Protein AF-0000000079758275 (afdb_homodimer)

Structure (mmCIF, N/CA/C/O backbone):
data_AF-0000000079758275-model_v1
#
loop_
_entity.id
_entity.type
_entity.pdbx_description
1 polymer 'HD domain-containing protein'
#
loop_
_atom_site.group_PDB
_atom_site.id
_atom_site.type_symbol
_atom_site.label_atom_id
_atom_site.label_alt_id
_atom_site.label_comp_id
_atom_site.label_asym_id
_atom_site.label_entity_id
_atom_site.label_seq_id
_atom_site.pdbx_PDB_ins_code
_atom_site.Cartn_x
_atom_site.Cartn_y
_atom_site.Cartn_z
_atom_site.occupancy
_atom_site.B_iso_or_equiv
_atom_site.auth_seq_id
_atom_site.auth_comp_id
_atom_site.auth_asym_id
_atom_site.auth_atom_id
_atom_site.pdbx_PDB_model_num
ATOM 1 N N . MET A 1 1 ? -28.609 33.938 28.312 1 25.16 1 MET A N 1
ATOM 2 C CA . MET A 1 1 ? -28.484 33.344 26.984 1 25.16 1 MET A CA 1
ATOM 3 C C . MET A 1 1 ? -27.688 32.062 27.047 1 25.16 1 MET A C 1
ATOM 5 O O . MET A 1 1 ? -26.531 32.031 27.469 1 25.16 1 MET A O 1
ATOM 9 N N . GLN A 1 2 ? -28.266 30.922 27.328 1 29.19 2 GLN A N 1
ATOM 10 C CA . GLN A 1 2 ? -27.719 29.609 27.656 1 29.19 2 GLN A CA 1
ATOM 11 C C . GLN A 1 2 ? -26.75 29.125 26.578 1 29.19 2 GLN A C 1
ATOM 13 O O . GLN A 1 2 ? -27.109 29.047 25.406 1 29.19 2 GLN A O 1
ATOM 18 N N . THR A 1 3 ? -25.484 29.609 26.594 1 32.81 3 THR A N 1
ATOM 19 C CA . THR A 1 3 ? -24.375 29.312 25.688 1 32.81 3 THR A CA 1
ATOM 20 C C . THR A 1 3 ? -24.359 27.844 25.297 1 32.81 3 THR A C 1
ATOM 22 O O . THR A 1 3 ? -24.109 26.984 26.141 1 32.81 3 THR A O 1
ATOM 25 N N . THR A 1 4 ? -25.406 27.344 24.641 1 35 4 THR A N 1
ATOM 26 C CA . THR A 1 4 ? -25.562 25.984 24.141 1 35 4 THR A CA 1
ATOM 27 C C . THR A 1 4 ? -24.25 25.453 23.578 1 35 4 THR A C 1
ATOM 29 O O . THR A 1 4 ? -23.75 25.984 22.578 1 35 4 THR A O 1
ATOM 32 N N . ASN A 1 5 ? -23.25 25.172 24.297 1 41.06 5 ASN A N 1
ATOM 33 C CA . ASN A 1 5 ? -21.969 24.547 23.969 1 41.06 5 ASN A CA 1
ATOM 34 C C . ASN A 1 5 ? -22.109 23.516 22.859 1 41.06 5 ASN A C 1
ATOM 36 O O . ASN A 1 5 ? -22.922 22.578 22.969 1 41.06 5 ASN A O 1
ATOM 40 N N . PRO A 1 6 ? -22.172 23.844 21.562 1 46.91 6 PRO A N 1
ATOM 41 C CA . PRO A 1 6 ? -22.344 22.797 20.562 1 46.91 6 PRO A CA 1
ATOM 42 C C . PRO A 1 6 ? -21.891 21.422 21.062 1 46.91 6 PRO A C 1
ATOM 44 O O . PRO A 1 6 ? -20.797 21.281 21.609 1 46.91 6 PRO A O 1
ATOM 47 N N . SER A 1 7 ? -22.688 20.703 21.828 1 52.34 7 SER A N 1
ATOM 48 C CA . SER A 1 7 ? -22.578 19.375 22.422 1 52.34 7 SER A CA 1
ATOM 49 C C . SER A 1 7 ? -21.812 18.422 21.516 1 52.34 7 SER A C 1
ATOM 51 O O . SER A 1 7 ? -22.188 18.203 20.375 1 52.34 7 SER A O 1
ATOM 53 N N . PHE A 1 8 ? -20.469 18.422 21.547 1 64.56 8 PHE A N 1
ATOM 54 C CA . PHE A 1 8 ? -19.547 17.422 21.016 1 64.56 8 PHE A CA 1
ATOM 55 C C . PHE A 1 8 ? -20.047 16 21.312 1 64.56 8 PHE A C 1
ATOM 57 O O . PHE A 1 8 ? -19.984 15.555 22.453 1 64.56 8 PHE A O 1
ATOM 64 N N . LYS A 1 9 ? -21.094 15.594 20.547 1 70.06 9 LYS A N 1
ATOM 65 C CA . LYS A 1 9 ? -21.609 14.266 20.875 1 70.06 9 LYS A CA 1
ATOM 66 C C . LYS A 1 9 ? -20.5 13.227 20.859 1 70.06 9 LYS A C 1
ATOM 68 O O . LYS A 1 9 ? -19.781 13.102 19.859 1 70.06 9 LYS A O 1
ATOM 73 N N . LYS A 1 10 ? -20.047 12.781 21.984 1 72.19 10 LYS A N 1
ATOM 74 C CA . LYS A 1 10 ? -19.109 11.656 22.125 1 72.19 10 LYS A CA 1
ATOM 75 C C . LYS A 1 10 ? -19.812 10.328 21.844 1 72.19 10 LYS A C 1
ATOM 77 O O . LYS A 1 10 ? -21.016 10.195 22.094 1 72.19 10 LYS A O 1
ATOM 82 N N . PHE A 1 11 ? -19.188 9.508 21.141 1 71.12 11 PHE A N 1
ATOM 83 C CA . PHE A 1 11 ? -19.75 8.172 20.938 1 71.12 11 PHE A CA 1
ATOM 84 C C . PHE A 1 11 ? -20.031 7.496 22.281 1 71.12 11 PHE A C 1
ATOM 86 O O . PHE A 1 11 ? -19.266 7.645 23.234 1 71.12 11 PHE A O 1
ATOM 93 N N . LEU A 1 12 ? -21.25 6.898 22.375 1 57.09 12 LEU A N 1
ATOM 94 C CA . LEU A 1 12 ? -21.516 6.004 23.484 1 57.09 12 LEU A CA 1
ATOM 95 C C . LEU A 1 12 ? -20.656 4.742 23.391 1 57.09 12 LEU A C 1
ATOM 97 O O . LEU A 1 12 ? -20.125 4.262 24.391 1 57.09 12 LEU A O 1
ATOM 101 N N . ARG A 1 13 ? -20.594 4.188 22.156 1 63.12 13 ARG A N 1
ATOM 102 C CA . ARG A 1 13 ? -19.672 3.094 21.828 1 63.12 13 ARG A CA 1
ATOM 103 C C . ARG A 1 13 ? -18.672 3.52 20.766 1 63.12 13 ARG A C 1
ATOM 105 O O . ARG A 1 13 ? -19.047 3.953 19.688 1 63.12 13 ARG A O 1
ATOM 112 N N . SER A 1 14 ? -17.438 3.387 21.109 1 67.69 14 SER A N 1
ATOM 113 C CA . SER A 1 14 ? -16.375 3.938 20.281 1 67.69 14 SER A CA 1
ATOM 114 C C . SER A 1 14 ? -16.219 3.146 18.984 1 67.69 14 SER A C 1
ATOM 116 O O . SER A 1 14 ? -16.234 1.915 19 1 67.69 14 SER A O 1
ATOM 118 N N . GLU A 1 15 ? -16.406 3.789 17.844 1 81.31 15 GLU A N 1
ATOM 119 C CA . GLU A 1 15 ? -15.953 3.234 16.578 1 81.31 15 GLU A CA 1
ATOM 120 C C . GLU A 1 15 ? -14.43 3.141 16.547 1 81.31 15 GLU A C 1
ATOM 122 O O . GLU A 1 15 ? -13.734 3.977 17.125 1 81.31 15 GLU A O 1
ATOM 127 N N . VAL A 1 16 ? -14 2.068 16.062 1 89.88 16 VAL A N 1
ATOM 128 C CA . VAL A 1 16 ? -12.562 1.854 16.125 1 89.88 16 VAL A CA 1
ATOM 129 C C . VAL A 1 16 ? -12.031 1.479 14.734 1 89.88 16 VAL A C 1
ATOM 131 O O . VAL A 1 16 ? -12.781 0.979 13.898 1 89.88 16 VAL A O 1
ATOM 134 N N . PHE A 1 17 ? -10.859 1.883 14.484 1 92.31 17 PHE A N 1
ATOM 135 C CA . PHE A 1 17 ? -10.062 1.355 13.383 1 92.31 17 PHE A CA 1
ATOM 136 C C . PHE A 1 17 ? -8.977 0.413 13.898 1 92.31 17 PHE A C 1
ATOM 138 O O . PHE A 1 17 ? -8.375 0.667 14.938 1 92.31 17 PHE A O 1
ATOM 145 N N . ARG A 1 18 ? -8.789 -0.633 13.211 1 92.25 18 ARG A N 1
ATOM 146 C CA . ARG A 1 18 ? -7.66 -1.501 13.547 1 92.25 18 ARG A CA 1
ATOM 147 C C . ARG A 1 18 ? -6.383 -1.026 12.867 1 92.25 18 ARG A C 1
ATOM 149 O O . ARG A 1 18 ? -6.363 -0.814 11.648 1 92.25 18 ARG A O 1
ATOM 156 N N . ASP A 1 19 ? -5.363 -0.848 13.656 1 94.88 19 ASP A N 1
ATOM 157 C CA . ASP A 1 19 ? -4.066 -0.365 13.188 1 94.88 19 ASP A CA 1
ATOM 158 C C . ASP A 1 19 ? -2.953 -1.35 13.531 1 94.88 19 ASP A C 1
ATOM 160 O O . ASP A 1 19 ? -2.904 -1.869 14.648 1 94.88 19 ASP A O 1
ATOM 164 N N . PRO A 1 20 ? -2.113 -1.639 12.594 1 92.88 20 PRO A N 1
ATOM 165 C CA . PRO A 1 20 ? -1.048 -2.613 12.844 1 92.88 20 PRO A CA 1
ATOM 166 C C . PRO A 1 20 ? -0.094 -2.172 13.953 1 92.88 20 PRO A C 1
ATOM 168 O O . PRO A 1 20 ? 0.509 -3.012 14.625 1 92.88 20 PRO A O 1
ATOM 171 N N . ILE A 1 21 ? 0.08 -0.93 14.195 1 93.25 21 ILE A N 1
ATOM 172 C CA . ILE A 1 21 ? 1.073 -0.416 15.133 1 93.25 21 ILE A CA 1
ATOM 173 C C . ILE A 1 21 ? 0.417 -0.139 16.484 1 93.25 21 ILE A C 1
ATOM 175 O O . ILE A 1 21 ? 0.935 -0.543 17.531 1 93.25 21 ILE A O 1
ATOM 179 N N . TYR A 1 22 ? -0.768 0.456 16.453 1 94.19 22 TYR A N 1
ATOM 180 C CA . TYR A 1 22 ? -1.34 0.981 17.688 1 94.19 22 TYR A CA 1
ATOM 181 C C . TYR A 1 22 ? -2.49 0.105 18.172 1 94.19 22 TYR A C 1
ATOM 183 O O . TYR A 1 22 ? -3.082 0.372 19.219 1 94.19 22 TYR A O 1
ATOM 191 N N . GLY A 1 23 ? -2.771 -0.949 17.484 1 92.31 23 GLY A N 1
ATOM 192 C CA . GLY A 1 23 ? -3.965 -1.714 17.812 1 92.31 23 GLY A CA 1
ATOM 193 C C . GLY A 1 23 ? -5.25 -1.019 17.406 1 92.31 23 GLY A C 1
ATOM 194 O O . GLY A 1 23 ? -5.453 -0.719 16.234 1 92.31 23 GLY A O 1
ATOM 195 N N . TYR A 1 24 ? -5.98 -0.643 18.359 1 91.69 24 TYR A N 1
ATOM 196 C CA . TYR A 1 24 ? -7.223 0.052 18.047 1 91.69 24 TYR A CA 1
ATOM 197 C C . TYR A 1 24 ? -7.031 1.563 18.094 1 91.69 24 TYR A C 1
ATOM 199 O O . TYR A 1 24 ? -6.418 2.086 19.031 1 91.69 24 TYR A O 1
ATOM 207 N N . ILE A 1 25 ? -7.473 2.225 17.094 1 95.25 25 ILE A N 1
ATOM 208 C CA . ILE A 1 25 ? -7.609 3.676 17.094 1 95.25 25 ILE A CA 1
ATOM 209 C C . ILE A 1 25 ? -9.047 4.062 17.422 1 95.25 25 ILE A C 1
ATOM 211 O O . ILE A 1 25 ? -9.977 3.754 16.672 1 95.25 25 ILE A O 1
ATOM 215 N N . TYR A 1 26 ? -9.203 4.699 18.531 1 92.5 26 TYR A N 1
ATOM 216 C CA . TYR A 1 26 ? -10.531 5.016 19.031 1 92.5 26 TYR A CA 1
ATOM 217 C C . TYR A 1 26 ? -10.984 6.391 18.562 1 92.5 26 TYR A C 1
ATOM 219 O O . TYR A 1 26 ? -10.227 7.363 18.641 1 92.5 26 TYR A O 1
ATOM 227 N N . LEU A 1 27 ? -12.164 6.426 18.016 1 93.56 27 LEU A N 1
ATOM 228 C CA . LEU A 1 27 ? -12.766 7.703 17.656 1 93.56 27 LEU A CA 1
ATOM 229 C C . LEU A 1 27 ? -13.641 8.227 18.781 1 93.56 27 LEU A C 1
ATOM 231 O O . LEU A 1 27 ? -14.742 7.723 19.016 1 93.56 27 LEU A O 1
ATOM 235 N N . GLU A 1 28 ? -13.234 9.195 19.469 1 87.88 28 GLU A N 1
ATOM 236 C CA . GLU A 1 28 ? -13.898 9.688 20.672 1 87.88 28 GLU A CA 1
ATOM 237 C C . GLU A 1 28 ? -15.094 10.57 20.312 1 87.88 28 GLU A C 1
ATOM 239 O O . GLU A 1 28 ? -16.094 10.578 21.031 1 87.88 28 GLU A O 1
ATOM 244 N N . TYR A 1 29 ? -15 11.344 19.266 1 91.31 29 TYR A N 1
ATOM 245 C CA . TYR A 1 29 ? -16.031 12.289 18.859 1 91.31 29 TYR A CA 1
ATOM 246 C C . TYR A 1 29 ? -16.656 11.875 17.531 1 91.31 29 TYR A C 1
ATOM 248 O O . TYR A 1 29 ? -15.961 11.406 16.625 1 91.31 29 TYR A O 1
ATOM 256 N N . GLU A 1 30 ? -17.938 12.078 17.406 1 92.69 30 GLU A N 1
ATOM 257 C CA . GLU A 1 30 ? -18.625 11.805 16.141 1 92.69 30 GLU A CA 1
ATOM 258 C C . GLU A 1 30 ? -18.047 12.641 15 1 92.69 30 GLU A C 1
ATOM 260 O O . GLU A 1 30 ? -18 12.188 13.859 1 92.69 30 GLU A O 1
ATOM 265 N N . LEU A 1 31 ? -17.609 13.82 15.414 1 94.75 31 LEU A N 1
ATOM 266 C CA . LEU A 1 31 ? -17.031 14.734 14.445 1 94.75 31 LEU A CA 1
ATOM 267 C C . LEU A 1 31 ? -15.852 14.078 13.727 1 94.75 31 LEU A C 1
ATOM 269 O O . LEU A 1 31 ? -15.688 14.234 12.516 1 94.75 31 LEU A O 1
ATOM 273 N N . ILE A 1 32 ? -15.086 13.344 14.477 1 96.38 32 ILE A N 1
ATOM 274 C CA . ILE A 1 32 ? -13.891 12.719 13.922 1 96.38 32 ILE A CA 1
ATOM 275 C C . ILE A 1 32 ? -14.289 11.68 12.867 1 96.38 32 ILE A C 1
ATOM 277 O O . ILE A 1 32 ? -13.695 11.625 11.789 1 96.38 32 ILE A O 1
ATOM 281 N N . GLU A 1 33 ? -15.273 10.906 13.141 1 95.06 33 GLU A N 1
ATOM 282 C CA . GLU A 1 33 ? -15.758 9.914 12.18 1 95.06 33 GLU A CA 1
ATOM 283 C C . GLU A 1 33 ? -16.281 10.586 10.914 1 95.06 33 GLU A C 1
ATOM 285 O O . GLU A 1 33 ? -16 10.125 9.805 1 95.06 33 GLU A O 1
ATOM 290 N N . LYS A 1 34 ? -17.047 11.617 11.086 1 96.12 34 LYS A N 1
ATOM 291 C CA . LYS A 1 34 ? -17.625 12.336 9.945 1 96.12 34 LYS A CA 1
ATOM 292 C C . LYS A 1 34 ? -16.531 12.945 9.078 1 96.12 34 LYS A C 1
ATOM 294 O O . LYS A 1 34 ? -16.641 12.961 7.852 1 96.12 34 LYS A O 1
ATOM 299 N N . LEU A 1 35 ? -15.5 13.469 9.75 1 97.69 35 LEU A N 1
ATOM 300 C CA . LEU A 1 35 ? -14.367 14.031 9.008 1 97.69 35 LEU A CA 1
ATOM 301 C C . LEU A 1 35 ? -13.656 12.953 8.203 1 97.69 35 LEU A C 1
ATOM 303 O O . LEU A 1 35 ? -13.305 13.172 7.047 1 97.69 35 LEU A O 1
ATOM 307 N N . ILE A 1 36 ? -13.477 11.773 8.82 1 97.19 36 ILE A N 1
ATOM 308 C CA . ILE A 1 36 ? -12.82 10.656 8.156 1 97.19 36 ILE A CA 1
ATOM 309 C C . ILE A 1 36 ? -13.625 10.227 6.938 1 97.19 36 ILE A C 1
ATOM 311 O O . ILE A 1 36 ? -13.055 9.836 5.914 1 97.19 36 ILE A O 1
ATOM 315 N N . ASP A 1 37 ? -14.914 10.414 6.961 1 95.81 37 ASP A N 1
ATOM 316 C CA . ASP A 1 37 ? -15.805 9.922 5.914 1 95.81 37 ASP A CA 1
ATOM 317 C C . ASP A 1 37 ? -15.906 10.922 4.762 1 95.81 37 ASP A C 1
ATOM 319 O O . ASP A 1 37 ? -16.5 10.625 3.725 1 95.81 37 ASP A O 1
ATOM 323 N N . THR A 1 38 ? -15.328 12.133 4.926 1 97.62 38 THR A N 1
ATOM 324 C CA . THR A 1 38 ? -15.359 13.109 3.842 1 97.62 38 THR A CA 1
ATOM 325 C C . THR A 1 38 ? -14.531 12.625 2.654 1 97.62 38 THR A C 1
ATOM 327 O O . THR A 1 38 ? -13.562 11.875 2.828 1 97.62 38 THR A O 1
ATOM 330 N N . SER A 1 39 ? -14.93 13.055 1.446 1 97.06 39 SER A N 1
ATOM 331 C CA . SER A 1 39 ? -14.258 12.648 0.215 1 97.06 39 SER A CA 1
ATOM 332 C C . SER A 1 39 ? -12.797 13.094 0.209 1 97.06 39 SER A C 1
ATOM 334 O O . SER A 1 39 ? -11.922 12.352 -0.25 1 97.06 39 SER A O 1
ATOM 336 N N . VAL A 1 40 ? -12.547 14.289 0.775 1 97.19 40 VAL A N 1
ATOM 337 C CA . VAL A 1 40 ? -11.203 14.844 0.736 1 97.19 40 VAL A CA 1
ATOM 338 C C . VAL A 1 40 ? -10.289 14.062 1.681 1 97.19 40 VAL A C 1
ATOM 340 O O . VAL A 1 40 ? -9.117 13.844 1.383 1 97.19 40 VAL A O 1
ATOM 343 N N . PHE A 1 41 ? -10.836 13.617 2.842 1 98.19 41 PHE A N 1
ATOM 344 C CA . PHE A 1 41 ? -10.016 12.797 3.727 1 98.19 41 PHE A CA 1
ATOM 345 C C . PHE A 1 41 ? -9.797 11.406 3.137 1 98.19 41 PHE A C 1
ATOM 347 O O . PHE A 1 41 ? -8.695 10.859 3.205 1 98.19 41 PHE A O 1
ATOM 354 N N . GLN A 1 42 ? -10.852 10.781 2.527 1 97.81 42 GLN A N 1
ATOM 355 C CA . GLN A 1 42 ? -10.734 9.477 1.894 1 97.81 42 GLN A CA 1
ATOM 356 C C . GLN A 1 42 ? -9.719 9.5 0.758 1 97.81 42 GLN A C 1
ATOM 358 O O . GLN A 1 42 ? -9.062 8.492 0.483 1 97.81 42 GLN A O 1
ATOM 363 N N . ARG A 1 43 ? -9.539 10.672 0.148 1 97.38 43 ARG A N 1
ATOM 364 C CA . ARG A 1 43 ? -8.539 10.859 -0.901 1 97.38 43 ARG A CA 1
ATOM 365 C C . ARG A 1 43 ? -7.148 10.5 -0.402 1 97.38 43 ARG A C 1
ATOM 367 O O . ARG A 1 43 ? -6.293 10.07 -1.182 1 97.38 43 ARG A O 1
ATOM 374 N N . LEU A 1 44 ? -6.926 10.594 0.909 1 97.62 44 LEU A N 1
ATOM 375 C CA . LEU A 1 44 ? -5.617 10.305 1.482 1 97.62 44 LEU A CA 1
ATOM 376 C C . LEU A 1 44 ? -5.262 8.828 1.319 1 97.62 44 LEU A C 1
ATOM 378 O O . LEU A 1 44 ? -4.09 8.461 1.396 1 97.62 44 LEU A O 1
ATOM 382 N N . ARG A 1 45 ? -6.281 7.949 1.06 1 97.06 45 ARG A N 1
ATOM 383 C CA . ARG A 1 45 ? -6.023 6.543 0.766 1 97.06 45 ARG A CA 1
ATOM 384 C C . ARG A 1 45 ? -5.277 6.391 -0.556 1 97.06 45 ARG A C 1
ATOM 386 O O . ARG A 1 45 ? -4.645 5.359 -0.8 1 97.06 45 ARG A O 1
ATOM 393 N N . ARG A 1 46 ? -5.383 7.422 -1.35 1 96.69 46 ARG A N 1
ATOM 394 C CA . ARG A 1 46 ? -4.824 7.363 -2.697 1 96.69 46 ARG A CA 1
ATOM 395 C C . ARG A 1 46 ? -3.562 8.211 -2.805 1 96.69 46 ARG A C 1
ATOM 397 O O . ARG A 1 46 ? -3.193 8.648 -3.898 1 96.69 46 ARG A O 1
ATOM 404 N N . ILE A 1 47 ? -2.979 8.523 -1.683 1 96.44 47 ILE A N 1
ATOM 405 C CA . ILE A 1 47 ? -1.7 9.219 -1.604 1 96.44 47 ILE A CA 1
ATOM 406 C C . ILE A 1 47 ? -0.733 8.43 -0.728 1 96.44 47 ILE A C 1
ATOM 408 O O . ILE A 1 47 ? -0.944 8.297 0.48 1 96.44 47 ILE A O 1
ATOM 412 N N . LYS A 1 48 ? 0.314 7.926 -1.329 1 95.75 48 LYS A N 1
ATOM 413 C CA . LYS A 1 48 ? 1.295 7.141 -0.588 1 95.75 48 LYS A CA 1
ATOM 414 C C . LYS A 1 48 ? 2.076 8.016 0.388 1 95.75 48 LYS A C 1
ATOM 416 O O . LYS A 1 48 ? 2.424 9.156 0.068 1 95.75 48 LYS A O 1
ATOM 421 N N . GLN A 1 49 ? 2.426 7.441 1.521 1 96.06 49 GLN A N 1
ATOM 422 C CA . GLN A 1 49 ? 3.184 8.141 2.555 1 96.06 49 GLN A CA 1
ATOM 423 C C . GLN A 1 49 ? 4.621 8.391 2.109 1 96.06 49 GLN A C 1
ATOM 425 O O . GLN A 1 49 ? 5.195 9.438 2.406 1 96.06 49 GLN A O 1
ATOM 430 N N . LEU A 1 50 ? 5.184 7.402 1.406 1 94.81 50 LEU A N 1
ATOM 431 C CA . LEU A 1 50 ? 6.605 7.48 1.088 1 94.81 50 LEU A CA 1
ATOM 432 C C . LEU A 1 50 ? 6.82 7.547 -0.421 1 94.81 50 LEU A C 1
ATOM 434 O O . LEU A 1 50 ? 7.836 7.066 -0.929 1 94.81 50 LEU A O 1
ATOM 438 N N . SER A 1 51 ? 5.836 8 -1.132 1 91.12 51 SER A N 1
ATOM 439 C CA . SER A 1 51 ? 5.93 8.227 -2.57 1 91.12 51 SER A CA 1
ATOM 440 C C . SER A 1 51 ? 6.473 6.992 -3.285 1 91.12 51 SER A C 1
ATOM 442 O O . SER A 1 51 ? 5.852 5.93 -3.258 1 91.12 51 SER A O 1
ATOM 444 N N . GLY A 1 52 ? 7.633 7.109 -3.811 1 90.81 52 GLY A N 1
ATOM 445 C CA . GLY A 1 52 ? 8.18 6.039 -4.633 1 90.81 52 GLY A CA 1
ATOM 446 C C . GLY A 1 52 ? 9.117 5.125 -3.873 1 90.81 52 GLY A C 1
ATOM 447 O O . GLY A 1 52 ? 9.805 4.297 -4.473 1 90.81 52 GLY A O 1
ATOM 448 N N . ALA A 1 53 ? 9.102 5.125 -2.555 1 93.44 53 ALA A N 1
ATOM 449 C CA . ALA A 1 53 ? 10.062 4.367 -1.757 1 93.44 53 ALA A CA 1
ATOM 450 C C . ALA A 1 53 ? 9.828 2.865 -1.899 1 93.44 53 ALA A C 1
ATOM 452 O O . ALA A 1 53 ? 10.727 2.064 -1.643 1 93.44 53 ALA A O 1
ATOM 453 N N . ASN A 1 54 ? 8.609 2.479 -2.33 1 94.06 54 ASN A N 1
ATOM 454 C CA . ASN A 1 54 ? 8.281 1.062 -2.443 1 94.06 54 ASN A CA 1
ATOM 455 C C . ASN A 1 54 ? 9.086 0.385 -3.551 1 94.06 54 ASN A C 1
ATOM 457 O O . ASN A 1 54 ? 9.133 -0.844 -3.625 1 94.06 54 ASN A O 1
ATOM 461 N N . ILE A 1 55 ? 9.711 1.14 -4.391 1 93.81 55 ILE A N 1
ATOM 462 C CA . ILE A 1 55 ? 10.5 0.573 -5.48 1 93.81 55 ILE A CA 1
ATOM 463 C C . ILE A 1 55 ? 11.781 -0.036 -4.926 1 93.81 55 ILE A C 1
ATOM 465 O O . ILE A 1 55 ? 12.391 -0.898 -5.562 1 93.81 55 ILE A O 1
ATOM 469 N N . VAL A 1 56 ? 12.25 0.504 -3.822 1 93.94 56 VAL A N 1
ATOM 470 C CA . VAL A 1 56 ? 13.445 0.001 -3.143 1 93.94 56 VAL A CA 1
ATOM 471 C C . VAL A 1 56 ? 13.031 -0.853 -1.944 1 93.94 56 VAL A C 1
ATOM 473 O O . VAL A 1 56 ? 13.531 -1.967 -1.769 1 93.94 56 VAL A O 1
ATOM 476 N N . PHE A 1 57 ? 12.156 -0.308 -1.133 1 94.94 57 PHE A N 1
ATOM 477 C CA . PHE A 1 57 ? 11.57 -1.006 0.004 1 94.94 57 PHE A CA 1
ATOM 478 C C . PHE A 1 57 ? 10.172 -1.505 -0.335 1 94.94 57 PHE A C 1
ATOM 480 O O . PHE A 1 57 ? 9.188 -0.789 -0.142 1 94.94 57 PHE A O 1
ATOM 487 N N . HIS A 1 58 ? 10.047 -2.709 -0.731 1 95.44 58 HIS A N 1
ATOM 488 C CA . HIS A 1 58 ? 8.844 -3.191 -1.406 1 95.44 58 HIS A CA 1
ATOM 489 C C . HIS A 1 58 ? 7.648 -3.215 -0.459 1 95.44 58 HIS A C 1
ATOM 491 O O . HIS A 1 58 ? 6.5 -3.244 -0.904 1 95.44 58 HIS A O 1
ATOM 497 N N . GLY A 1 59 ? 7.836 -3.137 0.88 1 94.81 59 GLY A N 1
ATOM 498 C CA . GLY A 1 59 ? 6.742 -3.096 1.839 1 94.81 59 GLY A CA 1
ATOM 499 C C . GLY A 1 59 ? 6.254 -1.688 2.125 1 94.81 59 GLY A C 1
ATOM 500 O O . GLY A 1 59 ? 5.23 -1.504 2.787 1 94.81 59 GLY A O 1
ATOM 501 N N . ALA A 1 60 ? 6.941 -0.657 1.655 1 95.31 60 ALA A N 1
ATOM 502 C CA . ALA A 1 60 ? 6.629 0.741 1.939 1 95.31 60 ALA A CA 1
ATOM 503 C C . ALA A 1 60 ? 5.496 1.241 1.048 1 95.31 60 ALA A C 1
ATOM 505 O O . ALA A 1 60 ? 5.68 2.186 0.276 1 95.31 60 ALA A O 1
ATOM 506 N N . GLU A 1 61 ? 4.305 0.719 1.195 1 96.19 61 GLU A N 1
ATOM 507 C CA . GLU A 1 61 ? 3.199 1.039 0.297 1 96.19 61 GLU A CA 1
ATOM 508 C C . GLU A 1 61 ? 2.057 1.718 1.047 1 96.19 61 GLU A C 1
ATOM 510 O O . GLU A 1 61 ? 1.014 2.02 0.46 1 96.19 61 GLU A O 1
ATOM 515 N N . HIS A 1 62 ? 2.256 2.004 2.363 1 96.69 62 HIS A N 1
ATOM 516 C CA . HIS A 1 62 ? 1.188 2.561 3.188 1 96.69 62 HIS A CA 1
ATOM 517 C C . HIS A 1 62 ? 0.85 3.986 2.764 1 96.69 62 HIS A C 1
ATOM 519 O O . HIS A 1 62 ? 1.678 4.672 2.16 1 96.69 62 HIS A O 1
ATOM 525 N N . SER A 1 63 ? -0.343 4.441 3.08 1 97.31 63 SER A N 1
ATOM 526 C CA . SER A 1 63 ? -0.871 5.711 2.59 1 97.31 63 SER A CA 1
ATOM 527 C C . SER A 1 63 ? -0.858 6.77 3.686 1 97.31 63 SER A C 1
ATOM 529 O O . SER A 1 63 ? -0.626 6.461 4.855 1 97.31 63 SER A O 1
ATOM 531 N N . ARG A 1 64 ? -1.097 8 3.252 1 97.31 64 ARG A N 1
ATOM 532 C CA . ARG A 1 64 ? -1.196 9.109 4.195 1 97.31 64 ARG A CA 1
ATOM 533 C C . ARG A 1 64 ? -2.455 8.992 5.047 1 97.31 64 ARG A C 1
ATOM 535 O O . ARG A 1 64 ? -2.541 9.594 6.121 1 97.31 64 ARG A O 1
ATOM 542 N N . PHE A 1 65 ? -3.482 8.242 4.586 1 98.25 65 PHE A N 1
ATOM 543 C CA . PHE A 1 65 ? -4.66 7.977 5.402 1 98.25 65 PHE A CA 1
ATOM 544 C C . PHE A 1 65 ? -4.273 7.289 6.703 1 98.25 65 PHE A C 1
ATOM 546 O O . PHE A 1 65 ? -4.672 7.727 7.785 1 98.25 65 PHE A O 1
ATOM 553 N N . THR A 1 66 ? -3.447 6.199 6.582 1 97.81 66 THR A N 1
ATOM 554 C CA . THR A 1 66 ? -3.018 5.441 7.75 1 97.81 66 THR A CA 1
ATOM 555 C C . THR A 1 66 ? -2.158 6.301 8.672 1 97.81 66 THR A C 1
ATOM 557 O O . THR A 1 66 ? -2.281 6.223 9.891 1 97.81 66 THR A O 1
ATOM 560 N N . HIS A 1 67 ? -1.34 7.102 8.07 1 98.12 67 HIS A N 1
ATOM 561 C CA . HIS A 1 67 ? -0.493 8.008 8.844 1 98.12 67 HIS A CA 1
ATOM 562 C C . HIS A 1 67 ? -1.331 9.016 9.625 1 98.12 67 HIS A C 1
ATOM 564 O O . HIS A 1 67 ? -1.104 9.219 10.82 1 98.12 67 HIS A O 1
ATOM 570 N N . SER A 1 68 ? -2.271 9.625 8.953 1 98.44 68 SER A N 1
ATOM 571 C CA . SER A 1 68 ? -3.111 10.633 9.586 1 98.44 68 SER A CA 1
ATOM 572 C C . SER A 1 68 ? -3.896 10.039 10.758 1 98.44 68 SER A C 1
ATOM 574 O O . SER A 1 68 ? -4.023 10.672 11.805 1 98.44 68 SER A O 1
ATOM 576 N N . LEU A 1 69 ? -4.414 8.836 10.586 1 98.25 69 LEU A N 1
ATOM 577 C CA . LEU A 1 69 ? -5.109 8.156 11.672 1 98.25 69 LEU A CA 1
ATOM 578 C C . LEU A 1 69 ? -4.164 7.898 12.844 1 98.25 69 LEU A C 1
ATOM 580 O O . LEU A 1 69 ? -4.562 8.023 14.008 1 98.25 69 LEU A O 1
ATOM 584 N N . GLY A 1 70 ? -2.971 7.52 12.484 1 98.06 70 GLY A N 1
ATOM 585 C CA . GLY A 1 70 ? -1.978 7.297 13.523 1 98.06 70 GLY A CA 1
ATOM 586 C C . GLY A 1 70 ? -1.654 8.547 14.32 1 98.06 70 GLY A C 1
ATOM 587 O O . GLY A 1 70 ? -1.546 8.5 15.547 1 98.06 70 GLY A O 1
ATOM 588 N N . VAL A 1 71 ? -1.498 9.656 13.633 1 98.19 71 VAL A N 1
ATOM 589 C CA . VAL A 1 71 ? -1.207 10.914 14.297 1 98.19 71 VAL A CA 1
ATOM 590 C C . VAL A 1 71 ? -2.373 11.305 15.203 1 98.19 71 VAL A C 1
ATOM 592 O O . VAL A 1 71 ? -2.166 11.75 16.344 1 98.19 71 VAL A O 1
ATOM 595 N N . TYR A 1 72 ? -3.572 11.156 14.734 1 98.19 72 TYR A N 1
ATOM 596 C CA . TYR A 1 72 ? -4.75 11.383 15.562 1 98.19 72 TYR A CA 1
ATOM 597 C C . TYR A 1 72 ? -4.695 10.539 16.828 1 98.19 72 TYR A C 1
ATOM 599 O O . TYR A 1 72 ? -4.949 11.031 17.922 1 98.19 72 TYR A O 1
ATOM 607 N N . GLU A 1 73 ? -4.395 9.234 16.672 1 97.5 73 GLU A N 1
ATOM 608 C CA . GLU A 1 73 ? -4.363 8.328 17.812 1 97.5 73 GLU A CA 1
ATOM 609 C C . GLU A 1 73 ? -3.314 8.758 18.828 1 97.5 73 GLU A C 1
ATOM 611 O O . GLU A 1 73 ? -3.564 8.727 20.047 1 97.5 73 GLU A O 1
ATOM 616 N N . LEU A 1 74 ? -2.18 9.156 18.344 1 96.56 74 LEU A N 1
ATOM 617 C CA . LEU A 1 74 ? -1.143 9.625 19.266 1 96.56 74 LEU A CA 1
ATOM 618 C C . LEU A 1 74 ? -1.6 10.875 20 1 96.56 74 LEU A C 1
ATOM 620 O O . LEU A 1 74 ? -1.34 11.023 21.203 1 96.56 74 LEU A O 1
ATOM 624 N N . ALA A 1 75 ? -2.258 11.781 19.297 1 96.88 75 ALA A N 1
ATOM 625 C CA . ALA A 1 75 ? -2.818 12.961 19.953 1 96.88 75 ALA A CA 1
ATOM 626 C C . ALA A 1 75 ? -3.797 12.562 21.047 1 96.88 75 ALA A C 1
ATOM 628 O O . ALA A 1 75 ? -3.768 13.125 22.141 1 96.88 75 ALA A O 1
ATOM 629 N N . ARG A 1 76 ? -4.664 11.625 20.766 1 95.62 76 ARG A N 1
ATOM 630 C CA . ARG A 1 76 ? -5.633 11.141 21.734 1 95.62 76 ARG A CA 1
ATOM 631 C C . ARG A 1 76 ? -4.934 10.578 22.969 1 95.62 76 ARG A C 1
ATOM 633 O O . ARG A 1 76 ? -5.32 10.883 24.094 1 95.62 76 ARG A O 1
ATOM 640 N N . ARG A 1 77 ? -3.957 9.812 22.719 1 93.75 77 ARG A N 1
ATOM 641 C CA . ARG A 1 77 ? -3.207 9.211 23.828 1 93.75 77 ARG A CA 1
ATOM 642 C C . ARG A 1 77 ? -2.482 10.273 24.641 1 93.75 77 ARG A C 1
ATOM 644 O O . ARG A 1 77 ? -2.396 10.18 25.859 1 93.75 77 ARG A O 1
ATOM 651 N N . PHE A 1 78 ? -1.974 11.242 23.922 1 92.62 78 PHE A N 1
ATOM 652 C CA . PHE A 1 78 ? -1.313 12.359 24.594 1 92.62 78 PHE A CA 1
ATOM 653 C C . PHE A 1 78 ? -2.277 13.078 25.531 1 92.62 78 PHE A C 1
ATOM 655 O O . PHE A 1 78 ? -1.908 13.438 26.641 1 92.62 78 PHE A O 1
ATOM 662 N N . LEU A 1 79 ? -3.49 13.203 25.125 1 93.62 79 LEU A N 1
ATOM 663 C CA . LEU A 1 79 ? -4.508 13.922 25.891 1 93.62 79 LEU A CA 1
ATOM 664 C C . LEU A 1 79 ? -5.02 13.07 27.047 1 93.62 79 LEU A C 1
ATOM 666 O O . LEU A 1 79 ? -5.758 13.562 27.906 1 93.62 79 LEU A O 1
ATOM 670 N N . LYS A 1 80 ? -4.633 11.844 27.094 1 91.88 80 LYS A N 1
ATOM 671 C CA . LYS A 1 80 ? -5.027 10.977 28.203 1 91.88 80 LYS A CA 1
ATOM 672 C C . LYS A 1 80 ? -4.051 11.102 29.375 1 91.88 80 LYS A C 1
ATOM 674 O O . LYS A 1 80 ? -4.352 10.664 30.484 1 91.88 80 LYS A O 1
ATOM 679 N N . ILE A 1 81 ? -2.873 11.656 29.062 1 89.38 81 ILE A N 1
ATOM 680 C CA . ILE A 1 81 ? -1.912 11.906 30.141 1 89.38 81 ILE A CA 1
ATOM 681 C C . ILE A 1 81 ? -2.402 13.055 31.016 1 89.38 81 ILE A C 1
ATOM 683 O O . ILE A 1 81 ? -2.543 14.188 30.531 1 89.38 81 ILE A O 1
ATOM 687 N N . THR A 1 82 ? -2.58 12.805 32.219 1 89.5 82 THR A N 1
ATOM 688 C CA . THR A 1 82 ? -3.232 13.727 33.156 1 89.5 82 THR A CA 1
ATOM 689 C C . THR A 1 82 ? -2.484 15.055 33.188 1 89.5 82 THR A C 1
ATOM 691 O O . THR A 1 82 ? -3.102 16.125 33.156 1 89.5 82 THR A O 1
ATOM 694 N N . ASN A 1 83 ? -1.194 15 33.344 1 87.31 83 ASN A N 1
ATOM 695 C CA . ASN A 1 83 ? -0.375 16.203 33.469 1 87.31 83 ASN A CA 1
ATOM 696 C C . ASN A 1 83 ? -0.416 17.062 32.219 1 87.31 83 ASN A C 1
ATOM 698 O O . ASN A 1 83 ? -0.038 18.234 32.25 1 87.31 83 ASN A O 1
ATOM 702 N N . ILE A 1 84 ? -0.866 16.516 31.141 1 90.25 84 ILE A N 1
ATOM 703 C CA . ILE A 1 84 ? -0.99 17.25 29.891 1 90.25 84 ILE A CA 1
ATOM 704 C C . ILE A 1 84 ? -2.432 17.719 29.703 1 90.25 84 ILE A C 1
ATOM 706 O O . ILE A 1 84 ? -2.674 18.891 29.406 1 90.25 84 ILE A O 1
ATOM 710 N N . LYS A 1 85 ? -3.287 16.844 30.016 1 90.88 85 LYS A N 1
ATOM 711 C CA . LYS A 1 85 ? -4.715 17.062 29.797 1 90.88 85 LYS A CA 1
ATOM 712 C C . LYS A 1 85 ? -5.195 18.328 30.5 1 90.88 85 LYS A C 1
ATOM 714 O O . LYS A 1 85 ? -6.012 19.078 29.969 1 90.88 85 LYS A O 1
ATOM 719 N N . LYS A 1 86 ? -4.711 18.578 31.641 1 93.06 86 LYS A N 1
ATOM 720 C CA . LYS A 1 86 ? -5.195 19.641 32.5 1 93.06 86 LYS A CA 1
ATOM 721 C C . LYS A 1 86 ? -4.891 21.016 31.906 1 93.06 86 LYS A C 1
ATOM 723 O O . LYS A 1 86 ? -5.465 22.016 32.312 1 93.06 86 LYS A O 1
ATOM 728 N N . HIS A 1 87 ? -4.047 21.047 30.953 1 92.94 87 HIS A N 1
ATOM 729 C CA . HIS A 1 87 ? -3.611 22.328 30.406 1 92.94 87 HIS A CA 1
ATOM 730 C C . HIS A 1 87 ? -4.465 22.734 29.203 1 92.94 87 HIS A C 1
ATOM 732 O O . HIS A 1 87 ? -4.301 23.828 28.656 1 92.94 87 HIS A O 1
ATOM 738 N N . PHE A 1 88 ? -5.426 21.891 28.812 1 94.62 88 PHE A N 1
ATOM 739 C CA . PHE A 1 88 ? -6.215 22.156 27.625 1 94.62 88 PHE A CA 1
ATOM 740 C C . PHE A 1 88 ? -7.703 22.188 27.953 1 94.62 88 PHE A C 1
ATOM 742 O O . PHE A 1 88 ? -8.203 21.344 28.688 1 94.62 88 PHE A O 1
ATOM 749 N N . SER A 1 89 ? -8.375 23.234 27.406 1 94.31 89 SER A N 1
ATOM 750 C CA . SER A 1 89 ? -9.836 23.234 27.438 1 94.31 89 SER A CA 1
ATOM 751 C C . SER A 1 89 ? -10.406 22.172 26.5 1 94.31 89 SER A C 1
ATOM 753 O O . SER A 1 89 ? -9.68 21.609 25.672 1 94.31 89 SER A O 1
ATOM 755 N N . GLU A 1 90 ? -11.648 21.859 26.672 1 92.19 90 GLU A N 1
ATOM 756 C CA . GLU A 1 90 ? -12.297 20.875 25.812 1 92.19 90 GLU A CA 1
ATOM 757 C C . GLU A 1 90 ? -12.211 21.281 24.344 1 92.19 90 GLU A C 1
ATOM 759 O O . GLU A 1 90 ? -11.992 20.438 23.469 1 92.19 90 GLU A O 1
ATOM 764 N N . THR A 1 91 ? -12.414 22.562 24.141 1 94.12 91 THR A N 1
ATOM 765 C CA . THR A 1 91 ? -12.312 23.062 22.781 1 94.12 91 THR A CA 1
ATOM 766 C C . THR A 1 91 ? -10.898 22.906 22.234 1 94.12 91 THR A C 1
ATOM 768 O O . THR A 1 91 ? -10.703 22.531 21.078 1 94.12 91 THR A O 1
ATOM 771 N N . GLN A 1 92 ? -9.938 23.172 23.078 1 95.69 92 GLN A N 1
ATOM 772 C CA . GLN A 1 92 ? -8.547 23.031 22.672 1 95.69 92 GLN A CA 1
ATOM 773 C C . GLN A 1 92 ? -8.188 21.578 22.391 1 95.69 92 GLN A C 1
ATOM 775 O O . GLN A 1 92 ? -7.418 21.281 21.469 1 95.69 92 GLN A O 1
ATOM 780 N N . LYS A 1 93 ? -8.742 20.734 23.219 1 96.12 93 LYS A N 1
ATOM 781 C CA . LYS A 1 93 ? -8.547 19.297 22.984 1 96.12 93 LYS A CA 1
ATOM 782 C C . LYS A 1 93 ? -9.062 18.906 21.609 1 96.12 93 LYS A C 1
ATOM 784 O O . LYS A 1 93 ? -8.391 18.172 20.875 1 96.12 93 LYS A O 1
ATOM 789 N N . LEU A 1 94 ? -10.211 19.391 21.281 1 96.25 94 LEU A N 1
ATOM 790 C CA . LEU A 1 94 ? -10.812 19.078 20 1 96.25 94 LEU A CA 1
ATOM 791 C C . LEU A 1 94 ? -9.992 19.688 18.859 1 96.25 94 LEU A C 1
ATOM 793 O O . LEU A 1 94 ? -9.844 19.062 17.797 1 96.25 94 LEU A O 1
ATOM 797 N N . ILE A 1 95 ? -9.492 20.859 19.078 1 97.5 95 ILE A N 1
ATOM 798 C CA . ILE A 1 95 ? -8.641 21.5 18.078 1 97.5 95 ILE A CA 1
ATOM 799 C C . ILE A 1 95 ? -7.402 20.641 17.828 1 97.5 95 ILE A C 1
ATOM 801 O O . ILE A 1 95 ? -7.012 20.422 16.688 1 97.5 95 ILE A O 1
ATOM 805 N N . LEU A 1 96 ? -6.809 20.125 18.891 1 97.69 96 LEU A N 1
ATOM 806 C CA . LEU A 1 96 ? -5.633 19.266 18.75 1 97.69 96 LEU A CA 1
ATOM 807 C C . LEU A 1 96 ? -5.965 18 17.984 1 97.69 96 LEU A C 1
ATOM 809 O O . LEU A 1 96 ? -5.238 17.609 17.062 1 97.69 96 LEU A O 1
ATOM 813 N N . LEU A 1 97 ? -7.07 17.359 18.328 1 97.88 97 LEU A N 1
ATOM 814 C CA . LEU A 1 97 ? -7.465 16.109 17.688 1 97.88 97 LEU A CA 1
ATOM 815 C C . LEU A 1 97 ? -7.758 16.328 16.203 1 97.88 97 LEU A C 1
ATOM 817 O O . LEU A 1 97 ? -7.277 15.57 15.359 1 97.88 97 LEU A O 1
ATOM 821 N N . VAL A 1 98 ? -8.477 17.359 15.867 1 98.38 98 VAL A N 1
ATOM 822 C CA . VAL A 1 98 ? -8.891 17.641 14.492 1 98.38 98 VAL A CA 1
ATOM 823 C C . VAL A 1 98 ? -7.684 18.078 13.664 1 98.38 98 VAL A C 1
ATOM 825 O O . VAL A 1 98 ? -7.508 17.625 12.531 1 98.38 98 VAL A O 1
ATOM 828 N N . SER A 1 99 ? -6.848 18.938 14.234 1 98.56 99 SER A N 1
ATOM 829 C CA . SER A 1 99 ? -5.645 19.359 13.523 1 98.56 99 SER A CA 1
ATOM 830 C C . SER A 1 99 ? -4.711 18.188 13.266 1 98.56 99 SER A C 1
ATOM 832 O O . SER A 1 99 ? -4.078 18.109 12.211 1 98.56 99 SER A O 1
ATOM 834 N N . SER A 1 100 ? -4.59 17.281 14.227 1 98.38 100 SER A N 1
ATOM 835 C CA . SER A 1 100 ? -3.773 16.078 14.062 1 98.38 100 SER A CA 1
ATOM 836 C C . SER A 1 100 ? -4.305 15.195 12.938 1 98.38 100 SER A C 1
ATOM 838 O O . SER A 1 100 ? -3.529 14.688 12.125 1 98.38 100 SER A O 1
ATOM 840 N N . LEU A 1 101 ? -5.562 15.07 12.875 1 98.5 101 LEU A N 1
ATOM 841 C CA . LEU A 1 101 ? -6.203 14.234 11.859 1 98.5 101 LEU A CA 1
ATOM 842 C C . LEU A 1 101 ? -6.016 14.836 10.469 1 98.5 101 LEU A C 1
ATOM 844 O O . LEU A 1 101 ? -5.746 14.117 9.508 1 98.5 101 LEU A O 1
ATOM 848 N N . LEU A 1 102 ? -6.121 16.172 10.367 1 98.56 102 LEU A N 1
ATOM 849 C CA . LEU A 1 102 ? -6.254 16.812 9.07 1 98.56 102 LEU A CA 1
ATOM 850 C C . LEU A 1 102 ? -4.93 17.438 8.633 1 98.56 102 LEU A C 1
ATOM 852 O O . LEU A 1 102 ? -4.848 18.047 7.566 1 98.56 102 LEU A O 1
ATOM 856 N N . HIS A 1 103 ? -3.844 17.266 9.391 1 97.62 103 HIS A N 1
ATOM 857 C CA . HIS A 1 103 ? -2.607 18.016 9.172 1 97.62 103 HIS A CA 1
ATOM 858 C C . HIS A 1 103 ? -2.033 17.719 7.789 1 97.62 103 HIS A C 1
ATOM 860 O O . HIS A 1 103 ? -1.396 18.594 7.18 1 97.62 103 HIS A O 1
ATOM 866 N N . ASP A 1 104 ? -2.297 16.531 7.27 1 96.25 104 ASP A N 1
ATOM 867 C CA . ASP A 1 104 ? -1.696 16.094 6.016 1 96.25 104 ASP A CA 1
ATOM 868 C C . ASP A 1 104 ? -2.721 16.109 4.883 1 96.25 104 ASP A C 1
ATOM 870 O O . ASP A 1 104 ? -2.451 15.609 3.789 1 96.25 104 ASP A O 1
ATOM 874 N N . ILE A 1 105 ? -3.885 16.703 5.059 1 97.69 105 ILE A N 1
ATOM 875 C CA . ILE A 1 105 ? -4.996 16.578 4.121 1 97.69 105 ILE A CA 1
ATOM 876 C C . ILE A 1 105 ? -4.66 17.328 2.824 1 97.69 105 ILE A C 1
ATOM 878 O O . ILE A 1 105 ? -5.285 17.078 1.788 1 97.69 105 ILE A O 1
ATOM 882 N N . GLY A 1 106 ? -3.67 18.188 2.855 1 96.19 106 GLY A N 1
ATOM 883 C CA . GLY A 1 106 ? -3.312 19.016 1.712 1 96.19 106 GLY A CA 1
ATOM 884 C C . GLY A 1 106 ? -2.232 18.391 0.844 1 96.19 106 GLY A C 1
ATOM 885 O O . GLY A 1 106 ? -1.861 18.953 -0.188 1 96.19 106 GLY A O 1
ATOM 886 N N . HIS A 1 107 ? -1.756 17.188 1.203 1 94.75 107 HIS A N 1
ATOM 887 C CA . HIS A 1 107 ? -0.748 16.547 0.377 1 94.75 107 HIS A CA 1
ATOM 888 C C . HIS A 1 107 ? -1.322 16.141 -0.976 1 94.75 107 HIS A C 1
ATOM 890 O O . HIS A 1 107 ? -2.461 15.664 -1.057 1 94.75 107 HIS A O 1
ATOM 896 N N . GLY A 1 108 ? -0.549 16.359 -1.993 1 91.94 108 GLY A N 1
ATOM 897 C CA . GLY A 1 108 ? -0.913 15.93 -3.334 1 91.94 108 GLY A CA 1
ATOM 898 C C . GLY A 1 108 ? -0.217 14.656 -3.76 1 91.94 108 GLY A C 1
ATOM 899 O O . GLY A 1 108 ? 0.333 13.93 -2.926 1 91.94 108 GLY A O 1
ATOM 900 N N . ALA A 1 109 ? -0.333 14.398 -5.074 1 92.25 109 ALA A N 1
ATOM 901 C CA . ALA A 1 109 ? 0.244 13.18 -5.621 1 92.25 109 ALA A CA 1
ATOM 902 C C . ALA A 1 109 ? 1.745 13.117 -5.359 1 92.25 109 ALA A C 1
ATOM 904 O O . ALA A 1 109 ? 2.451 14.117 -5.512 1 92.25 109 ALA A O 1
ATOM 905 N N . TYR A 1 110 ? 2.268 11.977 -4.918 1 87.81 110 TYR A N 1
ATOM 906 C CA . TYR A 1 110 ? 3.668 11.641 -4.695 1 87.81 110 TYR A CA 1
ATOM 907 C C . TYR A 1 110 ? 4.348 12.688 -3.814 1 87.81 110 TYR A C 1
ATOM 909 O O . TYR A 1 110 ? 5.555 12.914 -3.93 1 87.81 110 TYR A O 1
ATOM 917 N N . SER A 1 111 ? 3.637 13.391 -3.033 1 81.12 111 SER A N 1
ATOM 918 C CA . SER A 1 111 ? 3.973 14.227 -1.885 1 81.12 111 SER A CA 1
ATOM 919 C C . SER A 1 111 ? 5.043 15.25 -2.24 1 81.12 111 SER A C 1
ATOM 921 O O . SER A 1 111 ? 4.867 16.047 -3.164 1 81.12 111 SER A O 1
ATOM 923 N N . HIS A 1 112 ? 6.312 15.109 -1.714 1 72.25 112 HIS A N 1
ATOM 924 C CA . HIS A 1 112 ? 7.348 16.141 -1.734 1 72.25 112 HIS A CA 1
ATOM 925 C C . HIS A 1 112 ? 7.859 16.375 -3.152 1 72.25 112 HIS A C 1
ATOM 927 O O . HIS A 1 112 ? 8.125 17.516 -3.533 1 72.25 112 HIS A O 1
ATOM 933 N N . SER A 1 113 ? 7.844 15.344 -3.896 1 74.44 113 SER A N 1
ATOM 934 C CA . SER A 1 113 ? 8.297 15.5 -5.273 1 74.44 113 SER A CA 1
ATOM 935 C C . SER A 1 113 ? 7.355 16.391 -6.07 1 74.44 113 SER A C 1
ATOM 937 O O . SER A 1 113 ? 7.801 17.281 -6.805 1 74.44 113 SER A O 1
ATOM 939 N N . PHE A 1 114 ? 6.121 16.172 -5.828 1 79.94 114 PHE A N 1
ATOM 940 C CA . PHE A 1 114 ? 5.094 16.953 -6.512 1 79.94 114 PHE A CA 1
ATOM 941 C C . PHE A 1 114 ? 5.086 18.391 -6.02 1 79.94 114 PHE A C 1
ATOM 943 O O . PHE A 1 114 ? 4.906 19.328 -6.809 1 79.94 114 PHE A O 1
ATOM 950 N N . GLU A 1 115 ? 5.359 18.562 -4.734 1 80.81 115 GLU A N 1
ATOM 951 C CA . GLU A 1 115 ? 5.391 19.891 -4.137 1 80.81 115 GLU A CA 1
ATOM 952 C C . GLU A 1 115 ? 6.543 20.719 -4.699 1 80.81 115 GLU A C 1
ATOM 954 O O . GLU A 1 115 ? 6.375 21.906 -4.988 1 80.81 115 GLU A O 1
ATOM 959 N N . THR A 1 116 ? 7.629 20.062 -4.836 1 79.19 116 THR A N 1
ATOM 960 C CA . THR A 1 116 ? 8.805 20.766 -5.34 1 79.19 116 THR A CA 1
ATOM 961 C C . THR A 1 116 ? 8.633 21.125 -6.812 1 79.19 116 THR A C 1
ATOM 963 O O . THR A 1 116 ? 8.953 22.25 -7.219 1 79.19 116 THR A O 1
ATOM 966 N N . LEU A 1 117 ? 8.07 20.281 -7.5 1 81.12 117 LEU A N 1
ATOM 967 C CA . LEU A 1 117 ? 7.926 20.469 -8.945 1 81.12 117 LEU A CA 1
ATOM 968 C C . LEU A 1 117 ? 6.93 21.578 -9.25 1 81.12 117 LEU A C 1
ATOM 970 O O . LEU A 1 117 ? 7.133 22.359 -10.188 1 81.12 117 LEU A O 1
ATOM 974 N N . PHE A 1 118 ? 5.914 21.672 -8.484 1 87.62 118 PHE A N 1
ATOM 975 C CA . PHE A 1 118 ? 4.844 22.609 -8.828 1 87.62 118 PHE A CA 1
ATOM 976 C C . PHE A 1 118 ? 4.777 23.75 -7.82 1 87.62 118 PHE A C 1
ATOM 978 O O . PHE A 1 118 ? 3.838 24.547 -7.836 1 87.62 118 PHE A O 1
ATOM 985 N N . ASP A 1 119 ? 5.762 23.797 -6.91 1 85.44 119 ASP A N 1
ATOM 986 C CA . ASP A 1 119 ? 5.887 24.859 -5.914 1 85.44 119 ASP A CA 1
ATOM 987 C C . ASP A 1 119 ? 4.609 25 -5.09 1 85.44 119 ASP A C 1
ATOM 989 O O . ASP A 1 119 ? 4.043 26.078 -4.984 1 85.44 119 ASP A O 1
ATOM 993 N N . VAL A 1 120 ? 4.113 23.906 -4.746 1 87.25 120 VAL A N 1
ATOM 994 C CA . VAL A 1 120 ? 2.969 23.859 -3.84 1 87.25 120 VAL A CA 1
ATOM 995 C C . VAL A 1 120 ? 3.428 23.406 -2.455 1 87.25 120 VAL A C 1
ATOM 997 O O . VAL A 1 120 ? 4.445 22.719 -2.326 1 87.25 120 VAL A O 1
ATOM 1000 N N . ASN A 1 121 ? 2.764 23.922 -1.471 1 89.81 121 ASN A N 1
ATOM 1001 C CA . ASN A 1 121 ? 3.037 23.562 -0.083 1 89.81 121 ASN A CA 1
ATOM 1002 C C . ASN A 1 121 ? 1.849 22.844 0.559 1 89.81 121 ASN A C 1
ATOM 1004 O O . ASN A 1 121 ? 0.753 23.406 0.635 1 89.81 121 ASN A O 1
ATOM 1008 N N . HIS A 1 122 ? 2.105 21.625 1.071 1 90.56 122 HIS A N 1
ATOM 1009 C CA . HIS A 1 122 ? 0.994 20.828 1.576 1 90.56 122 HIS A CA 1
ATOM 1010 C C . HIS A 1 122 ? 0.366 21.469 2.807 1 90.56 122 HIS A C 1
ATOM 1012 O O . HIS A 1 122 ? -0.833 21.312 3.053 1 90.56 122 HIS A O 1
ATOM 1018 N N . GLU A 1 123 ? 1.125 22.219 3.648 1 91.5 123 GLU A N 1
ATOM 1019 C CA . GLU A 1 123 ? 0.553 22.875 4.816 1 91.5 123 GLU A CA 1
ATOM 1020 C C . GLU A 1 123 ? -0.417 23.984 4.406 1 91.5 123 GLU A C 1
ATOM 1022 O O . GLU A 1 123 ? -1.508 24.094 4.969 1 91.5 123 GLU A O 1
ATOM 1027 N N . THR A 1 124 ? 0.025 24.75 3.406 1 93.81 124 THR A N 1
ATOM 1028 C CA . THR A 1 124 ? -0.841 25.797 2.873 1 93.81 124 THR A CA 1
ATOM 1029 C C . THR A 1 124 ? -2.111 25.203 2.279 1 93.81 124 THR A C 1
ATOM 1031 O O . THR A 1 124 ? -3.213 25.703 2.521 1 93.81 124 THR A O 1
ATOM 1034 N N . GLN A 1 125 ? -1.938 24.172 1.521 1 95 125 GLN A N 1
ATOM 1035 C CA . GLN A 1 125 ? -3.092 23.516 0.906 1 95 125 GLN A CA 1
ATOM 1036 C C . GLN A 1 125 ? -4 22.891 1.961 1 95 125 GLN A C 1
ATOM 1038 O O . GLN A 1 125 ? -5.223 22.891 1.811 1 95 125 GLN A O 1
ATOM 1043 N N . SER A 1 126 ? -3.404 22.328 3.029 1 97.06 126 SER A N 1
ATOM 1044 C CA . SER A 1 126 ? -4.203 21.781 4.121 1 97.06 126 SER A CA 1
ATOM 1045 C C . SER A 1 126 ? -5.082 22.859 4.758 1 97.06 126 SER A C 1
ATOM 1047 O O . SER A 1 126 ? -6.277 22.641 4.969 1 97.06 126 SER A O 1
ATOM 1049 N N . ALA A 1 127 ? -4.484 24 5.062 1 97.31 127 ALA A N 1
ATOM 1050 C CA . ALA A 1 127 ? -5.242 25.109 5.648 1 97.31 127 ALA A CA 1
ATOM 1051 C C . ALA A 1 127 ? -6.359 25.562 4.715 1 97.31 127 ALA A C 1
ATOM 1053 O O . ALA A 1 127 ? -7.477 25.828 5.164 1 97.31 127 ALA A O 1
ATOM 1054 N N . ARG A 1 128 ? -6.07 25.641 3.445 1 96.94 128 ARG A N 1
ATOM 1055 C CA . ARG A 1 128 ? -7.066 26.047 2.459 1 96.94 128 ARG A CA 1
ATOM 1056 C C . ARG A 1 128 ? -8.227 25.062 2.418 1 96.94 128 ARG A C 1
ATOM 1058 O O . ARG A 1 128 ? -9.391 25.453 2.342 1 96.94 128 ARG A O 1
ATOM 1065 N N . ILE A 1 129 ? -7.902 23.781 2.43 1 97.81 129 ILE A N 1
ATOM 1066 C CA . ILE A 1 129 ? -8.93 22.75 2.408 1 97.81 129 ILE A CA 1
ATOM 1067 C C . ILE A 1 129 ? -9.805 22.875 3.648 1 97.81 129 ILE A C 1
ATOM 1069 O O . ILE A 1 129 ? -11.039 22.844 3.551 1 97.81 129 ILE A O 1
ATOM 1073 N N . ILE A 1 130 ? -9.219 23.062 4.793 1 98.06 130 ILE A N 1
ATOM 1074 C CA . ILE A 1 130 ? -9.93 23.156 6.062 1 98.06 130 ILE A CA 1
ATOM 1075 C C . ILE A 1 130 ? -10.875 24.359 6.035 1 98.06 130 ILE A C 1
ATOM 1077 O O . ILE A 1 130 ? -12.023 24.266 6.473 1 98.06 130 ILE A O 1
ATOM 1081 N N . LYS A 1 131 ? -10.469 25.453 5.441 1 96.75 131 LYS A N 1
ATOM 1082 C CA . LYS A 1 131 ? -11.227 26.703 5.453 1 96.75 131 LYS A CA 1
ATOM 1083 C C . LYS A 1 131 ? -12.281 26.719 4.352 1 96.75 131 LYS A C 1
ATOM 1085 O O . LYS A 1 131 ? -13.367 27.266 4.531 1 96.75 131 LYS A O 1
ATOM 1090 N N . HIS A 1 132 ? -11.984 26.031 3.219 1 96 132 HIS A N 1
ATOM 1091 C CA . HIS A 1 132 ? -12.789 26.359 2.043 1 96 132 HIS A CA 1
ATOM 1092 C C . HIS A 1 132 ? -13.461 25.109 1.471 1 96 132 HIS A C 1
ATOM 1094 O O . HIS A 1 132 ? -14.367 25.219 0.642 1 96 132 HIS A O 1
ATOM 1100 N N . ASN A 1 133 ? -12.969 23.922 1.779 1 96.31 133 ASN A N 1
ATOM 1101 C CA . ASN A 1 133 ? -13.664 22.734 1.297 1 96.31 133 ASN A CA 1
ATOM 1102 C C . ASN A 1 133 ? -15.07 22.641 1.88 1 96.31 133 ASN A C 1
ATOM 1104 O O . ASN A 1 133 ? -15.258 22.781 3.09 1 96.31 133 ASN A O 1
ATOM 1108 N N . LYS A 1 134 ? -15.992 22.359 1.087 1 95.25 134 LYS A N 1
ATOM 1109 C CA . LYS A 1 134 ? -17.406 22.391 1.481 1 95.25 134 LYS A CA 1
ATOM 1110 C C . LYS A 1 134 ? -17.703 21.328 2.525 1 95.25 134 LYS A C 1
ATOM 1112 O O . LYS A 1 134 ? -18.391 21.594 3.514 1 95.25 134 LYS A O 1
ATOM 1117 N N . GLU A 1 135 ? -17.203 20.094 2.334 1 95.75 135 GLU A N 1
ATOM 1118 C CA . GLU A 1 135 ? -17.484 19 3.258 1 95.75 135 GLU A CA 1
ATOM 1119 C C . GLU A 1 135 ? -16.875 19.266 4.629 1 95.75 135 GLU A C 1
ATOM 1121 O O . GLU A 1 135 ? -17.562 19.188 5.648 1 95.75 135 GLU A O 1
ATOM 1126 N N . ILE A 1 136 ? -15.648 19.656 4.66 1 97.06 136 ILE A N 1
ATOM 1127 C CA . ILE A 1 136 ? -14.906 19.859 5.895 1 97.06 136 ILE A CA 1
ATOM 1128 C C . ILE A 1 136 ? -15.422 21.094 6.625 1 97.06 136 ILE A C 1
ATOM 1130 O O . ILE A 1 136 ? -15.688 21.047 7.828 1 97.06 136 ILE A O 1
ATOM 1134 N N . GLY A 1 137 ? -15.609 22.156 5.875 1 95.38 137 GLY A N 1
ATOM 1135 C CA . GLY A 1 137 ? -16.109 23.391 6.453 1 95.38 137 GLY A CA 1
ATOM 1136 C C . GLY A 1 137 ? -17.453 23.25 7.117 1 95.38 137 GLY A C 1
ATOM 1137 O O . GLY A 1 137 ? -17.672 23.75 8.219 1 95.38 137 GLY A O 1
ATOM 1138 N N . ALA A 1 138 ? -18.328 22.531 6.465 1 95.5 138 ALA A N 1
ATOM 1139 C CA . ALA A 1 138 ? -19.672 22.328 7 1 95.5 138 ALA A CA 1
ATOM 1140 C C . ALA A 1 138 ? -19.625 21.594 8.344 1 95.5 138 ALA A C 1
ATOM 1142 O O . ALA A 1 138 ? -20.406 21.906 9.242 1 95.5 138 ALA A O 1
ATOM 1143 N N . LEU A 1 139 ? -18.766 20.656 8.469 1 96.44 139 LEU A N 1
ATOM 1144 C CA . LEU A 1 139 ? -18.641 19.875 9.695 1 96.44 139 LEU A CA 1
ATOM 1145 C C . LEU A 1 139 ? -18.016 20.703 10.812 1 96.44 139 LEU A C 1
ATOM 1147 O O . LEU A 1 139 ? -18.5 20.688 11.945 1 96.44 139 LEU A O 1
ATOM 1151 N N . LEU A 1 140 ? -16.984 21.469 10.461 1 97.25 140 LEU A N 1
ATOM 1152 C CA . LEU A 1 140 ? -16.266 22.234 11.469 1 97.25 140 LEU A CA 1
ATOM 1153 C C . LEU A 1 140 ? -17.078 23.438 11.93 1 97.25 140 LEU A C 1
ATOM 1155 O O . LEU A 1 140 ? -17 23.844 13.086 1 97.25 140 LEU A O 1
ATOM 1159 N N . ASP A 1 141 ? -17.938 23.922 11.07 1 95.38 141 ASP A N 1
ATOM 1160 C CA . ASP A 1 141 ? -18.797 25.062 11.391 1 95.38 141 ASP A CA 1
ATOM 1161 C C . ASP A 1 141 ? -19.844 24.688 12.43 1 95.38 141 ASP A C 1
ATOM 1163 O O . ASP A 1 141 ? -20.422 25.562 13.094 1 95.38 141 ASP A O 1
ATOM 1167 N N . GLN A 1 142 ? -20.125 23.422 12.531 1 93.12 142 GLN A N 1
ATOM 1168 C CA . GLN A 1 142 ? -21.109 22.953 13.492 1 93.12 142 GLN A CA 1
ATOM 1169 C C . GLN A 1 142 ? -20.609 23.109 14.922 1 93.12 142 GLN A C 1
ATOM 1171 O O . GLN A 1 142 ? -21.391 23.125 15.875 1 93.12 142 GLN A O 1
ATOM 1176 N N . ILE A 1 143 ? -19.297 23.219 15.094 1 92.69 143 ILE A N 1
ATOM 1177 C CA . ILE A 1 143 ? -18.719 23.391 16.422 1 92.69 143 ILE A CA 1
ATOM 1178 C C . ILE A 1 143 ? -18.781 24.859 16.828 1 92.69 143 ILE A C 1
ATOM 1180 O O . ILE A 1 143 ? -19.312 25.188 17.906 1 92.69 143 ILE A O 1
ATOM 1184 N N . SER A 1 144 ? -18.266 25.719 16.062 1 93.19 144 SER A N 1
ATOM 1185 C CA . SER A 1 144 ? -18.312 27.172 16.219 1 93.19 144 SER A CA 1
ATOM 1186 C C . SER A 1 144 ? -17.906 27.875 14.922 1 93.19 144 SER A C 1
ATOM 1188 O O . SER A 1 144 ? -17.219 27.281 14.086 1 93.19 144 SER A O 1
ATOM 1190 N N . PRO A 1 145 ? -18.312 29.094 14.758 1 91.31 145 PRO A N 1
ATOM 1191 C CA . PRO A 1 145 ? -18 29.797 13.516 1 91.31 145 PRO A CA 1
ATOM 1192 C C . PRO A 1 145 ? -16.5 29.969 13.281 1 91.31 145 PRO A C 1
ATOM 1194 O O . PRO A 1 145 ? -16.062 30.078 12.133 1 91.31 145 PRO A O 1
ATOM 1197 N N . ASP A 1 146 ? -15.766 29.906 14.359 1 94.75 146 ASP A N 1
ATOM 1198 C CA . ASP A 1 146 ? -14.344 30.188 14.195 1 94.75 146 ASP A CA 1
ATOM 1199 C C . ASP A 1 146 ? -13.523 28.906 14.312 1 94.75 146 ASP A C 1
ATOM 1201 O O . ASP A 1 146 ? -12.289 28.938 14.242 1 94.75 146 ASP A O 1
ATOM 1205 N N . PHE A 1 147 ? -14.125 27.828 14.43 1 96.81 147 PHE A N 1
ATOM 1206 C CA . PHE A 1 147 ? -13.422 26.594 14.719 1 96.81 147 PHE A CA 1
ATOM 1207 C C . PHE A 1 147 ? -12.5 26.203 13.562 1 96.81 147 PHE A C 1
ATOM 1209 O O . PHE A 1 147 ? -11.352 25.828 13.781 1 96.81 147 PHE A O 1
ATOM 1216 N N . LYS A 1 148 ? -13.055 26.312 12.305 1 97.5 148 LYS A N 1
ATOM 1217 C CA . LYS A 1 148 ? -12.242 25.938 11.156 1 97.5 148 LYS A CA 1
ATOM 1218 C C . LYS A 1 148 ? -11.016 26.844 11.031 1 97.5 148 LYS A C 1
ATOM 1220 O O . LYS A 1 148 ? -9.938 26.391 10.648 1 97.5 148 LYS A O 1
ATOM 1225 N N . ASN A 1 149 ? -11.172 28.109 11.398 1 97.81 149 ASN A N 1
ATOM 1226 C CA . ASN A 1 149 ? -10.039 29.031 11.375 1 97.81 149 ASN A CA 1
ATOM 1227 C C . ASN A 1 149 ? -9.023 28.703 12.469 1 97.81 149 ASN A C 1
ATOM 1229 O O . ASN A 1 149 ? -7.816 28.859 12.273 1 97.81 149 ASN A O 1
ATOM 1233 N N . ASP A 1 150 ? -9.555 28.297 13.594 1 97.88 150 ASP A N 1
ATOM 1234 C CA . ASP A 1 150 ? -8.68 27.875 14.688 1 97.88 150 ASP A CA 1
ATOM 1235 C C . ASP A 1 150 ? -7.848 26.656 14.289 1 97.88 150 ASP A C 1
ATOM 1237 O O . ASP A 1 150 ? -6.637 26.625 14.508 1 97.88 150 ASP A O 1
ATOM 1241 N N . VAL A 1 151 ? -8.484 25.672 13.656 1 98.31 151 VAL A N 1
ATOM 1242 C CA . VAL A 1 151 ? -7.793 24.469 13.211 1 98.31 151 VAL A CA 1
ATOM 1243 C C . VAL A 1 151 ? -6.758 24.828 12.148 1 98.31 151 VAL A C 1
ATOM 1245 O O . VAL A 1 151 ? -5.609 24.391 12.219 1 98.31 151 VAL A O 1
ATOM 1248 N N . ALA A 1 152 ? -7.156 25.641 11.203 1 98.25 152 ALA A N 1
ATOM 1249 C CA . ALA A 1 152 ? -6.254 26.078 10.141 1 98.25 152 ALA A CA 1
ATOM 1250 C C . ALA A 1 152 ? -5.055 26.828 10.703 1 98.25 152 ALA A C 1
ATOM 1252 O O . ALA A 1 152 ? -3.939 26.703 10.195 1 98.25 152 ALA A O 1
ATOM 1253 N N . SER A 1 153 ? -5.27 27.609 11.734 1 97.81 153 SER A N 1
ATOM 1254 C CA . SER A 1 153 ? -4.199 28.391 12.328 1 97.81 153 SER A CA 1
ATOM 1255 C C . SER A 1 153 ? -3.111 27.5 12.922 1 97.81 153 SER A C 1
ATOM 1257 O O . SER A 1 153 ? -1.934 27.859 12.914 1 97.81 153 SER A O 1
ATOM 1259 N N . VAL A 1 154 ? -3.488 26.344 13.438 1 97.38 154 VAL A N 1
ATOM 1260 C CA . VAL A 1 154 ? -2.531 25.391 13.992 1 97.38 154 VAL A CA 1
ATOM 1261 C C . VAL A 1 154 ? -1.638 24.859 12.875 1 97.38 154 VAL A C 1
ATOM 1263 O O . VAL A 1 154 ? -0.416 24.781 13.031 1 97.38 154 VAL A O 1
ATOM 1266 N N . ILE A 1 155 ? -2.244 24.5 11.742 1 96.69 155 ILE A N 1
ATOM 1267 C CA . ILE A 1 155 ? -1.531 23.922 10.609 1 96.69 155 ILE A CA 1
ATOM 1268 C C . ILE A 1 155 ? -0.582 24.969 10.008 1 96.69 155 ILE A C 1
ATOM 1270 O O . ILE A 1 155 ? 0.547 24.641 9.633 1 96.69 155 ILE A O 1
ATOM 1274 N N . GLU A 1 156 ? -1.024 26.172 10.008 1 95.69 156 GLU A N 1
ATOM 1275 C CA . GLU A 1 156 ? -0.236 27.266 9.453 1 95.69 156 GLU A CA 1
ATOM 1276 C C . GLU A 1 156 ? 0.788 27.781 10.461 1 95.69 156 GLU A C 1
ATOM 1278 O O . GLU A 1 156 ? 1.652 28.594 10.117 1 95.69 156 GLU A O 1
ATOM 1283 N N . LYS A 1 157 ? 0.655 27.359 11.641 1 93.81 157 LYS A N 1
ATOM 1284 C CA . LYS A 1 157 ? 1.583 27.75 12.703 1 93.81 157 LYS A CA 1
ATOM 1285 C C . LYS A 1 157 ? 1.571 29.266 12.922 1 93.81 157 LYS A C 1
ATOM 1287 O O . LYS A 1 157 ? 2.623 29.906 12.906 1 93.81 157 LYS A O 1
ATOM 1292 N N . THR A 1 158 ? 0.401 29.828 13.18 1 93.75 158 THR A N 1
ATOM 1293 C CA . THR A 1 158 ? 0.241 31.281 13.344 1 93.75 158 THR A CA 1
ATOM 1294 C C . THR A 1 158 ? 0.571 31.688 14.773 1 93.75 158 THR A C 1
ATOM 1296 O O . THR A 1 158 ? 0.581 32.875 15.094 1 93.75 158 THR A O 1
ATOM 1299 N N . LYS A 1 159 ? 0.729 30.75 15.766 1 91.12 159 LYS A N 1
ATOM 1300 C CA . LYS A 1 159 ? 1.068 30.953 17.172 1 91.12 159 LYS A CA 1
ATOM 1301 C C . LYS A 1 159 ? -0.167 31.328 17.984 1 91.12 159 LYS A C 1
ATOM 1303 O O . LYS A 1 159 ? -0.052 31.828 19.109 1 91.12 159 LYS A O 1
ATOM 1308 N N . LYS A 1 160 ? -1.288 31.094 17.406 1 94.56 160 LYS A N 1
ATOM 1309 C CA . LYS A 1 160 ? -2.529 31.281 18.156 1 94.56 160 LYS A CA 1
ATOM 1310 C C . LYS A 1 160 ? -2.67 30.266 19.266 1 94.56 160 LYS A C 1
ATOM 1312 O O . LYS A 1 160 ? -3.184 30.562 20.344 1 94.56 160 LYS A O 1
ATOM 1317 N N . PHE A 1 161 ? -2.273 29.031 18.953 1 94.56 161 PHE A N 1
ATOM 1318 C CA . PHE A 1 161 ? -2.256 27.938 19.922 1 94.56 161 PHE A CA 1
ATOM 1319 C C . PHE A 1 161 ? -0.863 27.328 20.031 1 94.56 161 PHE A C 1
ATOM 1321 O O . PHE A 1 161 ? -0.644 26.188 19.594 1 94.56 161 PHE A O 1
ATOM 1328 N N . PRO A 1 162 ? 0.046 27.984 20.688 1 91.69 162 PRO A N 1
ATOM 1329 C CA . PRO A 1 162 ? 1.46 27.594 20.656 1 91.69 162 PRO A CA 1
ATOM 1330 C C . PRO A 1 162 ? 1.7 26.188 21.188 1 91.69 162 PRO A C 1
ATOM 1332 O O . PRO A 1 162 ? 2.512 25.438 20.625 1 91.69 162 PRO A O 1
ATOM 1335 N N . LEU A 1 163 ? 1.037 25.797 22.25 1 92.75 163 LEU A N 1
ATOM 1336 C CA . LEU A 1 163 ? 1.237 24.469 22.828 1 92.75 163 LEU A CA 1
ATOM 1337 C C . LEU A 1 163 ? 0.771 23.391 21.859 1 92.75 163 LEU A C 1
ATOM 1339 O O . LEU A 1 163 ? 1.45 22.375 21.688 1 92.75 163 LEU A O 1
ATOM 1343 N N . ILE A 1 164 ? -0.351 23.609 21.25 1 95.75 164 ILE A N 1
ATOM 1344 C CA . ILE A 1 164 ? -0.904 22.656 20.297 1 95.75 164 ILE A CA 1
ATOM 1345 C C . ILE A 1 164 ? 0.019 22.547 19.078 1 95.75 164 ILE A C 1
ATOM 1347 O O . ILE A 1 164 ? 0.288 21.438 18.609 1 95.75 164 ILE A O 1
ATOM 1351 N N . GLU A 1 165 ? 0.483 23.641 18.656 1 94.94 165 GLU A N 1
ATOM 1352 C CA . GLU A 1 165 ? 1.413 23.656 17.531 1 94.94 165 GLU A CA 1
ATOM 1353 C C . GLU A 1 165 ? 2.684 22.875 17.844 1 94.94 165 GLU A C 1
ATOM 1355 O O . GLU A 1 165 ? 3.197 22.141 17 1 94.94 165 GLU A O 1
ATOM 1360 N N . GLN A 1 166 ? 3.168 23 19.047 1 92.12 166 GLN A N 1
ATOM 1361 C CA . GLN A 1 166 ? 4.375 22.297 19.469 1 92.12 166 GLN A CA 1
ATOM 1362 C C . GLN A 1 166 ? 4.145 20.781 19.516 1 92.12 166 GLN A C 1
ATOM 1364 O O . GLN A 1 166 ? 5.047 20 19.188 1 92.12 166 GLN A O 1
ATOM 1369 N N . ILE A 1 167 ? 2.994 20.391 19.891 1 92.81 167 ILE A N 1
ATOM 1370 C CA . ILE A 1 167 ? 2.664 18.969 19.984 1 92.81 167 ILE A CA 1
ATOM 1371 C C . ILE A 1 167 ? 2.613 18.359 18.594 1 92.81 167 ILE A C 1
ATOM 1373 O O . ILE A 1 167 ? 3.049 17.219 18.391 1 92.81 167 ILE A O 1
ATOM 1377 N N . LEU A 1 168 ? 2.137 19.109 17.656 1 93.44 168 LEU A N 1
ATOM 1378 C CA . LEU A 1 168 ? 1.937 18.609 16.312 1 93.44 168 LEU A CA 1
ATOM 1379 C C . LEU A 1 168 ? 3.193 18.797 15.469 1 93.44 168 LEU A C 1
ATOM 1381 O O . LEU A 1 168 ? 3.484 17.984 14.586 1 93.44 168 LEU A O 1
ATOM 1385 N N . THR A 1 169 ? 3.9 19.891 15.711 1 88.12 169 THR A N 1
ATOM 1386 C CA . THR A 1 169 ? 5.074 20.203 14.898 1 88.12 169 THR A CA 1
ATOM 1387 C C . THR A 1 169 ? 6.203 20.75 15.773 1 88.12 169 THR A C 1
ATOM 1389 O O . THR A 1 169 ? 6.105 21.859 16.297 1 88.12 169 THR A O 1
ATOM 1392 N N . SER A 1 170 ? 7.164 20.094 16 1 88.06 170 SER A N 1
ATOM 1393 C CA . SER A 1 170 ? 8.375 20.438 16.734 1 88.06 170 SER A CA 1
ATOM 1394 C C . SER A 1 170 ? 9.508 19.453 16.438 1 88.06 170 SER A C 1
ATOM 1396 O O . SER A 1 170 ? 9.484 18.766 15.414 1 88.06 170 SER A O 1
ATOM 1398 N N . GLN A 1 171 ? 10.5 19.422 17.203 1 85.31 171 GLN A N 1
ATOM 1399 C CA . GLN A 1 171 ? 11.594 18.469 17.031 1 85.31 171 GLN A CA 1
ATOM 1400 C C . GLN A 1 171 ? 11.188 17.078 17.484 1 85.31 171 GLN A C 1
ATOM 1402 O O . GLN A 1 171 ? 11.727 16.078 17.016 1 85.31 171 GLN A O 1
ATOM 1407 N N . ILE A 1 172 ? 10.375 17.062 18.438 1 89.56 172 ILE A N 1
ATOM 1408 C CA . ILE A 1 172 ? 9.711 15.852 18.891 1 89.56 172 ILE A CA 1
ATOM 1409 C C . ILE A 1 172 ? 8.203 16.078 18.953 1 89.56 172 ILE A C 1
ATOM 1411 O O . ILE A 1 172 ? 7.707 16.75 19.844 1 89.56 172 ILE A O 1
ATOM 1415 N N . ASP A 1 173 ? 7.57 15.586 18.016 1 92.12 173 ASP A N 1
ATOM 1416 C CA . ASP A 1 173 ? 6.137 15.828 17.906 1 92.12 173 ASP A CA 1
ATOM 1417 C C . ASP A 1 173 ? 5.395 14.57 17.453 1 92.12 173 ASP A C 1
ATOM 1419 O O . ASP A 1 173 ? 6.02 13.578 17.078 1 92.12 173 ASP A O 1
ATOM 1423 N N . ILE A 1 174 ? 4.121 14.586 17.547 1 94.69 174 ILE A N 1
ATOM 1424 C CA . ILE A 1 174 ? 3.332 13.375 17.344 1 94.69 174 ILE A CA 1
ATOM 1425 C C . ILE A 1 174 ? 3.355 13 15.859 1 94.69 174 ILE A C 1
ATOM 1427 O O . ILE A 1 174 ? 3.221 11.828 15.508 1 94.69 174 ILE A O 1
ATOM 1431 N N . ASP A 1 175 ? 3.457 13.969 14.961 1 95.94 175 ASP A N 1
ATOM 1432 C CA . ASP A 1 175 ? 3.617 13.68 13.539 1 95.94 175 ASP A CA 1
ATOM 1433 C C . ASP A 1 175 ? 4.867 12.844 13.281 1 95.94 175 ASP A C 1
ATOM 1435 O O . ASP A 1 175 ? 4.785 11.758 12.711 1 95.94 175 ASP A O 1
ATOM 1439 N N . ARG A 1 176 ? 6 13.289 13.758 1 94.5 176 ARG A N 1
ATOM 1440 C CA . ARG A 1 176 ? 7.277 12.617 13.562 1 94.5 176 ARG A CA 1
ATOM 1441 C C . ARG A 1 176 ? 7.297 11.266 14.266 1 94.5 176 ARG A C 1
ATOM 1443 O O . ARG A 1 176 ? 7.863 10.297 13.75 1 94.5 176 ARG A O 1
ATOM 1450 N N . LEU A 1 177 ? 6.723 11.25 15.438 1 94.75 177 LEU A N 1
ATOM 1451 C CA . LEU A 1 177 ? 6.68 10 16.188 1 94.75 177 LEU A CA 1
ATOM 1452 C C . LEU A 1 177 ? 5.945 8.922 15.398 1 94.75 177 LEU A C 1
ATOM 1454 O O . LEU A 1 177 ? 6.41 7.781 15.312 1 94.75 177 LEU A O 1
ATOM 1458 N N . ASP A 1 178 ? 4.855 9.312 14.836 1 96.5 178 ASP A N 1
ATOM 1459 C CA . ASP A 1 178 ? 4.098 8.312 14.086 1 96.5 178 ASP A CA 1
ATOM 1460 C C . ASP A 1 178 ? 4.855 7.867 12.844 1 96.5 178 ASP A C 1
ATOM 1462 O O . ASP A 1 178 ? 5.004 6.668 12.594 1 96.5 178 ASP A O 1
ATOM 1466 N N . TYR A 1 179 ? 5.277 8.883 11.977 1 95.19 179 TYR A N 1
ATOM 1467 C CA . TYR A 1 179 ? 5.805 8.438 10.695 1 95.19 179 TYR A CA 1
ATOM 1468 C C . TYR A 1 179 ? 7.117 7.68 10.875 1 95.19 179 TYR A C 1
ATOM 1470 O O . TYR A 1 179 ? 7.438 6.785 10.086 1 95.19 179 TYR A O 1
ATOM 1478 N N . LEU A 1 180 ? 7.918 7.969 11.914 1 94.19 180 LEU A N 1
ATOM 1479 C CA . LEU A 1 180 ? 9.141 7.203 12.141 1 94.19 180 LEU A CA 1
ATOM 1480 C C . LEU A 1 180 ? 8.82 5.754 12.484 1 94.19 180 LEU A C 1
ATOM 1482 O O . LEU A 1 180 ? 9.43 4.832 11.93 1 94.19 180 LEU A O 1
ATOM 1486 N N . GLU A 1 181 ? 7.844 5.574 13.375 1 94.44 181 GLU A N 1
ATOM 1487 C CA . GLU A 1 181 ? 7.445 4.227 13.766 1 94.44 181 GLU A CA 1
ATOM 1488 C C . GLU A 1 181 ? 6.781 3.492 12.602 1 94.44 181 GLU A C 1
ATOM 1490 O O . GLU A 1 181 ? 7.117 2.34 12.32 1 94.44 181 GLU A O 1
ATOM 1495 N N . ARG A 1 182 ? 5.906 4.156 11.977 1 96.31 182 ARG A N 1
ATOM 1496 C CA . ARG A 1 182 ? 5.109 3.549 10.914 1 96.31 182 ARG A CA 1
ATOM 1497 C C . ARG A 1 182 ? 5.957 3.268 9.68 1 96.31 182 ARG A C 1
ATOM 1499 O O . ARG A 1 182 ? 5.848 2.199 9.078 1 96.31 182 ARG A O 1
ATOM 1506 N N . ASP A 1 183 ? 6.73 4.23 9.258 1 96.19 183 ASP A N 1
ATOM 1507 C CA . ASP A 1 183 ? 7.609 4.031 8.109 1 96.19 183 ASP A CA 1
ATOM 1508 C C . ASP A 1 183 ? 8.578 2.881 8.352 1 96.19 183 ASP A C 1
ATOM 1510 O O . ASP A 1 183 ? 8.844 2.084 7.449 1 96.19 183 ASP A O 1
ATOM 1514 N N . SER A 1 184 ? 9.141 2.838 9.547 1 94.69 184 SER A N 1
ATOM 1515 C CA . SER A 1 184 ? 10.023 1.731 9.883 1 94.69 184 SER A CA 1
ATOM 1516 C C . SER A 1 184 ? 9.289 0.396 9.828 1 94.69 184 SER A C 1
ATOM 1518 O O . SER A 1 184 ? 9.82 -0.586 9.297 1 94.69 184 SER A O 1
ATOM 1520 N N . TYR A 1 185 ? 8.102 0.349 10.305 1 93.62 185 TYR A N 1
ATOM 1521 C CA . TYR A 1 185 ? 7.27 -0.851 10.32 1 93.62 185 TYR A CA 1
ATOM 1522 C C . TYR A 1 185 ? 7.035 -1.373 8.906 1 93.62 185 TYR A C 1
ATOM 1524 O O . TYR A 1 185 ? 7.258 -2.553 8.633 1 93.62 185 TYR A O 1
ATOM 1532 N N . PHE A 1 186 ? 6.766 -0.556 7.992 1 94.62 186 PHE A N 1
ATOM 1533 C CA . PHE A 1 186 ? 6.332 -0.989 6.668 1 94.62 186 PHE A CA 1
ATOM 1534 C C . PHE A 1 186 ? 7.527 -1.201 5.75 1 94.62 186 PHE A C 1
ATOM 1536 O O . PHE A 1 186 ? 7.48 -2.037 4.844 1 94.62 186 PHE A O 1
ATOM 1543 N N . THR A 1 187 ? 8.602 -0.492 5.934 1 93.75 187 THR A N 1
ATOM 1544 C CA . THR A 1 187 ? 9.789 -0.654 5.109 1 93.75 187 THR A CA 1
ATOM 1545 C C . THR A 1 187 ? 10.602 -1.867 5.559 1 93.75 187 THR A C 1
ATOM 1547 O O . THR A 1 187 ? 11.438 -2.373 4.812 1 93.75 187 THR A O 1
ATOM 1550 N N . GLY A 1 188 ? 10.406 -2.283 6.797 1 90.75 188 GLY A N 1
ATOM 1551 C CA . GLY A 1 188 ? 11.227 -3.33 7.383 1 90.75 188 GLY A CA 1
ATOM 1552 C C . GLY A 1 188 ? 12.578 -2.83 7.855 1 90.75 188 GLY A C 1
ATOM 1553 O O . GLY A 1 188 ? 13.477 -3.627 8.133 1 90.75 188 GLY A O 1
ATOM 1554 N N . ALA A 1 189 ? 12.727 -1.541 7.934 1 87.56 189 ALA A N 1
ATOM 1555 C CA . ALA A 1 189 ? 13.977 -0.975 8.438 1 87.56 189 ALA A CA 1
ATOM 1556 C C . ALA A 1 189 ? 14.141 -1.248 9.93 1 87.56 189 ALA A C 1
ATOM 1558 O O . ALA A 1 189 ? 13.172 -1.158 10.695 1 87.56 189 ALA A O 1
ATOM 1559 N N . THR A 1 190 ? 15.297 -1.727 10.25 1 79.69 190 THR A N 1
ATOM 1560 C CA . THR A 1 190 ? 15.562 -2.102 11.641 1 79.69 190 THR A CA 1
ATOM 1561 C C . THR A 1 190 ? 15.797 -0.864 12.5 1 79.69 190 THR A C 1
ATOM 1563 O O . THR A 1 190 ? 15.742 -0.938 13.727 1 79.69 190 THR A O 1
ATOM 1566 N N . TYR A 1 191 ? 15.992 0.163 11.703 1 76.19 191 TYR A N 1
ATOM 1567 C CA . TYR A 1 191 ? 16.219 1.425 12.398 1 76.19 191 TYR A CA 1
ATOM 1568 C C . TYR A 1 191 ? 14.938 2.24 12.484 1 76.19 191 TYR A C 1
ATOM 1570 O O . TYR A 1 191 ? 13.984 2.002 11.734 1 76.19 191 TYR A O 1
ATOM 1578 N N . GLY A 1 192 ? 14.289 2.43 13.68 1 69.88 192 GLY A N 1
ATOM 1579 C CA . GLY A 1 192 ? 13.156 3.342 13.719 1 69.88 192 GLY A CA 1
ATOM 1580 C C . GLY A 1 192 ? 12.234 3.088 14.891 1 69.88 192 GLY A C 1
ATOM 1581 O O . GLY A 1 192 ? 11.297 3.855 15.125 1 69.88 192 GLY A O 1
ATOM 1582 N N . HIS A 1 193 ? 12.641 1.945 15.391 1 80.25 193 HIS A N 1
ATOM 1583 C CA . HIS A 1 193 ? 11.789 1.676 16.547 1 80.25 193 HIS A CA 1
ATOM 1584 C C . HIS A 1 193 ? 12.047 2.678 17.656 1 80.25 193 HIS A C 1
ATOM 1586 O O . HIS A 1 193 ? 13.203 2.906 18.047 1 80.25 193 HIS A O 1
ATOM 1592 N N . ILE A 1 194 ? 11.039 3.357 18.031 1 87.44 194 ILE A N 1
ATOM 1593 C CA . ILE A 1 194 ? 11.133 4.355 19.078 1 87.44 194 ILE A CA 1
ATOM 1594 C C . ILE A 1 194 ? 10.273 3.932 20.281 1 87.44 194 ILE A C 1
ATOM 1596 O O . ILE A 1 194 ? 9.242 3.279 20.094 1 87.44 194 ILE A O 1
ATOM 1600 N N . ASP A 1 195 ? 10.812 4.191 21.438 1 87.75 195 ASP A N 1
ATOM 1601 C CA . ASP A 1 195 ? 10.016 3.959 22.641 1 87.75 195 ASP A CA 1
ATOM 1602 C C . ASP A 1 195 ? 8.984 5.07 22.828 1 87.75 195 ASP A C 1
ATOM 1604 O O . ASP A 1 195 ? 9.156 5.941 23.688 1 87.75 195 ASP A O 1
ATOM 1608 N N . LEU A 1 196 ? 7.906 4.91 22.156 1 89.19 196 LEU A N 1
ATOM 1609 C CA . LEU A 1 196 ? 6.875 5.938 22.094 1 89.19 196 LEU A CA 1
ATOM 1610 C C . LEU A 1 196 ? 6.258 6.176 23.469 1 89.19 196 LEU A C 1
ATOM 1612 O O . LEU A 1 196 ? 6.039 7.324 23.859 1 89.19 196 LEU A O 1
ATOM 1616 N N . GLU A 1 197 ? 6.012 5.16 24.141 1 86.69 197 GLU A N 1
ATOM 1617 C CA . GLU A 1 197 ? 5.355 5.277 25.438 1 86.69 197 GLU A CA 1
ATOM 1618 C C . GLU A 1 197 ? 6.23 6.035 26.422 1 86.69 197 GLU A C 1
ATOM 1620 O O . GLU A 1 197 ? 5.75 6.926 27.141 1 86.69 197 GLU A O 1
ATOM 1625 N N . ARG A 1 198 ? 7.457 5.691 26.516 1 89.62 198 ARG A N 1
ATOM 1626 C CA . ARG A 1 198 ? 8.383 6.363 27.422 1 89.62 198 ARG A CA 1
ATOM 1627 C C . ARG A 1 198 ? 8.539 7.836 27.047 1 89.62 198 ARG A C 1
ATOM 1629 O O . ARG A 1 198 ? 8.602 8.695 27.922 1 89.62 198 ARG A O 1
ATOM 1636 N N . LEU A 1 199 ? 8.641 8.078 25.781 1 91.19 199 LEU A N 1
ATOM 1637 C CA . LEU A 1 199 ? 8.781 9.453 25.312 1 91.19 199 LEU A CA 1
ATOM 1638 C C . LEU A 1 199 ? 7.559 10.281 25.672 1 91.19 199 LEU A C 1
ATOM 1640 O O . LEU A 1 199 ? 7.691 11.391 26.203 1 91.19 199 LEU A O 1
ATOM 1644 N N . MET A 1 200 ? 6.434 9.727 25.453 1 88.69 200 MET A N 1
ATOM 1645 C CA . MET A 1 200 ? 5.191 10.453 25.703 1 88.69 200 MET A CA 1
ATOM 1646 C C . MET A 1 200 ? 5 10.68 27.203 1 88.69 200 MET A C 1
ATOM 1648 O O . MET A 1 200 ? 4.586 11.758 27.625 1 88.69 200 MET A O 1
ATOM 1652 N N . ARG A 1 201 ? 5.371 9.766 28.016 1 88.38 201 ARG A N 1
ATOM 1653 C CA . ARG A 1 201 ? 5.207 9.867 29.469 1 88.38 201 ARG A CA 1
ATOM 1654 C C . ARG A 1 201 ? 6.203 10.859 30.062 1 88.38 201 ARG A C 1
ATOM 1656 O O . ARG A 1 201 ? 5.984 11.391 31.141 1 88.38 201 ARG A O 1
ATOM 1663 N N . SER A 1 202 ? 7.27 11.047 29.375 1 91.62 202 SER A N 1
ATOM 1664 C CA . SER A 1 202 ? 8.289 11.953 29.875 1 91.62 202 SER A CA 1
ATOM 1665 C C . SER A 1 202 ? 7.961 13.406 29.547 1 91.62 202 SER A C 1
ATOM 1667 O O . SER A 1 202 ? 8.586 14.328 30.062 1 91.62 202 SER A O 1
ATOM 1669 N N . MET A 1 203 ? 6.996 13.586 28.719 1 90.69 203 MET A N 1
ATOM 1670 C CA . MET A 1 203 ? 6.629 14.93 28.281 1 90.69 203 MET A CA 1
ATOM 1671 C C . MET A 1 203 ? 5.91 15.695 29.375 1 90.69 203 MET A C 1
ATOM 1673 O O . MET A 1 203 ? 5.078 15.125 30.094 1 90.69 203 MET A O 1
ATOM 1677 N N . ILE A 1 204 ? 6.27 16.938 29.609 1 91.56 204 ILE A N 1
ATOM 1678 C CA . ILE A 1 204 ? 5.648 17.812 30.609 1 91.56 204 ILE A CA 1
ATOM 1679 C C . ILE A 1 204 ? 5.434 19.203 30.016 1 91.56 204 ILE A C 1
ATOM 1681 O O . ILE A 1 204 ? 6.027 19.531 28.984 1 91.56 204 ILE A O 1
ATOM 1685 N N . ILE A 1 205 ? 4.531 19.922 30.531 1 92.19 205 ILE A N 1
ATOM 1686 C CA . ILE A 1 205 ? 4.285 21.297 30.141 1 92.19 205 ILE A CA 1
ATOM 1687 C C . ILE A 1 205 ? 4.805 22.25 31.219 1 92.19 205 ILE A C 1
ATOM 1689 O O . ILE A 1 205 ? 4.457 22.109 32.406 1 92.19 205 ILE A O 1
ATOM 1693 N N . GLU A 1 206 ? 5.605 23.125 30.891 1 91 206 GLU A N 1
ATOM 1694 C CA . GLU A 1 206 ? 6.242 24.062 31.797 1 91 206 GLU A CA 1
ATOM 1695 C C . GLU A 1 206 ? 6.086 25.5 31.312 1 91 206 GLU A C 1
ATOM 1697 O O . GLU A 1 206 ? 5.816 25.75 30.141 1 91 206 GLU A O 1
ATOM 1702 N N . PRO A 1 207 ? 6.227 26.422 32.312 1 88.94 207 PRO A N 1
ATOM 1703 C CA . PRO A 1 207 ? 6.262 27.812 31.875 1 88.94 207 PRO A CA 1
ATOM 1704 C C . PRO A 1 207 ? 7.426 28.109 30.922 1 88.94 207 PRO A C 1
ATOM 1706 O O . PRO A 1 207 ? 8.523 27.578 31.109 1 88.94 207 PRO A O 1
ATOM 1709 N N . HIS A 1 208 ? 7.117 28.812 29.938 1 85.62 208 HIS A N 1
ATOM 1710 C CA . HIS A 1 208 ? 8.164 29.188 29 1 85.62 208 HIS A CA 1
ATOM 1711 C C . HIS A 1 208 ? 9.242 30.031 29.672 1 85.62 208 HIS A C 1
ATOM 1713 O O . HIS A 1 208 ? 8.93 30.953 30.422 1 85.62 208 HIS A O 1
ATOM 1719 N N . PRO A 1 209 ? 10.438 29.766 29.391 1 77.5 209 PRO A N 1
ATOM 1720 C CA . PRO A 1 209 ? 11.508 30.484 30.094 1 77.5 209 PRO A CA 1
ATOM 1721 C C . PRO A 1 209 ? 11.609 31.938 29.672 1 77.5 209 PRO A C 1
ATOM 1723 O O . PRO A 1 209 ? 12 32.781 30.484 1 77.5 209 PRO A O 1
ATOM 1726 N N . SER A 1 210 ? 11.328 32.219 28.438 1 76.31 210 SER A N 1
ATOM 1727 C CA . SER A 1 210 ? 11.602 33.531 27.938 1 76.31 210 SER A CA 1
ATOM 1728 C C . SER A 1 210 ? 10.312 34.312 27.672 1 76.31 210 SER A C 1
ATOM 1730 O O . SER A 1 210 ? 10.344 35.5 27.375 1 76.31 210 SER A O 1
ATOM 1732 N N . LYS A 1 211 ? 9.258 33.719 27.516 1 79.5 211 LYS A N 1
ATOM 1733 C CA . LYS A 1 211 ? 7.996 34.375 27.219 1 79.5 211 LYS A CA 1
ATOM 1734 C C . LYS A 1 211 ? 7.039 34.312 28.406 1 79.5 211 LYS A C 1
ATOM 1736 O O . LYS A 1 211 ? 6.617 33.219 28.797 1 79.5 211 LYS A O 1
ATOM 1741 N N . ASN A 1 212 ? 6.707 35.5 28.812 1 76.44 212 ASN A N 1
ATOM 1742 C CA . ASN A 1 212 ? 5.828 35.594 29.984 1 76.44 212 ASN A CA 1
ATOM 1743 C C . ASN A 1 212 ? 4.438 35.031 29.672 1 76.44 212 ASN A C 1
ATOM 1745 O O . ASN A 1 212 ? 3.904 35.281 28.578 1 76.44 212 ASN A O 1
ATOM 1749 N N . ASN A 1 213 ? 3.855 34.125 30.531 1 81.56 213 ASN A N 1
ATOM 1750 C CA . ASN A 1 213 ? 2.496 33.594 30.516 1 81.56 213 ASN A CA 1
ATOM 1751 C C . ASN A 1 213 ? 2.305 32.594 29.406 1 81.56 213 ASN A C 1
ATOM 1753 O O . ASN A 1 213 ? 1.188 32.375 28.922 1 81.56 213 ASN A O 1
ATOM 1757 N N . GLU A 1 214 ? 3.508 32.219 28.859 1 86.12 214 GLU A N 1
ATOM 1758 C CA . GLU A 1 214 ? 3.404 31.141 27.859 1 86.12 214 GLU A CA 1
ATOM 1759 C C . GLU A 1 214 ? 3.963 29.828 28.391 1 86.12 214 GLU A C 1
ATOM 1761 O O . GLU A 1 214 ? 4.797 29.828 29.297 1 86.12 214 GLU A O 1
ATOM 1766 N N . LYS A 1 215 ? 3.379 28.828 27.875 1 90.25 215 LYS A N 1
ATOM 1767 C CA . LYS A 1 215 ? 3.836 27.5 28.266 1 90.25 215 LYS A CA 1
ATOM 1768 C C . LYS A 1 215 ? 4.59 26.828 27.125 1 90.25 215 LYS A C 1
ATOM 1770 O O . LYS A 1 215 ? 4.5 27.25 25.969 1 90.25 215 LYS A O 1
ATOM 1775 N N . CYS A 1 216 ? 5.402 25.891 27.531 1 89.88 216 CYS A N 1
ATOM 1776 C CA . CYS A 1 216 ? 6.148 25.125 26.531 1 89.88 216 CYS A CA 1
ATOM 1777 C C . CYS A 1 216 ? 6.211 23.656 26.891 1 89.88 216 CYS A C 1
ATOM 1779 O O . CYS A 1 216 ? 5.973 23.281 28.047 1 89.88 216 CYS A O 1
ATOM 1781 N N . ILE A 1 217 ? 6.453 22.859 25.844 1 90.44 217 ILE A N 1
ATOM 1782 C CA . ILE A 1 217 ? 6.641 21.438 26.062 1 90.44 217 ILE A CA 1
ATOM 1783 C C . ILE A 1 217 ? 8.086 21.156 26.484 1 90.44 217 ILE A C 1
ATOM 1785 O O . ILE A 1 217 ? 9.016 21.734 25.906 1 90.44 217 ILE A O 1
ATOM 1789 N N . ALA A 1 218 ? 8.242 20.438 27.5 1 91.88 218 ALA A N 1
ATOM 1790 C CA . ALA A 1 218 ? 9.539 19.984 27.984 1 91.88 218 ALA A CA 1
ATOM 1791 C C . ALA A 1 218 ? 9.5 18.5 28.344 1 91.88 218 ALA A C 1
ATOM 1793 O O . ALA A 1 218 ? 8.469 17.828 28.156 1 91.88 218 ALA A O 1
ATOM 1794 N N . PHE A 1 219 ? 10.672 17.938 28.688 1 92.81 219 PHE A N 1
ATOM 1795 C CA . PHE A 1 219 ? 10.758 16.516 29.016 1 92.81 219 PHE A CA 1
ATOM 1796 C C . PHE A 1 219 ? 11.453 16.312 30.359 1 92.81 219 PHE A C 1
ATOM 1798 O O . PHE A 1 219 ? 12.352 17.078 30.719 1 92.81 219 PHE A O 1
ATOM 1805 N N . ARG A 1 220 ? 11.008 15.336 31.062 1 92.12 220 ARG A N 1
ATOM 1806 C CA . ARG A 1 220 ? 11.672 14.961 32.312 1 92.12 220 ARG A CA 1
ATOM 1807 C C . ARG A 1 220 ? 13.07 14.414 32.031 1 92.12 220 ARG A C 1
ATOM 1809 O O . ARG A 1 220 ? 13.312 13.828 30.969 1 92.12 220 ARG A O 1
ATOM 1816 N N . GLN A 1 221 ? 13.898 14.492 32.969 1 90.19 221 GLN A N 1
ATOM 1817 C CA . GLN A 1 221 ? 15.266 13.992 32.875 1 90.19 221 GLN A CA 1
ATOM 1818 C C . GLN A 1 221 ? 15.289 12.492 32.594 1 90.19 221 GLN A C 1
ATOM 1820 O O . GLN A 1 221 ? 16.156 11.992 31.891 1 90.19 221 GLN A O 1
ATOM 1825 N N . SER A 1 222 ? 14.383 11.836 33.125 1 88 222 SER A N 1
ATOM 1826 C CA . SER A 1 222 ? 14.312 10.391 32.969 1 88 222 SER A CA 1
ATOM 1827 C C . SER A 1 222 ? 14.047 9.992 31.516 1 88 222 SER A C 1
ATOM 1829 O O . SER A 1 222 ? 14.227 8.828 31.141 1 88 222 SER A O 1
ATOM 1831 N N . GLY A 1 223 ? 13.578 10.922 30.703 1 90.44 223 GLY A N 1
ATOM 1832 C CA . GLY A 1 223 ? 13.25 10.633 29.312 1 90.44 223 GLY A CA 1
ATOM 1833 C C . GLY A 1 223 ? 14.398 10.883 28.359 1 90.44 223 GLY A C 1
ATOM 1834 O O . GLY A 1 223 ? 14.273 10.672 27.156 1 90.44 223 GLY A O 1
ATOM 1835 N N . VAL A 1 224 ? 15.547 11.266 28.844 1 89.5 224 VAL A N 1
ATOM 1836 C CA . VAL A 1 224 ? 16.656 11.711 28.016 1 89.5 224 VAL A CA 1
ATOM 1837 C C . VAL A 1 224 ? 17.125 10.57 27.109 1 89.5 224 VAL A C 1
ATOM 1839 O O . VAL A 1 224 ? 17.375 10.773 25.922 1 89.5 224 VAL A O 1
ATOM 1842 N N . PHE A 1 225 ? 17.156 9.328 27.625 1 87.5 225 PHE A N 1
ATOM 1843 C CA . PHE A 1 225 ? 17.609 8.195 26.828 1 87.5 225 PHE A CA 1
ATOM 1844 C C . PHE A 1 225 ? 16.641 7.898 25.703 1 87.5 225 PHE A C 1
ATOM 1846 O O . PHE A 1 225 ? 17.047 7.539 24.594 1 87.5 225 PHE A O 1
ATOM 1853 N N . ALA A 1 226 ? 15.422 8.047 25.969 1 90.56 226 ALA A N 1
ATOM 1854 C CA . ALA A 1 226 ? 14.406 7.852 24.938 1 90.56 226 ALA A CA 1
ATOM 1855 C C . ALA A 1 226 ? 14.539 8.898 23.844 1 90.56 226 ALA A C 1
ATOM 1857 O O . ALA A 1 226 ? 14.359 8.602 22.656 1 90.56 226 ALA A O 1
ATOM 1858 N N . ILE A 1 227 ? 14.836 10.047 24.219 1 91.25 227 ILE A N 1
ATOM 1859 C CA . ILE A 1 227 ? 15.008 11.141 23.266 1 91.25 227 ILE A CA 1
ATOM 1860 C C . ILE A 1 227 ? 16.25 10.891 22.406 1 91.25 227 ILE A C 1
ATOM 1862 O O . ILE A 1 227 ? 16.219 11.102 21.188 1 91.25 227 ILE A O 1
ATOM 1866 N N . GLU A 1 228 ? 17.281 10.461 23.031 1 87.81 228 GLU A N 1
ATOM 1867 C CA . GLU A 1 228 ? 18.5 10.117 22.297 1 87.81 228 GLU A CA 1
ATOM 1868 C C . GLU A 1 228 ? 18.234 9.047 21.25 1 87.81 228 GLU A C 1
ATOM 1870 O O . GLU A 1 228 ? 18.641 9.18 20.094 1 87.81 228 GLU A O 1
ATOM 1875 N N . ASN A 1 229 ? 17.562 8.047 21.719 1 88.69 229 ASN A N 1
ATOM 1876 C CA . ASN A 1 229 ? 17.203 6.969 20.797 1 88.69 229 ASN A CA 1
ATOM 1877 C C . ASN A 1 229 ? 16.359 7.48 19.641 1 88.69 229 ASN A C 1
ATOM 1879 O O . ASN A 1 229 ? 16.578 7.078 18.484 1 88.69 229 ASN A O 1
ATOM 1883 N N . TYR A 1 230 ? 15.461 8.312 19.953 1 91.5 230 TYR A N 1
ATOM 1884 C CA . TYR A 1 230 ? 14.602 8.922 18.938 1 91.5 230 TYR A CA 1
ATOM 1885 C C . TYR A 1 230 ? 15.422 9.68 17.906 1 91.5 230 TYR A C 1
ATOM 1887 O O . TYR A 1 230 ? 15.242 9.492 16.703 1 91.5 230 TYR A O 1
ATOM 1895 N N . LEU A 1 231 ? 16.266 10.469 18.328 1 88.44 231 LEU A N 1
ATOM 1896 C CA . LEU A 1 231 ? 17.047 11.32 17.438 1 88.44 231 LEU A CA 1
ATOM 1897 C C . LEU A 1 231 ? 17.984 10.484 16.562 1 88.44 231 LEU A C 1
ATOM 1899 O O . LEU A 1 231 ? 18.172 10.789 15.383 1 88.44 231 LEU A O 1
ATOM 1903 N N . ILE A 1 232 ? 18.547 9.484 17.141 1 87.19 232 ILE A N 1
ATOM 1904 C CA . ILE A 1 232 ? 19.453 8.602 16.391 1 87.19 232 ILE A CA 1
ATOM 1905 C C . ILE A 1 232 ? 18.656 7.836 15.336 1 87.19 232 ILE A C 1
ATOM 1907 O O . ILE A 1 232 ? 19.094 7.723 14.188 1 87.19 232 ILE A O 1
ATOM 1911 N N . ASN A 1 233 ? 17.531 7.32 15.758 1 89.44 233 ASN A N 1
ATOM 1912 C CA . ASN A 1 233 ? 16.672 6.594 14.82 1 89.44 233 ASN A CA 1
ATOM 1913 C C . ASN A 1 233 ? 16.203 7.496 13.68 1 89.44 233 ASN A C 1
ATOM 1915 O O . ASN A 1 233 ? 16.125 7.062 12.531 1 89.44 233 ASN A O 1
ATOM 1919 N N . ARG A 1 234 ? 15.859 8.672 14.047 1 89.56 234 ARG A N 1
ATOM 1920 C CA . ARG A 1 234 ? 15.469 9.648 13.031 1 89.56 234 ARG A CA 1
ATOM 1921 C C . ARG A 1 234 ? 16.594 9.875 12.023 1 89.56 234 ARG A C 1
ATOM 1923 O O . ARG A 1 234 ? 16.359 9.875 10.812 1 89.56 234 ARG A O 1
ATOM 1930 N N . TYR A 1 235 ? 17.75 10.016 12.516 1 87.31 235 TYR A N 1
ATOM 1931 C CA . TYR A 1 235 ? 18.922 10.219 11.672 1 87.31 235 TYR A CA 1
ATOM 1932 C C . TYR A 1 235 ? 19.125 9.031 10.734 1 87.31 235 TYR A C 1
ATOM 1934 O O . TYR A 1 235 ? 19.359 9.219 9.539 1 87.31 235 TYR A O 1
ATOM 1942 N N . HIS A 1 236 ? 19.016 7.879 11.25 1 88.81 236 HIS A N 1
ATOM 1943 C CA . HIS A 1 236 ? 19.203 6.672 10.445 1 88.81 236 HIS A CA 1
ATOM 1944 C C . HIS A 1 236 ? 18.109 6.531 9.398 1 88.81 236 HIS A C 1
ATOM 1946 O O . HIS A 1 236 ? 18.391 6.168 8.25 1 88.81 236 HIS A O 1
ATOM 1952 N N . MET A 1 237 ? 16.922 6.785 9.805 1 92.38 237 MET A N 1
ATOM 1953 C CA . MET A 1 237 ? 15.805 6.691 8.859 1 92.38 237 MET A CA 1
ATOM 1954 C C . MET A 1 237 ? 15.992 7.668 7.703 1 92.38 237 MET A C 1
ATOM 1956 O O . MET A 1 237 ? 15.695 7.336 6.555 1 92.38 237 MET A O 1
ATOM 1960 N N . PHE A 1 238 ? 16.453 8.812 7.945 1 89.81 238 PHE A N 1
ATOM 1961 C CA . PHE A 1 238 ? 16.641 9.805 6.898 1 89.81 238 PHE A CA 1
ATOM 1962 C C . PHE A 1 238 ? 17.656 9.312 5.863 1 89.81 238 PHE A C 1
ATOM 1964 O O . PHE A 1 238 ? 17.375 9.359 4.66 1 89.81 238 PHE A O 1
ATOM 1971 N N . TRP A 1 239 ? 18.703 8.727 6.281 1 88.19 239 TRP A N 1
ATOM 1972 C CA . TRP A 1 239 ? 19.781 8.383 5.355 1 88.19 239 TRP A CA 1
ATOM 1973 C C . TRP A 1 239 ? 19.547 7.012 4.734 1 88.19 239 TRP A C 1
ATOM 1975 O O . TRP A 1 239 ? 19.922 6.766 3.586 1 88.19 239 TRP A O 1
ATOM 1985 N N . GLN A 1 240 ? 18.875 6.176 5.445 1 90.38 240 GLN A N 1
ATOM 1986 C CA . GLN A 1 240 ? 18.703 4.809 4.957 1 90.38 240 GLN A CA 1
ATOM 1987 C C . GLN A 1 240 ? 17.453 4.676 4.102 1 90.38 240 GLN A C 1
ATOM 1989 O O . GLN A 1 240 ? 17.391 3.832 3.207 1 90.38 240 GLN A O 1
ATOM 1994 N N . VAL A 1 241 ? 16.469 5.523 4.414 1 93 241 VAL A N 1
ATOM 1995 C CA . VAL A 1 241 ? 15.18 5.332 3.74 1 93 241 VAL A CA 1
ATOM 1996 C C . VAL A 1 241 ? 14.828 6.582 2.936 1 93 241 VAL A C 1
ATOM 1998 O O . VAL A 1 241 ? 14.797 6.547 1.703 1 93 241 VAL A O 1
ATOM 2001 N N . TYR A 1 242 ? 14.758 7.738 3.549 1 91.81 242 TYR A N 1
ATOM 2002 C CA . TYR A 1 242 ? 14.195 8.93 2.932 1 91.81 242 TYR A CA 1
ATOM 2003 C C . TYR A 1 242 ? 15.125 9.492 1.865 1 91.81 242 TYR A C 1
ATOM 2005 O O . TYR A 1 242 ? 14.672 9.945 0.812 1 91.81 242 TYR A O 1
ATOM 2013 N N . TYR A 1 243 ? 16.438 9.398 2.117 1 91.69 243 TYR A N 1
ATOM 2014 C CA . TYR A 1 243 ? 17.406 9.945 1.176 1 91.69 243 TYR A CA 1
ATOM 2015 C C . TYR A 1 243 ? 18.156 8.836 0.448 1 91.69 243 TYR A C 1
ATOM 2017 O O . TYR A 1 243 ? 19.234 9.062 -0.097 1 91.69 243 TYR A O 1
ATOM 2025 N N . HIS A 1 244 ? 17.625 7.617 0.535 1 93.31 244 HIS A N 1
ATOM 2026 C CA . HIS A 1 244 ? 18.234 6.527 -0.216 1 93.31 244 HIS A CA 1
ATOM 2027 C C . HIS A 1 244 ? 18.438 6.91 -1.68 1 93.31 244 HIS A C 1
ATOM 2029 O O . HIS A 1 244 ? 17.5 7.387 -2.332 1 93.31 244 HIS A O 1
ATOM 2035 N N . PRO A 1 245 ? 19.609 6.727 -2.217 1 94.44 245 PRO A N 1
ATOM 2036 C CA . PRO A 1 245 ? 19.922 7.219 -3.561 1 94.44 245 PRO A CA 1
ATOM 2037 C C . PRO A 1 245 ? 18.984 6.652 -4.629 1 94.44 245 PRO A C 1
ATOM 2039 O O . PRO A 1 245 ? 18.578 7.375 -5.543 1 94.44 245 PRO A O 1
ATOM 2042 N N . LYS A 1 246 ? 18.656 5.398 -4.539 1 95.5 246 LYS A N 1
ATOM 2043 C CA . LYS A 1 246 ? 17.781 4.793 -5.535 1 95.5 246 LYS A CA 1
ATOM 2044 C C . LYS A 1 246 ? 16.375 5.379 -5.465 1 95.5 246 LYS A C 1
ATOM 2046 O O . LYS A 1 246 ? 15.688 5.488 -6.484 1 95.5 246 LYS A O 1
ATOM 2051 N N . VAL A 1 247 ? 15.906 5.703 -4.254 1 94.44 247 VAL A N 1
ATOM 2052 C CA . VAL A 1 247 ? 14.609 6.344 -4.09 1 94.44 247 VAL A CA 1
ATOM 2053 C C . VAL A 1 247 ? 14.633 7.73 -4.727 1 94.44 247 VAL A C 1
ATOM 2055 O O . VAL A 1 247 ? 13.688 8.117 -5.422 1 94.44 247 VAL A O 1
ATOM 2058 N N . ARG A 1 248 ? 15.734 8.453 -4.508 1 94.06 248 ARG A N 1
ATOM 2059 C CA . ARG A 1 248 ? 15.891 9.781 -5.098 1 94.06 248 ARG A CA 1
ATOM 2060 C C . ARG A 1 248 ? 15.922 9.703 -6.621 1 94.06 248 ARG A C 1
ATOM 2062 O O . ARG A 1 248 ? 15.328 10.531 -7.305 1 94.06 248 ARG A O 1
ATOM 2069 N N . ALA A 1 249 ? 16.625 8.688 -7.117 1 95.56 249 ALA A N 1
ATOM 2070 C CA . ALA A 1 249 ? 16.688 8.484 -8.562 1 95.56 249 ALA A CA 1
ATOM 2071 C C . ALA A 1 249 ? 15.305 8.227 -9.148 1 95.56 249 ALA A C 1
ATOM 2073 O O . ALA A 1 249 ? 14.953 8.773 -10.195 1 95.56 249 ALA A O 1
ATOM 2074 N N . TYR A 1 250 ? 14.555 7.426 -8.484 1 95 250 TYR A N 1
ATOM 2075 C CA . TYR A 1 250 ? 13.211 7.105 -8.938 1 95 250 TYR A CA 1
ATOM 2076 C C . TYR A 1 250 ? 12.32 8.344 -8.914 1 95 250 TYR A C 1
ATOM 2078 O O . TYR A 1 250 ? 11.523 8.562 -9.828 1 95 250 TYR A O 1
ATOM 2086 N N . SER A 1 251 ? 12.414 9.133 -7.848 1 93.75 251 SER A N 1
ATOM 2087 C CA . SER A 1 251 ? 11.656 10.375 -7.734 1 93.75 251 SER A CA 1
ATOM 2088 C C . SER A 1 251 ? 12 11.336 -8.867 1 93.75 251 SER A C 1
ATOM 2090 O O . SER A 1 251 ? 11.141 12.062 -9.352 1 93.75 251 SER A O 1
ATOM 2092 N N . THR A 1 252 ? 13.25 11.305 -9.242 1 94.62 252 THR A N 1
ATOM 2093 C CA . THR A 1 252 ? 13.703 12.148 -10.344 1 94.62 252 THR A CA 1
ATOM 2094 C C . THR A 1 252 ? 12.992 11.773 -11.641 1 94.62 252 THR A C 1
ATOM 2096 O O . THR A 1 252 ? 12.648 12.648 -12.438 1 94.62 252 THR A O 1
ATOM 2099 N N . ILE A 1 253 ? 12.812 10.484 -11.883 1 96.44 253 ILE A N 1
ATOM 2100 C CA . ILE A 1 253 ? 12.117 10.031 -13.086 1 96.44 253 ILE A CA 1
ATOM 2101 C C . ILE A 1 253 ? 10.711 10.625 -13.133 1 96.44 253 ILE A C 1
ATOM 2103 O O . ILE A 1 253 ? 10.289 11.156 -14.164 1 96.44 253 ILE A O 1
ATOM 2107 N N . LEU A 1 254 ? 10.008 10.57 -12.016 1 95.44 254 LEU A N 1
ATOM 2108 C CA . LEU A 1 254 ? 8.664 11.133 -11.93 1 95.44 254 LEU A CA 1
ATOM 2109 C C . LEU A 1 254 ? 8.68 12.625 -12.211 1 95.44 254 LEU A C 1
ATOM 2111 O O . LEU A 1 254 ? 7.82 13.133 -12.945 1 95.44 254 LEU A O 1
ATOM 2115 N N . GLU A 1 255 ? 9.641 13.32 -11.625 1 95 255 GLU A N 1
ATOM 2116 C CA . GLU A 1 255 ? 9.773 14.758 -11.844 1 95 255 GLU A CA 1
ATOM 2117 C C . GLU A 1 255 ? 9.977 15.078 -13.32 1 95 255 GLU A C 1
ATOM 2119 O O . GLU A 1 255 ? 9.391 16.031 -13.836 1 95 255 GLU A O 1
ATOM 2124 N N . LYS A 1 256 ? 10.812 14.297 -13.961 1 96.69 256 LYS A N 1
ATOM 2125 C CA . LYS A 1 256 ? 11.109 14.523 -15.367 1 96.69 256 LYS A CA 1
ATOM 2126 C C . LYS A 1 256 ? 9.898 14.219 -16.25 1 96.69 256 LYS A C 1
ATOM 2128 O O . LYS A 1 256 ? 9.695 14.867 -17.281 1 96.69 256 LYS A O 1
ATOM 2133 N N . ILE A 1 257 ? 9.078 13.227 -15.852 1 97.31 257 ILE A N 1
ATOM 2134 C CA . ILE A 1 257 ? 7.832 12.945 -16.562 1 97.31 257 ILE A CA 1
ATOM 2135 C C . ILE A 1 257 ? 6.934 14.18 -16.531 1 97.31 257 ILE A C 1
ATOM 2137 O O . ILE A 1 257 ? 6.453 14.625 -17.578 1 97.31 257 ILE A O 1
ATOM 2141 N N . CYS A 1 258 ? 6.711 14.766 -15.328 1 96.06 258 CYS A N 1
ATOM 2142 C CA . CYS A 1 258 ? 5.852 15.93 -15.18 1 96.06 258 CYS A CA 1
ATOM 2143 C C . CYS A 1 258 ? 6.414 17.125 -15.938 1 96.06 258 CYS A C 1
ATOM 2145 O O . CYS A 1 258 ? 5.676 17.844 -16.625 1 96.06 258 CYS A O 1
ATOM 2147 N N . LYS A 1 259 ? 7.723 17.297 -15.852 1 95.88 259 LYS A N 1
ATOM 2148 C CA . LYS A 1 259 ? 8.367 18.406 -16.547 1 95.88 259 LYS A CA 1
ATOM 2149 C C . LYS A 1 259 ? 8.195 18.281 -18.062 1 95.88 259 LYS A C 1
ATOM 2151 O O . LYS A 1 259 ? 7.867 19.25 -18.734 1 95.88 259 LYS A O 1
ATOM 2156 N N . ARG A 1 260 ? 8.445 17.062 -18.562 1 97.44 260 ARG A N 1
ATOM 2157 C CA . ARG A 1 260 ? 8.32 16.844 -20 1 97.44 260 ARG A CA 1
ATOM 2158 C C . ARG A 1 260 ? 6.887 17.047 -20.469 1 97.44 260 ARG A C 1
ATOM 2160 O O . ARG A 1 260 ? 6.648 17.672 -21.516 1 97.44 260 ARG A O 1
ATOM 2167 N N . LEU A 1 261 ? 5.957 16.547 -19.719 1 97.19 261 LEU A N 1
ATOM 2168 C CA . LEU A 1 261 ? 4.555 16.719 -20.078 1 97.19 261 LEU A CA 1
ATOM 2169 C C . LEU A 1 261 ? 4.172 18.188 -20.094 1 97.19 261 LEU A C 1
ATOM 2171 O O . LEU A 1 261 ? 3.461 18.641 -20.984 1 97.19 261 LEU A O 1
ATOM 2175 N N . CYS A 1 262 ? 4.621 18.969 -19.094 1 95.88 262 CYS A N 1
ATOM 2176 C CA . CYS A 1 262 ? 4.367 20.406 -19.047 1 95.88 262 CYS A CA 1
ATOM 2177 C C . CYS A 1 262 ? 4.922 21.094 -20.297 1 95.88 262 CYS A C 1
ATOM 2179 O O . CYS A 1 262 ? 4.234 21.891 -20.922 1 95.88 262 CYS A O 1
ATOM 2181 N N . ASP A 1 263 ? 6.156 20.688 -20.656 1 96.56 263 ASP A N 1
ATOM 2182 C CA . ASP A 1 263 ? 6.785 21.266 -21.844 1 96.56 263 ASP A CA 1
ATOM 2183 C C . ASP A 1 263 ? 6 20.938 -23.109 1 96.56 263 ASP A C 1
ATOM 2185 O O . ASP A 1 263 ? 5.812 21.781 -23.969 1 96.56 263 ASP A O 1
ATOM 2189 N N . LEU A 1 264 ? 5.562 19.734 -23.172 1 97.38 264 LEU A N 1
ATOM 2190 C CA . LEU A 1 264 ? 4.801 19.297 -24.344 1 97.38 264 LEU A CA 1
ATOM 2191 C C . LEU A 1 264 ? 3.459 20.016 -24.422 1 97.38 264 LEU A C 1
ATOM 2193 O O . LEU A 1 264 ? 3.033 20.422 -25.5 1 97.38 264 LEU A O 1
ATOM 2197 N N . LEU A 1 265 ? 2.832 20.156 -23.281 1 96.12 265 LEU A N 1
ATOM 2198 C CA . LEU A 1 265 ? 1.531 20.812 -23.234 1 96.12 265 LEU A CA 1
ATOM 2199 C C . LEU A 1 265 ? 1.652 22.281 -23.625 1 96.12 265 LEU A C 1
ATOM 2201 O O . LEU A 1 265 ? 0.745 22.844 -24.25 1 96.12 265 LEU A O 1
ATOM 2205 N N . GLN A 1 266 ? 2.727 22.891 -23.312 1 95 266 GLN A N 1
ATOM 2206 C CA . GLN A 1 266 ? 2.992 24.266 -23.703 1 95 266 GLN A CA 1
ATOM 2207 C C . GLN A 1 266 ? 3.225 24.359 -25.219 1 95 266 GLN A C 1
ATOM 2209 O O . GLN A 1 266 ? 3.043 25.438 -25.797 1 95 266 GLN A O 1
ATOM 2214 N N . ASN A 1 267 ? 3.58 23.219 -25.859 1 94.94 267 ASN A N 1
ATOM 2215 C CA . ASN A 1 267 ? 3.832 23.172 -27.297 1 94.94 267 ASN A CA 1
ATOM 2216 C C . ASN A 1 267 ? 2.713 22.453 -28.031 1 94.94 267 ASN A C 1
ATOM 2218 O O . ASN A 1 267 ? 2.975 21.656 -28.938 1 94.94 267 ASN A O 1
ATOM 2222 N N . ASN A 1 268 ? 1.483 22.531 -27.562 1 93 268 ASN A N 1
ATOM 2223 C CA . ASN A 1 268 ? 0.244 22.094 -28.188 1 93 268 ASN A CA 1
ATOM 2224 C C . ASN A 1 268 ? 0.165 20.578 -28.281 1 93 268 ASN A C 1
ATOM 2226 O O . ASN A 1 268 ? -0.252 20.031 -29.312 1 93 268 ASN A O 1
ATOM 2230 N N . TYR A 1 269 ? 0.824 19.922 -27.359 1 93.62 269 TYR A N 1
ATOM 2231 C CA . TYR A 1 269 ? 0.581 18.5 -27.219 1 93.62 269 TYR A CA 1
ATOM 2232 C C . TYR A 1 269 ? -0.907 18.203 -27.062 1 93.62 269 TYR A C 1
ATOM 2234 O O . TYR A 1 269 ? -1.617 18.938 -26.375 1 93.62 269 TYR A O 1
ATOM 2242 N N . PRO A 1 270 ? -1.405 17.172 -27.781 1 94.19 270 PRO A N 1
ATOM 2243 C CA . PRO A 1 270 ? -2.84 16.891 -27.703 1 94.19 270 PRO A CA 1
ATOM 2244 C C . PRO A 1 270 ? -3.311 16.609 -26.281 1 94.19 270 PRO A C 1
ATOM 2246 O O . PRO A 1 270 ? -2.664 15.852 -25.547 1 94.19 270 PRO A O 1
ATOM 2249 N N . VAL A 1 271 ? -4.402 17.25 -25.953 1 95.62 271 VAL A N 1
ATOM 2250 C CA . VAL A 1 271 ? -4.984 17.062 -24.625 1 95.62 271 VAL A CA 1
ATOM 2251 C C . VAL A 1 271 ? -6.246 16.203 -24.734 1 95.62 271 VAL A C 1
ATOM 2253 O O . VAL A 1 271 ? -7.316 16.703 -25.078 1 95.62 271 VAL A O 1
ATOM 2256 N N . ASP A 1 272 ? -6.102 14.945 -24.438 1 94.5 272 ASP A N 1
ATOM 2257 C CA . ASP A 1 272 ? -7.289 14.094 -24.406 1 94.5 272 ASP A CA 1
ATOM 2258 C C . ASP A 1 272 ? -7.996 14.188 -23.062 1 94.5 272 ASP A C 1
ATOM 2260 O O . ASP A 1 272 ? -7.531 14.883 -22.156 1 94.5 272 ASP A O 1
ATOM 2264 N N . PRO A 1 273 ? -9.164 13.523 -22.875 1 94.25 273 PRO A N 1
ATOM 2265 C CA . PRO A 1 273 ? -9.961 13.703 -21.656 1 94.25 273 PRO A CA 1
ATOM 2266 C C . PRO A 1 273 ? -9.211 13.312 -20.391 1 94.25 273 PRO A C 1
ATOM 2268 O O . PRO A 1 273 ? -9.438 13.891 -19.328 1 94.25 273 PRO A O 1
ATOM 2271 N N . TYR A 1 274 ? -8.367 12.391 -20.484 1 96.19 274 TYR A N 1
ATOM 2272 C CA . TYR A 1 274 ? -7.676 11.953 -19.281 1 96.19 274 TYR A CA 1
ATOM 2273 C C . TYR A 1 274 ? -6.57 12.93 -18.906 1 96.19 274 TYR A C 1
ATOM 2275 O O . TYR A 1 274 ? -6.348 13.195 -17.719 1 96.19 274 TYR A O 1
ATOM 2283 N N . ILE A 1 275 ? -5.867 13.531 -19.891 1 96.88 275 ILE A N 1
ATOM 2284 C CA . ILE A 1 275 ? -4.785 14.484 -19.656 1 96.88 275 ILE A CA 1
ATOM 2285 C C . ILE A 1 275 ? -5.363 15.82 -19.188 1 96.88 275 ILE A C 1
ATOM 2287 O O . ILE A 1 275 ? -4.664 16.625 -18.562 1 96.88 275 ILE A O 1
ATOM 2291 N N . GLN A 1 276 ? -6.645 16.047 -19.453 1 96.31 276 GLN A N 1
ATOM 2292 C CA . GLN A 1 276 ? -7.312 17.312 -19.234 1 96.31 276 GLN A CA 1
ATOM 2293 C C . GLN A 1 276 ? -7.176 17.766 -17.781 1 96.31 276 GLN A C 1
ATOM 2295 O O . GLN A 1 276 ? -6.965 18.953 -17.5 1 96.31 276 GLN A O 1
ATOM 2300 N N . SER A 1 277 ? -7.285 16.859 -16.859 1 95.31 277 SER A N 1
ATOM 2301 C CA . SER A 1 277 ? -7.191 17.203 -15.453 1 95.31 277 SER A CA 1
ATOM 2302 C C . SER A 1 277 ? -5.809 17.766 -15.109 1 95.31 277 SER A C 1
ATOM 2304 O O . SER A 1 277 ? -5.691 18.734 -14.359 1 95.31 277 SER A O 1
ATOM 2306 N N . PHE A 1 278 ? -4.789 17.156 -15.648 1 96.19 278 PHE A N 1
ATOM 2307 C CA . PHE A 1 278 ? -3.428 17.625 -15.43 1 96.19 278 PHE A CA 1
ATOM 2308 C C . PHE A 1 278 ? -3.225 19 -16.062 1 96.19 278 PHE A C 1
ATOM 2310 O O . PHE A 1 278 ? -2.631 19.891 -15.453 1 96.19 278 PHE A O 1
ATOM 2317 N N . TYR A 1 279 ? -3.738 19.109 -17.219 1 96.56 279 TYR A N 1
ATOM 2318 C CA . TYR A 1 279 ? -3.66 20.375 -17.953 1 96.56 279 TYR A CA 1
ATOM 2319 C C . TYR A 1 279 ? -4.324 21.5 -17.156 1 96.56 279 TYR A C 1
ATOM 2321 O O . TYR A 1 279 ? -3.768 22.594 -17.031 1 96.56 279 TYR A O 1
ATOM 2329 N N . ASN A 1 280 ? -5.52 21.188 -16.625 1 95.44 280 ASN A N 1
ATOM 2330 C CA . ASN A 1 280 ? -6.254 22.172 -15.836 1 95.44 280 ASN A CA 1
ATOM 2331 C C . ASN A 1 280 ? -5.477 22.578 -14.586 1 95.44 280 ASN A C 1
ATOM 2333 O O . ASN A 1 280 ? -5.434 23.766 -14.234 1 95.44 280 ASN A O 1
ATOM 2337 N N . PHE A 1 281 ? -4.848 21.656 -13.961 1 94.06 281 PHE A N 1
ATOM 2338 C CA . PHE A 1 281 ? -4.082 21.922 -12.742 1 94.06 281 PHE A CA 1
ATOM 2339 C C . PHE A 1 281 ? -2.871 22.797 -13.039 1 94.06 281 PHE A C 1
ATOM 2341 O O . PHE A 1 281 ? -2.641 23.797 -12.359 1 94.06 281 PHE A O 1
ATOM 2348 N N . VAL A 1 282 ? -2.15 22.422 -14.094 1 92.94 282 VAL A N 1
ATOM 2349 C CA . VAL A 1 282 ? -0.915 23.125 -14.43 1 92.94 282 VAL A CA 1
ATOM 2350 C C . VAL A 1 282 ? -1.226 24.578 -14.805 1 92.94 282 VAL A C 1
ATOM 2352 O O . VAL A 1 282 ? -0.442 25.469 -14.508 1 92.94 282 VAL A O 1
ATOM 2355 N N . ASN A 1 283 ? -2.385 24.766 -15.398 1 92.69 283 ASN A N 1
ATOM 2356 C CA . ASN A 1 283 ? -2.746 26.094 -15.867 1 92.69 283 ASN A CA 1
ATOM 2357 C C . ASN A 1 283 ? -3.361 26.938 -14.75 1 92.69 283 ASN A C 1
ATOM 2359 O O . ASN A 1 283 ? -3.447 28.172 -14.859 1 92.69 283 ASN A O 1
ATOM 2363 N N . ASN A 1 284 ? -3.844 26.281 -13.727 1 91.62 284 ASN A N 1
ATOM 2364 C CA . ASN A 1 284 ? -4.426 26.969 -12.586 1 91.62 284 ASN A CA 1
ATOM 2365 C C . ASN A 1 284 ? -4.168 26.219 -11.281 1 91.62 284 ASN A C 1
ATOM 2367 O O . ASN A 1 284 ? -5.086 25.625 -10.711 1 91.62 284 ASN A O 1
ATOM 2371 N N . GLN A 1 285 ? -3.113 26.5 -10.68 1 86.38 285 GLN A N 1
ATOM 2372 C CA . GLN A 1 285 ? -2.666 25.766 -9.5 1 86.38 285 GLN A CA 1
ATOM 2373 C C . GLN A 1 285 ? -3.336 26.281 -8.234 1 86.38 285 GLN A C 1
ATOM 2375 O O . GLN A 1 285 ? -3.293 25.641 -7.188 1 86.38 285 GLN A O 1
ATOM 2380 N N . THR A 1 286 ? -4.062 27.391 -8.352 1 87.69 286 THR A N 1
ATOM 2381 C CA . THR A 1 286 ? -4.66 28.016 -7.176 1 87.69 286 THR A CA 1
ATOM 2382 C C . THR A 1 286 ? -6.055 27.453 -6.914 1 87.69 286 THR A C 1
ATOM 2384 O O . THR A 1 286 ? -6.613 27.641 -5.832 1 87.69 286 THR A O 1
ATOM 2387 N N . ASP A 1 287 ? -6.562 26.812 -7.949 1 92.69 287 ASP A N 1
ATOM 2388 C CA . ASP A 1 287 ? -7.887 26.219 -7.793 1 92.69 287 ASP A CA 1
ATOM 2389 C C . ASP A 1 287 ? -7.82 24.938 -6.965 1 92.69 287 ASP A C 1
ATOM 2391 O O . ASP A 1 287 ? -7.176 23.969 -7.371 1 92.69 287 ASP A O 1
ATOM 2395 N N . LEU A 1 288 ? -8.555 24.938 -5.875 1 93.44 288 LEU A N 1
ATOM 2396 C CA . LEU A 1 288 ? -8.477 23.844 -4.91 1 93.44 288 LEU A CA 1
ATOM 2397 C C . LEU A 1 288 ? -9 22.547 -5.516 1 93.44 288 LEU A C 1
ATOM 2399 O O . LEU A 1 288 ? -8.43 21.484 -5.281 1 93.44 288 LEU A O 1
ATOM 2403 N N . ASP A 1 289 ? -10.094 22.625 -6.27 1 94 289 ASP A N 1
ATOM 2404 C CA . ASP A 1 289 ? -10.68 21.438 -6.871 1 94 289 ASP A CA 1
ATOM 2405 C C . ASP A 1 289 ? -9.727 20.797 -7.879 1 94 289 ASP A C 1
ATOM 2407 O O . ASP A 1 289 ? -9.633 19.578 -7.969 1 94 289 ASP A O 1
ATOM 2411 N N . LYS A 1 290 ? -9.086 21.641 -8.672 1 94.69 290 LYS A N 1
ATOM 2412 C CA . LYS A 1 290 ? -8.109 21.141 -9.641 1 94.69 290 LYS A CA 1
ATOM 2413 C C . LYS A 1 290 ? -6.91 20.516 -8.93 1 94.69 290 LYS A C 1
ATOM 2415 O O . LYS A 1 290 ? -6.371 19.5 -9.391 1 94.69 290 LYS A O 1
ATOM 2420 N N . TYR A 1 291 ? -6.492 21.109 -7.809 1 94.06 291 TYR A N 1
ATOM 2421 C CA . TYR A 1 291 ? -5.406 20.562 -7 1 94.06 291 TYR A CA 1
ATOM 2422 C C . TYR A 1 291 ? -5.781 19.203 -6.434 1 94.06 291 TYR A C 1
ATOM 2424 O O . TYR A 1 291 ? -5 18.25 -6.512 1 94.06 291 TYR A O 1
ATOM 2432 N N . LEU A 1 292 ? -6.992 19.062 -5.938 1 94.81 292 LEU A N 1
ATOM 2433 C CA . LEU A 1 292 ? -7.465 17.859 -5.273 1 94.81 292 LEU A CA 1
ATOM 2434 C C . LEU A 1 292 ? -7.707 16.734 -6.285 1 94.81 292 LEU A C 1
ATOM 2436 O O . LEU A 1 292 ? -7.777 15.562 -5.918 1 94.81 292 LEU A O 1
ATOM 2440 N N . ALA A 1 293 ? -7.793 17.078 -7.551 1 94.81 293 ALA A N 1
ATOM 2441 C CA . ALA A 1 293 ? -8.055 16.094 -8.594 1 94.81 293 ALA A CA 1
ATOM 2442 C C . ALA A 1 293 ? -6.809 15.281 -8.914 1 94.81 293 ALA A C 1
ATOM 2444 O O . ALA A 1 293 ? -6.891 14.227 -9.547 1 94.81 293 ALA A O 1
ATOM 2445 N N . ILE A 1 294 ? -5.672 15.805 -8.5 1 95.19 294 ILE A N 1
ATOM 2446 C CA . ILE A 1 294 ? -4.41 15.148 -8.828 1 95.19 294 ILE A CA 1
ATOM 2447 C C . ILE A 1 294 ? -3.922 14.344 -7.629 1 95.19 294 ILE A C 1
ATOM 2449 O O . ILE A 1 294 ? -3.252 14.875 -6.742 1 95.19 294 ILE A O 1
ATOM 2453 N N . ASP A 1 295 ? -4.238 13.102 -7.559 1 96 295 ASP A N 1
ATOM 2454 C CA . ASP A 1 295 ? -3.713 12.18 -6.559 1 96 295 ASP A CA 1
ATOM 2455 C C . ASP A 1 295 ? -2.914 11.055 -7.215 1 96 295 ASP A C 1
ATOM 2457 O O . ASP A 1 295 ? -2.633 11.102 -8.414 1 96 295 ASP A O 1
ATOM 2461 N N . ASP A 1 296 ? -2.471 10.078 -6.465 1 96.56 296 ASP A N 1
ATOM 2462 C CA . ASP A 1 296 ? -1.616 9.023 -7.012 1 96.56 296 ASP A CA 1
ATOM 2463 C C . ASP A 1 296 ? -2.379 8.164 -8.008 1 96.56 296 ASP A C 1
ATOM 2465 O O . ASP A 1 296 ? -1.802 7.668 -8.984 1 96.56 296 ASP A O 1
ATOM 2469 N N . TYR A 1 297 ? -3.723 7.93 -7.758 1 96.56 297 TYR A N 1
ATOM 2470 C CA . TYR A 1 297 ? -4.531 7.184 -8.711 1 96.56 297 TYR A CA 1
ATOM 2471 C C . TYR A 1 297 ? -4.48 7.828 -10.094 1 96.56 297 TYR A C 1
ATOM 2473 O O . TYR A 1 297 ? -4.242 7.152 -11.094 1 96.56 297 TYR A O 1
ATOM 2481 N N . TYR A 1 298 ? -4.66 9.148 -10.086 1 97.19 298 TYR A N 1
ATOM 2482 C CA . TYR A 1 298 ? -4.672 9.883 -11.344 1 97.19 298 TYR A CA 1
ATOM 2483 C C . TYR A 1 298 ? -3.303 9.844 -12.016 1 97.19 298 TYR A C 1
ATOM 2485 O O . TYR A 1 298 ? -3.191 9.539 -13.203 1 97.19 298 TYR A O 1
ATOM 2493 N N . MET A 1 299 ? -2.279 10.117 -11.219 1 96.81 299 MET A N 1
ATOM 2494 C CA . MET A 1 299 ? -0.934 10.188 -11.781 1 96.81 299 MET A CA 1
ATOM 2495 C C . MET A 1 299 ? -0.498 8.836 -12.328 1 96.81 299 MET A C 1
ATOM 2497 O O . MET A 1 299 ? 0.123 8.758 -13.391 1 96.81 299 MET A O 1
ATOM 2501 N N . ASN A 1 300 ? -0.758 7.797 -11.602 1 97.25 300 ASN A N 1
ATOM 2502 C CA . ASN A 1 300 ? -0.43 6.457 -12.078 1 97.25 300 ASN A CA 1
ATOM 2503 C C . ASN A 1 300 ? -1.126 6.145 -13.398 1 97.25 300 ASN A C 1
ATOM 2505 O O . ASN A 1 300 ? -0.505 5.617 -14.32 1 97.25 300 ASN A O 1
ATOM 2509 N N . GLY A 1 301 ? -2.439 6.48 -13.445 1 97.5 301 GLY A N 1
ATOM 2510 C CA . GLY A 1 301 ? -3.17 6.309 -14.695 1 97.5 301 GLY A CA 1
ATOM 2511 C C . GLY A 1 301 ? -2.613 7.141 -15.836 1 97.5 301 GLY A C 1
ATOM 2512 O O . GLY A 1 301 ? -2.568 6.688 -16.984 1 97.5 301 GLY A O 1
ATOM 2513 N N . LEU A 1 302 ? -2.209 8.344 -15.469 1 97.62 302 LEU A N 1
ATOM 2514 C CA . LEU A 1 302 ? -1.645 9.242 -16.469 1 97.62 302 LEU A CA 1
ATOM 2515 C C . LEU A 1 302 ? -0.355 8.672 -17.047 1 97.62 302 LEU A C 1
ATOM 2517 O O . LEU A 1 302 ? -0.155 8.688 -18.266 1 97.62 302 LEU A O 1
ATOM 2521 N N . ILE A 1 303 ? 0.487 8.164 -16.203 1 97.81 303 ILE A N 1
ATOM 2522 C CA . ILE A 1 303 ? 1.763 7.598 -16.641 1 97.81 303 ILE A CA 1
ATOM 2523 C C . ILE A 1 303 ? 1.517 6.363 -17.5 1 97.81 303 ILE A C 1
ATOM 2525 O O . ILE A 1 303 ? 2.164 6.188 -18.531 1 97.81 303 ILE A O 1
ATOM 2529 N N . LEU A 1 304 ? 0.569 5.543 -17.125 1 97.25 304 LEU A N 1
ATOM 2530 C CA . LEU A 1 304 ? 0.201 4.379 -17.922 1 97.25 304 LEU A CA 1
ATOM 2531 C C . LEU A 1 304 ? -0.316 4.805 -19.297 1 97.25 304 LEU A C 1
ATOM 2533 O O . LEU A 1 304 ? -0.011 4.164 -20.297 1 97.25 304 LEU A O 1
ATOM 2537 N N . HIS A 1 305 ? -1.089 5.883 -19.25 1 96.75 305 HIS A N 1
ATOM 2538 C CA . HIS A 1 305 ? -1.688 6.418 -20.469 1 96.75 305 HIS A CA 1
ATOM 2539 C C . HIS A 1 305 ? -0.62 6.922 -21.422 1 96.75 305 HIS A C 1
ATOM 2541 O O . HIS A 1 305 ? -0.783 6.82 -22.641 1 96.75 305 HIS A O 1
ATOM 2547 N N . LEU A 1 306 ? 0.473 7.367 -20.875 1 97.56 306 LEU A N 1
ATOM 2548 C CA . LEU A 1 306 ? 1.473 8.07 -21.672 1 97.56 306 LEU A CA 1
ATOM 2549 C C . LEU A 1 306 ? 2.646 7.156 -22.016 1 97.56 306 LEU A C 1
ATOM 2551 O O . LEU A 1 306 ? 3.574 7.559 -22.719 1 97.56 306 LEU A O 1
ATOM 2555 N N . LYS A 1 307 ? 2.582 5.906 -21.594 1 96.94 307 LYS A N 1
ATOM 2556 C CA . LYS A 1 307 ? 3.732 5.016 -21.719 1 96.94 307 LYS A CA 1
ATOM 2557 C C . LYS A 1 307 ? 4.023 4.695 -23.188 1 96.94 307 LYS A C 1
ATOM 2559 O O . LYS A 1 307 ? 5.129 4.266 -23.516 1 96.94 307 LYS A O 1
ATOM 2564 N N . ASN A 1 308 ? 2.998 4.855 -24.094 1 95.44 308 ASN A N 1
ATOM 2565 C CA . ASN A 1 308 ? 3.174 4.629 -25.531 1 95.44 308 ASN A CA 1
ATOM 2566 C C . ASN A 1 308 ? 3.082 5.93 -26.312 1 95.44 308 ASN A C 1
ATOM 2568 O O . ASN A 1 308 ? 2.697 5.93 -27.484 1 95.44 308 ASN A O 1
ATOM 2572 N N . SER A 1 309 ? 3.393 7.027 -25.656 1 96.44 309 SER A N 1
ATOM 2573 C CA . SER A 1 309 ? 3.367 8.336 -26.297 1 96.44 309 SER A CA 1
ATOM 2574 C C . SER A 1 309 ? 4.266 8.375 -27.531 1 96.44 309 SER A C 1
ATOM 2576 O O . SER A 1 309 ? 5.27 7.656 -27.594 1 96.44 309 SER A O 1
ATOM 2578 N N . LYS A 1 310 ? 3.949 9.195 -28.5 1 95.62 310 LYS A N 1
ATOM 2579 C CA . LYS A 1 310 ? 4.777 9.391 -29.688 1 95.62 310 LYS A CA 1
ATOM 2580 C C . LYS A 1 310 ? 6.062 10.141 -29.344 1 95.62 310 LYS A C 1
ATOM 2582 O O . LYS A 1 310 ? 7.047 10.055 -30.078 1 95.62 310 LYS A O 1
ATOM 2587 N N . ASP A 1 311 ? 5.98 10.938 -28.266 1 96.94 311 ASP A N 1
ATOM 2588 C CA . ASP A 1 311 ? 7.188 11.609 -27.797 1 96.94 311 ASP A CA 1
ATOM 2589 C C . ASP A 1 311 ? 8.148 10.609 -27.141 1 96.94 311 ASP A C 1
ATOM 2591 O O . ASP A 1 311 ? 7.832 10.023 -26.109 1 96.94 311 ASP A O 1
ATOM 2595 N N . THR A 1 312 ? 9.297 10.508 -27.703 1 96.44 312 THR A N 1
ATOM 2596 C CA . THR A 1 312 ? 10.258 9.484 -27.312 1 96.44 312 THR A CA 1
ATOM 2597 C C . THR A 1 312 ? 10.711 9.703 -25.859 1 96.44 312 THR A C 1
ATOM 2599 O O . THR A 1 312 ? 10.875 8.742 -25.109 1 96.44 312 THR A O 1
ATOM 2602 N N . ILE A 1 313 ? 10.977 10.945 -25.484 1 97.69 313 ILE A N 1
ATOM 2603 C CA . ILE A 1 313 ? 11.445 11.258 -24.141 1 97.69 313 ILE A CA 1
ATOM 2604 C C . ILE A 1 313 ? 10.391 10.852 -23.125 1 97.69 313 ILE A C 1
ATOM 2606 O O . ILE A 1 313 ? 10.688 10.156 -22.156 1 97.69 313 ILE A O 1
ATOM 2610 N N . LEU A 1 314 ? 9.148 11.305 -23.391 1 98.06 314 LEU A N 1
ATOM 2611 C CA . LEU A 1 314 ? 8.047 10.992 -22.484 1 98.06 314 LEU A CA 1
ATOM 2612 C C . LEU A 1 314 ? 7.812 9.492 -22.391 1 98.06 314 LEU A C 1
ATOM 2614 O O . LEU A 1 314 ? 7.625 8.945 -21.297 1 98.06 314 LEU A O 1
ATOM 2618 N N . LYS A 1 315 ? 7.828 8.852 -23.531 1 98.06 315 LYS A N 1
ATOM 2619 C CA . LYS A 1 315 ? 7.68 7.398 -23.609 1 98.06 315 LYS A CA 1
ATOM 2620 C C . LYS A 1 315 ? 8.742 6.695 -22.766 1 98.06 315 LYS A C 1
ATOM 2622 O O . LYS A 1 315 ? 8.43 5.812 -21.969 1 98.06 315 LYS A O 1
ATOM 2627 N N . ASN A 1 316 ? 10 7.098 -22.906 1 98 316 ASN A N 1
ATOM 2628 C CA . ASN A 1 316 ? 11.109 6.496 -22.172 1 98 316 ASN A CA 1
ATOM 2629 C C . ASN A 1 316 ? 10.961 6.703 -20.672 1 98 316 ASN A C 1
ATOM 2631 O O . ASN A 1 316 ? 11.133 5.766 -19.891 1 98 316 ASN A O 1
ATOM 2635 N N . LEU A 1 317 ? 10.633 7.883 -20.297 1 98.25 317 LEU A N 1
ATOM 2636 C CA . LEU A 1 317 ? 10.508 8.219 -18.891 1 98.25 317 LEU A CA 1
ATOM 2637 C C . LEU A 1 317 ? 9.375 7.43 -18.234 1 98.25 317 LEU A C 1
ATOM 2639 O O . LEU A 1 317 ? 9.547 6.879 -17.141 1 98.25 317 LEU A O 1
ATOM 2643 N N . CYS A 1 318 ? 8.227 7.355 -18.922 1 98.38 318 CYS A N 1
ATOM 2644 C CA . CYS A 1 318 ? 7.082 6.621 -18.391 1 98.38 318 CYS A CA 1
ATOM 2645 C C . CYS A 1 318 ? 7.414 5.141 -18.219 1 98.38 318 CYS A C 1
ATOM 2647 O O . CYS A 1 318 ? 7.082 4.539 -17.203 1 98.38 318 CYS A O 1
ATOM 2649 N N . ASN A 1 319 ? 8.102 4.59 -19.172 1 97.94 319 ASN A N 1
ATOM 2650 C CA . ASN A 1 319 ? 8.477 3.18 -19.094 1 97.94 319 ASN A CA 1
ATOM 2651 C C . ASN A 1 319 ? 9.523 2.938 -18.016 1 97.94 319 ASN A C 1
ATOM 2653 O O . ASN A 1 319 ? 9.508 1.896 -17.359 1 97.94 319 ASN A O 1
ATOM 2657 N N . ASP A 1 320 ? 10.492 3.941 -17.859 1 98.06 320 ASP A N 1
ATOM 2658 C CA . ASP A 1 320 ? 11.453 3.832 -16.766 1 98.06 320 ASP A CA 1
ATOM 2659 C C . ASP A 1 320 ? 10.734 3.779 -15.414 1 98.06 320 ASP A C 1
ATOM 2661 O O . ASP A 1 320 ? 11.086 2.965 -14.555 1 98.06 320 ASP A O 1
ATOM 2665 N N . PHE A 1 321 ? 9.75 4.641 -15.242 1 97.25 321 PHE A N 1
ATOM 2666 C CA . PHE A 1 321 ? 8.992 4.73 -14 1 97.25 321 PHE A CA 1
ATOM 2667 C C . PHE A 1 321 ? 8.195 3.455 -13.758 1 97.25 321 PHE A C 1
ATOM 2669 O O . PHE A 1 321 ? 8.242 2.891 -12.664 1 97.25 321 PHE A O 1
ATOM 2676 N N . LEU A 1 322 ? 7.508 2.893 -14.75 1 97.31 322 LEU A N 1
ATOM 2677 C CA . LEU A 1 322 ? 6.578 1.777 -14.609 1 97.31 322 LEU A CA 1
ATOM 2678 C C . LEU A 1 322 ? 7.332 0.466 -14.406 1 97.31 322 LEU A C 1
ATOM 2680 O O . LEU A 1 322 ? 6.848 -0.431 -13.711 1 97.31 322 LEU A O 1
ATOM 2684 N N . ASN A 1 323 ? 8.531 0.38 -14.953 1 95.88 323 ASN A N 1
ATOM 2685 C CA . ASN A 1 323 ? 9.219 -0.907 -14.977 1 95.88 323 ASN A CA 1
ATOM 2686 C C . ASN A 1 323 ? 10.461 -0.891 -14.094 1 95.88 323 ASN A C 1
ATOM 2688 O O . ASN A 1 323 ? 11.359 -1.714 -14.266 1 95.88 323 ASN A O 1
ATOM 2692 N N . ARG A 1 324 ? 10.586 0.084 -13.211 1 95.81 324 ARG A N 1
ATOM 2693 C CA . ARG A 1 324 ? 11.656 0.192 -12.219 1 95.81 324 ARG A CA 1
ATOM 2694 C C . ARG A 1 324 ? 13.023 0.216 -12.898 1 95.81 324 ARG A C 1
ATOM 2696 O O . ARG A 1 324 ? 13.922 -0.525 -12.508 1 95.81 324 ARG A O 1
ATOM 2703 N N . ARG A 1 325 ? 13.086 0.935 -13.992 1 95.94 325 ARG A N 1
ATOM 2704 C CA . ARG A 1 325 ? 14.398 1.186 -14.586 1 95.94 325 ARG A CA 1
ATOM 2705 C C . ARG A 1 325 ? 15.078 2.381 -13.93 1 95.94 325 ARG A C 1
ATOM 2707 O O . ARG A 1 325 ? 15.117 3.471 -14.5 1 95.94 325 ARG A O 1
ATOM 2714 N N . ILE A 1 326 ? 15.672 2.137 -12.789 1 95.06 326 ILE A N 1
ATOM 2715 C CA . ILE A 1 326 ? 16.266 3.189 -11.961 1 95.06 326 ILE A CA 1
ATOM 2716 C C . ILE A 1 326 ? 17.516 3.729 -12.633 1 95.06 326 ILE A C 1
ATOM 2718 O O . ILE A 1 326 ? 18.344 2.957 -13.125 1 95.06 326 ILE A O 1
ATOM 2722 N N . TRP A 1 327 ? 17.625 4.957 -12.617 1 97.19 327 TRP A N 1
ATOM 2723 C CA . TRP A 1 327 ? 18.75 5.645 -13.258 1 97.19 327 TRP A CA 1
ATOM 2724 C C . TRP A 1 327 ? 20.047 5.367 -12.523 1 97.19 327 TRP A C 1
ATOM 2726 O O . TRP A 1 327 ? 20.047 4.984 -11.352 1 97.19 327 TRP A O 1
ATOM 2736 N N . HIS A 1 328 ? 21.141 5.5 -13.273 1 97.19 328 HIS A N 1
ATOM 2737 C CA . HIS A 1 328 ? 22.469 5.391 -12.672 1 97.19 328 HIS A CA 1
ATOM 2738 C C . HIS A 1 328 ? 22.734 6.555 -11.727 1 97.19 328 HIS A C 1
ATOM 2740 O O . HIS A 1 328 ? 22.188 7.645 -11.898 1 97.19 328 HIS A O 1
ATOM 2746 N N . ILE A 1 329 ? 23.547 6.254 -10.711 1 97.06 329 ILE A N 1
ATOM 2747 C CA . ILE A 1 329 ? 23.828 7.227 -9.664 1 97.06 329 ILE A CA 1
ATOM 2748 C C . ILE A 1 329 ? 25.328 7.43 -9.523 1 97.06 329 ILE A C 1
ATOM 2750 O O . ILE A 1 329 ? 26.094 6.465 -9.445 1 97.06 329 ILE A O 1
ATOM 2754 N N . LEU A 1 330 ? 25.75 8.633 -9.594 1 96.38 330 LEU A N 1
ATOM 2755 C CA . LEU A 1 330 ? 27.141 9.016 -9.305 1 96.38 330 LEU A CA 1
ATOM 2756 C C . LEU A 1 330 ? 27.188 10.023 -8.164 1 96.38 330 LEU A C 1
ATOM 2758 O O . LEU A 1 330 ? 26.281 10.852 -8.016 1 96.38 330 LEU A O 1
ATOM 2762 N N . ASP A 1 331 ? 28.219 9.891 -7.371 1 94.94 331 ASP A N 1
ATOM 2763 C CA . ASP A 1 331 ? 28.469 10.977 -6.43 1 94.94 331 ASP A CA 1
ATOM 2764 C C . ASP A 1 331 ? 28.828 12.266 -7.16 1 94.94 331 ASP A C 1
ATOM 2766 O O . ASP A 1 331 ? 29.609 12.25 -8.117 1 94.94 331 ASP A O 1
ATOM 2770 N N . ASP A 1 332 ? 28.188 13.25 -6.844 1 94.31 332 ASP A N 1
ATOM 2771 C CA . ASP A 1 332 ? 28.484 14.547 -7.445 1 94.31 332 ASP A CA 1
ATOM 2772 C C . ASP A 1 332 ? 29.516 15.305 -6.625 1 94.31 332 ASP A C 1
ATOM 2774 O O . ASP A 1 332 ? 29.172 16.141 -5.789 1 94.31 332 ASP A O 1
ATOM 2778 N N . ASN A 1 333 ? 30.703 15.039 -6.898 1 92 333 ASN A N 1
ATOM 2779 C CA . ASN A 1 333 ? 31.844 15.672 -6.23 1 92 333 ASN A CA 1
ATOM 2780 C C . ASN A 1 333 ? 32.969 15.992 -7.211 1 92 333 ASN A C 1
ATOM 2782 O O . ASN A 1 333 ? 32.812 15.844 -8.422 1 92 333 ASN A O 1
ATOM 2786 N N . ASP A 1 334 ? 34.094 16.5 -6.648 1 92.25 334 ASP A N 1
ATOM 2787 C CA . ASP A 1 334 ? 35.188 16.969 -7.484 1 92.25 334 ASP A CA 1
ATOM 2788 C C . ASP A 1 334 ? 35.781 15.82 -8.297 1 92.25 334 ASP A C 1
ATOM 2790 O O . ASP A 1 334 ? 36.188 16.016 -9.445 1 92.25 334 ASP A O 1
ATOM 2794 N N . GLN A 1 335 ? 35.75 14.664 -7.801 1 93.69 335 GLN A N 1
ATOM 2795 C CA . GLN A 1 335 ? 36.406 13.516 -8.438 1 93.69 335 GLN A CA 1
ATOM 2796 C C . GLN A 1 335 ? 35.562 13.031 -9.633 1 93.69 335 GLN A C 1
ATOM 2798 O O . GLN A 1 335 ? 36.125 12.461 -10.578 1 93.69 335 GLN A O 1
ATOM 2803 N N . THR A 1 336 ? 34.25 13.273 -9.57 1 95 336 THR A N 1
ATOM 2804 C CA . THR A 1 336 ? 33.406 12.695 -10.602 1 95 336 THR A CA 1
ATOM 2805 C C . THR A 1 336 ? 32.969 13.758 -11.609 1 95 336 THR A C 1
ATOM 2807 O O . THR A 1 336 ? 32.219 13.477 -12.523 1 95 336 THR A O 1
ATOM 2810 N N . GLN A 1 337 ? 33.469 14.961 -11.508 1 94.94 337 GLN A N 1
ATOM 2811 C CA . GLN A 1 337 ? 33.031 16.078 -12.344 1 94.94 337 GLN A CA 1
ATOM 2812 C C . GLN A 1 337 ? 33.344 15.805 -13.812 1 94.94 337 GLN A C 1
ATOM 2814 O O . GLN A 1 337 ? 32.562 16.141 -14.695 1 94.94 337 GLN A O 1
ATOM 2819 N N . GLU A 1 338 ? 34.531 15.266 -14.055 1 96.06 338 GLU A N 1
ATOM 2820 C CA . GLU A 1 338 ? 34.906 14.969 -15.43 1 96.06 338 GLU A CA 1
ATOM 2821 C C . GLU A 1 338 ? 34 13.906 -16.047 1 96.06 338 GLU A C 1
ATOM 2823 O O . GLU A 1 338 ? 33.594 14.023 -17.203 1 96.06 338 GLU A O 1
ATOM 2828 N N . GLN A 1 339 ? 33.781 12.875 -15.273 1 96.5 339 GLN A N 1
ATOM 2829 C CA . GLN A 1 339 ? 32.875 11.82 -15.734 1 96.5 339 GLN A CA 1
ATOM 2830 C C . GLN A 1 339 ? 31.484 12.367 -16.016 1 96.5 339 GLN A C 1
ATOM 2832 O O . GLN A 1 339 ? 30.859 12 -17.016 1 96.5 339 GLN A O 1
ATOM 2837 N N . ILE A 1 340 ? 31 13.211 -15.156 1 97 340 ILE A N 1
ATOM 2838 C CA . ILE A 1 340 ? 29.672 13.82 -15.305 1 97 340 ILE A CA 1
ATOM 2839 C C . ILE A 1 340 ? 29.641 14.672 -16.578 1 97 340 ILE A C 1
ATOM 2841 O O . ILE A 1 340 ? 28.672 14.609 -17.328 1 97 340 ILE A O 1
ATOM 2845 N N . ALA A 1 341 ? 30.719 15.367 -16.797 1 96.31 341 ALA A N 1
ATOM 2846 C CA . ALA A 1 341 ? 30.797 16.203 -18 1 96.31 341 ALA A CA 1
ATOM 2847 C C . ALA A 1 341 ? 30.781 15.352 -19.266 1 96.31 341 ALA A C 1
ATOM 2849 O O . ALA A 1 341 ? 30.156 15.727 -20.25 1 96.31 341 ALA A O 1
ATOM 2850 N N . GLN A 1 342 ? 31.438 14.258 -19.188 1 96.44 342 GLN A N 1
ATOM 2851 C CA . GLN A 1 342 ? 31.469 13.352 -20.328 1 96.44 342 GLN A CA 1
ATOM 2852 C C . GLN A 1 342 ? 30.078 12.773 -20.625 1 96.44 342 GLN A C 1
ATOM 2854 O O . GLN A 1 342 ? 29.688 12.656 -21.781 1 96.44 342 GLN A O 1
ATOM 2859 N N . ILE A 1 343 ? 29.422 12.406 -19.578 1 96.19 343 ILE A N 1
ATOM 2860 C CA . ILE A 1 343 ? 28.078 11.859 -19.719 1 96.19 343 ILE A CA 1
ATOM 2861 C C . ILE A 1 343 ? 27.156 12.906 -20.328 1 96.19 343 ILE A C 1
ATOM 2863 O O . ILE A 1 343 ? 26.391 12.609 -21.25 1 96.19 343 ILE A O 1
ATOM 2867 N N . LYS A 1 344 ? 27.234 14.102 -19.828 1 96.06 344 LYS A N 1
ATOM 2868 C CA . LYS A 1 344 ? 26.406 15.188 -20.359 1 96.06 344 LYS A CA 1
ATOM 2869 C C . LYS A 1 344 ? 26.719 15.445 -21.828 1 96.06 344 LYS A C 1
ATOM 2871 O O . LYS A 1 344 ? 25.812 15.703 -22.625 1 96.06 344 LYS A O 1
ATOM 2876 N N . GLN A 1 345 ? 28 15.312 -22.141 1 95.44 345 GLN A N 1
ATOM 2877 C CA . GLN A 1 345 ? 28.406 15.508 -23.531 1 95.44 345 GLN A CA 1
ATOM 2878 C C . GLN A 1 345 ? 27.859 14.406 -24.422 1 95.44 345 GLN A C 1
ATOM 2880 O O . GLN A 1 345 ? 27.484 14.656 -25.578 1 95.44 345 GLN A O 1
ATOM 2885 N N . GLN A 1 346 ? 27.859 13.258 -23.922 1 95.69 346 GLN A N 1
ATOM 2886 C CA . GLN A 1 346 ? 27.297 12.148 -24.688 1 95.69 346 GLN A CA 1
ATOM 2887 C C . GLN A 1 346 ? 25.828 12.375 -25 1 95.69 346 GLN A C 1
ATOM 2889 O O . GLN A 1 346 ? 25.375 12.133 -26.125 1 95.69 346 GLN A O 1
ATOM 2894 N N . TYR A 1 347 ? 25.062 12.812 -23.984 1 94.81 347 TYR A N 1
ATOM 2895 C CA . TYR A 1 347 ? 23.656 13.133 -24.203 1 94.81 347 TYR A CA 1
ATOM 2896 C C . TYR A 1 347 ? 23.516 14.273 -25.203 1 94.81 347 TYR A C 1
ATOM 2898 O O . TYR A 1 347 ? 22.656 14.227 -26.094 1 94.81 347 TYR A O 1
ATOM 2906 N N . HIS A 1 348 ? 24.359 15.258 -25.016 1 93.44 348 HIS A N 1
ATOM 2907 C CA . HIS A 1 348 ? 24.328 16.422 -25.875 1 93.44 348 HIS A CA 1
ATOM 2908 C C . HIS A 1 348 ? 24.578 16.047 -27.344 1 93.44 348 HIS A C 1
ATOM 2910 O O . HIS A 1 348 ? 23.922 16.562 -28.25 1 93.44 348 HIS A O 1
ATOM 2916 N N . SER A 1 349 ? 25.516 15.172 -27.531 1 94.88 349 SER A N 1
ATOM 2917 C CA . SER A 1 349 ? 25.891 14.734 -28.875 1 94.88 349 SER A CA 1
ATOM 2918 C C . SER A 1 349 ? 24.75 13.977 -29.547 1 94.88 349 SER A C 1
ATOM 2920 O O . SER A 1 349 ? 24.609 14.016 -30.781 1 94.88 349 SER A O 1
ATOM 2922 N N . GLN A 1 350 ? 23.969 13.289 -28.812 1 94.06 350 GLN A N 1
ATOM 2923 C CA . GLN A 1 350 ? 22.828 12.57 -29.344 1 94.06 350 GLN A CA 1
ATOM 2924 C C . GLN A 1 350 ? 21.641 13.508 -29.594 1 94.06 350 GLN A C 1
ATOM 2926 O O . GLN A 1 350 ? 21.078 13.523 -30.688 1 94.06 350 GLN A O 1
ATOM 2931 N N . ASN A 1 351 ? 21.266 14.227 -28.625 1 93.56 351 ASN A N 1
ATOM 2932 C CA . ASN A 1 351 ? 20.188 15.211 -28.609 1 93.56 351 ASN A CA 1
ATOM 2933 C C . ASN A 1 351 ? 20.312 16.172 -27.438 1 93.56 351 ASN A C 1
ATOM 2935 O O . ASN A 1 351 ? 20.219 15.758 -26.281 1 93.56 351 ASN A O 1
ATOM 2939 N N . HIS A 1 352 ? 20.484 17.406 -27.688 1 92.38 352 HIS A N 1
ATOM 2940 C CA . HIS A 1 352 ? 20.734 18.391 -26.656 1 92.38 352 HIS A CA 1
ATOM 2941 C C . HIS A 1 352 ? 19.609 18.391 -25.609 1 92.38 352 HIS A C 1
ATOM 2943 O O . HIS A 1 352 ? 19.844 18.688 -24.438 1 92.38 352 HIS A O 1
ATOM 2949 N N . THR A 1 353 ? 18.391 18 -25.969 1 93.81 353 THR A N 1
ATOM 2950 C CA . THR A 1 353 ? 17.234 18.016 -25.062 1 93.81 353 THR A CA 1
ATOM 2951 C C . THR A 1 353 ? 17.359 16.906 -24.031 1 93.81 353 THR A C 1
ATOM 2953 O O . THR A 1 353 ? 16.734 16.953 -22.969 1 93.81 353 THR A O 1
ATOM 2956 N N . TYR A 1 354 ? 18.203 15.93 -24.328 1 95.69 354 TYR A N 1
ATOM 2957 C CA . TYR A 1 354 ? 18.328 14.766 -23.469 1 95.69 354 TYR A CA 1
ATOM 2958 C C . TYR A 1 354 ? 18.969 15.141 -22.141 1 95.69 354 TYR A C 1
ATOM 2960 O O . TYR A 1 354 ? 18.656 14.539 -21.109 1 95.69 354 TYR A O 1
ATOM 2968 N N . ILE A 1 355 ? 19.812 16.109 -22.141 1 95.38 355 ILE A N 1
ATOM 2969 C CA . ILE A 1 355 ? 20.469 16.531 -20.906 1 95.38 355 ILE A CA 1
ATOM 2970 C C . ILE A 1 355 ? 19.422 17 -19.906 1 95.38 355 ILE A C 1
ATOM 2972 O O . ILE A 1 355 ? 19.516 16.688 -18.719 1 95.38 355 ILE A O 1
ATOM 2976 N N . LYS A 1 356 ? 18.453 17.719 -20.391 1 95.94 356 LYS A N 1
ATOM 2977 C CA . LYS A 1 356 ? 17.422 18.328 -19.547 1 95.94 356 LYS A CA 1
ATOM 2978 C C . LYS A 1 356 ? 16.547 17.266 -18.906 1 95.94 356 LYS A C 1
ATOM 2980 O O . LYS A 1 356 ? 16.094 17.406 -17.766 1 95.94 356 LYS A O 1
ATOM 2985 N N . TYR A 1 357 ? 16.375 16.141 -19.609 1 97.38 357 TYR A N 1
ATOM 2986 C CA . TYR A 1 357 ? 15.328 15.219 -19.172 1 97.38 357 TYR A CA 1
ATOM 2987 C C . TYR A 1 357 ? 15.938 13.898 -18.703 1 97.38 357 TYR A C 1
ATOM 2989 O O . TYR A 1 357 ? 15.273 13.117 -18.016 1 97.38 357 TYR A O 1
ATOM 2997 N N . TYR A 1 358 ? 17.203 13.625 -19.062 1 97.75 358 TYR A N 1
ATOM 2998 C CA . TYR A 1 358 ? 17.781 12.328 -18.734 1 97.75 358 TYR A CA 1
ATOM 2999 C C . TYR A 1 358 ? 18.906 12.469 -17.719 1 97.75 358 TYR A C 1
ATOM 3001 O O . TYR A 1 358 ? 19.688 11.539 -17.516 1 97.75 358 TYR A O 1
ATOM 3009 N N . THR A 1 359 ? 19.078 13.656 -17.109 1 96.88 359 THR A N 1
ATOM 3010 C CA . THR A 1 359 ? 20.031 13.867 -16.047 1 96.88 359 THR A CA 1
ATOM 3011 C C . THR A 1 359 ? 19.438 14.75 -14.945 1 96.88 359 THR A C 1
ATOM 3013 O O . THR A 1 359 ? 18.469 15.469 -15.18 1 96.88 359 THR A O 1
ATOM 3016 N N . SER A 1 360 ? 19.922 14.562 -13.75 1 95.25 360 SER A N 1
ATOM 3017 C CA . SER A 1 360 ? 19.516 15.406 -12.633 1 95.25 360 SER A CA 1
ATOM 3018 C C . SER A 1 360 ? 20.578 15.391 -11.523 1 95.25 360 SER A C 1
ATOM 3020 O O . SER A 1 360 ? 21.234 14.375 -11.297 1 95.25 360 SER A O 1
ATOM 3022 N N . SER A 1 361 ? 20.766 16.516 -10.953 1 93.44 361 SER A N 1
ATOM 3023 C CA . SER A 1 361 ? 21.609 16.625 -9.773 1 93.44 361 SER A CA 1
ATOM 3024 C C . SER A 1 361 ? 20.812 17.094 -8.562 1 93.44 361 SER A C 1
ATOM 3026 O O . SER A 1 361 ? 20 18.016 -8.672 1 93.44 361 SER A O 1
ATOM 3028 N N . ASN A 1 362 ? 20.938 16.344 -7.578 1 89.5 362 ASN A N 1
ATOM 3029 C CA . ASN A 1 362 ? 20.234 16.797 -6.375 1 89.5 362 ASN A CA 1
ATOM 3030 C C . ASN A 1 362 ? 21.078 16.562 -5.121 1 89.5 362 ASN A C 1
ATOM 3032 O O . ASN A 1 362 ? 21.969 15.719 -5.113 1 89.5 362 ASN A O 1
ATOM 3036 N N . ALA A 1 363 ? 20.844 17.438 -4.176 1 88.88 363 ALA A N 1
ATOM 3037 C CA . ALA A 1 363 ? 21.562 17.375 -2.898 1 88.88 363 ALA A CA 1
ATOM 3038 C C . ALA A 1 363 ? 20.594 17.062 -1.756 1 88.88 363 ALA A C 1
ATOM 3040 O O . ALA A 1 363 ? 19.453 17.531 -1.742 1 88.88 363 ALA A O 1
ATOM 3041 N N . ALA A 1 364 ? 21.016 16.203 -0.904 1 86.56 364 ALA A N 1
ATOM 3042 C CA . ALA A 1 364 ? 20.328 15.945 0.354 1 86.56 364 ALA A CA 1
ATOM 3043 C C . ALA A 1 364 ? 21.156 16.391 1.547 1 86.56 364 ALA A C 1
ATOM 3045 O O . ALA A 1 364 ? 22.391 16.203 1.556 1 86.56 364 ALA A O 1
ATOM 3046 N N . PHE A 1 365 ? 20.516 17.094 2.436 1 81.25 365 PHE A N 1
ATOM 3047 C CA . PHE A 1 365 ? 21.188 17.562 3.641 1 81.25 365 PHE A CA 1
ATOM 3048 C C . PHE A 1 365 ? 20.375 17.219 4.883 1 81.25 365 PHE A C 1
ATOM 3050 O O . PHE A 1 365 ? 19.141 17.328 4.879 1 81.25 365 PHE A O 1
ATOM 3057 N N . GLN A 1 366 ? 21.016 16.656 5.82 1 77.19 366 GLN A N 1
ATOM 3058 C CA . GLN A 1 366 ? 20.328 16.359 7.074 1 77.19 366 GLN A CA 1
ATOM 3059 C C . GLN A 1 366 ? 21.281 16.5 8.266 1 77.19 366 GLN A C 1
ATOM 3061 O O . GLN A 1 366 ? 22.469 16.188 8.164 1 77.19 366 GLN A O 1
ATOM 3066 N N . ASN A 1 367 ? 20.672 17.125 9.281 1 74.88 367 ASN A N 1
ATOM 3067 C CA . ASN A 1 367 ? 21.297 17.125 10.594 1 74.88 367 ASN A CA 1
ATOM 3068 C C . ASN A 1 367 ? 20.484 16.312 11.602 1 74.88 367 ASN A C 1
ATOM 3070 O O . ASN A 1 367 ? 19.25 16.281 11.531 1 74.88 367 ASN A O 1
ATOM 3074 N N . ALA A 1 368 ? 21.203 15.516 12.398 1 69.75 368 ALA A N 1
ATOM 3075 C CA . ALA A 1 368 ? 20.484 14.742 13.406 1 69.75 368 ALA A CA 1
ATOM 3076 C C . ALA A 1 368 ? 19.672 15.664 14.32 1 69.75 368 ALA A C 1
ATOM 3078 O O . ALA A 1 368 ? 18.531 15.352 14.672 1 69.75 368 ALA A O 1
ATOM 3079 N N . TYR A 1 369 ? 20.281 16.672 14.797 1 73.62 369 TYR A N 1
ATOM 3080 C CA . TYR A 1 369 ? 19.672 17.641 15.703 1 73.62 369 TYR A CA 1
ATOM 3081 C C . TYR A 1 369 ? 20.391 18.984 15.617 1 73.62 369 TYR A C 1
ATOM 3083 O O . TYR A 1 369 ? 21.625 19.031 15.484 1 73.62 369 TYR A O 1
ATOM 3091 N N . SER A 1 370 ? 19.625 20.047 15.352 1 68.62 370 SER A N 1
ATOM 3092 C CA . SER A 1 370 ? 20.25 21.359 15.32 1 68.62 370 SER A CA 1
ATOM 3093 C C . SER A 1 370 ? 19.594 22.312 16.328 1 68.62 370 SER A C 1
ATOM 3095 O O . SER A 1 370 ? 18.375 22.344 16.438 1 68.62 370 SER A O 1
ATOM 3097 N N . GLU A 1 371 ? 20.375 22.828 17.219 1 65.5 371 GLU A N 1
ATOM 3098 C CA . GLU A 1 371 ? 19.891 23.844 18.156 1 65.5 371 GLU A CA 1
ATOM 3099 C C . GLU A 1 371 ? 20.266 25.25 17.688 1 65.5 371 GLU A C 1
ATOM 3101 O O . GLU A 1 371 ? 19.922 26.234 18.344 1 65.5 371 GLU A O 1
ATOM 3106 N N . SER A 1 372 ? 21.094 25.422 16.609 1 52.69 372 SER A N 1
ATOM 3107 C CA . SER A 1 372 ? 21.625 26.719 16.234 1 52.69 372 SER A CA 1
ATOM 3108 C C . SER A 1 372 ? 20.516 27.703 15.875 1 52.69 372 SER A C 1
ATOM 3110 O O . SER A 1 372 ? 20.734 28.906 15.82 1 52.69 372 SER A O 1
ATOM 3112 N N . LYS A 1 373 ? 19.531 27.359 15.133 1 51.5 373 LYS A N 1
ATOM 3113 C CA . LYS A 1 373 ? 18.703 28.5 14.812 1 51.5 373 LYS A CA 1
ATOM 3114 C C . LYS A 1 373 ? 17.984 29.031 16.062 1 51.5 373 LYS A C 1
ATOM 3116 O O . LYS A 1 373 ? 17.5 28.25 16.875 1 51.5 373 LYS A O 1
ATOM 3121 N N . PRO A 1 374 ? 18.031 30.266 16.406 1 46.81 374 PRO A N 1
ATOM 3122 C CA . PRO A 1 374 ? 17.641 31.016 17.594 1 46.81 374 PRO A CA 1
ATOM 3123 C C . PRO A 1 374 ? 16.219 30.703 18.047 1 46.81 374 PRO A C 1
ATOM 3125 O O . PRO A 1 374 ? 15.75 31.234 19.062 1 46.81 374 PRO A O 1
ATOM 3128 N N . LYS A 1 375 ? 15.523 30.016 17.359 1 49.56 375 LYS A N 1
ATOM 3129 C CA . LYS A 1 375 ? 14.156 30.016 17.891 1 49.56 375 LYS A CA 1
ATOM 3130 C C . LYS A 1 375 ? 13.977 28.953 18.969 1 49.56 375 LYS A C 1
ATOM 3132 O O . LYS A 1 375 ? 14.312 27.781 18.75 1 49.56 375 LYS A O 1
ATOM 3137 N N . PHE A 1 376 ? 14.016 29.406 20.25 1 45.59 376 PHE A N 1
ATOM 3138 C CA . PHE A 1 376 ? 13.703 28.625 21.438 1 45.59 376 PHE A CA 1
ATOM 3139 C C . PHE A 1 376 ? 12.766 27.469 21.094 1 45.59 376 PHE A C 1
ATOM 3141 O O . PHE A 1 376 ? 12.852 26.391 21.703 1 45.59 376 PHE A O 1
ATOM 3148 N N . GLU A 1 377 ? 12.062 27.734 20.094 1 52.94 377 GLU A N 1
ATOM 3149 C CA . GLU A 1 377 ? 10.977 26.828 19.734 1 52.94 377 GLU A CA 1
ATOM 3150 C C . GLU A 1 377 ? 11.516 25.578 19.047 1 52.94 377 GLU A C 1
ATOM 3152 O O . GLU A 1 377 ? 10.797 24.594 18.891 1 52.94 377 GLU A O 1
ATOM 3157 N N . THR A 1 378 ? 12.883 25.625 18.844 1 60.28 378 THR A N 1
ATOM 3158 C CA . THR A 1 378 ? 13.43 24.5 18.094 1 60.28 378 THR A CA 1
ATOM 3159 C C . THR A 1 378 ? 14.242 23.594 19.016 1 60.28 378 THR A C 1
ATOM 3161 O O . THR A 1 378 ? 14.797 22.594 18.562 1 60.28 378 THR A O 1
ATOM 3164 N N . LYS A 1 379 ? 14.164 23.906 20.312 1 74.12 379 LYS A N 1
ATOM 3165 C CA . LYS A 1 379 ? 15 23.109 21.219 1 74.12 379 LYS A CA 1
ATOM 3166 C C . LYS A 1 379 ? 14.164 22.078 21.969 1 74.12 379 LYS A C 1
ATOM 3168 O O . LYS A 1 379 ? 13 22.328 22.281 1 74.12 379 LYS A O 1
ATOM 3173 N N . ILE A 1 380 ? 14.805 21.016 22.125 1 82.88 380 ILE A N 1
ATOM 3174 C CA . ILE A 1 380 ? 14.25 20.031 23.062 1 82.88 380 ILE A CA 1
ATOM 3175 C C . ILE A 1 380 ? 14.664 20.391 24.484 1 82.88 380 ILE A C 1
ATOM 3177 O O . ILE A 1 380 ? 15.852 20.453 24.797 1 82.88 380 ILE A O 1
ATOM 3181 N N . LEU A 1 381 ? 13.68 20.688 25.344 1 85.94 381 LEU A N 1
ATOM 3182 C CA . LEU A 1 381 ? 13.938 21.141 26.703 1 85.94 381 LEU A CA 1
ATOM 3183 C C . LEU A 1 381 ? 13.797 20 27.703 1 85.94 381 LEU A C 1
ATOM 3185 O O . LEU A 1 381 ? 12.867 19.203 27.609 1 85.94 381 LEU A O 1
ATOM 3189 N N . ILE A 1 382 ? 14.773 19.984 28.578 1 88.62 382 ILE A N 1
ATOM 3190 C CA . ILE A 1 382 ? 14.781 18.969 29.625 1 88.62 382 ILE A CA 1
ATOM 3191 C C . ILE A 1 382 ? 14.609 19.656 30.984 1 88.62 382 ILE A C 1
ATOM 3193 O O . ILE A 1 382 ? 15.281 20.641 31.297 1 88.62 382 ILE A O 1
ATOM 3197 N N . LYS A 1 383 ? 13.672 19.188 31.75 1 89.5 383 LYS A N 1
ATOM 3198 C CA . LYS A 1 383 ? 13.516 19.688 33.125 1 89.5 383 LYS A CA 1
ATOM 3199 C C . LYS A 1 383 ? 14.516 19.031 34.062 1 89.5 383 LYS A C 1
ATOM 3201 O O . LYS A 1 383 ? 14.516 17.812 34.219 1 89.5 383 LYS A O 1
ATOM 3206 N N . SER A 1 384 ? 15.352 19.844 34.594 1 83.31 384 SER A N 1
ATOM 3207 C CA . SER A 1 384 ? 16.344 19.391 35.594 1 83.31 384 SER A CA 1
ATOM 3208 C C . SER A 1 384 ? 16.219 20.156 36.906 1 83.31 384 SER A C 1
ATOM 3210 O O . SER A 1 384 ? 15.359 21.031 37.031 1 83.31 384 SER A O 1
ATOM 3212 N N . LYS A 1 385 ? 16.969 19.781 38 1 81.12 385 LYS A N 1
ATOM 3213 C CA . LYS A 1 385 ? 16.938 20.406 39.312 1 81.12 385 LYS A CA 1
ATOM 3214 C C . LYS A 1 385 ? 17.188 21.922 39.219 1 81.12 385 LYS A C 1
ATOM 3216 O O . LYS A 1 385 ? 16.625 22.703 39.969 1 81.12 385 LYS A O 1
ATOM 3221 N N . GLY A 1 386 ? 17.797 22.375 38.25 1 75 386 GLY A N 1
ATOM 3222 C CA . GLY A 1 386 ? 18.125 23.781 38.062 1 75 386 GLY A CA 1
ATOM 3223 C C . GLY A 1 386 ? 17.219 24.484 37.094 1 75 386 GLY A C 1
ATOM 3224 O O . GLY A 1 386 ? 17.484 25.609 36.688 1 75 386 GLY A O 1
ATOM 3225 N N . GLY A 1 387 ? 16.156 23.844 36.719 1 83.62 387 GLY A N 1
ATOM 3226 C CA . GLY A 1 387 ? 15.258 24.453 35.75 1 83.62 387 GLY A CA 1
ATOM 3227 C C . GLY A 1 387 ? 15.266 23.781 34.406 1 83.62 387 GLY A C 1
ATOM 3228 O O . GLY A 1 387 ? 15.555 22.578 34.281 1 83.62 387 GLY A O 1
ATOM 3229 N N . LEU A 1 388 ? 14.805 24.516 33.344 1 86.69 388 LEU A N 1
ATOM 3230 C CA . LEU A 1 388 ? 14.758 23.984 31.984 1 86.69 388 LEU A CA 1
ATOM 3231 C C . LEU A 1 388 ? 16.094 24.156 31.281 1 86.69 388 LEU A C 1
ATOM 3233 O O . LEU A 1 388 ? 16.672 25.25 31.281 1 86.69 388 LEU A O 1
ATOM 3237 N N . LYS A 1 389 ? 16.641 23.062 30.766 1 82.81 389 LYS A N 1
ATOM 3238 C CA . LYS A 1 389 ? 17.891 23.062 30 1 82.81 389 LYS A CA 1
ATOM 3239 C C . LYS A 1 389 ? 17.688 22.438 28.625 1 82.81 389 LYS A C 1
ATOM 3241 O O . LYS A 1 389 ? 16.75 21.672 28.422 1 82.81 389 LYS A O 1
ATOM 3246 N N . SER A 1 390 ? 18.547 22.844 27.75 1 82.19 390 SER A N 1
ATOM 3247 C CA . SER A 1 390 ? 18.484 22.25 26.422 1 82.19 390 SER A CA 1
ATOM 3248 C C . SER A 1 390 ? 19.047 20.828 26.422 1 82.19 390 SER A C 1
ATOM 3250 O O . SER A 1 390 ? 19.891 20.484 27.266 1 82.19 390 SER A O 1
ATOM 3252 N N . LEU A 1 391 ? 18.578 20.062 25.484 1 82.69 391 LEU A N 1
ATOM 3253 C CA . LEU A 1 391 ? 19.047 18.688 25.375 1 82.69 391 LEU A CA 1
ATOM 3254 C C . LEU A 1 391 ? 20.547 18.641 25.156 1 82.69 391 LEU A C 1
ATOM 3256 O O . LEU A 1 391 ? 21.234 17.734 25.672 1 82.69 391 LEU A O 1
ATOM 3260 N N . LYS A 1 392 ? 21.078 19.531 24.312 1 77.81 392 LYS A N 1
ATOM 3261 C CA . LYS A 1 392 ? 22.516 19.578 24.031 1 77.81 392 LYS A CA 1
ATOM 3262 C C . LYS A 1 392 ? 23.328 19.688 25.328 1 77.81 392 LYS A C 1
ATOM 3264 O O . LYS A 1 392 ? 24.391 19.078 25.438 1 77.81 392 LYS A O 1
ATOM 3269 N N . GLU A 1 393 ? 22.781 20.359 26.234 1 77.69 393 GLU A N 1
ATOM 3270 C CA . GLU A 1 393 ? 23.453 20.578 27.516 1 77.69 393 GLU A CA 1
ATOM 3271 C C . GLU A 1 393 ? 23.359 19.328 28.406 1 77.69 393 GLU A C 1
ATOM 3273 O O . GLU A 1 393 ? 24.25 19.078 29.219 1 77.69 393 GLU A O 1
ATOM 3278 N N . GLU A 1 394 ? 22.406 18.594 28.203 1 79.06 394 GLU A N 1
ATOM 3279 C CA . GLU A 1 394 ? 22.125 17.516 29.141 1 79.06 394 GLU A CA 1
ATOM 3280 C C . GLU A 1 394 ? 22.641 16.172 28.609 1 79.06 394 GLU A C 1
ATOM 3282 O O . GLU A 1 394 ? 22.812 15.219 29.375 1 79.06 394 GLU A O 1
ATOM 3287 N N . SER A 1 395 ? 22.828 16.078 27.281 1 82 395 SER A N 1
ATOM 3288 C CA . SER A 1 395 ? 23.219 14.805 26.672 1 82 395 SER A CA 1
ATOM 3289 C C . SER A 1 395 ? 24.516 14.93 25.906 1 82 395 SER A C 1
ATOM 3291 O O . SER A 1 395 ? 24.531 15.445 24.781 1 82 395 SER A O 1
ATOM 3293 N N . PRO A 1 396 ? 25.594 14.344 26.375 1 77 396 PRO A N 1
ATOM 3294 C CA . PRO A 1 396 ? 26.875 14.383 25.672 1 77 396 PRO A CA 1
ATOM 3295 C C . PRO A 1 396 ? 26.812 13.695 24.312 1 77 396 PRO A C 1
ATOM 3297 O O . PRO A 1 396 ? 27.469 14.141 23.359 1 77 396 PRO A O 1
ATOM 3300 N N . ILE A 1 397 ? 26.078 12.703 24.25 1 75.56 397 ILE A N 1
ATOM 3301 C CA . ILE A 1 397 ? 25.969 11.953 23 1 75.56 397 ILE A CA 1
ATOM 3302 C C . ILE A 1 397 ? 25.375 12.852 21.922 1 75.56 397 ILE A C 1
ATOM 3304 O O . ILE A 1 397 ? 25.875 12.883 20.797 1 75.56 397 ILE A O 1
ATOM 3308 N N . ILE A 1 398 ? 24.375 13.523 22.312 1 77.5 398 ILE A N 1
ATOM 3309 C CA . ILE A 1 398 ? 23.719 14.391 21.344 1 77.5 398 ILE A CA 1
ATOM 3310 C C . ILE A 1 398 ? 24.641 15.555 20.969 1 77.5 398 ILE A C 1
ATOM 3312 O O . ILE A 1 398 ? 24.672 15.992 19.828 1 77.5 398 ILE A O 1
ATOM 3316 N N . LYS A 1 399 ? 25.344 16.016 21.938 1 76.31 399 LYS A N 1
ATOM 3317 C CA . LYS A 1 399 ? 26.312 17.062 21.656 1 76.31 399 LYS A CA 1
ATOM 3318 C C . LYS A 1 399 ? 27.297 16.641 20.578 1 76.31 399 LYS A C 1
ATOM 3320 O O . LYS A 1 399 ? 27.594 17.406 19.656 1 76.31 399 LYS A O 1
ATOM 3325 N N . SER A 1 400 ? 27.672 15.422 20.625 1 75.62 400 SER A N 1
ATOM 3326 C CA . SER A 1 400 ? 28.594 14.867 19.641 1 75.62 400 SER A CA 1
ATOM 3327 C C . SER A 1 400 ? 27.906 14.664 18.297 1 75.62 400 SER A C 1
ATOM 3329 O O . SER A 1 400 ? 28.5 14.906 17.25 1 75.62 400 SER A O 1
ATOM 3331 N N . LEU A 1 401 ? 26.703 14.242 18.422 1 74.69 401 LEU A N 1
ATOM 3332 C CA . LEU A 1 401 ? 25.938 13.977 17.219 1 74.69 401 LEU A CA 1
ATOM 3333 C C . LEU A 1 401 ? 25.688 15.266 16.438 1 74.69 401 LEU A C 1
ATOM 3335 O O . LEU A 1 401 ? 25.734 15.281 15.211 1 74.69 401 LEU A O 1
ATOM 3339 N N . ILE A 1 402 ? 25.406 16.328 17.188 1 72.62 402 ILE A N 1
ATOM 3340 C CA . ILE A 1 402 ? 25.141 17.625 16.578 1 72.62 402 ILE A CA 1
ATOM 3341 C C . ILE A 1 402 ? 26.375 18.109 15.812 1 72.62 402 ILE A C 1
ATOM 3343 O O . ILE A 1 402 ? 26.25 18.656 14.719 1 72.62 402 ILE A O 1
ATOM 3347 N N . LYS A 1 403 ? 27.469 17.859 16.328 1 70.12 403 LYS A N 1
ATOM 3348 C CA . LYS A 1 403 ? 28.719 18.328 15.719 1 70.12 403 LYS A CA 1
ATOM 3349 C C . LYS A 1 403 ? 29.094 17.484 14.508 1 70.12 403 LYS A C 1
ATOM 3351 O O . LYS A 1 403 ? 29.594 18 13.516 1 70.12 403 LYS A O 1
ATOM 3356 N N . SER A 1 404 ? 28.734 16.281 14.484 1 70.56 404 SER A N 1
ATOM 3357 C CA . SER A 1 404 ? 29.266 15.352 13.492 1 70.56 404 SER A CA 1
ATOM 3358 C C . SER A 1 404 ? 28.203 14.938 12.492 1 70.56 404 SER A C 1
ATOM 3360 O O . SER A 1 404 ? 28.516 14.359 11.445 1 70.56 404 SER A O 1
ATOM 3362 N N . SER A 1 405 ? 27.062 15.438 12.781 1 68.69 405 SER A N 1
ATOM 3363 C CA . SER A 1 405 ? 25.969 14.773 12.078 1 68.69 405 SER A CA 1
ATOM 3364 C C . SER A 1 405 ? 25.672 15.477 10.758 1 68.69 405 SER A C 1
ATOM 3366 O O . SER A 1 405 ? 25.125 14.852 9.836 1 68.69 405 SER A O 1
ATOM 3368 N N . PRO A 1 406 ? 26.047 16.828 10.703 1 73.5 406 PRO A N 1
ATOM 3369 C CA . PRO A 1 406 ? 25.703 17.406 9.398 1 73.5 406 PRO A CA 1
ATOM 3370 C C . PRO A 1 406 ? 26.328 16.625 8.234 1 73.5 406 PRO A C 1
ATOM 3372 O O . PRO A 1 406 ? 27.531 16.359 8.242 1 73.5 406 PRO A O 1
ATOM 3375 N N . LYS A 1 407 ? 25.516 16.125 7.406 1 81.94 407 LYS A N 1
ATOM 3376 C CA . LYS A 1 407 ? 25.922 15.344 6.242 1 81.94 407 LYS A CA 1
ATOM 3377 C C . LYS A 1 407 ? 25.188 15.797 4.988 1 81.94 407 LYS A C 1
ATOM 3379 O O . LYS A 1 407 ? 23.984 16.078 5.035 1 81.94 407 LYS A O 1
ATOM 3384 N N . GLN A 1 408 ? 25.984 16.047 4.055 1 86.31 408 GLN A N 1
ATOM 3385 C CA . GLN A 1 408 ? 25.453 16.375 2.736 1 86.31 408 GLN A CA 1
ATOM 3386 C C . GLN A 1 408 ? 25.75 15.281 1.726 1 86.31 408 GLN A C 1
ATOM 3388 O O . GLN A 1 408 ? 26.844 14.711 1.729 1 86.31 408 GLN A O 1
ATOM 3393 N N . ASP A 1 409 ? 24.797 14.906 0.987 1 91.38 409 ASP A N 1
ATOM 3394 C CA . ASP A 1 409 ? 24.938 13.859 -0.021 1 91.38 409 ASP A CA 1
ATOM 3395 C C . ASP A 1 409 ? 24.484 14.359 -1.394 1 91.38 409 ASP A C 1
ATOM 3397 O O . ASP A 1 409 ? 23.281 14.375 -1.692 1 91.38 409 ASP A O 1
ATOM 3401 N N . ASN A 1 410 ? 25.484 14.734 -2.176 1 93.81 410 ASN A N 1
ATOM 3402 C CA . ASN A 1 410 ? 25.219 15.203 -3.533 1 93.81 410 ASN A CA 1
ATOM 3403 C C . ASN A 1 410 ? 25.312 14.062 -4.543 1 93.81 410 ASN A C 1
ATOM 3405 O O . ASN A 1 410 ? 26.328 13.367 -4.617 1 93.81 410 ASN A O 1
ATOM 3409 N N . LYS A 1 411 ? 24.266 13.922 -5.273 1 96.25 411 LYS A N 1
ATOM 3410 C CA . LYS A 1 411 ? 24.234 12.836 -6.246 1 96.25 411 LYS A CA 1
ATOM 3411 C C . LYS A 1 411 ? 23.875 13.352 -7.641 1 96.25 411 LYS A C 1
ATOM 3413 O O . LYS A 1 411 ? 23.156 14.352 -7.773 1 96.25 411 LYS A O 1
ATOM 3418 N N . PHE A 1 412 ? 24.5 12.781 -8.617 1 97.38 412 PHE A N 1
ATOM 3419 C CA . PHE A 1 412 ? 24.172 12.953 -10.023 1 97.38 412 PHE A CA 1
ATOM 3420 C C . PHE A 1 412 ? 23.484 11.711 -10.57 1 97.38 412 PHE A C 1
ATOM 3422 O O . PHE A 1 412 ? 24.016 10.609 -10.492 1 97.38 412 PHE A O 1
ATOM 3429 N N . PHE A 1 413 ? 22.234 11.93 -11.023 1 97.81 413 PHE A N 1
ATOM 3430 C CA . PHE A 1 413 ? 21.438 10.844 -11.594 1 97.81 413 PHE A CA 1
ATOM 3431 C C . PHE A 1 413 ? 21.391 10.953 -13.117 1 97.81 413 PHE A C 1
ATOM 3433 O O . PHE A 1 413 ? 21.281 12.055 -13.664 1 97.81 413 PHE A O 1
ATOM 3440 N N . TYR A 1 414 ? 21.484 9.812 -13.812 1 97.81 414 TYR A N 1
ATOM 3441 C CA . TYR A 1 414 ? 21.359 9.875 -15.266 1 97.81 414 TYR A CA 1
ATOM 3442 C C . TYR A 1 414 ? 20.797 8.57 -15.812 1 97.81 414 TYR A C 1
ATOM 3444 O O . TYR A 1 414 ? 21.062 7.492 -15.273 1 97.81 414 TYR A O 1
ATOM 3452 N N . ARG A 1 415 ? 19.922 8.633 -16.797 1 96.75 415 ARG A N 1
ATOM 3453 C CA . ARG A 1 415 ? 19.312 7.488 -17.469 1 96.75 415 ARG A CA 1
ATOM 3454 C C . ARG A 1 415 ? 20.359 6.672 -18.219 1 96.75 415 ARG A C 1
ATOM 3456 O O . ARG A 1 415 ? 21.266 7.234 -18.844 1 96.75 415 ARG A O 1
ATOM 3463 N N . PRO A 1 416 ? 20.266 5.371 -18.156 1 90.19 416 PRO A N 1
ATOM 3464 C CA . PRO A 1 416 ? 21.25 4.559 -18.875 1 90.19 416 PRO A CA 1
ATOM 3465 C C . PRO A 1 416 ? 21.25 4.832 -20.375 1 90.19 416 PRO A C 1
ATOM 3467 O O . PRO A 1 416 ? 20.172 4.98 -20.984 1 90.19 416 PRO A O 1
ATOM 3470 N N . LEU A 1 417 ? 22.422 5.02 -20.953 1 79.31 417 LEU A N 1
ATOM 3471 C CA . LEU A 1 417 ? 22.656 5.309 -22.359 1 79.31 417 LEU A CA 1
ATOM 3472 C C . LEU A 1 417 ? 22.406 4.07 -23.219 1 79.31 417 LEU A C 1
ATOM 3474 O O . LEU A 1 417 ? 22.625 2.943 -22.766 1 79.31 417 LEU A O 1
ATOM 3478 N N . MET B 1 1 ? 29.656 -36.406 -24.688 1 24.88 1 MET B N 1
ATOM 3479 C CA . MET B 1 1 ? 28.938 -35.156 -24.875 1 24.88 1 MET B CA 1
ATOM 3480 C C . MET B 1 1 ? 28.797 -34.406 -23.562 1 24.88 1 MET B C 1
ATOM 3482 O O . MET B 1 1 ? 28.203 -34.906 -22.609 1 24.88 1 MET B O 1
ATOM 3486 N N . GLN B 1 2 ? 29.734 -33.594 -23.125 1 28.84 2 GLN B N 1
ATOM 3487 C CA . GLN B 1 2 ? 29.922 -32.938 -21.828 1 28.84 2 GLN B CA 1
ATOM 3488 C C . GLN B 1 2 ? 28.688 -32.125 -21.453 1 28.84 2 GLN B C 1
ATOM 3490 O O . GLN B 1 2 ? 28.234 -31.266 -22.203 1 28.84 2 GLN B O 1
ATOM 3495 N N . THR B 1 3 ? 27.641 -32.781 -20.891 1 33.25 3 THR B N 1
ATOM 3496 C CA . THR B 1 3 ? 26.375 -32.219 -20.406 1 33.25 3 THR B CA 1
ATOM 3497 C C . THR B 1 3 ? 26.578 -30.891 -19.703 1 33.25 3 THR B C 1
ATOM 3499 O O . THR B 1 3 ? 27.156 -30.828 -18.625 1 33.25 3 THR B O 1
ATOM 3502 N N . THR B 1 4 ? 27.109 -29.891 -20.406 1 35.31 4 THR B N 1
ATOM 3503 C CA . THR B 1 4 ? 27.312 -28.516 -19.938 1 35.31 4 THR B CA 1
ATOM 3504 C C . THR B 1 4 ? 26.125 -28.062 -19.094 1 35.31 4 THR B C 1
ATOM 3506 O O . THR B 1 4 ? 25.016 -27.922 -19.594 1 35.31 4 THR B O 1
ATOM 3509 N N . ASN B 1 5 ? 25.891 -28.531 -17.922 1 41.41 5 ASN B N 1
ATOM 3510 C CA . ASN B 1 5 ? 24.922 -28.141 -16.922 1 41.41 5 ASN B CA 1
ATOM 3511 C C . ASN B 1 5 ? 24.703 -26.625 -16.906 1 41.41 5 ASN B C 1
ATOM 3513 O O . ASN B 1 5 ? 25.641 -25.859 -16.766 1 41.41 5 ASN B O 1
ATOM 3517 N N . PRO B 1 6 ? 23.875 -26.016 -17.781 1 46.41 6 PRO B N 1
ATOM 3518 C CA . PRO B 1 6 ? 23.734 -24.562 -17.719 1 46.41 6 PRO B CA 1
ATOM 3519 C C . PRO B 1 6 ? 24.078 -24 -16.344 1 46.41 6 PRO B C 1
ATOM 3521 O O . PRO B 1 6 ? 23.531 -24.453 -15.328 1 46.41 6 PRO B O 1
ATOM 3524 N N . SER B 1 7 ? 25.344 -23.906 -15.93 1 52.78 7 SER B N 1
ATOM 3525 C CA . SER B 1 7 ? 25.922 -23.312 -14.727 1 52.78 7 SER B CA 1
ATOM 3526 C C . SER B 1 7 ? 25.125 -22.094 -14.266 1 52.78 7 SER B C 1
ATOM 3528 O O . SER B 1 7 ? 25.016 -21.109 -14.992 1 52.78 7 SER B O 1
ATOM 3530 N N . PHE B 1 8 ? 23.938 -22.266 -13.641 1 62.97 8 PHE B N 1
ATOM 3531 C CA . PHE B 1 8 ? 23.188 -21.172 -13.008 1 62.97 8 PHE B CA 1
ATOM 3532 C C . PHE B 1 8 ? 24.109 -20.312 -12.164 1 62.97 8 PHE B C 1
ATOM 3534 O O . PHE B 1 8 ? 24.719 -20.797 -11.211 1 62.97 8 PHE B O 1
ATOM 3541 N N . LYS B 1 9 ? 24.688 -19.281 -12.82 1 69.69 9 LYS B N 1
ATOM 3542 C CA . LYS B 1 9 ? 25.609 -18.438 -12.086 1 69.69 9 LYS B CA 1
ATOM 3543 C C . LYS B 1 9 ? 25 -17.953 -10.773 1 69.69 9 LYS B C 1
ATOM 3545 O O . LYS B 1 9 ? 23.891 -17.406 -10.758 1 69.69 9 LYS B O 1
ATOM 3550 N N . LYS B 1 10 ? 25.406 -18.5 -9.664 1 71.19 10 LYS B N 1
ATOM 3551 C CA . LYS B 1 10 ? 25.062 -18.016 -8.328 1 71.19 10 LYS B CA 1
ATOM 3552 C C . LYS B 1 10 ? 25.781 -16.719 -8.008 1 71.19 10 LYS B C 1
ATOM 3554 O O . LYS B 1 10 ? 26.891 -16.484 -8.492 1 71.19 10 LYS B O 1
ATOM 3559 N N . PHE B 1 11 ? 25.094 -15.805 -7.48 1 70 11 PHE B N 1
ATOM 3560 C CA . PHE B 1 11 ? 25.75 -14.578 -7.047 1 70 11 PHE B CA 1
ATOM 3561 C C . PHE B 1 11 ? 26.906 -14.883 -6.113 1 70 11 PHE B C 1
ATOM 3563 O O . PHE B 1 11 ? 26.828 -15.797 -5.289 1 70 11 PHE B O 1
ATOM 3570 N N . LEU B 1 12 ? 28.062 -14.227 -6.398 1 57 12 LEU B N 1
ATOM 3571 C CA . LEU B 1 12 ? 29.141 -14.242 -5.422 1 57 12 LEU B CA 1
ATOM 3572 C C . LEU B 1 12 ? 28.75 -13.492 -4.156 1 57 12 LEU B C 1
ATOM 3574 O O . LEU B 1 12 ? 29.031 -13.938 -3.043 1 57 12 LEU B O 1
ATOM 3578 N N . ARG B 1 13 ? 28.125 -12.289 -4.344 1 62.84 13 ARG B N 1
ATOM 3579 C CA . ARG B 1 13 ? 27.516 -11.539 -3.254 1 62.84 13 ARG B CA 1
ATOM 3580 C C . ARG B 1 13 ? 26 -11.422 -3.453 1 62.84 13 ARG B C 1
ATOM 3582 O O . ARG B 1 13 ? 25.547 -10.938 -4.488 1 62.84 13 ARG B O 1
ATOM 3589 N N . SER B 1 14 ? 25.281 -11.891 -2.502 1 67.38 14 SER B N 1
ATOM 3590 C CA . SER B 1 14 ? 23.828 -12.008 -2.635 1 67.38 14 SER B CA 1
ATOM 3591 C C . SER B 1 14 ? 23.156 -10.641 -2.641 1 67.38 14 SER B C 1
ATOM 3593 O O . SER B 1 14 ? 23.5 -9.773 -1.833 1 67.38 14 SER B O 1
ATOM 3595 N N . GLU B 1 15 ? 22.469 -10.297 -3.719 1 81.12 15 GLU B N 1
ATOM 3596 C CA . GLU B 1 15 ? 21.516 -9.188 -3.688 1 81.12 15 GLU B CA 1
ATOM 3597 C C . GLU B 1 15 ? 20.359 -9.484 -2.752 1 81.12 15 GLU B C 1
ATOM 3599 O O . G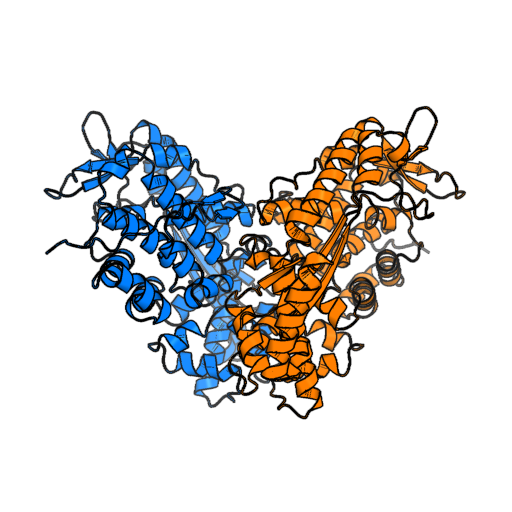LU B 1 15 ? 19.953 -10.633 -2.607 1 81.12 15 GLU B O 1
ATOM 3604 N N . VAL B 1 16 ? 20.016 -8.508 -2.033 1 89.88 16 VAL B N 1
ATOM 3605 C CA . VAL B 1 16 ? 19 -8.766 -1.021 1 89.88 16 VAL B CA 1
ATOM 3606 C C . VAL B 1 16 ? 17.891 -7.73 -1.138 1 89.88 16 VAL B C 1
ATOM 3608 O O . VAL B 1 16 ? 18.094 -6.633 -1.657 1 89.88 16 VAL B O 1
ATOM 3611 N N . PHE B 1 17 ? 16.734 -8.164 -0.839 1 92.25 17 PHE B N 1
ATOM 3612 C CA . PHE B 1 17 ? 15.609 -7.27 -0.562 1 92.25 17 PHE B CA 1
ATOM 3613 C C . PHE B 1 17 ? 15.32 -7.211 0.934 1 92.25 17 PHE B C 1
ATOM 3615 O O . PHE B 1 17 ? 15.391 -8.234 1.625 1 92.25 17 PHE B O 1
ATOM 3622 N N . ARG B 1 18 ? 15.047 -6.055 1.401 1 92.19 18 ARG B N 1
ATOM 3623 C CA . ARG B 1 18 ? 14.602 -5.941 2.785 1 92.19 18 ARG B CA 1
ATOM 3624 C C . ARG B 1 18 ? 13.094 -6.176 2.895 1 92.19 18 ARG B C 1
ATOM 3626 O O . ARG B 1 18 ? 12.312 -5.555 2.17 1 92.19 18 ARG B O 1
ATOM 3633 N N . ASP B 1 19 ? 12.734 -7.09 3.77 1 94.81 19 ASP B N 1
ATOM 3634 C CA . ASP B 1 19 ? 11.336 -7.465 3.982 1 94.81 19 ASP B CA 1
ATOM 3635 C C . ASP B 1 19 ? 10.938 -7.277 5.445 1 94.81 19 ASP B C 1
ATOM 3637 O O . ASP B 1 19 ? 11.688 -7.641 6.352 1 94.81 19 ASP B O 1
ATOM 3641 N N . PRO B 1 20 ? 9.812 -6.68 5.668 1 92.88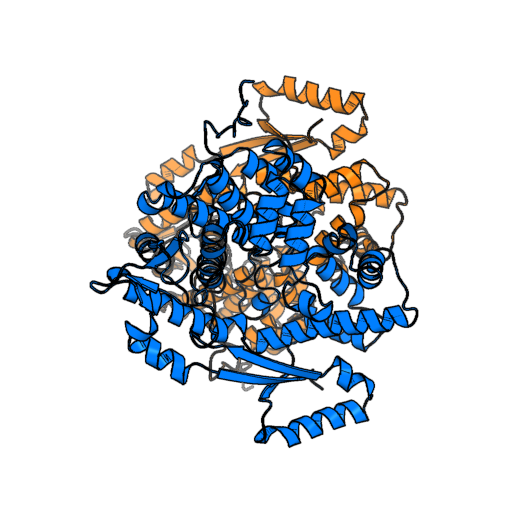 20 PRO B N 1
ATOM 3642 C CA . PRO B 1 20 ? 9.391 -6.426 7.047 1 92.88 20 PRO B CA 1
ATOM 3643 C C . PRO B 1 20 ? 9.195 -7.707 7.852 1 92.88 20 PRO B C 1
ATOM 3645 O O . PRO B 1 20 ? 9.336 -7.703 9.078 1 92.88 20 PRO B O 1
ATOM 3648 N N . ILE B 1 21 ? 8.883 -8.789 7.258 1 93.12 21 ILE B N 1
ATOM 3649 C CA . ILE B 1 21 ? 8.531 -10.016 7.957 1 93.12 21 ILE B CA 1
ATOM 3650 C C . ILE B 1 21 ? 9.758 -10.93 8.047 1 93.12 21 ILE B C 1
ATOM 3652 O O . ILE B 1 21 ? 10.07 -11.453 9.117 1 93.12 21 ILE B O 1
ATOM 3656 N N . TYR B 1 22 ? 10.5 -11.031 6.949 1 94.12 22 TYR B N 1
ATOM 3657 C CA . TYR B 1 22 ? 11.523 -12.062 6.867 1 94.12 22 TYR B CA 1
ATOM 3658 C C . TYR B 1 22 ? 12.914 -11.461 7 1 94.12 22 TYR B C 1
ATOM 3660 O O . TYR B 1 22 ? 13.922 -12.18 6.988 1 94.12 22 TYR B O 1
ATOM 3668 N N . GLY B 1 23 ? 13 -10.18 7.184 1 92.31 23 GLY B N 1
ATOM 3669 C CA . GLY B 1 23 ? 14.312 -9.539 7.148 1 92.31 23 GLY B CA 1
ATOM 3670 C C . GLY B 1 23 ? 14.883 -9.438 5.746 1 92.31 23 GLY B C 1
ATOM 3671 O O . GLY B 1 23 ? 14.281 -8.82 4.867 1 92.31 23 GLY B O 1
ATOM 3672 N N . TYR B 1 24 ? 15.906 -10.148 5.535 1 91.62 24 TYR B N 1
ATOM 3673 C CA . TYR B 1 24 ? 16.484 -10.109 4.199 1 91.62 24 TYR B CA 1
ATOM 3674 C C . TYR B 1 24 ? 15.992 -11.273 3.35 1 91.62 24 TYR B C 1
ATOM 3676 O O . TYR B 1 24 ? 15.93 -12.414 3.816 1 91.62 24 TYR B O 1
ATOM 3684 N N . ILE B 1 25 ? 15.57 -10.984 2.186 1 95.12 25 ILE B N 1
ATOM 3685 C CA . ILE B 1 25 ? 15.297 -11.977 1.152 1 95.12 25 ILE B CA 1
ATOM 3686 C C . ILE B 1 25 ? 16.5 -12.102 0.224 1 95.12 25 ILE B C 1
ATOM 3688 O O . ILE B 1 25 ? 16.859 -11.148 -0.477 1 95.12 25 ILE B O 1
ATOM 3692 N N . TYR B 1 26 ? 17.094 -13.234 0.239 1 92.31 26 TYR B N 1
ATOM 3693 C CA . TYR B 1 26 ? 18.328 -13.445 -0.498 1 92.31 26 TYR B CA 1
ATOM 3694 C C . TYR B 1 26 ? 18.047 -14 -1.891 1 92.31 26 TYR B C 1
ATOM 3696 O O . TYR B 1 26 ? 17.281 -14.945 -2.045 1 92.31 26 TYR B O 1
ATOM 3704 N N . LEU B 1 27 ? 18.625 -13.359 -2.859 1 93.38 27 LEU B N 1
ATOM 3705 C CA . LEU B 1 27 ? 18.562 -13.875 -4.223 1 93.38 27 LEU B CA 1
ATOM 3706 C C . LEU B 1 27 ? 19.766 -14.758 -4.535 1 93.38 27 LEU B C 1
ATOM 3708 O O . LEU B 1 27 ? 20.859 -14.25 -4.762 1 93.38 27 LEU B O 1
ATOM 3712 N N . GLU B 1 28 ? 19.609 -15.992 -4.59 1 87.38 28 GLU B N 1
ATOM 3713 C CA . GLU B 1 28 ? 20.703 -16.953 -4.719 1 87.38 28 GLU B CA 1
ATOM 3714 C C . GLU B 1 28 ? 21.172 -17.047 -6.168 1 87.38 28 GLU B C 1
ATOM 3716 O O . GLU B 1 28 ? 22.359 -17.25 -6.422 1 87.38 28 GLU B O 1
ATOM 3721 N N . TYR B 1 29 ? 20.281 -16.953 -7.109 1 91 29 TYR B N 1
ATOM 3722 C CA . TYR B 1 29 ? 20.594 -17.094 -8.531 1 91 29 TYR B CA 1
ATOM 3723 C C . TYR B 1 29 ? 20.391 -15.773 -9.266 1 91 29 TYR B C 1
ATOM 3725 O O . TYR B 1 29 ? 19.453 -15.031 -8.984 1 91 29 TYR B O 1
ATOM 3733 N N . GLU B 1 30 ? 21.25 -15.516 -10.211 1 92.5 30 GLU B N 1
ATOM 3734 C CA . GLU B 1 30 ? 21.109 -14.32 -11.039 1 92.5 30 GLU B CA 1
ATOM 3735 C C . GLU B 1 30 ? 19.781 -14.328 -11.797 1 92.5 30 GLU B C 1
ATOM 3737 O O . GLU B 1 30 ? 19.203 -13.273 -12.031 1 92.5 30 GLU B O 1
ATOM 3742 N N . LEU B 1 31 ? 19.391 -15.547 -12.109 1 94.62 31 LEU B N 1
ATOM 3743 C CA . LEU B 1 31 ? 18.141 -15.719 -12.828 1 94.62 31 LEU B CA 1
ATOM 3744 C C . LEU B 1 31 ? 16.984 -15.086 -12.055 1 94.62 31 LEU B C 1
ATOM 3746 O O . LEU B 1 31 ? 16.109 -14.453 -12.648 1 94.62 31 LEU B O 1
ATOM 3750 N N . ILE B 1 32 ? 17.031 -15.242 -10.773 1 96.31 32 ILE B N 1
ATOM 3751 C CA . ILE B 1 32 ? 15.945 -14.742 -9.93 1 96.31 32 ILE B CA 1
ATOM 3752 C C . ILE B 1 32 ? 15.898 -13.219 -10 1 96.31 32 ILE B C 1
ATOM 3754 O O . ILE B 1 32 ? 14.82 -12.633 -10.133 1 96.31 32 ILE B O 1
ATOM 3758 N N . GLU B 1 33 ? 17 -12.586 -9.953 1 94.94 33 GLU B N 1
ATOM 3759 C CA . GLU B 1 33 ? 17.078 -11.125 -10.055 1 94.94 33 GLU B CA 1
ATOM 3760 C C . GLU B 1 33 ? 16.562 -10.648 -11.406 1 94.94 33 GLU B C 1
ATOM 3762 O O . GLU B 1 33 ? 15.812 -9.664 -11.484 1 94.94 33 GLU B O 1
ATOM 3767 N N . LYS B 1 34 ? 16.984 -11.305 -12.445 1 96 34 LYS B N 1
ATOM 3768 C CA . LYS B 1 34 ? 16.578 -10.93 -13.797 1 96 34 LYS B CA 1
ATOM 3769 C C . LYS B 1 34 ? 15.07 -11.078 -13.969 1 96 34 LYS B C 1
ATOM 3771 O O . LYS B 1 34 ? 14.43 -10.266 -14.641 1 96 34 LYS B O 1
ATOM 3776 N N . LEU B 1 35 ? 14.539 -12.156 -13.391 1 97.69 35 LEU B N 1
ATOM 3777 C CA . LEU B 1 35 ? 13.094 -12.367 -13.445 1 97.69 35 LEU B CA 1
ATOM 3778 C C . LEU B 1 35 ? 12.352 -11.258 -12.711 1 97.69 35 LEU B C 1
ATOM 3780 O O . LEU B 1 35 ? 11.344 -10.742 -13.211 1 97.69 35 LEU B O 1
ATOM 3784 N N . ILE B 1 36 ? 12.875 -10.859 -11.547 1 97.19 36 ILE B N 1
ATOM 3785 C CA . ILE B 1 36 ? 12.273 -9.797 -10.75 1 97.19 36 ILE B CA 1
ATOM 3786 C C . ILE B 1 36 ? 12.281 -8.492 -11.539 1 97.19 36 ILE B C 1
ATOM 3788 O O . ILE B 1 36 ? 11.352 -7.691 -11.445 1 97.19 36 ILE B O 1
ATOM 3792 N N . ASP B 1 37 ? 13.242 -8.312 -12.398 1 95.75 37 ASP B N 1
ATOM 3793 C CA . ASP B 1 37 ? 13.445 -7.051 -13.109 1 95.75 37 ASP B CA 1
ATOM 3794 C C . ASP B 1 37 ? 12.586 -6.988 -14.367 1 95.75 37 ASP B C 1
ATOM 3796 O O . ASP B 1 37 ? 12.516 -5.949 -15.031 1 95.75 37 ASP B O 1
ATOM 3800 N N . THR B 1 38 ? 11.922 -8.102 -14.742 1 97.62 38 THR B N 1
ATOM 3801 C CA . THR B 1 38 ? 11.062 -8.086 -15.922 1 97.62 38 THR B CA 1
ATOM 3802 C C . THR B 1 38 ? 9.852 -7.176 -15.688 1 97.62 38 THR B C 1
ATOM 3804 O O . THR B 1 38 ? 9.398 -7.008 -14.555 1 97.62 38 THR B O 1
ATOM 3807 N N . SER B 1 39 ? 9.344 -6.594 -16.781 1 97.06 39 SER B N 1
ATOM 3808 C CA . SER B 1 39 ? 8.211 -5.676 -16.719 1 97.06 39 SER B CA 1
ATOM 3809 C C . SER B 1 39 ? 6.973 -6.363 -16.156 1 97.06 39 SER B C 1
ATOM 3811 O O . SER B 1 39 ? 6.219 -5.762 -15.383 1 97.06 39 SER B O 1
ATOM 3813 N N . VAL B 1 40 ? 6.812 -7.648 -16.516 1 97.19 40 VAL B N 1
ATOM 3814 C CA . VAL B 1 40 ? 5.609 -8.367 -16.109 1 97.19 40 VAL B CA 1
ATOM 3815 C C . VAL B 1 40 ? 5.664 -8.656 -14.609 1 97.19 40 VAL B C 1
ATOM 3817 O O . VAL B 1 40 ? 4.641 -8.609 -13.922 1 97.19 40 VAL B O 1
ATOM 3820 N N . PHE B 1 41 ? 6.871 -8.953 -14.07 1 98.19 41 PHE B N 1
ATOM 3821 C CA . PHE B 1 41 ? 6.969 -9.156 -12.633 1 98.19 41 PHE B CA 1
ATOM 3822 C C . PHE B 1 41 ? 6.816 -7.836 -11.891 1 98.19 41 PHE B C 1
ATOM 3824 O O . PHE B 1 41 ? 6.152 -7.773 -10.852 1 98.19 41 PHE B O 1
ATOM 3831 N N . GLN B 1 42 ? 7.426 -6.723 -12.391 1 97.75 42 GLN B N 1
ATOM 3832 C CA . GLN B 1 42 ? 7.305 -5.402 -11.781 1 97.75 42 GLN B CA 1
ATOM 3833 C C . GLN B 1 42 ? 5.848 -4.945 -11.742 1 97.75 42 GLN B C 1
ATOM 3835 O O . GLN B 1 42 ? 5.441 -4.215 -10.836 1 97.75 42 GLN B O 1
ATOM 3840 N N . ARG B 1 43 ? 5.047 -5.441 -12.703 1 97.38 43 ARG B N 1
ATOM 3841 C CA . ARG B 1 43 ? 3.617 -5.148 -12.75 1 97.38 43 ARG B CA 1
ATOM 3842 C C . ARG B 1 43 ? 2.934 -5.578 -11.453 1 97.38 43 ARG B C 1
ATOM 3844 O O . ARG B 1 43 ? 1.931 -4.984 -11.055 1 97.38 43 ARG B O 1
ATOM 3851 N N . LEU B 1 44 ? 3.508 -6.547 -10.75 1 97.62 44 LEU B N 1
ATOM 3852 C CA . LEU B 1 44 ? 2.914 -7.055 -9.523 1 97.62 44 LEU B CA 1
ATOM 3853 C C . LEU B 1 44 ? 2.926 -5.984 -8.43 1 97.62 44 LEU B C 1
ATOM 3855 O O . LEU B 1 44 ? 2.162 -6.066 -7.469 1 97.62 44 LEU B O 1
ATOM 3859 N N . ARG B 1 45 ? 3.793 -4.926 -8.586 1 97.06 45 ARG B N 1
ATOM 3860 C CA . ARG B 1 45 ? 3.785 -3.797 -7.656 1 97.06 45 ARG B CA 1
ATOM 3861 C C . ARG B 1 45 ? 2.479 -3.016 -7.758 1 97.06 45 ARG B C 1
ATOM 3863 O O . ARG B 1 45 ? 2.113 -2.285 -6.836 1 97.06 45 ARG B O 1
ATOM 3870 N N . ARG B 1 46 ? 1.823 -3.205 -8.867 1 96.75 46 ARG B N 1
ATOM 3871 C CA . ARG B 1 46 ? 0.621 -2.432 -9.156 1 96.75 46 ARG B CA 1
ATOM 3872 C C . ARG B 1 46 ? -0.63 -3.293 -9.023 1 96.75 46 ARG B C 1
ATOM 3874 O O . ARG B 1 46 ? -1.668 -2.984 -9.609 1 96.75 46 ARG B O 1
ATOM 3881 N N . ILE B 1 47 ? -0.501 -4.398 -8.344 1 96.44 47 ILE B N 1
ATOM 3882 C CA . ILE B 1 47 ? -1.617 -5.277 -8.008 1 96.44 47 ILE B CA 1
ATOM 3883 C C . ILE B 1 47 ? -1.642 -5.527 -6.5 1 96.44 47 ILE B C 1
ATOM 3885 O O . ILE B 1 47 ? -0.735 -6.16 -5.957 1 96.44 47 ILE B O 1
ATOM 3889 N N . LYS B 1 48 ? -2.67 -5.039 -5.852 1 95.81 48 LYS B N 1
ATOM 3890 C CA . LYS B 1 48 ? -2.787 -5.211 -4.406 1 95.81 48 LYS B CA 1
ATOM 3891 C C . LYS B 1 48 ? -3.043 -6.672 -4.051 1 95.81 48 LYS B C 1
ATOM 3893 O O . LYS B 1 48 ? -3.791 -7.367 -4.742 1 95.81 48 LYS B O 1
ATOM 3898 N N . GLN B 1 49 ? -2.5 -7.102 -2.922 1 96 49 GLN B N 1
ATOM 3899 C CA . GLN B 1 49 ? -2.654 -8.469 -2.436 1 96 49 GLN B CA 1
ATOM 3900 C C . GLN B 1 49 ? -4.086 -8.734 -1.977 1 96 49 GLN B C 1
ATOM 3902 O O . GLN B 1 49 ? -4.621 -9.82 -2.189 1 96 49 GLN B O 1
ATOM 3907 N N . LEU B 1 50 ? -4.676 -7.711 -1.337 1 94.81 50 LEU B N 1
ATOM 3908 C CA . LEU B 1 50 ? -5.98 -7.93 -0.715 1 94.81 50 LEU B CA 1
ATOM 3909 C C . LEU B 1 50 ? -7.043 -7.047 -1.358 1 94.81 50 LEU B C 1
ATOM 3911 O O . LEU B 1 50 ? -8 -6.637 -0.697 1 94.81 50 LEU B O 1
ATOM 3915 N N . SER B 1 51 ? -6.82 -6.652 -2.574 1 91.19 51 SER B N 1
ATOM 3916 C CA . SER B 1 51 ? -7.793 -5.895 -3.357 1 91.19 51 SER B CA 1
ATOM 3917 C C . SER B 1 51 ? -8.312 -4.691 -2.58 1 91.19 51 SER B C 1
ATOM 3919 O O . SER B 1 51 ? -7.543 -3.785 -2.242 1 91.19 51 SER B O 1
ATOM 3921 N N . GLY B 1 52 ? -9.539 -4.73 -2.221 1 91 52 GLY B N 1
ATOM 3922 C CA . GLY B 1 52 ? -10.164 -3.572 -1.604 1 91 52 GLY B CA 1
ATOM 3923 C C . GLY B 1 52 ? -10.203 -3.654 -0.089 1 91 52 GLY B C 1
ATOM 3924 O O . GLY B 1 52 ? -10.875 -2.852 0.562 1 91 52 GLY B O 1
ATOM 3925 N N . ALA B 1 53 ? -9.414 -4.504 0.532 1 93.44 53 ALA B N 1
ATOM 3926 C CA . ALA B 1 53 ? -9.484 -4.727 1.974 1 93.44 53 ALA B CA 1
ATOM 3927 C C . ALA B 1 53 ? -9.008 -3.5 2.742 1 93.44 53 ALA B C 1
ATOM 3929 O O . ALA B 1 53 ? -9.344 -3.32 3.914 1 93.44 53 ALA B O 1
ATOM 3930 N N . ASN B 1 54 ? -8.227 -2.631 2.068 1 94.12 54 ASN B N 1
ATOM 3931 C CA . ASN B 1 54 ? -7.668 -1.459 2.738 1 94.12 54 ASN B CA 1
ATOM 3932 C C . ASN B 1 54 ? -8.758 -0.46 3.117 1 94.12 54 ASN B C 1
ATOM 3934 O O . ASN B 1 54 ? -8.523 0.456 3.904 1 94.12 54 ASN B O 1
ATOM 3938 N N . ILE B 1 55 ? -9.93 -0.607 2.596 1 93.88 55 ILE B N 1
ATOM 3939 C CA . ILE B 1 55 ? -11.031 0.306 2.898 1 93.88 55 ILE B CA 1
ATOM 3940 C C . ILE B 1 55 ? -11.539 0.048 4.316 1 93.88 55 ILE B C 1
ATOM 3942 O O . ILE B 1 55 ? -12.164 0.918 4.926 1 93.88 5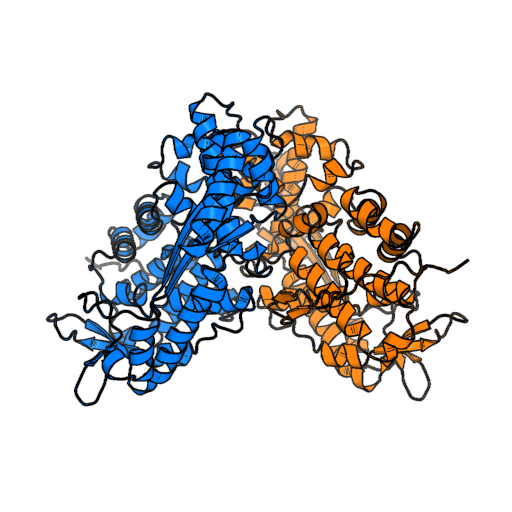5 ILE B O 1
ATOM 3946 N N . VAL B 1 56 ? -11.383 -1.174 4.773 1 93.94 56 VAL B N 1
ATOM 3947 C CA . VAL B 1 56 ? -11.773 -1.565 6.125 1 93.94 56 VAL B CA 1
ATOM 3948 C C . VAL B 1 56 ? -10.539 -1.636 7.02 1 93.94 56 VAL B C 1
ATOM 3950 O O . VAL B 1 56 ? -10.531 -1.083 8.117 1 93.94 56 VAL B O 1
ATOM 3953 N N . PHE B 1 57 ? -9.539 -2.342 6.543 1 94.94 57 PHE B N 1
ATOM 3954 C CA . PHE B 1 57 ? -8.242 -2.436 7.199 1 94.94 57 PHE B CA 1
ATOM 3955 C C . PHE B 1 57 ? -7.23 -1.5 6.539 1 94.94 57 PHE B C 1
ATOM 3957 O O . PHE B 1 57 ? -6.543 -1.888 5.594 1 94.94 57 PHE B O 1
ATOM 3964 N N . HIS B 1 58 ? -7.055 -0.346 7.062 1 95.44 58 HIS B N 1
ATOM 3965 C CA . HIS B 1 58 ? -6.402 0.745 6.348 1 95.44 58 HIS B CA 1
ATOM 3966 C C . HIS B 1 58 ? -4.926 0.448 6.121 1 95.44 58 HIS B C 1
ATOM 3968 O O . HIS B 1 58 ? -4.289 1.055 5.254 1 95.44 58 HIS B O 1
ATOM 3974 N N . GLY B 1 59 ? -4.309 -0.534 6.828 1 94.94 59 GLY B N 1
ATOM 3975 C CA . GLY B 1 59 ? -2.918 -0.909 6.625 1 94.94 59 GLY B CA 1
ATOM 3976 C C . GLY B 1 59 ? -2.738 -1.976 5.562 1 94.94 59 GLY B C 1
ATOM 3977 O O . GLY B 1 59 ? -1.61 -2.279 5.164 1 94.94 59 GLY B O 1
ATOM 3978 N N . ALA B 1 60 ? -3.809 -2.574 5.062 1 95.31 60 ALA B N 1
ATOM 3979 C CA . ALA B 1 60 ? -3.76 -3.68 4.105 1 95.31 60 ALA B CA 1
ATOM 3980 C C . ALA B 1 60 ? -3.541 -3.168 2.686 1 95.31 60 ALA B C 1
ATOM 3982 O O . ALA B 1 60 ? -4.371 -3.393 1.804 1 95.31 60 ALA B O 1
ATOM 3983 N N . GLU B 1 61 ? -2.404 -2.578 2.402 1 96.12 61 GLU B N 1
ATOM 3984 C CA . GLU B 1 61 ? -2.166 -1.937 1.112 1 96.12 61 GLU B CA 1
ATOM 3985 C C . GLU B 1 61 ? -1.022 -2.615 0.363 1 96.12 61 GLU B C 1
ATOM 3987 O O . GLU B 1 61 ? -0.638 -2.176 -0.723 1 96.12 61 GLU B O 1
ATOM 3992 N N . HIS B 1 62 ? -0.48 -3.729 0.919 1 96.69 62 HIS B N 1
ATOM 3993 C CA . HIS B 1 62 ? 0.681 -4.387 0.331 1 96.69 62 HIS B CA 1
ATOM 3994 C C . HIS B 1 62 ? 0.327 -5.043 -1 1 96.69 62 HIS B C 1
ATOM 3996 O O . HIS B 1 62 ? -0.84 -5.352 -1.254 1 96.69 62 HIS B O 1
ATOM 4002 N N . SER B 1 63 ? 1.311 -5.262 -1.836 1 97.31 63 SER B N 1
ATOM 4003 C CA . SER B 1 63 ? 1.104 -5.711 -3.209 1 97.31 63 SER B CA 1
ATOM 4004 C C . SER B 1 63 ? 1.457 -7.188 -3.367 1 97.31 63 SER B C 1
ATOM 4006 O O . SER B 1 63 ? 2.037 -7.789 -2.463 1 97.31 63 SER B O 1
ATOM 4008 N N . ARG B 1 64 ? 1.073 -7.727 -4.523 1 97.31 64 ARG B N 1
ATOM 4009 C CA . ARG B 1 64 ? 1.416 -9.102 -4.848 1 97.31 64 ARG B CA 1
ATOM 4010 C C . ARG B 1 64 ? 2.914 -9.25 -5.098 1 97.31 64 ARG B C 1
ATOM 4012 O O . ARG B 1 64 ? 3.453 -10.359 -5.027 1 97.31 64 ARG B O 1
ATOM 4019 N N . PHE B 1 65 ? 3.619 -8.156 -5.438 1 98.19 65 PHE B N 1
ATOM 4020 C CA . PHE B 1 65 ? 5.07 -8.188 -5.559 1 98.19 65 PHE B CA 1
ATOM 4021 C C . PHE B 1 65 ? 5.711 -8.648 -4.254 1 98.19 65 PHE B C 1
ATOM 4023 O O . PHE B 1 65 ? 6.539 -9.562 -4.254 1 98.19 65 PHE B O 1
ATOM 4030 N N . THR B 1 66 ? 5.289 -7.996 -3.111 1 97.88 66 THR B N 1
ATOM 4031 C CA . THR B 1 66 ? 5.84 -8.328 -1.801 1 97.88 66 THR B CA 1
ATOM 4032 C C . THR B 1 66 ? 5.5 -9.758 -1.416 1 97.88 66 THR B C 1
ATOM 4034 O O . THR B 1 66 ? 6.332 -10.469 -0.848 1 97.88 66 THR B O 1
ATOM 4037 N N . HIS B 1 67 ? 4.312 -10.156 -1.747 1 98.06 67 HIS B N 1
ATOM 4038 C CA . HIS B 1 67 ? 3.881 -11.523 -1.47 1 98.06 67 HIS B CA 1
ATOM 4039 C C . HIS B 1 67 ? 4.727 -12.531 -2.238 1 98.06 67 HIS B C 1
ATOM 4041 O O . HIS B 1 67 ? 5.199 -13.516 -1.664 1 98.06 67 HIS B O 1
ATOM 4047 N N . SER B 1 68 ? 4.895 -12.289 -3.518 1 98.44 68 SER B N 1
ATOM 4048 C CA . SER B 1 68 ? 5.656 -13.211 -4.359 1 98.44 68 SER B CA 1
ATOM 4049 C C . SER B 1 68 ? 7.094 -13.344 -3.871 1 98.44 68 SER B C 1
ATOM 4051 O O . SER B 1 68 ? 7.645 -14.453 -3.85 1 98.44 68 SER B O 1
ATOM 4053 N N . LEU B 1 69 ? 7.703 -12.242 -3.469 1 98.19 69 LEU B N 1
ATOM 4054 C CA . LEU B 1 69 ? 9.047 -12.289 -2.906 1 98.19 69 LEU B CA 1
ATOM 4055 C C . LEU B 1 69 ? 9.078 -13.117 -1.625 1 98.19 69 LEU B C 1
ATOM 4057 O O . LEU B 1 69 ? 10.031 -13.859 -1.379 1 98.19 69 LEU B O 1
ATOM 4061 N N . GLY B 1 70 ? 8.047 -12.914 -0.853 1 98.06 70 GLY B N 1
ATOM 4062 C CA . GLY B 1 70 ? 7.949 -13.695 0.375 1 98.06 70 GLY B CA 1
ATOM 4063 C C . GLY B 1 70 ? 7.844 -15.188 0.13 1 98.06 70 GLY B C 1
ATOM 4064 O O . GLY B 1 70 ? 8.492 -15.977 0.815 1 98.06 70 GLY B O 1
ATOM 4065 N N . VAL B 1 71 ? 7.035 -15.57 -0.827 1 98.19 71 VAL B N 1
ATOM 4066 C CA . VAL B 1 71 ? 6.879 -16.984 -1.16 1 98.19 71 VAL B CA 1
ATOM 4067 C C . VAL B 1 71 ? 8.203 -17.547 -1.658 1 98.19 71 VAL B C 1
ATOM 4069 O O . VAL B 1 71 ? 8.594 -18.656 -1.279 1 98.19 71 VAL B O 1
ATOM 4072 N N . TYR B 1 72 ? 8.883 -16.828 -2.498 1 98.19 72 TYR B N 1
ATOM 4073 C CA . TYR B 1 72 ? 10.219 -17.219 -2.934 1 98.19 72 TYR B CA 1
ATOM 4074 C C . TYR B 1 72 ? 11.133 -17.453 -1.739 1 98.19 72 TYR B C 1
ATOM 4076 O O . TYR B 1 72 ? 11.844 -18.469 -1.685 1 98.19 72 TYR B O 1
ATOM 4084 N N . GLU B 1 73 ? 11.148 -16.5 -0.789 1 97.44 73 GLU B N 1
ATOM 4085 C CA . GLU B 1 73 ? 12.023 -16.609 0.373 1 97.44 73 GLU B CA 1
ATOM 4086 C C . GLU B 1 73 ? 11.703 -17.844 1.197 1 97.44 73 GLU B C 1
ATOM 4088 O O . GLU B 1 73 ? 12.617 -18.547 1.656 1 97.44 73 GLU B O 1
ATOM 4093 N N . LEU B 1 74 ? 10.445 -18.109 1.366 1 96.5 74 LEU B N 1
ATOM 4094 C CA . LEU B 1 74 ? 10.062 -19.312 2.107 1 96.5 74 LEU B CA 1
ATOM 4095 C C . LEU B 1 74 ? 10.531 -20.562 1.383 1 96.5 74 LEU B C 1
ATOM 4097 O O . LEU B 1 74 ? 10.992 -21.516 2.018 1 96.5 74 LEU B O 1
ATOM 4101 N N . ALA B 1 75 ? 10.383 -20.578 0.062 1 96.81 75 ALA B N 1
ATOM 4102 C CA . ALA B 1 75 ? 10.898 -21.703 -0.717 1 96.81 75 ALA B CA 1
ATOM 4103 C C . ALA B 1 75 ? 12.398 -21.891 -0.498 1 96.81 75 ALA B C 1
ATOM 4105 O O . ALA B 1 75 ? 12.875 -23 -0.316 1 96.81 75 ALA B O 1
ATOM 4106 N N . ARG B 1 76 ? 13.133 -20.797 -0.532 1 95.56 76 ARG B N 1
ATOM 4107 C CA . ARG B 1 76 ? 14.57 -20.844 -0.309 1 95.56 76 ARG B CA 1
ATOM 4108 C C . ARG B 1 76 ? 14.898 -21.422 1.061 1 95.56 76 ARG B C 1
ATOM 4110 O O . ARG B 1 76 ? 15.781 -22.281 1.181 1 95.56 76 ARG B O 1
ATOM 4117 N N . ARG B 1 77 ? 14.195 -20.969 2.01 1 93.62 77 ARG B N 1
ATOM 4118 C CA . ARG B 1 77 ? 14.422 -21.453 3.369 1 93.62 77 ARG B CA 1
ATOM 4119 C C . ARG B 1 77 ? 14.062 -22.922 3.492 1 93.62 77 ARG B C 1
ATOM 4121 O O . ARG B 1 77 ? 14.742 -23.672 4.191 1 93.62 77 ARG B O 1
ATOM 4128 N N . PHE B 1 78 ? 13 -23.297 2.812 1 92.56 78 PHE B N 1
ATOM 4129 C CA . PHE B 1 78 ? 12.602 -24.688 2.793 1 92.56 78 PHE B CA 1
ATOM 4130 C C . PHE B 1 78 ? 13.711 -25.562 2.215 1 92.56 78 PHE B C 1
ATOM 4132 O O . PHE B 1 78 ? 13.992 -26.641 2.738 1 92.56 78 PHE B O 1
ATOM 4139 N N . LEU B 1 79 ? 14.375 -25.078 1.225 1 93.5 79 LEU B N 1
ATOM 4140 C CA . LEU B 1 79 ? 15.414 -25.828 0.53 1 93.5 79 LEU B CA 1
ATOM 4141 C C . LEU B 1 79 ? 16.703 -25.844 1.342 1 93.5 79 LEU B C 1
ATOM 4143 O O . LEU B 1 79 ? 17.656 -26.562 1.005 1 93.5 79 LEU B O 1
ATOM 4147 N N . LYS B 1 80 ? 16.766 -25.094 2.393 1 91.75 80 LYS B N 1
ATOM 4148 C CA . LYS B 1 80 ? 17.938 -25.094 3.26 1 91.75 80 LYS B CA 1
ATOM 4149 C C . LYS B 1 80 ? 17.844 -26.203 4.312 1 91.75 80 LYS B C 1
ATOM 4151 O O . LYS B 1 80 ? 18.844 -26.531 4.957 1 91.75 80 LYS B O 1
ATOM 4156 N N . ILE B 1 81 ? 16.609 -26.703 4.5 1 89.31 81 ILE B N 1
ATOM 4157 C CA . ILE B 1 81 ? 16.438 -27.828 5.414 1 89.31 81 ILE B CA 1
ATOM 4158 C C . ILE B 1 81 ? 17.031 -29.094 4.797 1 89.31 81 ILE B C 1
ATOM 4160 O O . ILE B 1 81 ? 16.562 -29.547 3.75 1 89.31 81 ILE B O 1
ATOM 4164 N N . THR B 1 82 ? 17.938 -29.656 5.449 1 89.62 82 THR B N 1
ATOM 4165 C CA . THR B 1 82 ? 18.734 -30.75 4.914 1 89.62 82 THR B CA 1
ATOM 4166 C C . THR B 1 82 ? 17.844 -31.922 4.516 1 89.62 82 THR B C 1
ATOM 4168 O O . THR B 1 82 ? 18.016 -32.5 3.441 1 89.62 82 THR B O 1
ATOM 4171 N N . ASN B 1 83 ? 16.938 -32.312 5.371 1 87.38 83 ASN B N 1
ATOM 4172 C CA . ASN B 1 83 ? 16.078 -33.469 5.145 1 87.38 83 ASN B CA 1
ATOM 4173 C C . ASN B 1 83 ? 15.156 -33.25 3.951 1 87.38 83 ASN B C 1
ATOM 4175 O O . ASN B 1 83 ? 14.578 -34.188 3.428 1 87.38 83 ASN B O 1
ATOM 4179 N N . ILE B 1 84 ? 15.008 -32.031 3.52 1 90 84 ILE B N 1
ATOM 4180 C CA . ILE B 1 84 ? 14.18 -31.703 2.365 1 90 84 ILE B CA 1
ATOM 4181 C C . ILE B 1 84 ? 15.055 -31.562 1.126 1 90 84 ILE B C 1
ATOM 4183 O O . ILE B 1 84 ? 14.766 -32.125 0.078 1 90 84 ILE B O 1
ATOM 4187 N N . LYS B 1 85 ? 16.141 -30.906 1.336 1 90.94 85 LYS B N 1
ATOM 4188 C CA . LYS B 1 85 ? 17.047 -30.562 0.256 1 90.94 85 LYS B CA 1
ATOM 4189 C C . LYS B 1 85 ? 17.5 -31.812 -0.504 1 90.94 85 LYS B C 1
ATOM 4191 O O . LYS B 1 85 ? 17.625 -31.781 -1.731 1 90.94 85 LYS B O 1
ATOM 4196 N N . LYS B 1 86 ? 17.719 -32.875 0.171 1 93.06 86 LYS B N 1
ATOM 4197 C CA . LYS B 1 86 ? 18.328 -34.062 -0.397 1 93.06 86 LYS B CA 1
ATOM 4198 C C . LYS B 1 86 ? 17.375 -34.719 -1.397 1 93.06 86 LYS B C 1
ATOM 4200 O O . LYS B 1 86 ? 17.797 -35.562 -2.188 1 93.06 86 LYS B O 1
ATOM 4205 N N . HIS B 1 87 ? 16.172 -34.344 -1.389 1 92.94 87 HIS B N 1
ATOM 4206 C CA . HIS B 1 87 ? 15.188 -35 -2.229 1 92.94 87 HIS B CA 1
ATOM 4207 C C . HIS B 1 87 ? 15.039 -34.312 -3.572 1 92.94 87 HIS B C 1
ATOM 4209 O O . HIS B 1 87 ? 14.305 -34.781 -4.449 1 92.94 87 HIS B O 1
ATOM 4215 N N . PHE B 1 88 ? 15.766 -33.188 -3.779 1 94.56 88 PHE B N 1
ATOM 4216 C CA . PHE B 1 88 ? 15.609 -32.406 -4.988 1 94.56 88 PHE B CA 1
ATOM 4217 C C . PHE B 1 88 ? 16.938 -32.25 -5.727 1 94.56 88 PHE B C 1
ATOM 4219 O O . PHE B 1 88 ? 17.969 -32 -5.105 1 94.56 88 PHE B O 1
ATOM 4226 N N . SER B 1 89 ? 16.875 -32.469 -7.059 1 94.31 89 SER B N 1
ATOM 4227 C CA . SER B 1 89 ? 18.016 -32.125 -7.898 1 94.31 89 SER B CA 1
ATOM 4228 C C . SER B 1 89 ? 18.188 -30.609 -7.996 1 94.31 89 SER B C 1
ATOM 4230 O O . SER B 1 89 ? 17.281 -29.859 -7.609 1 94.31 89 SER B O 1
ATOM 4232 N N . GLU B 1 90 ? 19.312 -30.188 -8.438 1 92.06 90 GLU B N 1
ATOM 4233 C CA . GLU B 1 90 ? 19.562 -28.75 -8.594 1 92.06 90 GLU B CA 1
ATOM 4234 C C . GLU B 1 90 ? 18.531 -28.109 -9.516 1 92.06 90 GLU B C 1
ATOM 4236 O O . GLU B 1 90 ? 18.078 -27 -9.258 1 92.06 90 GLU B O 1
ATOM 4241 N N . THR B 1 91 ? 18.234 -28.828 -10.562 1 94.06 91 THR B N 1
ATOM 4242 C CA . THR B 1 91 ? 17.234 -28.328 -11.492 1 94.06 91 THR B CA 1
ATOM 4243 C C . THR B 1 91 ? 15.867 -28.219 -10.812 1 94.06 91 THR B C 1
ATOM 4245 O O . THR B 1 91 ? 15.141 -27.25 -11.016 1 94.06 91 THR B O 1
ATOM 4248 N N . GLN B 1 92 ? 15.555 -29.203 -10.023 1 95.62 92 GLN B N 1
ATOM 4249 C CA . GLN B 1 92 ? 14.273 -29.203 -9.32 1 95.62 92 GLN B CA 1
ATOM 4250 C C . GLN B 1 92 ? 14.219 -28.078 -8.289 1 95.62 92 GLN B C 1
ATOM 4252 O O . GLN B 1 92 ? 13.172 -27.453 -8.086 1 95.62 92 GLN B O 1
ATOM 4257 N N . LYS B 1 93 ? 15.352 -27.859 -7.652 1 96 93 LYS B N 1
ATOM 4258 C CA . LYS B 1 93 ? 15.43 -26.734 -6.727 1 96 93 LYS B CA 1
ATOM 4259 C C . LYS B 1 93 ? 15.133 -25.422 -7.434 1 96 93 LYS B C 1
ATOM 4261 O O . LYS B 1 93 ? 14.367 -24.594 -6.926 1 96 93 LYS B O 1
ATOM 4266 N N . LEU B 1 94 ? 15.688 -25.266 -8.586 1 96.19 94 LEU B N 1
ATOM 4267 C CA . LEU B 1 94 ? 15.469 -24.047 -9.359 1 96.19 94 LEU B CA 1
ATOM 4268 C C . LEU B 1 94 ? 14.016 -23.953 -9.82 1 96.19 94 LEU B C 1
ATOM 4270 O O . LEU B 1 94 ? 13.445 -22.859 -9.828 1 96.19 94 LEU B O 1
ATOM 4274 N N . ILE B 1 95 ? 13.461 -25.062 -10.188 1 97.5 95 ILE B N 1
ATOM 4275 C CA . ILE B 1 95 ? 12.062 -25.078 -10.586 1 97.5 95 ILE B CA 1
ATOM 4276 C C . ILE B 1 95 ? 11.188 -24.625 -9.422 1 97.5 95 ILE B C 1
ATOM 4278 O O . ILE B 1 95 ? 10.273 -23.812 -9.602 1 97.5 95 ILE B O 1
ATOM 4282 N N . LEU B 1 96 ? 11.484 -25.094 -8.234 1 97.62 96 LEU B N 1
ATOM 4283 C CA . LEU B 1 96 ? 10.727 -24.703 -7.047 1 97.62 96 LEU B CA 1
ATOM 4284 C C . LEU B 1 96 ? 10.859 -23.203 -6.785 1 97.62 96 LEU B C 1
ATOM 4286 O O . LEU B 1 96 ? 9.859 -22.516 -6.559 1 97.62 96 LEU B O 1
ATOM 4290 N N . LEU B 1 97 ? 12.07 -22.688 -6.852 1 97.81 97 LEU B N 1
ATOM 4291 C CA . LEU B 1 97 ? 12.32 -21.281 -6.574 1 97.81 97 LEU B CA 1
ATOM 4292 C C . LEU B 1 97 ? 11.625 -20.391 -7.602 1 97.81 97 LEU B C 1
ATOM 4294 O O . LEU B 1 97 ? 10.953 -19.422 -7.238 1 97.81 97 LEU B O 1
ATOM 4298 N N . VAL B 1 98 ? 11.719 -20.734 -8.859 1 98.31 98 VAL B N 1
ATOM 4299 C CA . VAL B 1 98 ? 11.156 -19.922 -9.945 1 98.31 98 VAL B CA 1
ATOM 4300 C C . VAL B 1 98 ? 9.633 -20 -9.922 1 98.31 98 VAL B C 1
ATOM 4302 O O . VAL B 1 98 ? 8.945 -19 -10.078 1 98.31 98 VAL B O 1
ATOM 4305 N N . SER B 1 99 ? 9.102 -21.203 -9.719 1 98.5 99 SER B N 1
ATOM 4306 C CA . SER B 1 99 ? 7.648 -21.359 -9.641 1 98.5 99 SER B CA 1
ATOM 4307 C C . SER B 1 99 ? 7.086 -20.594 -8.445 1 98.5 99 SER B C 1
ATOM 4309 O O . SER B 1 99 ? 6 -20.016 -8.531 1 98.5 99 SER B O 1
ATOM 4311 N N . SER B 1 100 ? 7.793 -20.609 -7.32 1 98.31 100 SER B N 1
ATOM 4312 C CA . SER B 1 100 ? 7.379 -19.859 -6.141 1 98.31 100 SER B CA 1
ATOM 4313 C C . SER B 1 100 ? 7.355 -18.359 -6.422 1 98.31 100 SER B C 1
ATOM 4315 O O . SER B 1 100 ? 6.414 -17.656 -6.027 1 98.31 100 SER B O 1
ATOM 4317 N N . LEU B 1 101 ? 8.312 -17.891 -7.102 1 98.5 101 LEU B N 1
ATOM 4318 C CA . LEU B 1 101 ? 8.43 -16.469 -7.43 1 98.5 101 LEU B CA 1
ATOM 4319 C C . LEU B 1 101 ? 7.316 -16.047 -8.383 1 98.5 101 LEU B C 1
ATOM 4321 O O . LEU B 1 101 ? 6.73 -14.969 -8.219 1 98.5 101 LEU B O 1
ATOM 4325 N N . LEU B 1 102 ? 6.992 -16.906 -9.352 1 98.56 102 LEU B N 1
ATOM 4326 C CA . LEU B 1 102 ? 6.168 -16.484 -10.477 1 98.56 102 LEU B CA 1
ATOM 4327 C C . LEU B 1 102 ? 4.73 -16.969 -10.32 1 98.56 102 LEU B C 1
ATOM 4329 O O . LEU B 1 102 ? 3.891 -16.75 -11.188 1 98.56 102 LEU B O 1
ATOM 4333 N N . HIS B 1 103 ? 4.395 -17.641 -9.211 1 97.56 103 HIS B N 1
ATOM 4334 C CA . HIS B 1 103 ? 3.121 -18.328 -9.078 1 97.56 103 HIS B CA 1
ATOM 4335 C C . HIS B 1 103 ? 1.945 -17.375 -9.219 1 97.56 103 HIS B C 1
ATOM 4337 O O . HIS B 1 103 ? 0.882 -17.75 -9.711 1 97.56 103 HIS B O 1
ATOM 4343 N N . ASP B 1 104 ? 2.146 -16.125 -8.852 1 96.19 104 ASP B N 1
ATOM 4344 C CA . ASP B 1 104 ? 1.066 -15.141 -8.82 1 96.19 104 ASP B CA 1
ATOM 4345 C C . ASP B 1 104 ? 1.191 -14.148 -9.977 1 96.19 104 ASP B C 1
ATOM 4347 O O . ASP B 1 104 ? 0.473 -13.148 -10.016 1 96.19 104 ASP B O 1
ATOM 4351 N N . ILE B 1 105 ? 2.041 -14.391 -10.961 1 97.69 105 ILE B N 1
ATOM 4352 C CA . ILE B 1 105 ? 2.381 -13.406 -11.984 1 97.69 105 ILE B CA 1
ATOM 4353 C C . ILE B 1 105 ? 1.177 -13.172 -12.891 1 97.69 105 ILE B C 1
ATOM 4355 O O . ILE B 1 105 ? 1.114 -12.164 -13.602 1 97.69 105 ILE B O 1
ATOM 4359 N N . GLY B 1 106 ? 0.207 -14.062 -12.859 1 96.12 106 GLY B N 1
ATOM 4360 C CA . GLY B 1 106 ? -0.947 -13.992 -13.742 1 96.12 106 GLY B CA 1
ATOM 4361 C C . GLY B 1 106 ? -2.129 -13.266 -13.125 1 96.12 106 GLY B C 1
ATOM 4362 O O . GLY B 1 106 ? -3.16 -13.086 -13.773 1 96.12 106 GLY B O 1
ATOM 4363 N N . HIS B 1 107 ? -1.976 -12.781 -11.891 1 94.75 107 HIS B N 1
ATOM 4364 C CA . HIS B 1 107 ? -3.068 -12.039 -11.266 1 94.75 107 HIS B CA 1
ATOM 4365 C C . HIS B 1 107 ? -3.316 -10.719 -11.992 1 94.75 107 HIS B C 1
ATOM 4367 O O . HIS B 1 107 ? -2.369 -10.039 -12.391 1 94.75 107 HIS B O 1
ATOM 4373 N N . GLY B 1 108 ? -4.57 -10.422 -12.172 1 91.88 108 GLY B N 1
ATOM 4374 C CA . GLY B 1 108 ? -4.965 -9.148 -12.758 1 91.88 108 GLY B CA 1
ATOM 4375 C C . GLY B 1 108 ? -5.426 -8.141 -11.719 1 91.88 108 GLY B C 1
ATOM 4376 O O . GLY B 1 108 ? -5.164 -8.305 -10.523 1 91.88 108 GLY B O 1
ATOM 4377 N N . ALA B 1 109 ? -6.043 -7.078 -12.258 1 92.25 109 ALA B N 1
ATOM 4378 C CA . ALA B 1 109 ? -6.492 -5.996 -11.383 1 92.25 109 ALA B CA 1
ATOM 4379 C C . ALA B 1 109 ? -7.477 -6.508 -10.336 1 92.25 109 ALA B C 1
ATOM 4381 O O . ALA B 1 109 ? -8.367 -7.305 -10.648 1 92.25 109 ALA B O 1
ATOM 4382 N N . TYR B 1 110 ? -7.32 -6.117 -9.086 1 87.75 110 TYR B N 1
ATOM 4383 C CA . TYR B 1 110 ? -8.18 -6.383 -7.938 1 87.75 110 TYR B CA 1
ATOM 4384 C C . TYR B 1 110 ? -8.453 -7.875 -7.797 1 87.75 110 TYR B C 1
ATOM 4386 O O . TYR B 1 110 ? -9.508 -8.273 -7.297 1 87.75 110 TYR B O 1
ATOM 4394 N N . SER B 1 111 ? -7.629 -8.711 -8.289 1 81.06 111 SER B N 1
ATOM 4395 C CA . SER B 1 111 ? -7.426 -10.141 -8.086 1 81.06 111 SER B CA 1
ATOM 4396 C C . SER B 1 111 ? -8.727 -10.914 -8.297 1 81.06 111 SER B C 1
ATOM 4398 O O . SER B 1 111 ? -9.336 -10.836 -9.359 1 81.06 111 SER B O 1
ATOM 4400 N N . HIS B 1 112 ? -9.352 -11.477 -7.215 1 72.31 112 HIS B N 1
ATOM 4401 C CA . HIS B 1 112 ? -10.422 -12.469 -7.281 1 72.31 112 HIS B CA 1
ATOM 4402 C C . HIS B 1 112 ? -11.703 -11.852 -7.82 1 72.31 112 HIS B C 1
ATOM 4404 O O . HIS B 1 112 ? -12.43 -12.484 -8.594 1 72.31 112 HIS B O 1
ATOM 4410 N N . SER B 1 113 ? -11.875 -10.633 -7.512 1 74.19 113 SER B N 1
ATOM 4411 C CA . SER B 1 113 ? -13.078 -9.969 -8.008 1 74.19 113 SER B CA 1
ATOM 4412 C C . SER B 1 113 ? -13.047 -9.844 -9.531 1 74.19 113 SER B C 1
ATOM 4414 O O . SER B 1 113 ? -14.055 -10.109 -10.195 1 74.19 113 SER B O 1
ATOM 4416 N N . PHE B 1 114 ? -11.906 -9.523 -9.984 1 79.94 114 PHE B N 1
ATOM 4417 C CA . PHE B 1 114 ? -11.719 -9.359 -11.422 1 79.94 114 PHE B CA 1
ATOM 4418 C C . PHE B 1 114 ? -11.797 -10.703 -12.133 1 79.94 114 PHE B C 1
ATOM 4420 O O . PHE B 1 114 ? -12.359 -10.805 -13.227 1 79.94 114 PHE B O 1
ATOM 4427 N N . GLU B 1 115 ? -11.281 -11.727 -11.461 1 80.88 115 GLU B N 1
ATOM 4428 C CA . GLU B 1 115 ? -11.297 -13.07 -12.023 1 80.88 115 GLU B CA 1
ATOM 4429 C C . GLU B 1 115 ? -12.727 -13.594 -12.172 1 80.88 115 GLU B C 1
ATOM 4431 O O . GLU B 1 115 ? -13.07 -14.203 -13.188 1 80.88 115 GLU B O 1
ATOM 4436 N N . THR B 1 116 ? -13.477 -13.336 -11.18 1 79.19 116 THR B N 1
ATOM 4437 C CA . THR B 1 116 ? -14.859 -13.805 -11.18 1 79.19 116 THR B CA 1
ATOM 4438 C C . THR B 1 116 ? -15.68 -13.062 -12.227 1 79.19 116 THR B C 1
ATOM 4440 O O . THR B 1 116 ? -16.453 -13.672 -12.977 1 79.19 116 THR B O 1
ATOM 4443 N N . LEU B 1 117 ? -15.438 -11.852 -12.336 1 81.12 117 LEU B N 1
ATOM 4444 C CA . LEU B 1 117 ? -16.219 -11.008 -13.234 1 81.12 117 LEU B CA 1
ATOM 4445 C C . LEU B 1 117 ? -15.93 -11.336 -14.688 1 81.12 117 LEU B C 1
ATOM 4447 O O . LEU B 1 117 ? -16.828 -11.328 -15.531 1 81.12 117 LEU B O 1
ATOM 4451 N N . PHE B 1 118 ? -14.719 -11.648 -14.984 1 87.62 118 PHE B N 1
ATOM 4452 C CA . PHE B 1 118 ? -14.344 -11.805 -16.375 1 87.62 118 PHE B CA 1
ATOM 4453 C C . PHE B 1 118 ? -14 -13.258 -16.688 1 87.62 118 PHE B C 1
ATOM 4455 O O . PHE B 1 118 ? -13.492 -13.57 -17.766 1 87.62 118 PHE B O 1
ATOM 4462 N N . ASP B 1 119 ? -14.227 -14.148 -15.703 1 85.5 119 ASP B N 1
ATOM 4463 C CA . ASP B 1 119 ? -14.023 -15.586 -15.844 1 85.5 119 ASP B CA 1
ATOM 4464 C C . ASP B 1 119 ? -12.594 -15.891 -16.297 1 85.5 119 ASP B C 1
ATOM 4466 O O . ASP B 1 119 ? -12.375 -16.594 -17.281 1 85.5 119 ASP B O 1
ATOM 4470 N N . VAL B 1 120 ? -11.727 -15.219 -15.711 1 87.31 120 VAL B N 1
ATOM 4471 C CA . VAL B 1 120 ? -10.305 -15.477 -15.914 1 87.31 120 VAL B CA 1
ATOM 4472 C C . VAL B 1 120 ? -9.727 -16.172 -14.68 1 87.31 120 VAL B C 1
ATOM 4474 O O . VAL B 1 120 ? -10.258 -16.031 -13.578 1 87.31 120 VAL B O 1
ATOM 4477 N N . ASN B 1 121 ? -8.766 -17 -14.922 1 89.81 121 ASN B N 1
ATOM 4478 C CA . ASN B 1 121 ? -8.07 -17.719 -13.859 1 89.81 121 ASN B CA 1
ATOM 4479 C C . ASN B 1 121 ? -6.602 -17.312 -13.789 1 89.81 121 ASN B C 1
ATOM 4481 O O . ASN B 1 121 ? -5.859 -17.484 -14.758 1 89.81 121 ASN B O 1
ATOM 4485 N N . HIS B 1 122 ? -6.184 -16.844 -12.602 1 90.56 122 HIS B N 1
ATOM 4486 C CA . HIS B 1 122 ? -4.828 -16.312 -12.492 1 90.56 122 HIS B CA 1
ATOM 4487 C C . HIS B 1 122 ? -3.791 -17.422 -12.68 1 90.56 122 HIS B C 1
ATOM 4489 O O . HIS B 1 122 ? -2.686 -17.156 -13.156 1 90.56 122 HIS B O 1
ATOM 4495 N N . GLU B 1 123 ? -4.074 -18.688 -12.305 1 91.5 123 GLU B N 1
ATOM 4496 C CA . GLU B 1 123 ? -3.121 -19.781 -12.508 1 91.5 123 GLU B CA 1
ATOM 4497 C C . GLU B 1 123 ? -2.896 -20.047 -13.992 1 91.5 123 GLU B C 1
ATOM 4499 O O . GLU B 1 123 ? -1.756 -20.219 -14.43 1 91.5 123 GLU B O 1
ATOM 4504 N N . THR B 1 124 ? -4.02 -20.062 -14.719 1 93.81 124 THR B N 1
ATOM 4505 C CA . THR B 1 124 ? -3.93 -20.234 -16.156 1 93.81 124 THR B CA 1
ATOM 4506 C C . THR B 1 124 ? -3.146 -19.094 -16.797 1 93.81 124 THR B C 1
ATOM 4508 O O . THR B 1 124 ? -2.285 -19.328 -17.656 1 93.81 124 THR B O 1
ATOM 4511 N N . GLN B 1 125 ? -3.463 -17.906 -16.391 1 94.94 125 GLN B N 1
ATOM 4512 C CA . GLN B 1 125 ? -2.77 -16.75 -16.938 1 94.94 125 GLN B CA 1
ATOM 4513 C C . GLN B 1 125 ? -1.293 -16.75 -16.547 1 94.94 125 GLN B C 1
ATOM 4515 O O . GLN B 1 125 ? -0.438 -16.344 -17.344 1 94.94 125 GLN B O 1
ATOM 4520 N N . SER B 1 126 ? -0.978 -17.203 -15.328 1 97 126 SER B N 1
ATOM 4521 C CA . SER B 1 126 ? 0.416 -17.312 -14.906 1 97 126 SER B CA 1
ATOM 4522 C C . SER B 1 126 ? 1.188 -18.266 -15.812 1 97 126 SER B C 1
ATOM 4524 O O . SER B 1 126 ? 2.285 -17.953 -16.281 1 97 126 SER B O 1
ATOM 4526 N N . ALA B 1 127 ? 0.613 -19.438 -16.062 1 97.25 127 ALA B N 1
ATOM 4527 C CA . ALA B 1 127 ? 1.253 -20.406 -16.938 1 97.25 127 ALA B CA 1
ATOM 4528 C C . ALA B 1 127 ? 1.453 -19.844 -18.344 1 97.25 127 ALA B C 1
ATOM 4530 O O . ALA B 1 127 ? 2.506 -20.031 -18.953 1 97.25 127 ALA B O 1
ATOM 4531 N N . ARG B 1 128 ? 0.462 -19.156 -18.844 1 96.88 128 ARG B N 1
ATOM 4532 C CA . ARG B 1 128 ? 0.548 -18.531 -20.156 1 96.88 128 ARG B CA 1
ATOM 4533 C C . ARG B 1 128 ? 1.671 -17.516 -20.219 1 96.88 128 ARG B C 1
ATOM 4535 O O . ARG B 1 128 ? 2.418 -17.453 -21.203 1 96.88 128 ARG B O 1
ATOM 4542 N N . ILE B 1 129 ? 1.758 -16.688 -19.188 1 97.81 129 ILE B N 1
ATOM 4543 C CA . ILE B 1 129 ? 2.801 -15.672 -19.125 1 97.81 129 ILE B CA 1
ATOM 4544 C C . ILE B 1 129 ? 4.176 -16.344 -19.125 1 97.81 129 ILE B C 1
ATOM 4546 O O . ILE B 1 129 ? 5.07 -15.938 -19.875 1 97.81 129 ILE B O 1
ATOM 4550 N N . ILE B 1 130 ? 4.34 -17.375 -18.359 1 98.06 130 ILE B N 1
ATOM 4551 C CA . ILE B 1 130 ? 5.605 -18.094 -18.219 1 98.06 130 ILE B CA 1
ATOM 4552 C C . ILE B 1 130 ? 6.004 -18.703 -19.562 1 98.06 130 ILE B C 1
ATOM 4554 O O . ILE B 1 130 ? 7.168 -18.609 -19.969 1 98.06 130 ILE B O 1
ATOM 4558 N N . LYS B 1 131 ? 5.074 -19.188 -20.328 1 96.75 131 LYS B N 1
ATOM 4559 C CA . LYS B 1 131 ? 5.336 -19.891 -21.578 1 96.75 131 LYS B CA 1
ATOM 4560 C C . LYS B 1 131 ? 5.5 -18.922 -22.734 1 96.75 131 LYS B C 1
ATOM 4562 O O . LYS B 1 131 ? 6.301 -19.156 -23.641 1 96.75 131 LYS B O 1
ATOM 4567 N N . HIS B 1 132 ? 4.777 -17.766 -22.672 1 95.94 132 HIS B N 1
ATOM 4568 C CA . HIS B 1 132 ? 4.621 -17.031 -23.922 1 95.94 132 HIS B CA 1
ATOM 4569 C C . HIS B 1 132 ? 5.129 -15.602 -23.781 1 95.94 132 HIS B C 1
ATOM 4571 O O . HIS B 1 132 ? 5.312 -14.906 -24.781 1 95.94 132 HIS B O 1
ATOM 4577 N N . ASN B 1 133 ? 5.23 -15.07 -22.562 1 96.25 133 ASN B N 1
ATOM 4578 C CA . ASN B 1 133 ? 5.789 -13.734 -22.438 1 96.25 133 ASN B CA 1
ATOM 4579 C C . ASN B 1 133 ? 7.238 -13.68 -22.906 1 96.25 133 ASN B C 1
ATOM 4581 O O . ASN B 1 133 ? 8.055 -14.523 -22.531 1 96.25 133 ASN B O 1
ATOM 4585 N N . LYS B 1 134 ? 7.555 -12.727 -23.641 1 95.19 134 LYS B N 1
ATOM 4586 C CA . LYS B 1 134 ? 8.859 -12.648 -24.297 1 95.19 134 LYS B CA 1
ATOM 4587 C C . LYS B 1 134 ? 9.977 -12.484 -23.281 1 95.19 134 LYS B C 1
ATOM 4589 O O . LYS B 1 134 ? 11.016 -13.148 -23.375 1 95.19 134 LYS B O 1
ATOM 4594 N N . GLU B 1 135 ? 9.805 -11.609 -22.281 1 95.81 135 GLU B N 1
ATOM 4595 C CA . GLU B 1 135 ? 10.844 -11.359 -21.281 1 95.81 135 GLU B CA 1
ATOM 4596 C C . GLU B 1 135 ? 11.109 -12.602 -20.438 1 95.81 135 GLU B C 1
ATOM 4598 O O . GLU B 1 135 ? 12.25 -13.031 -20.297 1 95.81 135 GLU B O 1
ATOM 4603 N N . ILE B 1 136 ? 10.078 -13.211 -19.969 1 97.06 136 ILE B N 1
ATOM 4604 C CA . ILE B 1 136 ? 10.172 -14.352 -19.062 1 97.06 136 ILE B CA 1
ATOM 4605 C C . ILE B 1 136 ? 10.68 -15.578 -19.812 1 97.06 136 ILE B C 1
ATOM 4607 O O . ILE B 1 136 ? 11.602 -16.266 -19.359 1 97.06 136 ILE B O 1
ATOM 4611 N N . GLY B 1 137 ? 10.117 -15.797 -20.969 1 95.38 137 GLY B N 1
ATOM 4612 C CA . GLY B 1 137 ? 10.508 -16.938 -21.797 1 95.38 137 GLY B CA 1
ATOM 4613 C C . GLY B 1 137 ? 11.977 -16.922 -22.172 1 95.38 137 GLY B C 1
ATOM 4614 O O . GLY B 1 137 ? 12.648 -17.953 -22.094 1 95.38 137 GLY B O 1
ATOM 4615 N N . ALA B 1 138 ? 12.445 -15.758 -22.531 1 95.5 138 ALA B N 1
ATOM 4616 C CA . ALA B 1 138 ? 13.844 -15.625 -22.922 1 95.5 138 ALA B CA 1
ATOM 4617 C C . ALA B 1 138 ? 14.781 -15.984 -21.781 1 95.5 138 ALA B C 1
ATOM 4619 O O . ALA B 1 138 ? 15.828 -16.594 -22 1 95.5 138 ALA B O 1
ATOM 4620 N N . LEU B 1 139 ? 14.438 -15.617 -20.594 1 96.31 139 LEU B N 1
ATOM 4621 C CA . LEU B 1 139 ? 15.266 -15.883 -19.422 1 96.31 139 LEU B CA 1
ATOM 4622 C C . LEU B 1 139 ? 15.234 -17.375 -19.062 1 96.31 139 LEU B C 1
ATOM 4624 O O . LEU B 1 139 ? 16.266 -17.969 -18.797 1 96.31 139 LEU B O 1
ATOM 4628 N N . LEU B 1 140 ? 14.031 -17.953 -19.125 1 97.19 140 LEU B N 1
ATOM 4629 C CA . LEU B 1 140 ? 13.875 -19.344 -18.719 1 97.19 140 LEU B CA 1
ATOM 4630 C C . LEU B 1 140 ? 14.461 -20.281 -19.75 1 97.19 140 LEU B C 1
ATOM 4632 O O . LEU B 1 140 ? 14.977 -21.344 -19.422 1 97.19 140 LEU B O 1
ATOM 4636 N N . ASP B 1 141 ? 14.484 -19.859 -20.984 1 95.31 141 ASP B N 1
ATOM 4637 C CA . ASP B 1 141 ? 15.039 -20.656 -22.078 1 95.31 141 ASP B CA 1
ATOM 4638 C C . ASP B 1 141 ? 16.547 -20.797 -21.953 1 95.31 141 ASP B C 1
ATOM 4640 O O . ASP B 1 141 ? 17.156 -21.703 -22.531 1 95.31 141 ASP B O 1
ATOM 4644 N N . GLN B 1 142 ? 17.156 -19.875 -21.234 1 93 142 GLN B N 1
ATOM 4645 C CA . GLN B 1 142 ? 18.594 -19.922 -21.047 1 93 142 GLN B CA 1
ATOM 4646 C C . GLN B 1 142 ? 19 -21.109 -20.156 1 93 142 GLN B C 1
ATOM 4648 O O . GLN B 1 142 ? 20.156 -21.531 -20.172 1 93 142 GLN B O 1
ATOM 4653 N N . ILE B 1 143 ? 18.062 -21.641 -19.391 1 92.69 143 ILE B N 1
ATOM 4654 C CA . ILE B 1 143 ? 18.344 -22.766 -18.516 1 92.69 143 ILE B CA 1
ATOM 4655 C C . ILE B 1 143 ? 18.266 -24.062 -19.312 1 92.69 143 ILE B C 1
ATOM 4657 O O . ILE B 1 143 ? 19.203 -24.859 -19.328 1 92.69 143 ILE B O 1
ATOM 4661 N N . SER B 1 144 ? 17.203 -24.312 -19.938 1 93.12 144 SER B N 1
ATOM 4662 C CA . SER B 1 144 ? 16.953 -25.422 -20.844 1 93.12 144 SER B CA 1
ATOM 4663 C C . SER B 1 144 ? 15.695 -25.203 -21.672 1 93.12 144 SER B C 1
ATOM 4665 O O . SER B 1 144 ? 14.828 -24.406 -21.297 1 93.12 144 SER B O 1
ATOM 4667 N N . PRO B 1 145 ? 15.602 -25.844 -22.797 1 91.12 145 PRO B N 1
ATOM 4668 C CA . PRO B 1 145 ? 14.453 -25.625 -23.672 1 91.12 145 PRO B CA 1
ATOM 4669 C C . PRO B 1 145 ? 13.125 -25.984 -23.031 1 91.12 145 PRO B C 1
ATOM 4671 O O . PRO B 1 145 ? 12.086 -25.422 -23.391 1 91.12 145 PRO B O 1
ATOM 4674 N N . ASP B 1 146 ? 13.188 -26.828 -22.031 1 94.69 146 ASP B N 1
ATOM 4675 C CA . ASP B 1 146 ? 11.93 -27.281 -21.469 1 94.69 146 ASP B CA 1
ATOM 4676 C C . ASP B 1 146 ? 11.695 -26.656 -20.094 1 94.69 146 ASP B C 1
ATOM 4678 O O . ASP B 1 146 ? 10.695 -26.969 -19.422 1 94.69 146 ASP B O 1
ATOM 4682 N N . PHE B 1 147 ? 12.516 -25.812 -19.672 1 96.81 147 PHE B N 1
ATOM 4683 C CA . PHE B 1 147 ? 12.461 -25.297 -18.312 1 96.81 147 PHE B CA 1
ATOM 4684 C C . PHE B 1 147 ? 11.172 -24.5 -18.094 1 96.81 147 PHE B C 1
ATOM 4686 O O . PHE B 1 147 ? 10.508 -24.672 -17.062 1 96.81 147 PHE B O 1
ATOM 4693 N N . LYS B 1 148 ? 10.844 -23.609 -19.078 1 97.56 148 LYS B N 1
ATOM 4694 C CA . LYS B 1 148 ? 9.641 -22.797 -18.922 1 97.56 148 LYS B CA 1
ATOM 4695 C C . LYS B 1 148 ? 8.391 -23.688 -18.859 1 97.56 148 LYS B C 1
ATOM 4697 O O . LYS B 1 148 ? 7.457 -23.375 -18.109 1 97.56 148 LYS B O 1
ATOM 4702 N N . ASN B 1 149 ? 8.391 -24.781 -19.609 1 97.81 149 ASN B N 1
ATOM 4703 C CA . ASN B 1 149 ? 7.27 -25.719 -19.547 1 97.81 149 ASN B CA 1
ATOM 4704 C C . ASN B 1 149 ? 7.219 -26.453 -18.219 1 97.81 149 ASN B C 1
ATOM 4706 O O . ASN B 1 149 ? 6.137 -26.734 -17.703 1 97.81 149 ASN B O 1
ATOM 4710 N N . ASP B 1 150 ? 8.383 -26.766 -17.719 1 97.81 150 ASP B N 1
ATOM 4711 C CA . ASP B 1 150 ? 8.453 -27.406 -16.406 1 97.81 150 ASP B CA 1
ATOM 4712 C C . ASP B 1 150 ? 7.898 -26.484 -15.312 1 97.81 150 ASP B C 1
ATOM 4714 O O . ASP B 1 150 ? 7.105 -26.922 -14.477 1 97.81 150 ASP B O 1
ATOM 4718 N N . VAL B 1 151 ? 8.273 -25.203 -15.344 1 98.31 151 VAL B N 1
ATOM 4719 C CA . VAL B 1 151 ? 7.793 -24.234 -14.367 1 98.31 151 VAL B CA 1
ATOM 4720 C C . VAL B 1 151 ? 6.281 -24.062 -14.508 1 98.31 151 VAL B C 1
ATOM 4722 O O . VAL B 1 151 ? 5.555 -24.094 -13.516 1 98.31 151 VAL B O 1
ATOM 4725 N N . ALA B 1 152 ? 5.832 -23.922 -15.727 1 98.25 152 ALA B N 1
ATOM 4726 C CA . ALA B 1 152 ? 4.402 -23.766 -15.992 1 98.25 152 ALA B CA 1
ATOM 4727 C C . ALA B 1 152 ? 3.617 -24.984 -15.516 1 98.25 152 ALA B C 1
ATOM 4729 O O . ALA B 1 152 ? 2.494 -24.859 -15.023 1 98.25 152 ALA B O 1
ATOM 4730 N N . SER B 1 153 ? 4.191 -26.156 -15.641 1 97.75 153 SER B N 1
ATOM 4731 C CA . SER B 1 153 ? 3.512 -27.391 -15.242 1 97.75 153 SER B CA 1
ATOM 4732 C C . SER B 1 153 ? 3.252 -27.422 -13.742 1 97.75 153 SER B C 1
ATOM 4734 O O . SER B 1 153 ? 2.25 -27.969 -13.289 1 97.75 153 SER B O 1
ATOM 4736 N N . VAL B 1 154 ? 4.145 -26.828 -12.961 1 97.38 154 VAL B N 1
ATOM 4737 C CA . VAL B 1 154 ? 3.979 -26.766 -11.516 1 97.38 154 VAL B CA 1
ATOM 4738 C C . VAL B 1 154 ? 2.781 -25.875 -11.18 1 97.38 154 VAL B C 1
ATOM 4740 O O . VAL B 1 154 ? 1.949 -26.234 -10.344 1 97.38 154 VAL B O 1
ATOM 4743 N N . ILE B 1 155 ? 2.674 -24.719 -11.852 1 96.62 155 ILE B N 1
ATOM 4744 C CA . ILE B 1 155 ? 1.615 -23.75 -11.602 1 96.62 155 ILE B CA 1
ATOM 4745 C C . ILE B 1 155 ? 0.266 -24.344 -12 1 96.62 155 ILE B C 1
ATOM 4747 O O . ILE B 1 155 ? -0.734 -24.156 -11.305 1 96.62 155 ILE B O 1
ATOM 4751 N N . GLU B 1 156 ? 0.288 -25.078 -13.055 1 95.62 156 GLU B N 1
ATOM 4752 C CA . GLU B 1 156 ? -0.931 -25.703 -13.562 1 95.62 156 GLU B CA 1
ATOM 4753 C C . GLU B 1 156 ? -1.259 -26.984 -12.812 1 95.62 156 GLU B C 1
ATOM 4755 O O . GLU B 1 156 ? -2.33 -27.562 -13 1 95.62 156 GLU B O 1
ATOM 4760 N N . LYS B 1 157 ? -0.36 -27.422 -12.047 1 93.75 157 LYS B N 1
ATOM 4761 C CA . LYS B 1 157 ? -0.55 -28.625 -11.242 1 93.75 157 LYS B CA 1
ATOM 4762 C C . LYS B 1 157 ? -0.805 -29.844 -12.133 1 93.75 157 LYS B C 1
ATOM 4764 O O . LYS B 1 157 ? -1.792 -30.562 -11.938 1 93.75 157 LYS B O 1
ATOM 4769 N N . THR B 1 158 ? 0.087 -30.125 -13.07 1 93.62 158 THR B N 1
ATOM 4770 C CA . THR B 1 158 ? -0.071 -31.219 -14.023 1 93.62 158 THR B CA 1
ATOM 4771 C C . THR B 1 158 ? 0.401 -32.531 -13.414 1 93.62 158 THR B C 1
ATOM 4773 O O . THR B 1 158 ? 0.263 -33.594 -14.031 1 93.62 158 THR B O 1
ATOM 4776 N N . LYS B 1 159 ? 1.108 -32.562 -12.234 1 91 159 LYS B N 1
ATOM 4777 C CA . LYS B 1 159 ? 1.611 -33.719 -11.5 1 91 159 LYS B CA 1
ATOM 4778 C C . LYS B 1 159 ? 2.941 -34.188 -12.07 1 91 159 LYS B C 1
ATOM 4780 O O . LYS B 1 159 ? 3.379 -35.312 -11.789 1 91 159 LYS B O 1
ATOM 4785 N N . LYS B 1 160 ? 3.523 -33.344 -12.859 1 94.5 160 LYS B N 1
ATOM 4786 C CA . LYS B 1 160 ? 4.859 -33.656 -13.352 1 94.5 160 LYS B CA 1
ATOM 4787 C C . LYS B 1 160 ? 5.891 -33.625 -12.227 1 94.5 160 LYS B C 1
ATOM 4789 O O . LYS B 1 160 ? 6.832 -34.406 -12.211 1 94.5 160 LYS B O 1
ATOM 4794 N N . PHE B 1 161 ? 5.727 -32.656 -11.336 1 94.5 161 PHE B N 1
ATOM 4795 C CA . PHE B 1 161 ? 6.562 -32.531 -10.148 1 94.5 161 PHE B CA 1
ATOM 4796 C C . PHE B 1 161 ? 5.707 -32.5 -8.891 1 94.5 161 PHE B C 1
ATOM 4798 O O . PHE B 1 161 ? 5.586 -31.484 -8.227 1 94.5 161 PHE B O 1
ATOM 4805 N N . PRO B 1 162 ? 5.23 -33.625 -8.453 1 91.56 162 PRO B N 1
ATOM 4806 C CA . PRO B 1 162 ? 4.23 -33.719 -7.391 1 91.56 162 PRO B CA 1
ATOM 4807 C C . PRO B 1 162 ? 4.719 -33.094 -6.074 1 91.56 162 PRO B C 1
ATOM 4809 O O . PRO B 1 162 ? 3.963 -32.406 -5.387 1 91.56 162 PRO B O 1
ATOM 4812 N N . LEU B 1 163 ? 5.949 -33.375 -5.703 1 92.69 163 LEU B N 1
ATOM 4813 C CA . LEU B 1 163 ? 6.473 -32.844 -4.445 1 92.69 163 LEU B CA 1
ATOM 4814 C C . LEU B 1 163 ? 6.551 -31.312 -4.477 1 92.69 163 LEU B C 1
ATOM 4816 O O . LEU B 1 163 ? 6.188 -30.656 -3.506 1 92.69 163 LEU B O 1
ATOM 4820 N N . ILE B 1 164 ? 6.996 -30.781 -5.586 1 95.62 164 ILE B N 1
ATOM 4821 C CA . ILE B 1 164 ? 7.117 -29.344 -5.742 1 95.62 164 ILE B CA 1
ATOM 4822 C C . ILE B 1 164 ? 5.73 -28.703 -5.707 1 95.62 164 ILE B C 1
ATOM 4824 O O . ILE B 1 164 ? 5.531 -27.672 -5.062 1 95.62 164 ILE B O 1
ATOM 4828 N N . GLU B 1 165 ? 4.84 -29.312 -6.359 1 94.81 165 GLU B N 1
ATOM 4829 C CA . GLU B 1 165 ? 3.465 -28.828 -6.363 1 94.81 165 GLU B CA 1
ATOM 4830 C C . GLU B 1 165 ? 2.881 -28.812 -4.953 1 94.81 165 GLU B C 1
ATOM 4832 O O . GLU B 1 165 ? 2.188 -27.859 -4.574 1 94.81 165 GLU B O 1
ATOM 4837 N N . GLN B 1 166 ? 3.168 -29.812 -4.176 1 91.94 166 GLN B N 1
ATOM 4838 C CA . GLN B 1 166 ? 2.664 -29.891 -2.807 1 91.94 166 GLN B CA 1
ATOM 4839 C C . GLN B 1 166 ? 3.262 -28.781 -1.938 1 91.94 166 GLN B C 1
ATOM 4841 O O . GLN B 1 166 ? 2.588 -28.25 -1.054 1 91.94 166 GLN B O 1
ATOM 4846 N N . ILE B 1 167 ? 4.469 -28.469 -2.172 1 92.62 167 ILE B N 1
ATOM 4847 C CA . ILE B 1 167 ? 5.148 -27.438 -1.395 1 92.62 167 ILE B CA 1
ATOM 4848 C C . ILE B 1 167 ? 4.531 -26.062 -1.696 1 92.62 167 ILE B C 1
ATOM 4850 O O . ILE B 1 167 ? 4.371 -25.234 -0.798 1 92.62 167 ILE B O 1
ATOM 4854 N N . LEU B 1 168 ? 4.18 -25.875 -2.91 1 93.31 168 LEU B N 1
ATOM 4855 C CA . LEU B 1 168 ? 3.674 -24.578 -3.352 1 93.31 168 LEU B CA 1
ATOM 4856 C C . LEU B 1 168 ? 2.166 -24.484 -3.145 1 93.31 168 LEU B C 1
ATOM 4858 O O . LEU B 1 168 ? 1.641 -23.406 -2.854 1 93.31 168 LEU B O 1
ATOM 4862 N N . THR B 1 169 ? 1.489 -25.594 -3.324 1 87.88 169 THR B N 1
ATOM 4863 C CA . THR B 1 169 ? 0.034 -25.594 -3.227 1 87.88 169 THR B CA 1
ATOM 4864 C C . THR B 1 169 ? -0.464 -26.844 -2.508 1 87.88 169 THR B C 1
ATOM 4866 O O . THR B 1 169 ? -0.351 -27.953 -3.033 1 87.88 169 THR B O 1
ATOM 4869 N N . SER B 1 170 ? -0.927 -26.781 -1.421 1 87.75 170 SER B N 1
ATOM 4870 C CA . SER B 1 170 ? -1.527 -27.812 -0.597 1 87.75 170 SER B CA 1
ATOM 4871 C C . SER B 1 170 ? -2.307 -27.219 0.569 1 87.75 170 SER B C 1
ATOM 4873 O O . SER B 1 170 ? -2.713 -26.062 0.521 1 87.75 170 SER B O 1
ATOM 4875 N N . GLN B 1 171 ? -2.609 -27.953 1.545 1 84.75 171 GLN B N 1
ATOM 4876 C CA . GLN B 1 171 ? -3.307 -27.453 2.725 1 84.75 171 GLN B CA 1
ATOM 4877 C C . GLN B 1 171 ? -2.365 -26.656 3.619 1 84.75 171 GLN B C 1
ATOM 4879 O O . GLN B 1 171 ? -2.803 -25.75 4.348 1 84.75 171 GLN B O 1
ATOM 4884 N N . ILE B 1 172 ? -1.186 -27.047 3.613 1 89 172 ILE B N 1
ATOM 4885 C CA . ILE B 1 172 ? -0.099 -26.297 4.23 1 89 172 ILE B CA 1
ATOM 4886 C C . ILE B 1 172 ? 1.035 -26.109 3.225 1 89 172 ILE B C 1
ATOM 4888 O O . ILE B 1 172 ? 1.764 -27.047 2.918 1 89 172 ILE B O 1
ATOM 4892 N N . ASP B 1 173 ? 1.098 -24.984 2.723 1 92 173 ASP B N 1
ATOM 4893 C CA . ASP B 1 173 ? 2.07 -24.719 1.667 1 92 173 ASP B CA 1
ATOM 4894 C C . ASP B 1 173 ? 2.707 -23.344 1.842 1 92 173 ASP B C 1
ATOM 4896 O O . ASP B 1 173 ? 2.262 -22.547 2.67 1 92 173 ASP B O 1
ATOM 4900 N N . ILE B 1 174 ? 3.74 -23.078 1.137 1 94.56 174 ILE B N 1
ATOM 4901 C CA . ILE B 1 174 ? 4.535 -21.875 1.36 1 94.56 174 ILE B CA 1
ATOM 4902 C C . ILE B 1 174 ? 3.748 -20.656 0.908 1 94.56 174 ILE B C 1
ATOM 4904 O O . ILE B 1 174 ? 3.947 -19.547 1.429 1 94.56 174 ILE B O 1
ATOM 4908 N N . ASP B 1 175 ? 2.896 -20.781 -0.095 1 95.81 175 ASP B N 1
ATOM 4909 C CA . ASP B 1 175 ? 2.014 -19.688 -0.503 1 95.81 175 ASP B CA 1
ATOM 4910 C C . ASP B 1 175 ? 1.117 -19.25 0.65 1 95.81 175 ASP B C 1
ATOM 4912 O O . ASP B 1 175 ? 1.129 -18.078 1.04 1 95.81 175 ASP B O 1
ATOM 4916 N N . ARG B 1 176 ? 0.411 -20.156 1.253 1 94.25 176 ARG B N 1
ATOM 4917 C CA . ARG B 1 176 ? -0.511 -19.891 2.35 1 94.25 176 ARG B CA 1
ATOM 4918 C C . ARG B 1 176 ? 0.238 -19.391 3.58 1 94.25 176 ARG B C 1
ATOM 4920 O O . ARG B 1 176 ? -0.249 -18.516 4.297 1 94.25 176 ARG B O 1
ATOM 4927 N N . LEU B 1 177 ? 1.361 -20 3.814 1 94.56 177 LEU B N 1
ATOM 4928 C CA . LEU B 1 177 ? 2.152 -19.578 4.969 1 94.56 177 LEU B CA 1
ATOM 4929 C C . LEU B 1 177 ? 2.539 -18.109 4.859 1 94.56 177 LEU B C 1
ATOM 4931 O O . LEU B 1 177 ? 2.428 -17.359 5.832 1 94.56 177 LEU B O 1
ATOM 4935 N N . ASP B 1 178 ? 2.951 -17.734 3.693 1 96.38 178 ASP B N 1
ATOM 4936 C CA . ASP B 1 178 ? 3.355 -16.344 3.539 1 96.38 178 ASP B CA 1
ATOM 4937 C C . ASP B 1 178 ? 2.158 -15.406 3.672 1 96.38 178 ASP B C 1
ATOM 4939 O O . ASP B 1 178 ? 2.211 -14.43 4.418 1 96.38 178 ASP B O 1
ATOM 4943 N N . TYR B 1 179 ? 1.07 -15.68 2.846 1 95.12 179 TYR B N 1
ATOM 4944 C CA . TYR B 1 179 ? 0.031 -14.656 2.824 1 95.12 179 TYR B CA 1
ATOM 4945 C C . TYR B 1 179 ? -0.676 -14.57 4.172 1 95.12 179 TYR B C 1
ATOM 4947 O O . TYR B 1 179 ? -1.15 -13.5 4.562 1 95.12 179 TYR B O 1
ATOM 4955 N N . LEU B 1 180 ? -0.761 -15.664 4.957 1 94.06 180 LEU B N 1
ATOM 4956 C CA . LEU B 1 180 ? -1.371 -15.578 6.281 1 94.06 180 LEU B CA 1
ATOM 4957 C C . LEU B 1 180 ? -0.549 -14.68 7.199 1 94.06 180 LEU B C 1
ATOM 4959 O O . LEU B 1 180 ? -1.101 -13.828 7.895 1 94.06 180 LEU B O 1
ATOM 4963 N N . GLU B 1 181 ? 0.765 -14.883 7.168 1 94.31 181 GLU B N 1
ATOM 4964 C CA . GLU B 1 181 ? 1.649 -14.07 8 1 94.31 181 GLU B CA 1
ATOM 4965 C C . GLU B 1 181 ? 1.664 -12.617 7.531 1 94.31 181 GLU B C 1
ATOM 4967 O O . GLU B 1 181 ? 1.534 -11.703 8.336 1 94.31 181 GLU B O 1
ATOM 4972 N N . ARG B 1 182 ? 1.794 -12.461 6.281 1 96.25 182 ARG B N 1
ATOM 4973 C CA . ARG B 1 182 ? 1.944 -11.133 5.695 1 96.25 182 ARG B CA 1
ATOM 4974 C C . ARG B 1 182 ? 0.641 -10.344 5.785 1 96.25 182 ARG B C 1
ATOM 4976 O O . ARG B 1 182 ? 0.647 -9.164 6.121 1 96.25 182 ARG B O 1
ATOM 4983 N N . ASP B 1 183 ? -0.453 -10.961 5.418 1 96.12 183 ASP B N 1
ATOM 4984 C CA . ASP B 1 183 ? -1.751 -10.297 5.508 1 96.12 183 ASP B CA 1
ATOM 4985 C C . ASP B 1 183 ? -2.057 -9.883 6.945 1 96.12 183 ASP B C 1
ATOM 4987 O O . ASP B 1 183 ? -2.584 -8.797 7.184 1 96.12 183 ASP B O 1
ATOM 4991 N N . SER B 1 184 ? -1.769 -10.773 7.867 1 94.56 184 SER B N 1
ATOM 4992 C CA . SER B 1 184 ? -1.964 -10.438 9.273 1 94.56 184 SER B CA 1
ATOM 4993 C C . SER B 1 184 ? -1.091 -9.25 9.68 1 94.56 184 SER B C 1
ATOM 4995 O O . SER B 1 184 ? -1.552 -8.344 10.375 1 94.56 184 SER B O 1
ATOM 4997 N N . TYR B 1 185 ? 0.119 -9.219 9.242 1 93.56 185 TYR B N 1
ATOM 4998 C CA . TYR B 1 185 ? 1.074 -8.156 9.547 1 93.56 185 TYR B CA 1
ATOM 4999 C C . TYR B 1 185 ? 0.559 -6.809 9.07 1 93.56 185 TYR B C 1
ATOM 5001 O O . TYR B 1 185 ? 0.523 -5.844 9.844 1 93.56 185 TYR B O 1
ATOM 5009 N N . PHE B 1 186 ? 0.018 -6.727 7.945 1 94.69 186 PHE B N 1
ATOM 5010 C CA . PHE B 1 186 ? -0.314 -5.445 7.336 1 94.69 186 PHE B CA 1
ATOM 5011 C C . PHE B 1 186 ? -1.717 -5.004 7.734 1 94.69 186 PHE B C 1
ATOM 5013 O O . PHE B 1 186 ? -1.997 -3.807 7.816 1 94.69 186 PHE B O 1
ATOM 5020 N N . THR B 1 187 ? -2.615 -5.91 7.992 1 93.75 187 THR B N 1
ATOM 5021 C CA . THR B 1 187 ? -3.973 -5.566 8.398 1 93.75 187 THR B CA 1
ATOM 5022 C C . THR B 1 187 ? -4.016 -5.207 9.883 1 93.75 187 THR B C 1
ATOM 5024 O O . THR B 1 187 ? -4.969 -4.578 10.344 1 93.75 187 THR B O 1
ATOM 5027 N N . GLY B 1 188 ? -3.031 -5.676 10.633 1 90.75 188 GLY B N 1
ATOM 5028 C CA . GLY B 1 188 ? -3.051 -5.523 12.078 1 90.75 188 GLY B CA 1
ATOM 5029 C C . GLY B 1 188 ? -3.938 -6.543 12.773 1 90.75 188 GLY B C 1
ATOM 5030 O O . GLY B 1 188 ? -4.258 -6.391 13.953 1 90.75 188 GLY B O 1
ATOM 5031 N N . ALA B 1 189 ? -4.324 -7.57 12.055 1 87.44 189 ALA B N 1
ATOM 5032 C CA . ALA B 1 189 ? -5.133 -8.625 12.656 1 87.44 189 ALA B CA 1
ATOM 5033 C C . ALA B 1 189 ? -4.312 -9.453 13.641 1 87.44 189 ALA B C 1
ATOM 5035 O O . ALA B 1 189 ? -3.148 -9.766 13.383 1 87.44 189 ALA B O 1
ATOM 5036 N N . THR B 1 190 ? -4.867 -9.766 14.789 1 79.25 190 THR B N 1
ATOM 5037 C CA . THR B 1 190 ? -4.16 -10.461 15.859 1 79.25 190 THR B CA 1
ATOM 5038 C C . THR B 1 190 ? -4.141 -11.961 15.609 1 79.25 190 THR B C 1
ATOM 5040 O O . THR B 1 190 ? -3.33 -12.688 16.203 1 79.25 190 THR B O 1
ATOM 5043 N N . TYR B 1 191 ? -4.961 -12.539 14.812 1 73.5 191 TYR B N 1
ATOM 5044 C CA . TYR B 1 191 ? -5.125 -13.977 14.641 1 73.5 191 TYR B CA 1
ATOM 5045 C C . TYR B 1 191 ? -4.305 -14.484 13.461 1 73.5 191 TYR B C 1
ATOM 5047 O O . TYR B 1 191 ? -4.371 -15.664 13.117 1 73.5 191 TYR B O 1
ATOM 5055 N N . GLY B 1 192 ? -3.209 -13.883 13.094 1 70.19 192 GLY B N 1
ATOM 5056 C CA . GLY B 1 192 ? -2.564 -14.312 11.867 1 70.19 192 GLY B CA 1
ATOM 5057 C C . GLY B 1 192 ? -1.122 -14.734 12.062 1 70.19 192 GLY B C 1
ATOM 5058 O O . GLY B 1 192 ? -0.47 -15.195 11.125 1 70.19 192 GLY B O 1
ATOM 5059 N N . HIS B 1 193 ? -0.802 -14.742 13.336 1 80.25 193 HIS B N 1
ATOM 5060 C CA . HIS B 1 193 ? 0.594 -15.094 13.562 1 80.25 193 HIS B CA 1
ATOM 5061 C C . HIS B 1 193 ? 0.781 -16.609 13.602 1 80.25 193 HIS B C 1
ATOM 5063 O O . HIS B 1 193 ? 0.062 -17.312 14.312 1 80.25 193 HIS B O 1
ATOM 5069 N N . ILE B 1 194 ? 1.603 -17.125 12.742 1 87.12 194 ILE B N 1
ATOM 5070 C CA . ILE B 1 194 ? 1.894 -18.547 12.641 1 87.12 194 ILE B CA 1
ATOM 5071 C C . ILE B 1 194 ? 3.357 -18.797 13 1 87.12 194 ILE B C 1
ATOM 5073 O O . ILE B 1 194 ? 4.219 -17.953 12.742 1 87.12 194 ILE B O 1
ATOM 5077 N N . ASP B 1 195 ? 3.561 -19.891 13.695 1 87.38 195 ASP B N 1
ATOM 5078 C CA . ASP B 1 195 ? 4.934 -20.312 13.953 1 87.38 195 ASP B CA 1
ATOM 5079 C C . ASP B 1 195 ? 5.555 -20.969 12.719 1 87.38 195 ASP B C 1
ATOM 5081 O O . ASP B 1 195 ? 5.691 -22.188 12.672 1 87.38 195 ASP B O 1
ATOM 5085 N N . LEU B 1 196 ? 6.023 -20.156 11.867 1 88.94 196 LEU B N 1
ATOM 5086 C CA . LEU B 1 196 ? 6.52 -20.578 10.562 1 88.94 196 LEU B CA 1
ATOM 5087 C C . LEU B 1 196 ? 7.734 -21.484 10.719 1 88.94 196 LEU B C 1
ATOM 5089 O O . LEU B 1 196 ? 7.836 -22.516 10.039 1 88.94 196 LEU B O 1
ATOM 5093 N N . GLU B 1 197 ? 8.586 -21.141 11.562 1 86.38 197 GLU B N 1
ATOM 5094 C CA . GLU B 1 197 ? 9.82 -21.891 11.734 1 86.38 197 GLU B CA 1
ATOM 5095 C C . GLU B 1 197 ? 9.531 -23.312 12.234 1 86.38 197 GLU B C 1
ATOM 5097 O O . GLU B 1 197 ? 10.078 -24.281 11.711 1 86.38 197 GLU B O 1
ATOM 5102 N N . ARG B 1 198 ? 8.711 -23.438 13.211 1 89.38 198 ARG B N 1
ATOM 5103 C CA . ARG B 1 198 ? 8.359 -24.75 13.75 1 89.38 198 ARG B CA 1
ATOM 5104 C C . ARG B 1 198 ? 7.645 -25.594 12.711 1 89.38 198 ARG B C 1
ATOM 5106 O O . ARG B 1 198 ? 7.891 -26.797 12.609 1 89.38 198 ARG B O 1
ATOM 5113 N N . LEU B 1 199 ? 6.758 -24.969 11.984 1 91 199 LEU B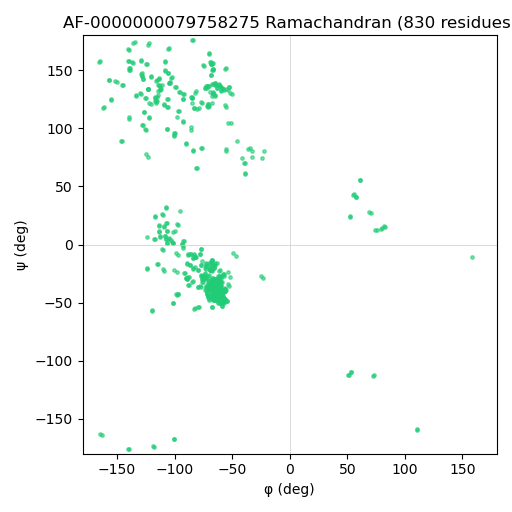 N 1
ATOM 5114 C CA . LEU B 1 199 ? 6.02 -25.672 10.945 1 91 199 LEU B CA 1
ATOM 5115 C C . LEU B 1 199 ? 6.969 -26.188 9.867 1 91 199 LEU B C 1
ATOM 5117 O O . LEU B 1 199 ? 6.895 -27.359 9.484 1 91 199 LEU B O 1
ATOM 5121 N N . MET B 1 200 ? 7.84 -25.359 9.461 1 88.44 200 MET B N 1
ATOM 5122 C CA . MET B 1 200 ? 8.766 -25.719 8.398 1 88.44 200 MET B CA 1
ATOM 5123 C C . MET B 1 200 ? 9.727 -26.812 8.852 1 88.44 200 MET B C 1
ATOM 5125 O O . MET B 1 200 ? 10 -27.766 8.109 1 88.44 200 MET B O 1
ATOM 5129 N N . ARG B 1 201 ? 10.148 -26.781 10.062 1 88.12 201 ARG B N 1
ATOM 5130 C CA . ARG B 1 201 ? 11.094 -27.766 10.602 1 88.12 201 ARG B CA 1
ATOM 5131 C C . ARG B 1 201 ? 10.414 -29.109 10.82 1 88.12 201 ARG B C 1
ATOM 5133 O O . ARG B 1 201 ? 11.086 -30.156 10.875 1 88.12 201 ARG B O 1
ATOM 5140 N N . SER B 1 202 ? 9.156 -29.078 11 1 91.44 202 SER B N 1
ATOM 5141 C CA . SER B 1 202 ? 8.43 -30.312 11.25 1 91.44 202 SER B CA 1
ATOM 5142 C C . SER B 1 202 ? 8.109 -31.047 9.945 1 91.44 202 SER B C 1
ATOM 5144 O O . SER B 1 202 ? 7.699 -32.219 9.953 1 91.44 202 SER B O 1
ATOM 5146 N N . MET B 1 203 ? 8.328 -30.391 8.867 1 90.56 203 MET B N 1
ATOM 5147 C CA . MET B 1 203 ? 8 -30.969 7.562 1 90.56 203 MET B CA 1
ATOM 5148 C C . MET B 1 203 ? 9 -32.062 7.18 1 90.56 203 MET B C 1
ATOM 5150 O O . MET B 1 203 ? 10.203 -31.906 7.402 1 90.56 203 MET B O 1
ATOM 5154 N N . ILE B 1 204 ? 8.539 -33.188 6.691 1 91.38 204 ILE B N 1
ATOM 5155 C CA . ILE B 1 204 ? 9.367 -34.281 6.238 1 91.38 204 ILE B CA 1
ATOM 5156 C C . ILE B 1 204 ? 8.82 -34.844 4.918 1 91.38 204 ILE B C 1
ATOM 5158 O O . ILE B 1 204 ? 7.68 -34.562 4.547 1 91.38 204 ILE B O 1
ATOM 5162 N N . ILE B 1 205 ? 9.633 -35.469 4.18 1 92.12 205 ILE B N 1
ATOM 5163 C CA . ILE B 1 205 ? 9.234 -36.125 2.943 1 92.12 205 ILE B CA 1
ATOM 5164 C C . ILE B 1 205 ? 9.227 -37.656 3.152 1 92.12 205 ILE B C 1
ATOM 5166 O O . ILE B 1 205 ? 10.211 -38.219 3.611 1 92.12 205 ILE B O 1
ATOM 5170 N N . GLU B 1 206 ? 8.188 -38.25 2.879 1 90.88 206 GLU B N 1
ATOM 5171 C CA . GLU B 1 206 ? 7.996 -39.688 3.082 1 90.88 206 GLU B CA 1
ATOM 5172 C C . GLU B 1 206 ? 7.457 -40.344 1.82 1 90.88 206 GLU B C 1
ATOM 5174 O O . GLU B 1 206 ? 6.91 -39.688 0.941 1 90.88 206 GLU B O 1
ATOM 5179 N N . PRO B 1 207 ? 7.688 -41.688 1.785 1 88.81 207 PRO B N 1
ATOM 5180 C CA . PRO B 1 207 ? 7.039 -42.406 0.684 1 88.81 207 PRO B CA 1
ATOM 5181 C C . PRO B 1 207 ? 5.516 -42.281 0.723 1 88.81 207 PRO B C 1
ATOM 5183 O O . PRO B 1 207 ? 4.922 -42.312 1.803 1 88.81 207 PRO B O 1
ATOM 5186 N N . HIS B 1 208 ? 4.988 -42.062 -0.381 1 85.62 208 HIS B N 1
ATOM 5187 C CA . HIS B 1 208 ? 3.533 -42 -0.463 1 85.62 208 HIS B CA 1
ATOM 5188 C C . HIS B 1 208 ? 2.887 -43.312 -0.046 1 85.62 208 HIS B C 1
ATOM 5190 O O . HIS B 1 208 ? 3.326 -44.375 -0.468 1 85.62 208 HIS B O 1
ATOM 5196 N N . PRO B 1 209 ? 1.864 -43.25 0.683 1 77.44 209 PRO B N 1
ATOM 5197 C CA . PRO B 1 209 ? 1.268 -44.469 1.186 1 77.44 209 PRO B CA 1
ATOM 5198 C C . PRO B 1 209 ? 0.564 -45.281 0.094 1 77.44 209 PRO B C 1
ATOM 5200 O O . PRO B 1 209 ? 0.514 -46.531 0.162 1 77.44 209 PRO B O 1
ATOM 5203 N N . SER B 1 210 ? -0 -44.594 -0.836 1 76.19 210 SER B N 1
ATOM 5204 C CA . SER B 1 210 ? -0.856 -45.281 -1.794 1 76.19 210 SER B CA 1
ATOM 5205 C C . SER B 1 210 ? -0.212 -45.344 -3.176 1 76.19 210 SER B C 1
ATOM 5207 O O . SER B 1 210 ? -0.721 -46 -4.078 1 76.19 210 SER B O 1
ATOM 5209 N N . LYS B 1 211 ? 0.651 -44.531 -3.486 1 79.44 211 LYS B N 1
ATOM 5210 C CA . LYS B 1 211 ? 1.27 -44.5 -4.809 1 79.44 211 LYS B CA 1
ATOM 5211 C C . LYS B 1 211 ? 2.717 -44.969 -4.754 1 79.44 211 LYS B C 1
ATOM 5213 O O . LYS B 1 211 ? 3.557 -44.375 -4.094 1 79.44 211 LYS B O 1
ATOM 5218 N N . ASN B 1 212 ? 2.924 -46 -5.516 1 76.56 212 ASN B N 1
ATOM 5219 C CA . ASN B 1 212 ? 4.254 -46.594 -5.531 1 76.56 212 ASN B CA 1
ATOM 5220 C C . ASN B 1 212 ? 5.285 -45.656 -6.141 1 76.56 212 ASN B C 1
ATOM 5222 O O . ASN B 1 212 ? 5 -44.969 -7.117 1 76.56 212 ASN B O 1
ATOM 5226 N N . ASN B 1 213 ? 6.477 -45.406 -5.484 1 81.69 213 ASN B N 1
ATOM 5227 C CA . ASN B 1 213 ? 7.652 -44.688 -5.938 1 81.69 213 ASN B CA 1
ATOM 5228 C C . ASN B 1 213 ? 7.406 -43.156 -5.922 1 81.69 213 ASN B C 1
ATOM 5230 O O . ASN B 1 213 ? 8.031 -42.438 -6.684 1 81.69 213 ASN B O 1
ATOM 5234 N N . GLU B 1 214 ? 6.254 -42.844 -5.234 1 86.12 214 GLU B N 1
ATOM 5235 C CA . GLU B 1 214 ? 6.023 -41.438 -5.09 1 86.12 214 GLU B CA 1
ATOM 5236 C C . GLU B 1 214 ? 6.246 -40.969 -3.646 1 86.12 214 GLU B C 1
ATOM 5238 O O . GLU B 1 214 ? 6.141 -41.781 -2.717 1 86.12 214 GLU B O 1
ATOM 5243 N N . LYS B 1 215 ? 6.656 -39.781 -3.576 1 90.19 215 LYS B N 1
ATOM 5244 C CA . LYS B 1 215 ? 6.879 -39.219 -2.256 1 90.19 215 LYS B CA 1
ATOM 5245 C C . LYS B 1 215 ? 5.805 -38.188 -1.921 1 90.19 215 LYS B C 1
ATOM 5247 O O . LYS B 1 215 ? 5.086 -37.719 -2.809 1 90.19 215 LYS B O 1
ATOM 5252 N N . CYS B 1 216 ? 5.648 -37.969 -0.651 1 89.75 216 CYS B N 1
ATOM 5253 C CA . CYS B 1 216 ? 4.688 -36.969 -0.201 1 89.75 216 CYS B CA 1
ATOM 5254 C C . CYS B 1 216 ? 5.238 -36.188 0.977 1 89.75 216 CYS B C 1
ATOM 5256 O O . CYS B 1 216 ? 6.191 -36.625 1.631 1 89.75 216 CYS B O 1
ATOM 5258 N N . ILE B 1 217 ? 4.652 -35 1.121 1 90.38 217 ILE B N 1
ATOM 5259 C CA . ILE B 1 217 ? 5 -34.156 2.264 1 90.38 217 ILE B CA 1
ATOM 5260 C C . ILE B 1 217 ? 4.211 -34.625 3.492 1 90.38 217 ILE B C 1
ATOM 5262 O O . ILE B 1 217 ? 3.014 -34.906 3.398 1 90.38 217 ILE B O 1
ATOM 5266 N N . ALA B 1 218 ? 4.863 -34.781 4.543 1 91.81 218 ALA B N 1
ATOM 5267 C CA . ALA B 1 218 ? 4.273 -35.125 5.84 1 91.81 218 ALA B CA 1
ATOM 5268 C C . ALA B 1 218 ? 4.895 -34.281 6.953 1 91.81 218 ALA B C 1
ATOM 5270 O O . ALA B 1 218 ? 5.738 -33.406 6.691 1 91.81 218 ALA B O 1
ATOM 5271 N N . PHE B 1 219 ? 4.352 -34.406 8.172 1 92.75 219 PHE B N 1
ATOM 5272 C CA . PHE B 1 219 ? 4.844 -33.656 9.305 1 92.75 219 PHE B CA 1
ATOM 5273 C C . PHE B 1 219 ? 5.152 -34.562 10.492 1 92.75 219 PHE B C 1
ATOM 5275 O O . PHE B 1 219 ? 4.477 -35.562 10.695 1 92.75 219 PHE B O 1
ATOM 5282 N N . ARG B 1 220 ? 6.16 -34.188 11.203 1 92.06 220 ARG B N 1
ATOM 5283 C CA . ARG B 1 220 ? 6.469 -34.906 12.438 1 92.06 220 ARG B CA 1
ATOM 5284 C C . ARG B 1 220 ? 5.379 -34.688 13.484 1 92.06 220 ARG B C 1
ATOM 5286 O O . ARG B 1 220 ? 4.723 -33.656 13.5 1 92.06 220 ARG B O 1
ATOM 5293 N N . GLN B 1 221 ? 5.281 -35.594 14.367 1 90.19 221 GLN B N 1
ATOM 5294 C CA . GLN B 1 221 ? 4.293 -35.5 15.438 1 90.19 221 GLN B CA 1
ATOM 5295 C C . GLN B 1 221 ? 4.516 -34.281 16.312 1 90.19 221 GLN B C 1
ATOM 5297 O O . GLN B 1 221 ? 3.559 -33.688 16.797 1 90.19 221 GLN B O 1
ATOM 5302 N N . SER B 1 222 ? 5.68 -33.906 16.453 1 87.88 222 SER B N 1
ATOM 5303 C CA . SER B 1 222 ? 6.031 -32.75 17.281 1 87.88 222 SER B CA 1
ATOM 5304 C C . SER B 1 222 ? 5.484 -31.453 16.688 1 87.88 222 SER B C 1
ATOM 5306 O O . SER B 1 222 ? 5.434 -30.422 17.359 1 87.88 222 SER B O 1
ATOM 5308 N N . GLY B 1 223 ? 5.117 -31.469 15.414 1 90.38 223 GLY B N 1
ATOM 5309 C CA . GLY B 1 223 ? 4.637 -30.266 14.742 1 90.38 223 GLY B CA 1
ATOM 5310 C C . GLY B 1 223 ? 3.127 -30.125 14.789 1 90.38 223 GLY B C 1
ATOM 5311 O O . GLY B 1 223 ? 2.574 -29.156 14.266 1 90.38 223 GLY B O 1
ATOM 5312 N N . VAL B 1 224 ? 2.434 -31 15.445 1 89.44 224 VAL B N 1
ATOM 5313 C CA . VAL B 1 224 ? 0.975 -31.062 15.406 1 89.44 224 VAL B CA 1
ATOM 5314 C C . VAL B 1 224 ? 0.389 -29.781 15.984 1 89.44 224 VAL B C 1
ATOM 5316 O O . VAL B 1 224 ? -0.554 -29.203 15.422 1 89.44 224 VAL B O 1
ATOM 5319 N N . PHE B 1 225 ? 0.986 -29.234 17.062 1 87.31 225 PHE B N 1
ATOM 5320 C CA . PHE B 1 225 ? 0.46 -28.016 17.688 1 87.31 225 PHE B CA 1
ATOM 5321 C C . PHE B 1 225 ? 0.622 -26.828 16.75 1 87.31 225 PHE B C 1
ATOM 5323 O O . PHE B 1 225 ? -0.249 -25.953 16.703 1 87.31 225 PHE B O 1
ATOM 5330 N N . ALA B 1 226 ? 1.684 -26.797 16.078 1 90.44 226 ALA B N 1
ATOM 5331 C CA . ALA B 1 226 ? 1.903 -25.719 15.109 1 90.44 226 ALA B CA 1
ATOM 5332 C C . ALA B 1 226 ? 0.889 -25.797 13.969 1 90.44 226 ALA B C 1
ATOM 5334 O O . ALA B 1 226 ? 0.41 -24.766 13.492 1 90.44 226 ALA B O 1
ATOM 5335 N N . ILE B 1 227 ? 0.577 -26.938 13.586 1 91.19 227 ILE B N 1
ATOM 5336 C CA . ILE B 1 227 ? -0.393 -27.141 12.516 1 91.19 227 ILE B CA 1
ATOM 5337 C C . ILE B 1 227 ? -1.781 -26.719 12.984 1 91.19 227 ILE B C 1
ATOM 5339 O O . ILE B 1 227 ? -2.523 -26.062 12.25 1 91.19 227 ILE B O 1
ATOM 5343 N N . GLU B 1 228 ? -2.096 -27.094 14.188 1 87.75 228 GLU B N 1
ATOM 5344 C CA . GLU B 1 228 ? -3.373 -26.672 14.758 1 87.75 228 GLU B CA 1
ATOM 5345 C C . GLU B 1 228 ? -3.5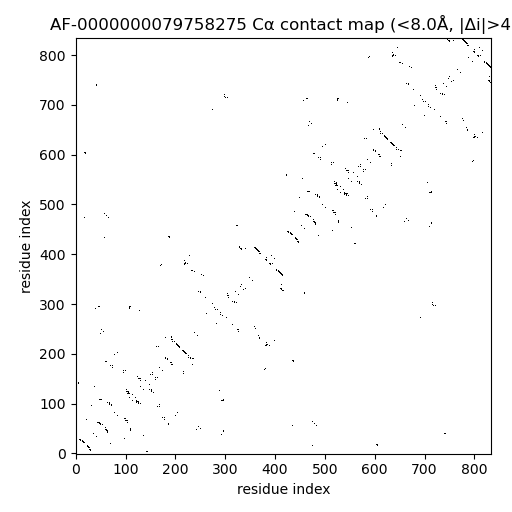 -25.156 14.789 1 87.75 228 GLU B C 1
ATOM 5347 O O . GLU B 1 228 ? -4.527 -24.609 14.391 1 87.75 228 GLU B O 1
ATOM 5352 N N . ASN B 1 229 ? -2.463 -24.562 15.266 1 88.5 229 ASN B N 1
ATOM 5353 C CA . ASN B 1 229 ? -2.438 -23.109 15.32 1 88.5 229 ASN B CA 1
ATOM 5354 C C . ASN B 1 229 ? -2.607 -22.5 13.93 1 88.5 229 ASN B C 1
ATOM 5356 O O . ASN B 1 229 ? -3.338 -21.516 13.758 1 88.5 229 ASN B O 1
ATOM 5360 N N . TYR B 1 230 ? -1.939 -23.078 13.016 1 91.12 230 TYR B N 1
ATOM 5361 C CA . TYR B 1 230 ? -2.023 -22.625 11.625 1 91.12 230 TYR B CA 1
ATOM 5362 C C . TYR B 1 230 ? -3.457 -22.703 11.117 1 91.12 230 TYR B C 1
ATOM 5364 O O . TYR B 1 230 ? -3.973 -21.734 10.547 1 91.12 230 TYR B O 1
ATOM 5372 N N . LEU B 1 231 ? -4.07 -23.766 11.297 1 88.31 231 LEU B N 1
ATOM 5373 C CA . LEU B 1 231 ? -5.41 -24 10.773 1 88.31 231 LEU B CA 1
ATOM 5374 C C . LEU B 1 231 ? -6.422 -23.078 11.445 1 88.31 231 LEU B C 1
ATOM 5376 O O . LEU B 1 231 ? -7.336 -22.562 10.789 1 88.31 231 LEU B O 1
ATOM 5380 N N . ILE B 1 232 ? -6.262 -22.875 12.703 1 87 232 ILE B N 1
ATOM 5381 C CA . ILE B 1 232 ? -7.152 -21.984 13.445 1 87 232 ILE B CA 1
ATOM 5382 C C . ILE B 1 232 ? -6.969 -20.547 12.969 1 87 232 ILE B C 1
ATOM 5384 O O . ILE B 1 232 ? -7.945 -19.828 12.75 1 87 232 ILE B O 1
ATOM 5388 N N . ASN B 1 233 ? -5.719 -20.156 12.836 1 89.19 233 ASN B N 1
ATOM 5389 C CA . ASN B 1 233 ? -5.43 -18.812 12.359 1 89.19 233 ASN B CA 1
ATOM 5390 C C . ASN B 1 233 ? -5.965 -18.594 10.945 1 89.19 233 ASN B C 1
ATOM 5392 O O . ASN B 1 233 ? -6.477 -17.516 10.633 1 89.19 233 ASN B O 1
ATOM 5396 N N . ARG B 1 234 ? -5.805 -19.594 10.156 1 89.38 234 ARG B N 1
ATOM 5397 C CA . ARG B 1 234 ? -6.355 -19.531 8.805 1 89.38 234 ARG B CA 1
ATOM 5398 C C . ARG B 1 234 ? -7.863 -19.312 8.836 1 89.38 234 ARG B C 1
ATOM 5400 O O . ARG B 1 234 ? -8.398 -18.484 8.117 1 89.38 234 ARG B O 1
ATOM 5407 N N . TYR B 1 235 ? -8.492 -20.031 9.664 1 87.12 235 TYR B N 1
ATOM 5408 C CA . TYR B 1 235 ? -9.938 -19.938 9.812 1 87.12 235 TYR B CA 1
ATOM 5409 C C . TYR B 1 235 ? -10.336 -18.531 10.25 1 87.12 235 TYR B C 1
ATOM 5411 O O . TYR B 1 235 ? -11.266 -17.938 9.703 1 87.12 235 TYR B O 1
ATOM 5419 N N . HIS B 1 236 ? -9.648 -18 11.188 1 88.5 236 HIS B N 1
ATOM 5420 C CA . HIS B 1 236 ? -9.953 -16.672 11.703 1 88.5 236 HIS B CA 1
ATOM 5421 C C . HIS B 1 236 ? -9.695 -15.602 10.641 1 88.5 236 HIS B C 1
ATOM 5423 O O . HIS B 1 236 ? -10.484 -14.672 10.484 1 88.5 236 HIS B O 1
ATOM 5429 N N . MET B 1 237 ? -8.602 -15.742 9.969 1 92.19 237 MET B N 1
ATOM 5430 C CA . MET B 1 237 ? -8.273 -14.773 8.922 1 92.19 237 MET B CA 1
ATOM 5431 C C . MET B 1 237 ? -9.352 -14.766 7.84 1 92.19 237 MET B C 1
ATOM 5433 O O . MET B 1 237 ? -9.719 -13.703 7.332 1 92.19 237 MET B O 1
ATOM 5437 N N . PHE B 1 238 ? -9.859 -15.859 7.488 1 89.56 238 PHE B N 1
ATOM 5438 C CA . PHE B 1 238 ? -10.883 -15.945 6.449 1 89.56 238 PHE B CA 1
ATOM 5439 C C . PHE B 1 238 ? -12.133 -15.172 6.855 1 89.56 238 PHE B C 1
ATOM 5441 O O . PHE B 1 238 ? -12.641 -14.352 6.09 1 89.56 238 PHE B O 1
ATOM 5448 N N . TRP B 1 239 ? -12.547 -15.305 8.062 1 87.94 239 TRP B N 1
ATOM 5449 C CA . TRP B 1 239 ? -13.82 -14.727 8.461 1 87.94 239 TRP B CA 1
ATOM 5450 C C . TRP B 1 239 ? -13.648 -13.281 8.922 1 87.94 239 TRP B C 1
ATOM 5452 O O . TRP B 1 239 ? -14.547 -12.461 8.75 1 87.94 239 TRP B O 1
ATOM 5462 N N . GLN B 1 240 ? -12.5 -12.977 9.414 1 90.12 240 GLN B N 1
ATOM 5463 C CA . GLN B 1 240 ? -12.312 -11.641 9.969 1 90.12 240 GLN B CA 1
ATOM 5464 C C . GLN B 1 240 ? -11.82 -10.664 8.906 1 90.12 240 GLN B C 1
ATOM 5466 O O . GLN B 1 240 ? -12.094 -9.469 8.984 1 90.12 240 GLN B O 1
ATOM 5471 N N . VAL B 1 241 ? -11.094 -11.219 7.926 1 92.94 241 VAL B N 1
ATOM 5472 C CA . VAL B 1 241 ? -10.461 -10.312 6.973 1 92.94 241 VAL B CA 1
ATOM 5473 C C . VAL B 1 241 ? -10.984 -10.594 5.566 1 92.94 241 VAL B C 1
ATOM 5475 O O . VAL B 1 241 ? -11.664 -9.758 4.973 1 92.94 241 VAL B O 1
ATOM 5478 N N . TYR B 1 242 ? -10.867 -11.797 5.078 1 91.5 242 TYR B N 1
ATOM 5479 C CA . TYR B 1 242 ? -11.102 -12.109 3.67 1 91.5 242 TYR B CA 1
ATOM 5480 C C . TYR B 1 242 ? -12.586 -12.055 3.338 1 91.5 242 TYR B C 1
ATOM 5482 O O . TYR B 1 242 ? -12.977 -11.578 2.268 1 91.5 242 TYR B O 1
ATOM 5490 N N . TYR B 1 243 ? -13.422 -12.484 4.285 1 91.44 243 TYR B N 1
ATOM 5491 C CA . TYR B 1 243 ? -14.859 -12.508 4.035 1 91.44 243 TYR B CA 1
ATOM 5492 C C . TYR B 1 243 ? -15.578 -11.438 4.852 1 91.44 243 TYR B C 1
ATOM 5494 O O . TYR B 1 243 ? -16.781 -11.523 5.082 1 91.44 243 TYR B O 1
ATOM 5502 N N . HIS B 1 244 ? -14.797 -10.477 5.367 1 93.19 244 HIS B N 1
ATOM 5503 C CA . HIS B 1 244 ? -15.43 -9.375 6.078 1 93.19 244 HIS B CA 1
ATOM 5504 C C . HIS B 1 244 ? -16.531 -8.742 5.242 1 93.19 244 HIS B C 1
ATOM 5506 O O . HIS B 1 244 ? -16.328 -8.422 4.07 1 93.19 244 HIS B O 1
ATOM 5512 N N . PRO B 1 245 ? -17.703 -8.562 5.793 1 94.31 245 PRO B N 1
ATOM 5513 C CA . PRO B 1 245 ? -18.859 -8.117 5.008 1 94.31 245 PRO B CA 1
ATOM 5514 C C . PRO B 1 245 ? -18.625 -6.781 4.312 1 94.31 245 PRO B C 1
ATOM 5516 O O . PRO B 1 245 ? -19.031 -6.598 3.162 1 94.31 245 PRO B O 1
ATOM 5519 N N . LYS B 1 246 ? -17.984 -5.859 4.977 1 95.5 246 LYS B N 1
ATOM 5520 C CA . LYS B 1 246 ? -17.75 -4.551 4.379 1 95.5 246 LYS B CA 1
ATOM 5521 C C . LYS B 1 246 ? -16.781 -4.652 3.207 1 95.5 246 LYS B C 1
ATOM 5523 O O . LYS B 1 246 ? -16.875 -3.889 2.244 1 95.5 246 LYS B O 1
ATOM 5528 N N . VAL B 1 247 ? -15.797 -5.551 3.309 1 94.38 247 VAL B N 1
ATOM 5529 C CA . VAL B 1 247 ? -14.867 -5.781 2.209 1 94.38 247 VAL B CA 1
ATOM 5530 C C . VAL B 1 247 ? -15.617 -6.363 1.012 1 94.38 247 VAL B C 1
ATOM 5532 O O . VAL B 1 247 ? -15.398 -5.941 -0.127 1 94.38 247 VAL B O 1
ATOM 5535 N N . ARG B 1 248 ? -16.516 -7.309 1.298 1 94 248 ARG B N 1
ATOM 5536 C CA . ARG B 1 248 ? -17.328 -7.91 0.242 1 94 248 ARG B CA 1
ATOM 5537 C C . ARG B 1 248 ? -18.219 -6.871 -0.422 1 94 248 ARG B C 1
ATOM 5539 O O . ARG B 1 248 ? -18.375 -6.863 -1.645 1 94 248 ARG B O 1
ATOM 5546 N N . ALA B 1 249 ? -18.781 -6.012 0.402 1 95.56 249 ALA B N 1
ATOM 5547 C CA . ALA B 1 249 ? -19.641 -4.945 -0.121 1 95.56 249 ALA B CA 1
ATOM 5548 C C . ALA B 1 249 ? -18.844 -4.023 -1.047 1 95.56 249 ALA B C 1
ATOM 5550 O O . ALA B 1 249 ? -19.344 -3.637 -2.111 1 95.56 249 ALA B O 1
ATOM 5551 N N . TYR B 1 250 ? -17.672 -3.689 -0.645 1 94.94 250 TYR B N 1
ATOM 5552 C CA . TYR B 1 250 ? -16.828 -2.816 -1.445 1 94.94 250 TYR B CA 1
ATOM 5553 C C . TYR B 1 250 ? -16.438 -3.486 -2.76 1 94.94 250 TYR B C 1
ATOM 5555 O O . TYR B 1 250 ? -16.438 -2.842 -3.811 1 94.94 250 TYR B O 1
ATOM 5563 N N . SER B 1 251 ? -16.109 -4.758 -2.695 1 93.75 251 SER B N 1
ATOM 5564 C CA . SER B 1 251 ? -15.789 -5.523 -3.895 1 93.75 251 SER B CA 1
ATOM 5565 C C . SER B 1 251 ? -16.969 -5.559 -4.867 1 93.75 251 SER B C 1
ATOM 5567 O O . SER B 1 251 ? -16.766 -5.539 -6.082 1 93.75 251 SER B O 1
ATOM 5569 N N . THR B 1 252 ? -18.125 -5.621 -4.293 1 94.5 252 THR B N 1
ATOM 5570 C CA . THR B 1 252 ? -19.328 -5.621 -5.109 1 94.5 252 THR B CA 1
ATOM 5571 C C . THR B 1 252 ? -19.453 -4.324 -5.902 1 94.5 252 THR B C 1
ATOM 5573 O O . THR B 1 252 ? -19.875 -4.336 -7.059 1 94.5 252 THR B O 1
ATOM 5576 N N . ILE B 1 253 ? -19.125 -3.201 -5.293 1 96.44 253 ILE B N 1
ATOM 5577 C CA . ILE B 1 253 ? -19.172 -1.915 -5.977 1 96.44 253 ILE B CA 1
ATOM 5578 C C . ILE B 1 253 ? -18.281 -1.954 -7.215 1 96.44 253 ILE B C 1
ATOM 5580 O O . ILE B 1 253 ? -18.703 -1.55 -8.305 1 96.44 253 ILE B O 1
ATOM 5584 N N . LEU B 1 254 ? -17.062 -2.461 -7.055 1 95.44 254 LEU B N 1
ATOM 5585 C CA . LEU B 1 254 ? -16.125 -2.568 -8.164 1 95.44 254 LEU B CA 1
ATOM 5586 C C . LEU B 1 254 ? -16.703 -3.459 -9.266 1 95.44 254 LEU B C 1
ATOM 5588 O O . LEU B 1 254 ? -16.594 -3.127 -10.453 1 95.44 254 LEU B O 1
ATOM 5592 N N . GLU B 1 255 ? -17.266 -4.582 -8.875 1 95 255 GLU B N 1
ATOM 5593 C CA . GLU B 1 255 ? -17.859 -5.504 -9.836 1 95 255 GLU B CA 1
ATOM 5594 C C . GLU B 1 255 ? -18.969 -4.82 -10.641 1 95 255 GLU B C 1
ATOM 5596 O O . GLU B 1 255 ? -19.062 -5.012 -11.852 1 95 255 GLU B O 1
ATOM 5601 N N . LYS B 1 256 ? -19.781 -4.062 -9.945 1 96.69 256 LYS B N 1
ATOM 5602 C CA . LYS B 1 256 ? -20.891 -3.383 -10.602 1 96.69 256 LYS B CA 1
ATOM 5603 C C . LYS B 1 256 ? -20.406 -2.281 -11.531 1 96.69 256 LYS B C 1
ATOM 5605 O O . LYS B 1 256 ? -21.016 -2.018 -12.57 1 96.69 256 LYS B O 1
ATOM 5610 N N . ILE B 1 257 ? -19.281 -1.619 -11.18 1 97.31 257 ILE B N 1
ATOM 5611 C CA . ILE B 1 257 ? -18.672 -0.636 -12.07 1 97.31 257 ILE B CA 1
ATOM 5612 C C . ILE B 1 257 ? -18.281 -1.303 -13.391 1 97.31 257 ILE B C 1
ATOM 5614 O O . ILE B 1 257 ? -18.641 -0.819 -14.461 1 97.31 257 ILE B O 1
ATOM 5618 N N . CYS B 1 258 ? -17.562 -2.443 -13.32 1 96 258 CYS B N 1
ATOM 5619 C CA . CYS B 1 258 ? -17.109 -3.158 -14.508 1 96 258 CYS B CA 1
ATOM 5620 C C . CYS B 1 258 ? -18.297 -3.654 -15.328 1 96 258 CYS B C 1
ATOM 5622 O O . CYS B 1 258 ? -18.312 -3.529 -16.547 1 96 258 CYS B O 1
ATOM 5624 N N . LYS B 1 259 ? -19.281 -4.172 -14.625 1 95.81 259 LYS B N 1
ATOM 5625 C CA . LYS B 1 259 ? -20.484 -4.672 -15.305 1 95.81 259 LYS B CA 1
ATOM 5626 C C . LYS B 1 259 ? -21.203 -3.553 -16.047 1 95.81 259 LYS B C 1
ATOM 5628 O O . LYS B 1 259 ? -21.594 -3.725 -17.203 1 95.81 259 LYS B O 1
ATOM 5633 N N . ARG B 1 260 ? -21.391 -2.426 -15.359 1 97.44 260 ARG B N 1
ATOM 5634 C CA . ARG B 1 260 ? -22.078 -1.299 -15.977 1 97.44 260 ARG B CA 1
ATOM 5635 C C . ARG B 1 260 ? -21.297 -0.774 -17.172 1 97.44 260 ARG B C 1
ATOM 5637 O O . ARG B 1 260 ? -21.875 -0.477 -18.219 1 97.44 260 ARG B O 1
ATOM 5644 N N . LEU B 1 261 ? -20 -0.663 -17.031 1 97.19 261 LEU B N 1
ATOM 5645 C CA . LEU B 1 261 ? -19.172 -0.189 -18.125 1 97.19 261 LEU B CA 1
ATOM 5646 C C . LEU B 1 261 ? -19.266 -1.133 -19.328 1 97.19 261 LEU B C 1
ATOM 5648 O O . LEU B 1 261 ? -19.375 -0.685 -20.469 1 97.19 261 LEU B O 1
ATOM 5652 N N . CYS B 1 262 ? -19.234 -2.447 -19.094 1 95.81 262 CYS B N 1
ATOM 5653 C CA . CYS B 1 262 ? -19.391 -3.432 -20.156 1 95.81 262 CYS B CA 1
ATOM 5654 C C . CYS B 1 262 ? -20.719 -3.254 -20.875 1 95.81 262 CYS B C 1
ATOM 5656 O O . CYS B 1 262 ? -20.766 -3.25 -22.109 1 95.81 262 CYS B O 1
ATOM 5658 N N . ASP B 1 263 ? -21.766 -3.064 -20.062 1 96.56 263 ASP B N 1
ATOM 5659 C CA . ASP B 1 263 ? -23.094 -2.871 -20.641 1 96.56 263 ASP B CA 1
ATOM 5660 C C . ASP B 1 263 ? -23.141 -1.603 -21.484 1 96.56 263 ASP B C 1
ATOM 5662 O O . ASP B 1 263 ? -23.734 -1.598 -22.578 1 96.56 263 ASP B O 1
ATOM 5666 N N . LEU B 1 264 ? -22.547 -0.578 -21 1 97.38 264 LEU B N 1
ATOM 5667 C CA . LEU B 1 264 ? -22.531 0.689 -21.719 1 97.38 264 LEU B CA 1
ATOM 5668 C C . LEU B 1 264 ? -21.734 0.569 -23.016 1 97.38 264 LEU B C 1
ATOM 5670 O O . LEU B 1 264 ? -22.141 1.088 -24.062 1 97.38 264 LEU B O 1
ATOM 5674 N N . LEU B 1 265 ? -20.609 -0.109 -22.922 1 96.12 265 LEU B N 1
ATOM 5675 C CA . LEU B 1 265 ? -19.766 -0.269 -24.094 1 96.12 265 LEU B CA 1
ATOM 5676 C C . LEU B 1 265 ? -20.453 -1.097 -25.172 1 96.12 265 LEU B C 1
ATOM 5678 O O . LEU B 1 265 ? -20.266 -0.859 -26.375 1 96.12 265 LEU B O 1
ATOM 5682 N N . GLN B 1 266 ? -21.25 -2.008 -24.797 1 95 266 GLN B N 1
ATOM 5683 C CA . GLN B 1 266 ? -22.047 -2.801 -25.734 1 95 266 GLN B CA 1
ATOM 5684 C C . GLN B 1 266 ? -23.125 -1.955 -26.391 1 95 266 GLN B C 1
ATOM 5686 O O . GLN B 1 266 ? -23.609 -2.287 -27.469 1 95 266 GLN B O 1
ATOM 5691 N N . ASN B 1 267 ? -23.484 -0.814 -25.734 1 94.88 267 ASN B N 1
ATOM 5692 C CA . ASN B 1 267 ? -24.516 0.09 -26.25 1 94.88 267 ASN B CA 1
ATOM 5693 C C . ASN B 1 267 ? -23.891 1.379 -26.797 1 94.88 267 ASN B C 1
ATOM 5695 O O . ASN B 1 267 ? -24.422 2.469 -26.562 1 94.88 267 ASN B O 1
ATOM 5699 N N . ASN B 1 268 ? -22.688 1.333 -27.328 1 93 268 ASN B N 1
ATOM 5700 C CA . ASN B 1 268 ? -22 2.377 -28.078 1 93 268 ASN B CA 1
ATOM 5701 C C . ASN B 1 268 ? -21.594 3.541 -27.188 1 93 268 ASN B C 1
ATOM 5703 O O . ASN B 1 268 ? -21.734 4.703 -27.562 1 93 268 ASN B O 1
ATOM 5707 N N . TYR B 1 269 ? -21.391 3.236 -25.922 1 93.69 269 TYR B N 1
ATOM 5708 C CA . TYR B 1 269 ? -20.75 4.227 -25.062 1 93.69 269 TYR B CA 1
ATOM 5709 C C . TYR B 1 269 ? -19.438 4.707 -25.672 1 93.69 269 TYR B C 1
ATOM 5711 O O . TYR B 1 269 ? -18.688 3.914 -26.234 1 93.69 269 TYR B O 1
ATOM 5719 N N . PRO B 1 270 ? -19.219 6.039 -25.641 1 94.31 270 PRO B N 1
ATOM 5720 C CA . PRO B 1 270 ? -18 6.562 -26.25 1 94.31 270 PRO B CA 1
ATOM 5721 C C . PRO B 1 270 ? -16.734 5.953 -25.656 1 94.31 270 PRO B C 1
ATOM 5723 O O . PRO B 1 270 ? -16.609 5.863 -24.422 1 94.31 270 PRO B O 1
ATOM 5726 N N . VAL B 1 271 ? -15.859 5.559 -26.562 1 95.69 271 VAL B N 1
ATOM 5727 C CA . VAL B 1 271 ? -14.594 4.977 -26.141 1 95.69 271 VAL B CA 1
ATOM 5728 C C . VAL B 1 271 ? -13.461 5.977 -26.375 1 95.69 271 VAL B C 1
ATOM 5730 O O . VAL B 1 271 ? -12.977 6.125 -27.5 1 95.69 271 VAL B O 1
ATOM 5733 N N . ASP B 1 272 ? -13.07 6.656 -25.312 1 94.56 272 ASP B N 1
ATOM 5734 C CA . ASP B 1 272 ? -11.93 7.551 -25.453 1 94.56 272 ASP B CA 1
ATOM 5735 C C . ASP B 1 272 ? -10.617 6.789 -25.266 1 94.56 272 ASP B C 1
ATOM 5737 O O . ASP B 1 272 ? -10.617 5.582 -25.016 1 94.56 272 ASP B O 1
ATOM 5741 N N . PRO B 1 273 ? -9.445 7.438 -25.438 1 94.25 273 PRO B N 1
ATOM 5742 C CA . PRO B 1 273 ? -8.164 6.73 -25.422 1 94.25 273 PRO B CA 1
ATOM 5743 C C . PRO B 1 273 ? -7.902 5.992 -24.125 1 94.25 273 PRO B C 1
ATOM 5745 O O . PRO B 1 273 ? -7.254 4.941 -24.125 1 94.25 273 PRO B O 1
ATOM 5748 N N . TYR B 1 274 ? -8.367 6.496 -23.078 1 96.19 274 TYR B N 1
ATOM 5749 C CA . TYR B 1 274 ? -8.086 5.844 -21.797 1 96.19 274 TYR B CA 1
ATOM 5750 C C . TYR B 1 274 ? -8.961 4.613 -21.609 1 96.19 274 TYR B C 1
ATOM 5752 O O . TYR B 1 274 ? -8.508 3.598 -21.078 1 96.19 274 TYR B O 1
ATOM 5760 N N . ILE B 1 275 ? -10.234 4.648 -22.062 1 96.94 275 ILE B N 1
ATOM 5761 C CA . ILE B 1 275 ? -11.18 3.543 -21.953 1 96.94 275 ILE B CA 1
ATOM 5762 C C . ILE B 1 275 ? -10.805 2.434 -22.922 1 96.94 275 ILE B C 1
ATOM 5764 O O . ILE B 1 275 ? -11.18 1.275 -22.734 1 96.94 275 ILE B O 1
ATOM 5768 N N . GLN B 1 276 ? -10.031 2.77 -23.953 1 96.31 276 GLN B N 1
ATOM 5769 C CA . GLN B 1 276 ? -9.719 1.884 -25.062 1 96.31 276 GLN B CA 1
ATOM 5770 C C . GLN B 1 276 ? -9.086 0.583 -24.578 1 96.31 276 GLN B C 1
ATOM 5772 O O . GLN B 1 276 ? -9.398 -0.494 -25.094 1 96.31 276 GLN B O 1
ATOM 5777 N N . SER B 1 277 ? -8.234 0.668 -23.609 1 95.31 277 SER B N 1
ATOM 5778 C CA . SER B 1 277 ? -7.57 -0.53 -23.109 1 95.31 277 SER B CA 1
ATOM 5779 C C . SER B 1 277 ? -8.57 -1.5 -22.484 1 95.31 277 SER B C 1
ATOM 5781 O O . SER B 1 277 ? -8.477 -2.713 -22.688 1 95.31 277 SER B O 1
ATOM 5783 N N . PHE B 1 278 ? -9.508 -0.979 -21.75 1 96.19 278 PHE B N 1
ATOM 5784 C CA . PHE B 1 278 ? -10.547 -1.812 -21.156 1 96.19 278 PHE B CA 1
ATOM 5785 C C . PHE B 1 278 ? -11.43 -2.43 -22.234 1 96.19 278 PHE B C 1
ATOM 5787 O O . PHE B 1 278 ? -11.758 -3.615 -22.172 1 96.19 278 PHE B O 1
ATOM 5794 N N . TYR B 1 279 ? -11.758 -1.623 -23.172 1 96.62 279 TYR B N 1
ATOM 5795 C CA . TYR B 1 279 ? -12.562 -2.072 -24.297 1 96.62 279 TYR B CA 1
ATOM 5796 C C . TYR B 1 279 ? -11.883 -3.217 -25.031 1 96.62 279 TYR B C 1
ATOM 5798 O O . TYR B 1 279 ? -12.523 -4.219 -25.359 1 96.62 279 TYR B O 1
ATOM 5806 N N . ASN B 1 280 ? -10.57 -3.037 -25.281 1 95.5 280 ASN B N 1
ATOM 5807 C CA . ASN B 1 280 ? -9.797 -4.066 -25.969 1 95.5 280 ASN B CA 1
ATOM 5808 C C . ASN B 1 280 ? -9.773 -5.371 -25.172 1 95.5 280 ASN B C 1
ATOM 5810 O O . ASN B 1 280 ? -9.898 -6.453 -25.75 1 95.5 280 ASN B O 1
ATOM 5814 N N . PHE B 1 281 ? -9.641 -5.285 -23.906 1 94.06 281 PHE B N 1
ATOM 5815 C CA . PHE B 1 281 ? -9.586 -6.453 -23.031 1 94.06 281 PHE B CA 1
ATOM 5816 C C . PHE B 1 281 ? -10.914 -7.195 -23.031 1 94.06 281 PHE B C 1
ATOM 5818 O O . PHE B 1 281 ? -10.945 -8.414 -23.219 1 94.06 281 PHE B O 1
ATOM 5825 N N . VAL B 1 282 ? -11.984 -6.434 -22.875 1 92.94 282 VAL B N 1
ATOM 5826 C CA . VAL B 1 282 ? -13.312 -7.031 -22.766 1 92.94 282 VAL B CA 1
ATOM 5827 C C . VAL B 1 282 ? -13.664 -7.746 -24.078 1 92.94 282 VAL B C 1
ATOM 5829 O O . VAL B 1 282 ? -14.32 -8.789 -24.062 1 92.94 282 VAL B O 1
ATOM 5832 N N . ASN B 1 283 ? -13.172 -7.203 -25.172 1 92.75 283 ASN B N 1
ATOM 5833 C CA . ASN B 1 283 ? -13.508 -7.758 -26.484 1 92.75 283 ASN B CA 1
ATOM 5834 C C . ASN B 1 283 ? -12.602 -8.93 -26.844 1 92.75 283 ASN B C 1
ATOM 5836 O O . ASN B 1 283 ? -12.922 -9.711 -27.734 1 92.75 283 ASN B O 1
ATOM 5840 N N . ASN B 1 284 ? -11.461 -8.992 -26.219 1 91.62 284 ASN B N 1
ATOM 5841 C CA . ASN B 1 284 ? -10.516 -10.078 -26.453 1 91.62 284 ASN B CA 1
ATOM 5842 C C . ASN B 1 284 ? -9.758 -10.445 -25.172 1 91.62 284 ASN B C 1
ATOM 5844 O O . ASN B 1 284 ? -8.562 -10.164 -25.062 1 91.62 284 ASN B O 1
ATOM 5848 N N . GLN B 1 285 ? -10.289 -11.305 -24.438 1 86.31 285 GLN B N 1
ATOM 5849 C CA . GLN B 1 285 ? -9.75 -11.664 -23.125 1 86.31 285 GLN B CA 1
ATOM 5850 C C . GLN B 1 285 ? -8.633 -12.688 -23.266 1 86.31 285 GLN B C 1
ATOM 5852 O O . GLN B 1 285 ? -7.879 -12.914 -22.312 1 86.31 285 GLN B O 1
ATOM 5857 N N . THR B 1 286 ? -8.445 -13.227 -24.453 1 87.62 286 THR B N 1
ATOM 5858 C CA . THR B 1 286 ? -7.461 -14.289 -24.641 1 87.62 286 THR B CA 1
ATOM 5859 C C . THR B 1 286 ? -6.094 -13.711 -24.984 1 87.62 286 THR B C 1
ATOM 5861 O O . THR B 1 286 ? -5.078 -14.406 -24.906 1 87.62 286 THR B O 1
ATOM 5864 N N . ASP B 1 287 ? -6.145 -12.445 -25.359 1 92.69 287 ASP B N 1
ATOM 5865 C CA . ASP B 1 287 ? -4.883 -11.789 -25.688 1 92.69 287 ASP B CA 1
ATOM 5866 C C . ASP B 1 287 ? -4.121 -11.422 -24.406 1 92.69 287 ASP B C 1
ATOM 5868 O O . ASP B 1 287 ? -4.598 -10.633 -23.594 1 92.69 287 ASP B O 1
ATOM 5872 N N . LEU B 1 288 ? -2.912 -11.945 -24.328 1 93.5 288 LEU B N 1
ATOM 5873 C CA . LEU B 1 288 ? -2.121 -11.812 -23.109 1 93.5 288 LEU B CA 1
ATOM 5874 C C . LEU B 1 288 ? -1.744 -10.352 -22.859 1 93.5 288 LEU B C 1
ATOM 5876 O O . LEU B 1 288 ? -1.764 -9.891 -21.719 1 93.5 288 LEU B O 1
ATOM 5880 N N . ASP B 1 289 ? -1.36 -9.633 -23.922 1 94 289 ASP B N 1
ATOM 5881 C CA . ASP B 1 289 ? -0.959 -8.234 -23.766 1 94 289 ASP B CA 1
ATOM 5882 C C . ASP B 1 289 ? -2.123 -7.375 -23.281 1 94 289 ASP B C 1
ATOM 5884 O O . ASP B 1 289 ? -1.932 -6.465 -22.469 1 94 289 ASP B O 1
ATOM 5888 N N . LYS B 1 290 ? -3.297 -7.629 -23.844 1 94.69 290 LYS B N 1
ATOM 5889 C CA . LYS B 1 290 ? -4.484 -6.902 -23.406 1 94.69 290 LYS B CA 1
ATOM 5890 C C . LYS B 1 290 ? -4.824 -7.219 -21.953 1 94.69 290 LYS B C 1
ATOM 5892 O O . LYS B 1 290 ? -5.246 -6.34 -21.203 1 94.69 290 LYS B O 1
ATOM 5897 N N . TYR B 1 291 ? -4.645 -8.484 -21.547 1 94.06 291 TYR B N 1
ATOM 5898 C CA . TYR B 1 291 ? -4.859 -8.906 -20.172 1 94.06 291 TYR B CA 1
ATOM 5899 C C . TYR B 1 291 ? -3.887 -8.203 -19.234 1 94.06 291 TYR B C 1
ATOM 5901 O O . TYR B 1 291 ? -4.289 -7.676 -18.188 1 94.06 291 TYR B O 1
ATOM 5909 N N . LEU B 1 292 ? -2.623 -8.117 -19.609 1 94.81 292 LEU B N 1
ATOM 5910 C CA . LEU B 1 292 ? -1.562 -7.559 -18.781 1 94.81 292 LEU B CA 1
ATOM 5911 C C . LEU B 1 292 ? -1.684 -6.039 -18.688 1 94.81 292 LEU B C 1
ATOM 5913 O O . LEU B 1 292 ? -1.106 -5.422 -17.797 1 94.81 292 LEU B O 1
ATOM 5917 N N . ALA B 1 293 ? -2.451 -5.438 -19.562 1 94.81 293 ALA B N 1
ATOM 5918 C CA . ALA B 1 293 ? -2.611 -3.984 -19.578 1 94.81 293 ALA B CA 1
ATOM 5919 C C . ALA B 1 293 ? -3.549 -3.52 -18.469 1 94.81 293 ALA B C 1
ATOM 5921 O O . ALA B 1 293 ? -3.588 -2.332 -18.141 1 94.81 293 ALA B O 1
ATOM 5922 N N . ILE B 1 294 ? -4.305 -4.457 -17.953 1 95.19 294 ILE B N 1
ATOM 5923 C CA . ILE B 1 294 ? -5.297 -4.102 -16.938 1 95.19 294 ILE B CA 1
ATOM 5924 C C . ILE B 1 294 ? -4.762 -4.438 -15.555 1 95.19 294 ILE B C 1
ATOM 5926 O O . ILE B 1 294 ? -4.887 -5.578 -15.094 1 95.19 294 ILE B O 1
ATOM 5930 N N . ASP B 1 295 ? -4.176 -3.52 -14.883 1 96 295 ASP B N 1
ATOM 5931 C CA . ASP B 1 295 ? -3.758 -3.654 -13.492 1 96 295 ASP B CA 1
ATOM 5932 C C . ASP B 1 295 ? -4.465 -2.631 -12.609 1 96 295 ASP B C 1
ATOM 5934 O O . ASP B 1 295 ? -5.395 -1.952 -13.047 1 96 295 ASP B O 1
ATOM 5938 N N . ASP B 1 296 ? -4.113 -2.527 -11.352 1 96.56 296 ASP B N 1
ATOM 5939 C CA . ASP B 1 296 ? -4.816 -1.643 -10.43 1 96.56 296 ASP B CA 1
ATOM 5940 C C . ASP B 1 296 ? -4.59 -0.177 -10.797 1 96.56 296 ASP B C 1
ATOM 5942 O O . ASP B 1 296 ? -5.477 0.66 -10.602 1 96.56 296 ASP B O 1
ATOM 5946 N N . TYR B 1 297 ? -3.346 0.161 -11.305 1 96.56 297 TYR B N 1
ATOM 5947 C CA . TYR B 1 297 ? -3.088 1.525 -11.75 1 96.56 297 TYR B CA 1
ATOM 5948 C C . TYR B 1 297 ? -4.098 1.953 -12.812 1 96.56 297 TYR B C 1
ATOM 5950 O O . TYR B 1 297 ? -4.691 3.029 -12.711 1 96.56 297 TYR B O 1
ATOM 5958 N N . TYR B 1 298 ? -4.293 1.059 -13.766 1 97.12 298 TYR B N 1
ATOM 5959 C CA . TYR B 1 298 ? -5.207 1.359 -14.867 1 97.12 298 TYR B CA 1
ATOM 5960 C C . TYR B 1 298 ? -6.641 1.469 -14.359 1 97.12 298 TYR B C 1
ATOM 5962 O O . TYR B 1 298 ? -7.344 2.434 -14.672 1 97.12 298 TYR B O 1
ATOM 5970 N N . MET B 1 299 ? -7.035 0.496 -13.562 1 96.81 299 MET B N 1
ATOM 5971 C CA . MET B 1 299 ? -8.414 0.464 -13.094 1 96.81 299 MET B CA 1
ATOM 5972 C C . MET B 1 299 ? -8.727 1.675 -12.219 1 96.81 299 MET B C 1
ATOM 5974 O O . MET B 1 299 ? -9.805 2.262 -12.32 1 96.81 299 MET B O 1
ATOM 5978 N N . ASN B 1 300 ? -7.832 2.012 -11.344 1 97.25 300 ASN B N 1
ATOM 5979 C CA . ASN B 1 300 ? -8.023 3.191 -10.508 1 97.25 300 ASN B CA 1
ATOM 5980 C C . ASN B 1 300 ? -8.172 4.457 -11.352 1 97.25 300 ASN B C 1
ATOM 5982 O O . ASN B 1 300 ? -9.055 5.277 -11.094 1 97.25 300 ASN B O 1
ATOM 5986 N N . GLY B 1 301 ? -7.277 4.582 -12.359 1 97.5 301 GLY B N 1
ATOM 5987 C CA . GLY B 1 301 ? -7.395 5.703 -13.273 1 97.5 301 GLY B CA 1
ATOM 5988 C C . GLY B 1 301 ? -8.703 5.711 -14.047 1 97.5 301 GLY B C 1
ATOM 5989 O O . GLY B 1 301 ? -9.289 6.773 -14.273 1 97.5 301 GLY B O 1
ATOM 5990 N N . LEU B 1 302 ? -9.117 4.516 -14.414 1 97.62 302 LEU B N 1
ATOM 5991 C CA . LEU B 1 302 ? -10.367 4.383 -15.156 1 97.62 302 LEU B CA 1
ATOM 5992 C C . LEU B 1 302 ? -11.555 4.836 -14.312 1 97.62 302 LEU B C 1
ATOM 5994 O O . LEU B 1 302 ? -12.422 5.57 -14.789 1 97.62 302 LEU B O 1
ATOM 5998 N N . ILE B 1 303 ? -11.578 4.434 -13.086 1 97.81 303 ILE B N 1
ATOM 5999 C CA . ILE B 1 303 ? -12.664 4.785 -12.172 1 97.81 303 ILE B CA 1
ATOM 6000 C C . ILE B 1 303 ? -12.664 6.293 -11.93 1 97.81 303 ILE B C 1
ATOM 6002 O O . ILE B 1 303 ? -13.727 6.926 -11.938 1 97.81 303 ILE B O 1
ATOM 6006 N N . LEU B 1 304 ? -11.5 6.871 -11.758 1 97.25 304 LEU B N 1
ATOM 6007 C CA . LEU B 1 304 ? -11.391 8.32 -11.602 1 97.25 304 LEU B CA 1
ATOM 6008 C C . LEU B 1 304 ? -11.898 9.039 -12.836 1 97.25 304 LEU B C 1
ATOM 6010 O O . LEU B 1 304 ? -12.562 10.078 -12.727 1 97.25 304 LEU B O 1
ATOM 6014 N N . HIS B 1 305 ? -11.555 8.445 -13.969 1 96.81 305 HIS B N 1
ATOM 6015 C CA . HIS B 1 305 ? -11.938 9.016 -15.258 1 96.81 305 HIS B CA 1
ATOM 6016 C C . HIS B 1 305 ? -13.453 9.008 -15.43 1 96.81 305 HIS B C 1
ATOM 6018 O O . HIS B 1 305 ? -14.016 9.914 -16.047 1 96.81 305 HIS B O 1
ATOM 6024 N N . LEU B 1 306 ? -14.094 8.055 -14.82 1 97.56 306 LEU B N 1
ATOM 6025 C CA . LEU B 1 306 ? -15.508 7.809 -15.078 1 97.56 306 LEU B CA 1
ATOM 6026 C C . LEU B 1 306 ? -16.375 8.383 -13.961 1 97.56 306 LEU B C 1
ATOM 6028 O O . LEU B 1 306 ? -17.594 8.312 -14.016 1 97.56 306 LEU B O 1
ATOM 6032 N N . LYS B 1 307 ? -15.766 9.016 -12.984 1 96.94 307 LYS B N 1
ATOM 6033 C CA . LYS B 1 307 ? -16.484 9.438 -11.789 1 96.94 307 LYS B CA 1
ATOM 6034 C C . LYS B 1 307 ? -17.484 10.539 -12.117 1 96.94 307 LYS B C 1
ATOM 6036 O O . LYS B 1 307 ? -18.422 10.789 -11.352 1 96.94 307 LYS B O 1
ATOM 6041 N N . ASN B 1 308 ? -17.266 11.297 -13.258 1 95.44 308 ASN B N 1
ATOM 6042 C CA . ASN B 1 308 ? -18.188 12.344 -13.703 1 95.44 308 ASN B CA 1
ATOM 6043 C C . ASN B 1 308 ? -18.922 11.945 -14.984 1 95.44 308 ASN B C 1
ATOM 6045 O O . ASN B 1 308 ? -19.297 12.812 -15.773 1 95.44 308 ASN B O 1
ATOM 6049 N N . SER B 1 309 ? -19.047 10.648 -15.203 1 96.44 309 SER B N 1
ATOM 6050 C CA . SER B 1 309 ? -19.75 10.141 -16.375 1 96.44 309 SER B CA 1
ATOM 6051 C C . SER B 1 309 ? -21.172 10.688 -16.469 1 96.44 309 SER B C 1
ATOM 6053 O O . SER B 1 309 ? -21.781 10.984 -15.453 1 96.44 309 SER B O 1
ATOM 6055 N N . LYS B 1 310 ? -21.703 10.805 -17.656 1 95.62 310 LYS B N 1
ATOM 6056 C CA . LYS B 1 310 ? -23.094 11.234 -17.875 1 95.62 310 LYS B CA 1
ATOM 6057 C C . LYS B 1 310 ? -24.062 10.148 -17.438 1 95.62 310 LYS B C 1
ATOM 6059 O O . LYS B 1 310 ? -25.234 10.438 -17.156 1 95.62 310 LYS B O 1
ATOM 6064 N N . ASP B 1 311 ? -23.594 8.898 -17.484 1 96.94 311 ASP B N 1
ATOM 6065 C CA . ASP B 1 311 ? -24.406 7.805 -16.984 1 96.94 311 ASP B CA 1
ATOM 6066 C C . ASP B 1 311 ? -24.516 7.848 -15.453 1 96.94 311 ASP B C 1
ATOM 6068 O O . ASP B 1 311 ? -23.516 7.668 -14.758 1 96.94 311 ASP B O 1
ATOM 6072 N N . THR B 1 312 ? -25.688 7.988 -14.992 1 96.44 312 THR B N 1
ATOM 6073 C CA . THR B 1 312 ? -25.938 8.211 -13.57 1 96.44 312 THR B CA 1
ATOM 6074 C C . THR B 1 312 ? -25.5 7 -12.75 1 96.44 312 THR B C 1
ATOM 6076 O O . THR B 1 312 ? -24.922 7.148 -11.664 1 96.44 312 THR B O 1
ATOM 6079 N N . ILE B 1 313 ? -25.797 5.809 -13.227 1 97.69 313 ILE B N 1
ATOM 6080 C CA . ILE B 1 313 ? -25.453 4.586 -12.508 1 97.69 313 ILE B CA 1
ATOM 6081 C C . ILE B 1 313 ? -23.938 4.477 -12.367 1 97.69 313 ILE B C 1
ATOM 6083 O O . ILE B 1 313 ? -23.422 4.27 -11.273 1 97.69 313 ILE B O 1
ATOM 6087 N N . LEU B 1 314 ? -23.25 4.641 -13.516 1 98.12 314 LEU B N 1
ATOM 6088 C CA . LEU B 1 314 ? -21.781 4.551 -13.523 1 98.12 314 LEU B CA 1
ATOM 6089 C C . LEU B 1 314 ? -21.172 5.633 -12.641 1 98.12 314 LEU B C 1
ATOM 6091 O O . LEU B 1 314 ? -20.25 5.355 -11.867 1 98.12 314 LEU B O 1
ATOM 6095 N N . LYS B 1 315 ? -21.703 6.832 -12.766 1 98.06 315 LYS B N 1
ATOM 6096 C CA . LYS B 1 315 ? -21.25 7.953 -11.945 1 98.06 315 LYS B CA 1
ATOM 6097 C C . LYS B 1 315 ? -21.391 7.633 -10.461 1 98.06 315 LYS B C 1
ATOM 6099 O O . LYS B 1 315 ? -20.453 7.828 -9.688 1 98.06 315 LYS B O 1
ATOM 6104 N N . ASN B 1 316 ? -22.547 7.117 -10.055 1 98 316 ASN B N 1
ATOM 6105 C CA . ASN B 1 316 ? -22.812 6.781 -8.656 1 98 316 ASN B CA 1
ATOM 6106 C C . ASN B 1 316 ? -21.859 5.691 -8.156 1 98 316 ASN B C 1
ATOM 6108 O O . ASN B 1 316 ? -21.297 5.809 -7.066 1 98 316 ASN B O 1
ATOM 6112 N N . LEU B 1 317 ? -21.703 4.695 -8.938 1 98.25 317 LEU B N 1
ATOM 6113 C CA . LEU B 1 317 ? -20.875 3.562 -8.547 1 98.25 317 LEU B CA 1
ATOM 6114 C C . LEU B 1 317 ? -19.422 3.994 -8.383 1 98.25 317 LEU B C 1
ATOM 6116 O O . LEU B 1 317 ? -18.766 3.635 -7.398 1 98.25 317 LEU B O 1
ATOM 6120 N N . CYS B 1 318 ? -18.906 4.789 -9.336 1 98.38 318 CYS B N 1
ATOM 6121 C CA . CYS B 1 318 ? -17.531 5.262 -9.273 1 98.38 318 CYS B CA 1
ATOM 6122 C C . CYS B 1 318 ? -17.297 6.121 -8.031 1 98.38 318 CYS B C 1
ATOM 6124 O O . CYS B 1 318 ? -16.297 5.973 -7.344 1 98.38 318 CYS B O 1
ATOM 6126 N N . ASN B 1 319 ? -18.25 6.961 -7.727 1 97.94 319 ASN B N 1
ATOM 6127 C CA . ASN B 1 319 ? -18.125 7.82 -6.555 1 97.94 319 ASN B CA 1
ATOM 6128 C C . ASN B 1 319 ? -18.234 7.02 -5.258 1 97.94 319 ASN B C 1
ATOM 6130 O O . ASN B 1 319 ? -17.562 7.336 -4.27 1 97.94 319 ASN B O 1
ATOM 6134 N N . ASP B 1 320 ? -19.156 5.953 -5.277 1 98.06 320 ASP B N 1
ATOM 6135 C CA . ASP B 1 320 ? -19.219 5.074 -4.113 1 98.06 320 ASP B CA 1
ATOM 6136 C C . ASP B 1 320 ? -17.859 4.414 -3.848 1 98.06 320 ASP B C 1
ATOM 6138 O O . ASP B 1 320 ? -17.422 4.348 -2.701 1 98.06 320 ASP B O 1
ATOM 6142 N N . PHE B 1 321 ? -17.219 3.945 -4.902 1 97.31 321 PHE B N 1
ATOM 6143 C CA . PHE B 1 321 ? -15.938 3.262 -4.805 1 97.31 321 PHE B CA 1
ATOM 6144 C C . PHE B 1 321 ? -14.852 4.219 -4.324 1 97.31 321 PHE B C 1
ATOM 6146 O O . PHE B 1 321 ? -14.102 3.898 -3.4 1 97.31 321 PHE B O 1
ATOM 6153 N N . LEU B 1 322 ? -14.758 5.445 -4.844 1 97.38 322 LEU B N 1
ATOM 6154 C CA . LEU B 1 322 ? -13.672 6.391 -4.594 1 97.38 322 LEU B CA 1
ATOM 6155 C C . LEU B 1 322 ? -13.797 6.996 -3.201 1 97.38 322 LEU B C 1
ATOM 6157 O O . LEU B 1 322 ? -12.789 7.309 -2.566 1 97.38 322 LEU B O 1
ATOM 6161 N N . ASN B 1 323 ? -15.016 7.105 -2.707 1 95.94 323 ASN B N 1
ATOM 6162 C CA . ASN B 1 323 ? -15.227 7.855 -1.475 1 95.94 323 ASN B CA 1
ATOM 6163 C C . ASN B 1 323 ? -15.672 6.949 -0.332 1 95.94 323 ASN B C 1
ATOM 6165 O O . ASN B 1 323 ? -16.25 7.418 0.648 1 95.94 323 ASN B O 1
ATOM 6169 N N . ARG B 1 324 ? -15.492 5.648 -0.47 1 95.88 324 ARG B N 1
ATOM 6170 C CA . ARG B 1 324 ? -15.758 4.648 0.561 1 95.88 324 ARG B CA 1
ATOM 6171 C C . ARG B 1 324 ? -17.219 4.719 1.022 1 95.88 324 ARG B C 1
ATOM 6173 O O . ARG B 1 324 ? -17.484 4.766 2.225 1 95.88 324 ARG B O 1
ATOM 6180 N N . ARG B 1 325 ? -18.094 4.91 0.062 1 96 325 ARG B N 1
ATOM 6181 C CA . ARG B 1 325 ? -19.5 4.777 0.382 1 96 325 ARG B CA 1
ATOM 6182 C C . ARG B 1 325 ? -19.953 3.32 0.318 1 96 325 ARG B C 1
ATOM 6184 O O . ARG B 1 325 ? -20.594 2.904 -0.644 1 96 325 ARG B O 1
ATOM 6191 N N . ILE B 1 326 ? -19.688 2.596 1.382 1 95.12 326 ILE B N 1
ATOM 6192 C CA . ILE B 1 326 ? -19.922 1.158 1.437 1 95.12 326 ILE B CA 1
ATOM 6193 C C . ILE B 1 326 ? -21.422 0.883 1.503 1 95.12 326 ILE B C 1
ATOM 6195 O O . ILE B 1 326 ? -22.141 1.541 2.254 1 95.12 326 ILE B O 1
ATOM 6199 N N . TRP B 1 327 ? -21.812 -0.033 0.777 1 97.19 327 TRP B N 1
ATOM 6200 C CA . TRP B 1 327 ? -23.219 -0.393 0.672 1 97.19 327 TRP B CA 1
ATOM 6201 C C . TRP B 1 327 ? -23.734 -1.006 1.975 1 97.19 327 TRP B C 1
ATOM 6203 O O . TRP B 1 327 ? -22.938 -1.495 2.785 1 97.19 327 TRP B O 1
ATOM 6213 N N . HIS B 1 328 ? -25.031 -0.888 2.164 1 97.19 328 HIS B N 1
ATOM 6214 C CA . HIS B 1 328 ? -25.672 -1.543 3.301 1 97.19 328 HIS B CA 1
ATOM 6215 C C . HIS B 1 328 ? -25.625 -3.061 3.158 1 97.19 328 HIS B C 1
ATOM 6217 O O . HIS B 1 328 ? -25.594 -3.582 2.041 1 97.19 328 HIS B O 1
ATOM 6223 N N . ILE B 1 329 ? -25.594 -3.721 4.316 1 97 329 ILE B N 1
ATOM 6224 C CA . ILE B 1 329 ? -25.438 -5.172 4.352 1 97 329 ILE B CA 1
ATOM 6225 C C . ILE B 1 329 ? -26.578 -5.793 5.168 1 97 329 ILE B C 1
ATOM 6227 O O . ILE B 1 329 ? -26.859 -5.344 6.277 1 97 329 ILE B O 1
ATOM 6231 N N . LEU B 1 330 ? -27.25 -6.715 4.598 1 96.31 330 LEU B N 1
ATOM 6232 C CA . LEU B 1 330 ? -28.234 -7.531 5.301 1 96.31 330 LEU B CA 1
ATOM 6233 C C . LEU B 1 330 ? -27.859 -9.008 5.223 1 96.31 330 LEU B C 1
ATOM 6235 O O . LEU B 1 330 ? -27.297 -9.461 4.227 1 96.31 330 LEU B O 1
ATOM 6239 N N . ASP B 1 331 ? -28.156 -9.695 6.293 1 94.88 331 ASP B N 1
ATOM 6240 C CA . ASP B 1 331 ? -28.078 -11.148 6.188 1 94.88 331 ASP B CA 1
ATOM 6241 C C . ASP B 1 331 ? -29.109 -11.688 5.203 1 94.88 331 ASP B C 1
ATOM 6243 O O . ASP B 1 331 ? -30.266 -11.234 5.203 1 94.88 331 ASP B O 1
ATOM 6247 N N . ASP B 1 332 ? -28.688 -12.43 4.336 1 94.25 332 ASP B N 1
ATOM 6248 C CA . ASP B 1 332 ? -29.609 -13.039 3.383 1 94.25 332 ASP B CA 1
ATOM 6249 C C . ASP B 1 332 ? -30.125 -14.383 3.895 1 94.25 332 ASP B C 1
ATOM 6251 O O . ASP B 1 332 ? -29.562 -15.43 3.557 1 94.25 332 ASP B O 1
ATOM 6255 N N . ASN B 1 333 ? -31.141 -14.312 4.625 1 91.94 333 ASN B N 1
ATOM 6256 C CA . ASN B 1 333 ? -31.781 -15.492 5.199 1 91.94 333 ASN B CA 1
ATOM 6257 C C . ASN B 1 333 ? -33.312 -15.375 5.172 1 91.94 333 ASN B C 1
ATOM 6259 O O . ASN B 1 333 ? -33.844 -14.43 4.594 1 91.94 333 ASN B O 1
ATOM 6263 N N . ASP B 1 334 ? -33.969 -16.391 5.77 1 92.12 334 ASP B N 1
ATOM 6264 C CA . ASP B 1 334 ? -35.406 -16.453 5.703 1 92.12 334 ASP B CA 1
ATOM 6265 C C . ASP B 1 334 ? -36.062 -15.266 6.414 1 92.12 334 ASP B C 1
ATOM 6267 O O . ASP B 1 334 ? -37.094 -14.758 5.973 1 92.12 334 ASP B O 1
ATOM 6271 N N . GLN B 1 335 ? -35.438 -14.766 7.391 1 93.56 335 GLN B N 1
ATOM 6272 C CA . GLN B 1 335 ? -36 -13.688 8.203 1 93.56 335 GLN B CA 1
ATOM 6273 C C . GLN B 1 335 ? -35.938 -12.352 7.469 1 93.56 335 GLN B C 1
ATOM 6275 O O . GLN B 1 335 ? -36.781 -11.477 7.703 1 93.56 335 GLN B O 1
ATOM 6280 N N . THR B 1 336 ? -34.969 -12.227 6.57 1 94.94 336 THR B N 1
ATOM 6281 C CA . THR B 1 336 ? -34.75 -10.922 5.949 1 94.94 336 THR B CA 1
ATOM 6282 C C . THR B 1 336 ? -35.281 -10.922 4.52 1 94.94 336 THR B C 1
ATOM 6284 O O . THR B 1 336 ? -35.156 -9.922 3.809 1 94.94 336 THR B O 1
ATOM 6287 N N . GLN B 1 337 ? -35.906 -11.961 4.078 1 94.81 337 GLN B N 1
ATOM 6288 C CA . GLN B 1 337 ? -36.344 -12.102 2.697 1 94.81 337 GLN B CA 1
ATOM 6289 C C . GLN B 1 337 ? -37.375 -11.039 2.342 1 94.81 337 GLN B C 1
ATOM 6291 O O . GLN B 1 337 ? -37.375 -10.5 1.233 1 94.81 337 GLN B O 1
ATOM 6296 N N . GLU B 1 338 ? -38.281 -10.797 3.256 1 96.06 338 GLU B N 1
ATOM 6297 C CA . GLU B 1 338 ? -39.312 -9.789 3.016 1 96.06 338 GLU B CA 1
ATOM 6298 C C . GLU B 1 338 ? -38.688 -8.398 2.873 1 96.06 338 GLU B C 1
ATOM 6300 O O . GLU B 1 338 ? -39.094 -7.625 2.004 1 96.06 338 GLU B O 1
ATOM 6305 N N . GLN B 1 339 ? -37.812 -8.109 3.789 1 96.44 339 GLN B N 1
ATOM 6306 C CA . GLN B 1 339 ? -37.125 -6.824 3.73 1 96.44 339 GLN B CA 1
ATOM 6307 C C . GLN B 1 339 ? -36.344 -6.672 2.422 1 96.44 339 GLN B C 1
ATOM 6309 O O . GLN B 1 339 ? -36.375 -5.602 1.809 1 96.44 339 GLN B O 1
ATOM 6314 N N . ILE B 1 340 ? -35.688 -7.699 2.002 1 97 340 ILE B N 1
ATOM 6315 C CA . ILE B 1 340 ? -34.938 -7.707 0.76 1 97 340 ILE B CA 1
ATOM 6316 C C . ILE B 1 340 ? -35.875 -7.473 -0.425 1 97 340 ILE B C 1
ATOM 6318 O O . ILE B 1 340 ? -35.562 -6.684 -1.32 1 97 340 ILE B O 1
ATOM 6322 N N . ALA B 1 341 ? -37 -8.102 -0.361 1 96.19 341 ALA B N 1
ATOM 6323 C CA . ALA B 1 341 ? -37.969 -7.945 -1.429 1 96.19 341 ALA B CA 1
ATOM 6324 C C . ALA B 1 341 ? -38.5 -6.504 -1.498 1 96.19 341 ALA B C 1
ATOM 6326 O O . ALA B 1 341 ? -38.688 -5.961 -2.588 1 96.19 341 ALA B O 1
ATOM 6327 N N . GLN B 1 342 ? -38.656 -5.938 -0.368 1 96.44 342 GLN B N 1
ATOM 6328 C CA . GLN B 1 342 ? -39.125 -4.555 -0.306 1 96.44 342 GLN B CA 1
ATOM 6329 C C . GLN B 1 342 ? -38.094 -3.602 -0.879 1 96.44 342 GLN B C 1
ATOM 6331 O O . GLN B 1 342 ? -38.438 -2.658 -1.598 1 96.44 342 GLN B O 1
ATOM 6336 N N . ILE B 1 343 ? -36.875 -3.848 -0.528 1 96.19 343 ILE B N 1
ATOM 6337 C CA . ILE B 1 343 ? -35.781 -3.018 -1.026 1 96.19 343 ILE B CA 1
ATOM 6338 C C . ILE B 1 343 ? -35.688 -3.127 -2.547 1 96.19 343 ILE B C 1
ATOM 6340 O O . ILE B 1 343 ? -35.594 -2.117 -3.244 1 96.19 343 ILE B O 1
ATOM 6344 N N . LYS B 1 344 ? -35.781 -4.332 -3.035 1 96 344 LYS B N 1
ATOM 6345 C CA . LYS B 1 344 ? -35.719 -4.547 -4.48 1 96 344 LYS B CA 1
ATOM 6346 C C . LYS B 1 344 ? -36.906 -3.852 -5.172 1 96 344 LYS B C 1
ATOM 6348 O O . LYS B 1 344 ? -36.719 -3.291 -6.258 1 96 344 LYS B O 1
ATOM 6353 N N . GLN B 1 345 ? -38.031 -3.881 -4.484 1 95.38 345 GLN B N 1
ATOM 6354 C CA . GLN B 1 345 ? -39.219 -3.225 -5.039 1 95.38 345 GLN B CA 1
ATOM 6355 C C . GLN B 1 345 ? -39.031 -1.71 -5.078 1 95.38 345 GLN B C 1
ATOM 6357 O O . GLN B 1 345 ? -39.5 -1.049 -6.012 1 95.38 345 GLN B O 1
ATOM 6362 N N . GLN B 1 346 ? -38.438 -1.223 -4.09 1 95.62 346 GLN B N 1
ATOM 6363 C CA . GLN B 1 346 ? -38.156 0.212 -4.059 1 95.62 346 GLN B CA 1
ATOM 6364 C C . GLN B 1 346 ? -37.281 0.632 -5.223 1 95.62 346 GLN B C 1
ATOM 6366 O O . GLN B 1 346 ? -37.531 1.651 -5.871 1 95.62 346 GLN B O 1
ATOM 6371 N N . TYR B 1 347 ? -36.219 -0.139 -5.469 1 94.81 347 TYR B N 1
ATOM 6372 C CA . TYR B 1 347 ? -35.344 0.142 -6.609 1 94.81 347 TYR B CA 1
ATOM 6373 C C . TYR B 1 347 ? -36.125 0.008 -7.918 1 94.81 347 TYR B C 1
ATOM 6375 O O . TYR B 1 347 ? -35.969 0.844 -8.812 1 94.81 347 TYR B O 1
ATOM 6383 N N . HIS B 1 348 ? -36.906 -1.035 -7.965 1 93.31 348 HIS B N 1
ATOM 6384 C CA . HIS B 1 348 ? -37.688 -1.298 -9.172 1 93.31 348 HIS B CA 1
ATOM 6385 C C . HIS B 1 348 ? -38.656 -0.141 -9.477 1 93.31 348 HIS B C 1
ATOM 6387 O O . HIS B 1 348 ? -38.812 0.244 -10.633 1 93.31 348 HIS B O 1
ATOM 6393 N N . SER B 1 349 ? -39.25 0.37 -8.438 1 94.81 349 SER B N 1
ATOM 6394 C CA . SER B 1 349 ? -40.219 1.457 -8.594 1 94.81 349 SER B CA 1
ATOM 6395 C C . SER B 1 349 ? -39.531 2.732 -9.078 1 94.81 349 SER B C 1
ATOM 6397 O O . SER B 1 349 ? -40.156 3.539 -9.781 1 94.81 349 SER B O 1
ATOM 6399 N N . GLN B 1 350 ? -38.344 2.934 -8.742 1 94 350 GLN B N 1
ATOM 6400 C CA . GLN B 1 350 ? -37.594 4.098 -9.195 1 94 350 GLN B CA 1
AT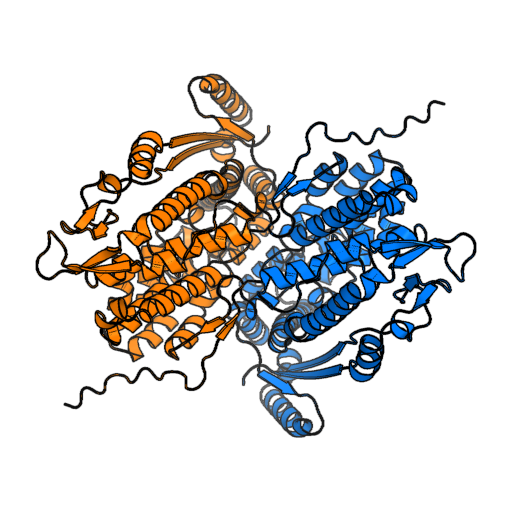OM 6401 C C . GLN B 1 350 ? -37.062 3.895 -10.625 1 94 350 GLN B C 1
ATOM 6403 O O . GLN B 1 350 ? -37.281 4.746 -11.492 1 94 350 GLN B O 1
ATOM 6408 N N . ASN B 1 351 ? -36.375 2.844 -10.852 1 93.5 351 ASN B N 1
ATOM 6409 C CA . ASN B 1 351 ? -35.812 2.412 -12.117 1 93.5 351 ASN B CA 1
ATOM 6410 C C . ASN B 1 351 ? -35.469 0.927 -12.102 1 93.5 351 ASN B C 1
ATOM 6412 O O . ASN B 1 351 ? -34.594 0.499 -11.336 1 93.5 351 ASN B O 1
ATOM 6416 N N . HIS B 1 352 ? -36.062 0.173 -12.93 1 92.31 352 HIS B N 1
ATOM 6417 C CA . HIS B 1 352 ? -35.906 -1.275 -12.922 1 92.31 352 HIS B CA 1
ATOM 6418 C C . HIS B 1 352 ? -34.438 -1.661 -13.086 1 92.31 352 HIS B C 1
ATOM 6420 O O . HIS B 1 352 ? -34 -2.695 -12.57 1 92.31 352 HIS B O 1
ATOM 6426 N N . THR B 1 353 ? -33.594 -0.831 -13.719 1 93.81 353 THR B N 1
ATOM 6427 C CA . THR B 1 353 ? -32.188 -1.132 -13.961 1 93.81 353 THR B CA 1
ATOM 6428 C C . THR B 1 353 ? -31.375 -1.047 -12.672 1 93.81 353 THR B C 1
ATOM 6430 O O . THR B 1 353 ? -30.281 -1.613 -12.57 1 93.81 353 THR B O 1
ATOM 6433 N N . TYR B 1 354 ? -31.969 -0.374 -11.695 1 95.62 354 TYR B N 1
ATOM 6434 C CA . TYR B 1 354 ? -31.25 -0.138 -10.445 1 95.62 354 TYR B CA 1
ATOM 6435 C C . TYR B 1 354 ? -31.047 -1.438 -9.68 1 95.62 354 TYR B C 1
ATOM 6437 O O . TYR B 1 354 ? -30.047 -1.604 -8.969 1 95.62 354 TYR B O 1
ATOM 6445 N N . ILE B 1 355 ? -31.938 -2.34 -9.82 1 95.31 355 ILE B N 1
ATOM 6446 C CA . ILE B 1 355 ? -31.844 -3.613 -9.117 1 95.31 355 ILE B CA 1
ATOM 6447 C C . ILE B 1 355 ? -30.562 -4.34 -9.555 1 95.31 355 ILE B C 1
ATOM 6449 O O . ILE B 1 355 ? -29.859 -4.914 -8.719 1 95.31 355 ILE B O 1
ATOM 6453 N N . LYS B 1 356 ? -30.297 -4.277 -10.82 1 95.88 356 LYS B N 1
ATOM 6454 C CA . LYS B 1 356 ? -29.172 -4.984 -11.414 1 95.88 356 LYS B CA 1
ATOM 6455 C C . LYS B 1 356 ? -27.844 -4.422 -10.922 1 95.88 356 LYS B C 1
ATOM 6457 O O . LYS B 1 356 ? -26.875 -5.164 -10.734 1 95.88 356 LYS B O 1
ATOM 6462 N N . TYR B 1 357 ? -27.828 -3.129 -10.633 1 97.38 357 TYR B N 1
ATOM 6463 C CA . TYR B 1 357 ? -26.531 -2.492 -10.422 1 97.38 357 TYR B CA 1
ATOM 6464 C C . TYR B 1 357 ? -26.391 -2.014 -8.984 1 97.38 357 TYR B C 1
ATOM 6466 O O . TYR B 1 357 ? -25.281 -1.737 -8.531 1 97.38 357 TYR B O 1
ATOM 6474 N N . TYR B 1 358 ? -27.5 -1.905 -8.234 1 97.75 358 TYR B N 1
ATOM 6475 C CA . TYR B 1 358 ? -27.422 -1.338 -6.895 1 97.75 358 TYR B CA 1
ATOM 6476 C C . TYR B 1 358 ? -27.734 -2.391 -5.836 1 97.75 358 TYR B C 1
ATOM 6478 O O . TYR B 1 358 ? -27.969 -2.061 -4.672 1 97.75 358 TYR B O 1
ATOM 6486 N N . THR B 1 359 ? -27.797 -3.676 -6.219 1 96.88 359 THR B N 1
ATOM 6487 C CA . THR B 1 359 ? -27.969 -4.773 -5.273 1 96.88 359 THR B CA 1
ATOM 6488 C C . THR B 1 359 ? -27.094 -5.965 -5.664 1 96.88 359 THR B C 1
ATOM 6490 O O . THR B 1 359 ? -26.672 -6.078 -6.816 1 96.88 359 THR B O 1
ATOM 6493 N N . SER B 1 360 ? -26.719 -6.734 -4.695 1 95.25 360 SER B N 1
ATOM 6494 C CA . SER B 1 360 ? -25.984 -7.965 -4.938 1 95.25 360 SER B CA 1
ATOM 6495 C C . SER B 1 360 ? -26.141 -8.945 -3.779 1 95.25 360 SER B C 1
ATOM 6497 O O . SER B 1 360 ? -26.25 -8.539 -2.621 1 95.25 360 SER B O 1
ATOM 6499 N N . SER B 1 361 ? -26.25 -10.156 -4.121 1 93.31 361 SER B N 1
ATOM 6500 C CA . SER B 1 361 ? -26.234 -11.227 -3.125 1 93.31 361 SER B CA 1
ATOM 6501 C C . SER B 1 361 ? -25.047 -12.148 -3.318 1 93.31 361 SER B C 1
ATOM 6503 O O . SER B 1 361 ? -24.734 -12.547 -4.445 1 93.31 361 SER B O 1
ATOM 6505 N N . ASN B 1 362 ? -24.359 -12.289 -2.287 1 89.31 362 ASN B N 1
ATOM 6506 C CA . ASN B 1 362 ? -23.234 -13.211 -2.41 1 89.31 362 ASN B CA 1
ATOM 6507 C C . ASN B 1 362 ? -23.094 -14.086 -1.167 1 89.31 362 ASN B C 1
ATOM 6509 O O . ASN B 1 362 ? -23.547 -13.719 -0.086 1 89.31 362 ASN B O 1
ATOM 6513 N N . ALA B 1 363 ? -22.594 -15.258 -1.413 1 88.62 363 ALA B N 1
ATOM 6514 C CA . ALA B 1 363 ? -22.375 -16.234 -0.347 1 88.62 363 ALA B CA 1
ATOM 6515 C C . ALA B 1 363 ? -20.875 -16.5 -0.154 1 88.62 363 ALA B C 1
ATOM 6517 O O . ALA B 1 363 ? -20.125 -16.547 -1.125 1 88.62 363 ALA B O 1
ATOM 6518 N N . ALA B 1 364 ? -20.484 -16.562 1.057 1 86.25 364 ALA B N 1
ATOM 6519 C CA . ALA B 1 364 ? -19.141 -17.016 1.423 1 86.25 364 ALA B CA 1
ATOM 6520 C C . ALA B 1 364 ? -19.203 -18.328 2.203 1 86.25 364 ALA B C 1
ATOM 6522 O O . ALA B 1 364 ? -20.094 -18.516 3.043 1 86.25 364 ALA B O 1
ATOM 6523 N N . PHE B 1 365 ? -18.375 -19.25 1.783 1 80.5 365 PHE B N 1
ATOM 6524 C CA . PHE B 1 365 ? -18.297 -20.547 2.445 1 80.5 365 PHE B CA 1
ATOM 6525 C C . PHE B 1 365 ? -16.859 -20.906 2.783 1 80.5 365 PHE B C 1
ATOM 6527 O O . PHE B 1 365 ? -15.953 -20.672 1.983 1 80.5 365 PHE B O 1
ATOM 6534 N N . GLN B 1 366 ? -16.656 -21.266 4.004 1 76.5 366 GLN B N 1
ATOM 6535 C CA . GLN B 1 366 ? -15.312 -21.703 4.387 1 76.5 366 GLN B CA 1
ATOM 6536 C C . GLN B 1 366 ? -15.375 -22.812 5.43 1 76.5 366 GLN B C 1
ATOM 6538 O O . GLN B 1 366 ? -16.25 -22.812 6.297 1 76.5 366 GLN B O 1
ATOM 6543 N N . ASN B 1 367 ? -14.492 -23.781 5.145 1 74.25 367 ASN B N 1
ATOM 6544 C CA . ASN B 1 367 ? -14.195 -24.781 6.16 1 74.25 367 ASN B CA 1
ATOM 6545 C C . ASN B 1 367 ? -12.773 -24.625 6.695 1 74.25 367 ASN B C 1
ATOM 6547 O O . ASN B 1 367 ? -11.867 -24.25 5.957 1 74.25 367 ASN B O 1
ATOM 6551 N N . ALA B 1 368 ? -12.656 -24.75 8.023 1 68.88 368 ALA B N 1
ATOM 6552 C CA . ALA B 1 368 ? -11.312 -24.672 8.586 1 68.88 368 ALA B CA 1
ATOM 6553 C C . ALA B 1 368 ? -10.391 -25.719 7.957 1 68.88 368 ALA B C 1
ATOM 6555 O O . ALA B 1 368 ? -9.234 -25.422 7.648 1 68.88 368 ALA B O 1
ATOM 6556 N N . TYR B 1 369 ? -10.828 -26.891 7.902 1 73 369 TYR B N 1
ATOM 6557 C CA . TYR B 1 369 ? -10.086 -28.016 7.363 1 73 369 TYR B CA 1
ATOM 6558 C C . TYR B 1 369 ? -11.031 -29.109 6.879 1 73 369 TYR B C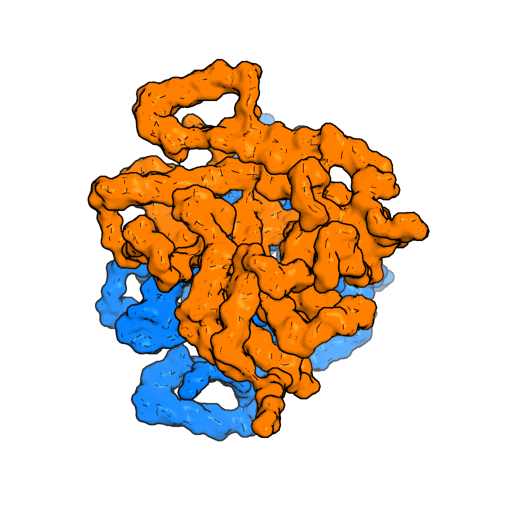 1
ATOM 6560 O O . TYR B 1 369 ? -12.062 -29.375 7.504 1 73 369 TYR B O 1
ATOM 6568 N N . SER B 1 370 ? -10.883 -29.5 5.598 1 68 370 SER B N 1
ATOM 6569 C CA . SER B 1 370 ? -11.719 -30.594 5.098 1 68 370 SER B CA 1
ATOM 6570 C C . SER B 1 370 ? -10.875 -31.766 4.598 1 68 370 SER B C 1
ATOM 6572 O O . SER B 1 370 ? -9.867 -31.547 3.918 1 68 370 SER B O 1
ATOM 6574 N N . GLU B 1 371 ? -11.078 -32.906 5.176 1 65.12 371 GLU B N 1
ATOM 6575 C CA . GLU B 1 371 ? -10.414 -34.125 4.695 1 65.12 371 GLU B CA 1
ATOM 6576 C C . GLU B 1 371 ? -11.328 -34.938 3.775 1 65.12 371 GLU B C 1
ATOM 6578 O O . GLU B 1 371 ? -10.914 -35.969 3.223 1 65.12 371 GLU B O 1
ATOM 6583 N N . SER B 1 372 ? -12.648 -34.594 3.637 1 52.12 372 SER B N 1
ATOM 6584 C CA . SER B 1 372 ? -13.609 -35.438 2.926 1 52.12 372 SER B CA 1
ATOM 6585 C C . SER B 1 372 ? -13.234 -35.594 1.456 1 52.12 372 SER B C 1
ATOM 6587 O O . SER B 1 372 ? -13.758 -36.469 0.762 1 52.12 372 SER B O 1
ATOM 6589 N N . LYS B 1 373 ? -12.852 -34.594 0.766 1 51.41 373 LYS B N 1
ATOM 6590 C CA . LYS B 1 373 ? -12.711 -34.969 -0.638 1 51.41 373 LYS B CA 1
ATOM 6591 C C . LYS B 1 373 ? -11.57 -35.969 -0.831 1 51.41 373 LYS B C 1
ATOM 6593 O O . LYS B 1 373 ? -10.523 -35.844 -0.19 1 51.41 373 LYS B O 1
ATOM 6598 N N . PRO B 1 374 ? -11.75 -37.094 -1.495 1 47 374 PRO B N 1
ATOM 6599 C CA . PRO B 1 374 ? -10.93 -38.312 -1.672 1 47 374 PRO B CA 1
ATOM 6600 C C . PRO B 1 374 ? -9.477 -38 -2.012 1 47 374 PRO B C 1
ATOM 6602 O O . PRO B 1 374 ? -8.656 -38.906 -2.119 1 47 374 PRO B O 1
ATOM 6605 N N . LYS B 1 375 ? -9.133 -36.875 -2.283 1 50 375 LYS B N 1
ATOM 6606 C CA . LYS B 1 375 ? -7.777 -36.844 -2.824 1 50 375 LYS B CA 1
ATOM 6607 C C . LYS B 1 375 ? -6.738 -36.781 -1.707 1 50 375 LYS B C 1
ATOM 6609 O O . LYS B 1 375 ? -6.816 -35.906 -0.844 1 50 375 LYS B O 1
ATOM 6614 N N . PHE B 1 376 ? -6.121 -37.938 -1.327 1 45.56 376 PHE B N 1
ATOM 6615 C CA . PHE B 1 376 ? -4.98 -38.094 -0.43 1 45.56 376 PHE B CA 1
ATOM 6616 C C . PHE B 1 376 ? -4.164 -36.812 -0.384 1 45.56 376 PHE B C 1
ATOM 6618 O O . PHE B 1 376 ? -3.604 -36.469 0.657 1 45.56 376 PHE B O 1
ATOM 6625 N N . GLU B 1 377 ? -4.266 -36.188 -1.456 1 52.88 377 GLU B N 1
ATOM 6626 C CA . GLU B 1 377 ? -3.406 -35.031 -1.672 1 52.88 377 GLU B CA 1
ATOM 6627 C C . GLU B 1 377 ? -3.908 -33.812 -0.889 1 52.88 377 GLU B C 1
ATOM 6629 O O . GLU B 1 377 ? -3.191 -32.812 -0.743 1 52.88 377 GLU B O 1
ATOM 6634 N N . THR B 1 378 ? -5.082 -34.062 -0.244 1 59.78 378 THR B N 1
ATOM 6635 C CA . THR B 1 378 ? -5.652 -32.906 0.446 1 59.78 378 THR B CA 1
ATOM 6636 C C . THR B 1 378 ? -5.512 -33.062 1.958 1 59.78 378 THR B C 1
ATOM 6638 O O . THR B 1 378 ? -5.934 -32.188 2.717 1 59.78 378 THR B O 1
ATOM 6641 N N . LYS B 1 379 ? -4.777 -34.125 2.322 1 72.81 379 LYS B N 1
ATOM 6642 C CA . LYS B 1 379 ? -4.684 -34.344 3.762 1 72.81 379 LYS B CA 1
ATOM 6643 C C . LYS B 1 379 ? -3.332 -33.875 4.305 1 72.81 379 LYS B C 1
ATOM 6645 O O . LYS B 1 379 ? -2.316 -33.969 3.611 1 72.81 379 LYS B O 1
ATOM 6650 N N . ILE B 1 380 ? -3.447 -33.375 5.453 1 82.06 380 ILE B N 1
ATOM 6651 C CA . ILE B 1 380 ? -2.219 -33.156 6.207 1 82.06 380 ILE B CA 1
ATOM 6652 C C . ILE B 1 380 ? -1.796 -34.438 6.902 1 82.06 380 ILE B C 1
ATOM 6654 O O . ILE B 1 380 ? -2.541 -35 7.723 1 82.06 380 ILE B O 1
ATOM 6658 N N . LEU B 1 381 ? -0.633 -34.969 6.543 1 85.25 381 LEU B N 1
ATOM 6659 C CA . LEU B 1 381 ? -0.152 -36.25 7.047 1 85.25 381 LEU B CA 1
ATOM 6660 C C . LEU B 1 381 ? 0.836 -36.031 8.188 1 85.25 381 LEU B C 1
ATOM 6662 O O . LEU B 1 381 ? 1.71 -35.188 8.117 1 85.25 381 LEU B O 1
ATOM 6666 N N . ILE B 1 382 ? 0.604 -36.844 9.203 1 88.19 382 ILE B N 1
ATOM 6667 C CA . ILE B 1 382 ? 1.476 -36.812 10.367 1 88.19 382 ILE B CA 1
ATOM 6668 C C . ILE B 1 382 ? 2.229 -38.156 10.492 1 88.19 382 ILE B C 1
ATOM 6670 O O . ILE B 1 382 ? 1.63 -39.219 10.383 1 88.19 382 ILE B O 1
ATOM 6674 N N . LYS B 1 383 ? 3.523 -38.062 10.594 1 89.12 383 LYS B N 1
ATOM 6675 C CA . LYS B 1 383 ? 4.312 -39.281 10.836 1 89.12 383 LYS B CA 1
ATOM 6676 C C . LYS B 1 383 ? 4.262 -39.688 12.305 1 89.12 383 LYS B C 1
ATOM 6678 O O . LYS B 1 383 ? 4.676 -38.906 13.18 1 89.12 383 LYS B O 1
ATOM 6683 N N . SER B 1 384 ? 3.719 -40.844 12.539 1 83.25 384 SER B N 1
ATOM 6684 C CA . SER B 1 384 ? 3.641 -41.406 13.883 1 83.25 384 SER B CA 1
ATOM 6685 C C . SER B 1 384 ? 4.301 -42.781 13.945 1 83.25 384 SER B C 1
ATOM 6687 O O . SER B 1 384 ? 4.816 -43.281 12.938 1 83.25 384 SER B O 1
ATOM 6689 N N . LYS B 1 385 ? 4.48 -43.406 15.141 1 80.44 385 LYS B N 1
ATOM 6690 C CA . LYS B 1 385 ? 5.098 -44.719 15.344 1 80.44 385 LYS B CA 1
ATOM 6691 C C . LYS B 1 385 ? 4.453 -45.75 14.453 1 80.44 385 LYS B C 1
ATOM 6693 O O . LYS B 1 385 ? 5.125 -46.688 13.984 1 80.44 385 LYS B O 1
ATOM 6698 N N . GLY B 1 386 ? 3.309 -45.625 14.094 1 74.88 386 GLY B N 1
ATOM 6699 C CA . GLY B 1 386 ? 2.58 -46.594 13.289 1 74.88 386 GLY B CA 1
ATOM 6700 C C . GLY B 1 386 ? 2.516 -46.219 11.82 1 74.88 386 GLY B C 1
ATOM 6701 O O . GLY B 1 386 ? 1.789 -46.844 11.047 1 74.88 386 GLY B O 1
ATOM 6702 N N . GLY B 1 387 ? 3.283 -45.25 11.43 1 83.44 387 GLY B N 1
ATOM 6703 C CA . GLY B 1 387 ? 3.266 -44.844 10.039 1 83.44 387 GLY B CA 1
ATOM 6704 C C . GLY B 1 387 ? 2.641 -43.469 9.828 1 83.44 387 GLY B C 1
ATOM 6705 O O . GLY B 1 387 ? 2.67 -42.625 10.727 1 83.44 387 GLY B O 1
ATOM 6706 N N . LEU B 1 388 ? 2.197 -43.219 8.578 1 86.5 388 LEU B N 1
ATOM 6707 C CA . LEU B 1 388 ? 1.585 -41.938 8.242 1 86.5 388 LEU B CA 1
ATOM 6708 C C . LEU B 1 388 ? 0.098 -41.938 8.578 1 86.5 388 LEU B C 1
ATOM 6710 O O . LEU B 1 388 ? -0.624 -42.875 8.211 1 86.5 388 LEU B O 1
ATOM 6714 N N . LYS B 1 389 ? -0.331 -40.938 9.359 1 82.38 389 LYS B N 1
ATOM 6715 C CA . LYS B 1 389 ? -1.732 -40.781 9.727 1 82.38 389 LYS B CA 1
ATOM 6716 C C . LYS B 1 389 ? -2.232 -39.375 9.344 1 82.38 389 LYS B C 1
ATOM 6718 O O . LYS B 1 389 ? -1.438 -38.438 9.195 1 82.38 389 LYS B O 1
ATOM 6723 N N . SER B 1 390 ? -3.51 -39.312 9.164 1 81.81 390 SER B N 1
ATOM 6724 C CA . SER B 1 390 ? -4.098 -38 8.883 1 81.81 390 SER B CA 1
ATOM 6725 C C . SER B 1 390 ? -4.148 -37.156 10.133 1 81.81 390 SER B C 1
ATOM 6727 O O . SER B 1 390 ? -4.215 -37.656 11.25 1 81.81 390 SER B O 1
ATOM 6729 N N . LEU B 1 391 ? -4.133 -35.844 9.898 1 82.56 391 LEU B N 1
ATOM 6730 C CA . LEU B 1 391 ? -4.195 -34.906 11.016 1 82.56 391 LEU B CA 1
ATOM 6731 C C . LEU B 1 391 ? -5.469 -35.125 11.828 1 82.56 391 LEU B C 1
ATOM 6733 O O . LEU B 1 391 ? -5.453 -35 13.055 1 82.56 391 LEU B O 1
ATOM 6737 N N . LYS B 1 392 ? -6.605 -35.344 11.156 1 77.56 392 LYS B N 1
ATOM 6738 C CA . LYS B 1 392 ? -7.883 -35.562 11.828 1 77.56 392 LYS B CA 1
ATOM 6739 C C . LYS B 1 392 ? -7.773 -36.688 12.867 1 77.56 392 LYS B C 1
ATOM 6741 O O . LYS B 1 392 ? -8.359 -36.594 13.945 1 77.56 392 LYS B O 1
ATOM 6746 N N . GLU B 1 393 ? -7.004 -37.625 12.539 1 77.62 393 GLU B N 1
ATOM 6747 C CA . GLU B 1 393 ? -6.828 -38.781 13.414 1 77.62 393 GLU B CA 1
ATOM 6748 C C . GLU B 1 393 ? -5.914 -38.438 14.586 1 77.62 393 GLU B C 1
ATOM 6750 O O . GLU B 1 393 ? -6.055 -39.031 15.672 1 77.62 393 GLU B O 1
ATOM 6755 N N . GLU B 1 394 ? -5.102 -37.562 14.414 1 79.31 394 GLU B N 1
ATOM 6756 C CA . GLU B 1 394 ? -4.051 -37.312 15.391 1 79.31 394 GLU B CA 1
ATOM 6757 C C . GLU B 1 394 ? -4.418 -36.156 16.312 1 79.31 394 GLU B C 1
ATOM 6759 O O . GLU B 1 394 ? -3.848 -36 17.391 1 79.31 394 GLU B O 1
ATOM 6764 N N . SER B 1 395 ? -5.316 -35.25 15.844 1 82.06 395 SER B N 1
ATOM 6765 C CA . SER B 1 395 ? -5.637 -34.062 16.594 1 82.06 395 SER B CA 1
ATOM 6766 C C . SER B 1 395 ? -7.129 -33.969 16.906 1 82.06 395 SER B C 1
ATOM 6768 O O . SER B 1 395 ? -7.93 -33.625 16.031 1 82.06 395 SER B O 1
ATOM 6770 N N . PRO B 1 396 ? -7.516 -34.156 18.141 1 77.62 396 PRO B N 1
ATOM 6771 C CA . PRO B 1 396 ? -8.93 -34.031 18.516 1 77.62 396 PRO B CA 1
ATOM 6772 C C . PRO B 1 396 ? -9.5 -32.656 18.281 1 77.62 396 PRO B C 1
ATOM 6774 O O . PRO B 1 396 ? -10.672 -32.5 17.906 1 77.62 396 PRO B O 1
ATOM 6777 N N . ILE B 1 397 ? -8.719 -31.703 18.469 1 75.69 397 ILE B N 1
ATOM 6778 C CA . ILE B 1 397 ? -9.164 -30.328 18.281 1 75.69 397 ILE B CA 1
ATOM 6779 C C . ILE B 1 397 ? -9.57 -30.109 16.812 1 75.69 397 ILE B C 1
ATOM 6781 O O . ILE B 1 397 ? -10.625 -29.531 16.547 1 75.69 397 ILE B O 1
ATOM 6785 N N . ILE B 1 398 ? -8.75 -30.594 15.992 1 77.44 398 ILE B N 1
ATOM 6786 C CA . ILE B 1 398 ? -9.039 -30.406 14.57 1 77.44 398 ILE B CA 1
ATOM 6787 C C . ILE B 1 398 ? -10.258 -31.234 14.18 1 77.44 398 ILE B C 1
ATOM 6789 O O . ILE B 1 398 ? -11.062 -30.812 13.352 1 77.44 398 ILE B O 1
ATOM 6793 N N . LYS B 1 399 ? -10.344 -32.375 14.75 1 76.25 399 LYS B N 1
ATOM 6794 C CA . LYS B 1 399 ? -11.523 -33.188 14.5 1 76.25 399 LYS B CA 1
ATOM 6795 C C . LYS B 1 399 ? -12.805 -32.438 14.828 1 76.25 399 LYS B C 1
ATOM 6797 O O . LYS B 1 399 ? -13.766 -32.469 14.055 1 76.25 399 LYS B O 1
ATOM 6802 N N . SER B 1 400 ? -12.758 -31.703 15.875 1 75.31 400 SER B N 1
ATOM 6803 C CA . SER B 1 400 ? -13.898 -30.906 16.297 1 75.31 400 SER B CA 1
ATOM 6804 C C . SER B 1 400 ? -14.109 -29.703 15.383 1 75.31 400 SER B C 1
ATOM 6806 O O . SER B 1 400 ? -15.242 -29.344 15.062 1 75.31 400 SER B O 1
ATOM 6808 N N . LEU B 1 401 ? -13 -29.172 15.016 1 74.75 401 LEU B N 1
ATOM 6809 C CA . LEU B 1 401 ? -13.047 -28 14.148 1 74.75 401 LEU B CA 1
ATOM 6810 C C . LEU B 1 401 ? -13.633 -28.359 12.789 1 74.75 401 LEU B C 1
ATOM 6812 O O . LEU B 1 401 ? -14.406 -27.578 12.211 1 74.75 401 LEU B O 1
ATOM 6816 N N . ILE B 1 402 ? -13.266 -29.516 12.297 1 72.75 402 ILE B N 1
ATOM 6817 C CA . ILE B 1 402 ? -13.75 -29.969 11 1 72.75 402 ILE B CA 1
ATOM 6818 C C . ILE B 1 402 ? -15.273 -30.141 11.047 1 72.75 402 ILE B C 1
ATOM 6820 O O . ILE B 1 402 ? -15.969 -29.781 10.094 1 72.75 402 ILE B O 1
ATOM 6824 N N . LYS B 1 403 ? -15.75 -30.578 12.094 1 70.38 403 LYS B N 1
ATOM 6825 C CA . LYS B 1 403 ? -17.172 -30.844 12.234 1 70.38 403 LYS B CA 1
ATOM 6826 C C . LYS B 1 403 ? -17.953 -29.547 12.422 1 70.38 403 LYS B C 1
ATOM 6828 O O . LYS B 1 403 ? -19.062 -29.391 11.898 1 70.38 403 LYS B O 1
ATOM 6833 N N . SER B 1 404 ? -17.391 -28.578 12.984 1 70.69 404 SER B N 1
ATOM 6834 C CA . SER B 1 404 ? -18.125 -27.406 13.422 1 70.69 404 SER B CA 1
ATOM 6835 C C . SER B 1 404 ? -17.797 -26.188 12.57 1 70.69 404 SER B C 1
ATOM 6837 O O . SER B 1 404 ? -18.484 -25.172 12.625 1 70.69 404 SER B O 1
ATOM 6839 N N . SER B 1 405 ? -16.875 -26.438 11.711 1 68.38 405 SER B N 1
ATOM 6840 C CA . SER B 1 405 ? -16.281 -25.234 11.148 1 68.38 405 SER B CA 1
ATOM 6841 C C . SER B 1 405 ? -17.016 -24.797 9.883 1 68.38 405 SER B C 1
ATOM 6843 O O . SER B 1 405 ? -16.984 -23.625 9.516 1 68.38 405 SER B O 1
ATOM 6845 N N . PRO B 1 406 ? -17.688 -25.828 9.211 1 73.19 406 PRO B N 1
ATOM 6846 C CA . PRO B 1 406 ? -18.359 -25.312 8.008 1 73.19 406 PRO B CA 1
ATOM 6847 C C . PRO B 1 406 ? -19.297 -24.156 8.305 1 73.19 406 PRO B C 1
ATOM 6849 O O . PRO B 1 406 ? -20.141 -24.266 9.203 1 73.19 406 PRO B O 1
ATOM 6852 N N . LYS B 1 407 ? -19.031 -23.062 7.762 1 81.06 407 LYS B N 1
ATOM 6853 C CA . LYS B 1 407 ? -19.828 -21.859 7.953 1 81.06 407 LYS B CA 1
ATOM 6854 C C . LYS B 1 407 ? -20.109 -21.172 6.621 1 81.06 407 LYS B C 1
ATOM 6856 O O . LYS B 1 407 ? -19.25 -21.109 5.746 1 81.06 407 LYS B O 1
ATOM 6861 N N . GLN B 1 408 ? -21.359 -20.938 6.477 1 85.62 408 GLN B N 1
ATOM 6862 C CA . GLN B 1 408 ? -21.797 -20.188 5.312 1 85.62 408 GLN B CA 1
ATOM 6863 C C . GLN B 1 408 ? -22.344 -18.828 5.719 1 85.62 408 GLN B C 1
ATOM 6865 O O . GLN B 1 408 ? -23.031 -18.688 6.73 1 85.62 408 GLN B O 1
ATOM 6870 N N . ASP B 1 409 ? -21.938 -17.812 5.035 1 91.19 409 ASP B N 1
ATOM 6871 C CA . ASP B 1 409 ? -22.359 -16.453 5.312 1 91.19 409 ASP B CA 1
ATOM 6872 C C . ASP B 1 409 ? -22.953 -15.797 4.066 1 91.19 409 ASP B C 1
ATOM 6874 O O . ASP B 1 409 ? -22.203 -15.297 3.213 1 91.19 409 ASP B O 1
ATOM 6878 N N . ASN B 1 410 ? -24.266 -15.82 4.031 1 93.69 410 ASN B N 1
ATOM 6879 C CA . ASN B 1 410 ? -24.984 -15.203 2.922 1 93.69 410 ASN B CA 1
ATOM 6880 C C . ASN B 1 410 ? -25.359 -13.758 3.229 1 93.69 410 ASN B C 1
ATOM 6882 O O . ASN B 1 410 ? -26 -13.477 4.242 1 93.69 410 ASN B O 1
ATOM 6886 N N . LYS B 1 411 ? -24.938 -12.906 2.346 1 96.19 411 LYS B N 1
ATOM 6887 C CA . LYS B 1 411 ? -25.203 -11.484 2.572 1 96.19 411 LYS B CA 1
ATOM 6888 C C . LYS B 1 411 ? -25.875 -10.859 1.356 1 96.19 411 LYS B C 1
ATOM 6890 O O . LYS B 1 411 ? -25.672 -11.297 0.225 1 96.19 411 LYS B O 1
ATOM 6895 N N . PHE B 1 412 ? -26.766 -9.984 1.625 1 97.38 412 PHE B N 1
ATOM 6896 C CA . PHE B 1 412 ? -27.391 -9.102 0.639 1 97.38 412 PHE B CA 1
ATOM 6897 C C . PHE B 1 412 ? -26.859 -7.676 0.778 1 97.38 412 PHE B C 1
ATOM 6899 O O . PHE B 1 412 ? -26.938 -7.078 1.853 1 97.38 412 PHE B O 1
ATOM 6906 N N . PHE B 1 413 ? -26.219 -7.227 -0.308 1 97.75 413 PHE B N 1
ATOM 6907 C CA . PHE B 1 413 ? -25.672 -5.875 -0.339 1 97.75 413 PHE B CA 1
ATOM 6908 C C . PHE B 1 413 ? -26.547 -4.949 -1.171 1 97.75 413 PHE B C 1
ATOM 6910 O O . PHE B 1 413 ? -27.062 -5.352 -2.219 1 97.75 413 PHE B O 1
ATOM 6917 N N . TYR B 1 414 ? -26.75 -3.711 -0.7 1 97.81 414 TYR B N 1
ATOM 6918 C CA . TYR B 1 414 ? -27.516 -2.773 -1.511 1 97.81 414 TYR B CA 1
ATOM 6919 C C . TYR B 1 414 ? -27.062 -1.34 -1.265 1 97.81 414 TYR B C 1
ATOM 6921 O O . TYR B 1 414 ? -26.672 -0.987 -0.148 1 97.81 414 TYR B O 1
ATOM 6929 N N . ARG B 1 415 ? -26.984 -0.532 -2.297 1 96.81 415 ARG B N 1
ATOM 6930 C CA . ARG B 1 415 ? -26.609 0.876 -2.227 1 96.81 415 ARG B CA 1
ATOM 6931 C C . ARG B 1 415 ? -27.641 1.681 -1.446 1 96.81 415 ARG B C 1
ATOM 6933 O O . ARG B 1 415 ? -28.844 1.45 -1.58 1 96.81 415 ARG B O 1
ATOM 6940 N N . PRO B 1 416 ? -27.203 2.602 -0.616 1 90.25 416 PRO B N 1
ATOM 6941 C CA . PRO B 1 416 ? -28.172 3.4 0.141 1 90.25 416 PRO B CA 1
ATOM 6942 C C . PRO B 1 416 ? -29.125 4.18 -0.761 1 90.25 416 PRO B C 1
ATOM 6944 O O . PRO B 1 416 ? -28.703 4.742 -1.773 1 90.25 416 PRO B O 1
ATOM 6947 N N . LEU B 1 417 ? -30.391 4.105 -0.466 1 79.94 417 LEU B N 1
ATOM 6948 C CA . LEU B 1 417 ? -31.484 4.758 -1.195 1 79.94 417 LEU B CA 1
ATOM 6949 C C . LEU B 1 417 ? -31.469 6.262 -0.951 1 79.94 417 LEU B C 1
ATOM 6951 O O . LEU B 1 417 ? -31.078 6.719 0.124 1 79.94 417 LEU B O 1
#

InterPro domains:
  IPR003607 HD/PDEase domain [SM00471] (60-189)
  IPR003607 HD/PDEase domain [cd00077] (62-200)
  IPR006674 HD domain [PF01966] (64-183)
  IPR006674 HD domain [PS51831] (64-180)
  IPR050135 Deoxyguanosinetriphosphate triphosphohydrolase-like [PTHR11373] (16-349)

Secondary structure (DSSP, 8-state):
---------EEEEEEEEEETTTEEEEEEEHHHHHHHTSHHHHGGGGSBTTGGGGGTSTT---BHHHHHHHHHHHHHHHTTSHHHHTTS-HHHHHHHHHHHHHTTTT--TTHHHHHHHHT--HHHHHHHHHHH-HHHHHHHTTT-TTHHHHHHHHHHT-SSSHHHHHHHSSSS-HHHHHHHHHHHHHHT-STT---HHHHHHHEEEEE-SSSTT-EEEEEEGGGHHHHHHHHHHHHHHIIIIIT-HHHHHHHHHHHHHHHHHHHHHHTT----TTTHHHHHHHH-TT-HHHHHT-SHHHHHHHHHHHTT-SSHHHHHHHHHHHTT-PPEEEE-SGGGHHHHHHHHHHHHHH-HHHHHHHEEEEEEEE-S----SS-GGGSPEEEETTEEEEHHHH-HHHHHHHHH--EEEEEEEE---/---------EEEEEEEEEETTTEEEEEEEHHHHHHHTSHHHHGGGGSBTTGGGGGTSTT---BHHHHHHHHHHHHHHHHHSHHHHTTS-HHHHHHHHHHHHHTTTT--TTHHHHHHHHT--HHHHHHHHHHH-HHHHHHHHTT-TTHHHHHHHHHHT-SSSHHHHHHHSSSS-HHHHHHHHHHHHHHT-GGG---HHHHHHHEEEEE-SSSTT-EEEEEEGGGHHHHHHHHHHHHHHIIIIIT-HHHHHHHHHHHHHHHHHHHHHHTT----HHHHHHHHHHH-TT-HHHHHT-SHHHHHHHHHHHTT-SSHHHHHHHHHHHTT-PPEEEE-SGGGHHHHHHHHHHHHHH-HHHHHHHEEEEEEEE-S----SS-GGGSPEEEETTEEEEHHHH-HHHHHHHHH--EEEEEEEE---

Nearest PDB structures (foldseek):
  4lrl-assembly2_A  TM=9.093E-01  e=3.017E-30  Enterococcus faecalis V583
  3irh-assembly2_A  TM=9.201E-01  e=2.527E-29  Enterococcus faecalis V583
  4lrl-assembly3_D  TM=9.133E-01  e=3.688E-29  Enterococcus faecalis V583
  4lrl-assembly2_B  TM=9.062E-01  e=2.778E-29  Enterococcus faecalis V583
  3irh-assembly5_D  TM=9.000E-01  e=1.773E-27  Enterococcus faecalis V583

Foldseek 3Di:
DPVPQLPQDFDPDWDWDQAPQPGTQTDGGPLLVLVCPDPLLVLQQQAFPQQQLCLVLVLRRGTVSNLLSQQLSLLVVLCVQPQRVVVDDPLRSVLLNVLSNQLQSQAAASGPLVCVLQVHDSLVSSLCCLCPPPSNVVSQVSRPVCRSVSSNCLSVVVCPPVASVLQPDAPDHSSLLRCLCVSCVRSVPPQRDAPSVLLSNQWHKACDPPDPPDIYIAGALVCLVRVVSRLVSVLCCCDVRNVDPQSVQLSLLLSLLLVVVVVCVVVVNDQDPLNVLVVVCSVPVPDSVSRSVGYNVSSLVVLVVCCPPPPPLNVVSSCCNVVVVGFDKDFPDPVCVVVVVVVLVVLVVVPNCQSVRFKDKDKDWDASADPPPPDPRHFHWYQDPVGTDGSCVSDVVVVVSRVPVTDMTMMMTGGDD/DPVPQLPQDFDPDWDWDQAPQPGTQTDGGPLLVLVCPDPLLVLQQQAFPQQQLCLVLVLRRGTVSNLLSQQLSLLVVLCVQPQRVVVDDPLRSVLLNVLSNQLQSQAAASGPLVCVLQVHDSLVSSLCCLCPPPSNVVSQVSRPVCRSVSSNCLSVVVCPPVASVLQCDAPDHSSLLRCLCVSCVRSVPPLRDAPSVLLSNQWHKACDPPDPPDIYIAGALVCLVRVVSNLRSVLCCCDVRNVDPQSVQLSLLLSLLLVVVVVCVVVVNDQDPLNVLVVVCSVPVPDSVSRSVGYNVSSLVVLVVCCPPPDPLNVVSSCCNVVVVGFDKDFPDPVCVVVVVVVLVVLVVVPNCQSVRFKDKDKDWDASADPPPPDPRHFHWYQDPVGTDGSCVSDVVVVVSRVPVTDMTMMMTGHDD

Radius of gyration: 28.48 Å; Cα contacts (8 Å, |Δi|>4): 1346; chains: 2; bounding box: 77×82×69 Å

Organism: NCBI:txid1193712

Sequence (834 aa):
MQTTNPSFKKFLRSEVFRDPIYGYIYLEYELIEKLIDTSVFQRLRRIKQLSGANIVFHGAEHSRFTHSLGVYELARRFLKITNIKKHFSETQKLILLVSSLLHDIGHGAYSHSFETLFDVNHETQSARIIKHNKEIGALLDQISPDFKNDVASVIEKTKKFPLIEQILTSQIDIDRLDYLERDSYFTGATYGHIDLERLMRSMIIEPHPSKNNEKCIAFRQSGVFAIENYLINRYHMFWQVYYHPKVRAYSTILEKICKRLCDLLQNNYPVDPYIQSFYNFVNNQTDLDKYLAIDDYYMNGLILHLKNSKDTILKNLCNDFLNRRIWHILDDNDQTQEQIAQIKQQYHSQNHTYIKYYTSSNAAFQNAYSESKPKFETKILIKSKGGLKSLKEESPIIKSLIKSSPKQDNKFFYRPLMQTTNPSFKKFLRSEVFRDPIYGYIYLEYELIEKLIDTSVFQRLRRIKQLSGANIVFHGAEHSRFTHSLGVYELARRFLKITNIKKHFSETQKLILLVSSLLHDIGHGAYSHSFETLFDVNHETQSARIIKHNKEIGALLDQISPDFKNDVASVIEKTKKFPLIEQILTSQIDIDRLDYLERDSYFTGATYGHIDLERLMRSMIIEPHPSKNNEKCIAFRQSGVFAIENYLINRYHMFWQVYYHPKVRAYSTILEKICKRLCDLLQNNYPVDPYIQSFYNFVNNQTDLDKYLAIDDYYMNGLILHLKNSKDTILKNLCNDFLNRRIWHILDDNDQTQEQIAQIKQQYHSQNHTYIKYYTSSNAAFQNAYSESKPKFETKILIKSKGGLKSLKEESPIIKSLIKSSPKQDNKFFYRPL

pLDDT: mean 89.92, std 11.34, range [24.88, 98.56]

Solvent-accessible surface area (backbone atoms only — not comparable to full-atom values): 43811 Å² total; per-residue (Å²): 130,82,78,72,62,58,74,76,57,53,49,90,68,68,54,68,41,52,31,54,85,70,40,67,38,73,40,64,37,49,65,55,54,56,50,55,58,30,55,68,46,36,45,26,65,39,18,43,61,52,44,62,37,29,82,73,25,53,45,30,49,47,24,38,37,49,49,22,53,43,20,22,41,46,43,52,56,49,53,64,37,64,83,52,31,76,79,48,54,73,67,52,48,49,40,45,38,51,34,38,42,45,50,65,58,25,53,43,29,46,36,67,59,44,23,65,73,68,72,48,53,38,46,62,41,17,28,47,43,38,61,65,33,67,70,52,28,57,60,35,45,62,63,33,88,55,42,32,57,54,31,24,35,43,59,64,59,71,64,85,50,52,58,55,29,37,46,54,53,50,85,73,18,39,47,57,53,36,51,40,38,51,49,17,57,33,27,32,47,86,50,22,79,56,61,57,67,56,43,59,68,22,50,42,72,39,72,34,89,84,42,86,98,32,65,34,75,31,24,37,60,88,24,50,64,44,49,51,49,40,38,52,24,51,40,46,38,41,57,67,54,74,57,19,65,69,40,50,33,45,49,48,38,53,50,35,40,55,51,47,50,52,55,37,51,76,67,71,45,86,74,48,82,78,50,40,55,57,53,50,19,74,76,35,70,82,40,64,70,41,46,69,62,42,30,35,42,43,50,43,21,49,40,63,68,36,38,79,41,89,50,62,66,52,16,50,35,29,43,28,61,64,35,68,55,66,40,46,80,40,65,55,46,84,86,36,46,64,59,51,50,50,52,46,46,53,32,38,72,75,38,64,67,40,40,74,61,41,40,48,74,52,75,45,74,49,59,50,52,68,69,78,64,82,52,74,77,49,50,56,33,29,45,51,100,90,41,80,38,48,44,60,78,73,30,69,67,52,42,50,38,41,72,64,35,65,42,74,50,43,35,32,32,30,56,81,129,129,84,78,72,62,62,73,75,59,54,50,93,70,65,53,67,42,53,30,55,85,72,41,67,38,72,39,61,38,50,64,55,55,55,52,55,57,28,56,68,45,36,46,26,64,41,19,43,62,52,44,62,37,29,80,72,25,52,44,30,48,50,24,38,38,50,49,25,53,44,19,22,39,46,44,52,55,50,53,65,37,63,86,51,32,76,77,47,52,74,68,51,48,48,40,44,38,52,33,37,44,44,50,65,59,24,52,42,29,45,35,68,60,42,24,64,73,66,73,48,50,38,46,62,40,17,28,46,41,38,61,63,34,66,70,52,26,59,59,34,45,66,64,33,89,56,42,31,56,53,30,23,34,42,59,63,60,71,62,83,50,53,60,55,28,38,46,54,54,49,85,74,18,39,48,59,53,36,52,42,39,49,50,19,56,34,28,34,50,83,52,22,78,58,62,57,67,57,42,60,69,22,50,43,72,41,73,34,92,86,42,87,98,34,63,33,75,30,25,38,60,87,25,50,65,45,49,50,50,40,38,51,22,51,40,45,40,41,58,67,56,74,58,20,64,67,38,50,33,45,48,46,39,54,51,36,38,53,50,48,51,54,56,38,52,75,67,71,44,86,73,49,83,78,49,40,56,56,52,49,19,75,75,36,68,82,40,63,69,40,45,69,62,42,29,34,40,43,50,43,20,48,40,62,68,35,38,78,41,88,5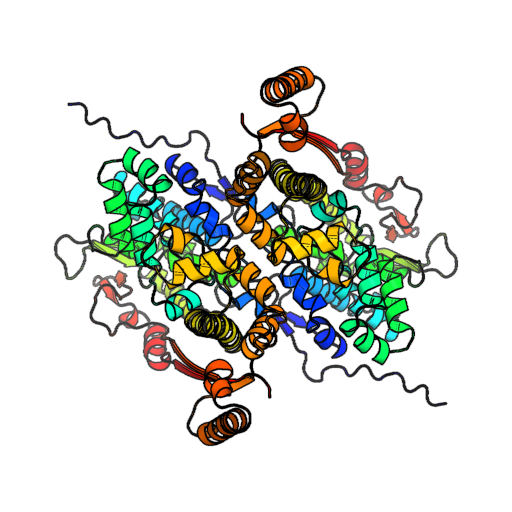1,63,67,51,14,49,34,28,45,28,60,66,35,69,54,64,38,46,78,39,66,55,44,84,87,36,44,65,59,50,50,48,53,46,46,53,33,40,71,76,38,61,68,41,42,72,59,41,41,48,74,50,74,45,74,49,60,51,50,69,70,77,64,84,50,74,76,48,49,56,33,29,45,49,100,90,40,81,39,48,44,60,79,73,30,69,65,52,41,51,39,40,73,64,35,64,43,75,51,42,35,32,32,32,54,82,128